Protein AF-0000000084979281 (afdb_homodimer)

InterPro domains:
  IPR018385 C4-dicarboxylate anaerobic carrier-like [PF03606] (15-466)
  IPR051679 Divalent Anion Sodium Symporter-Related Transporters [PTHR43652] (255-462)

pLDDT: mean 90.19, std 9.87, range [28.75, 98.62]

Foldseek 3Di:
DPPPPPPPCDPLVPDDALLVVLLVLLVVLLVVLVVFFFKDFDWDDDPPDPDTFGAAPRIDTDPRQHQDPVLSVVLLVVLLVVCVLLLLLLLLLLLLLLLLVVLVLLLLVLLQVVVVCVVVVPDPLVVLLVLLQVLLVLLLQDPLSNLQSCLLSLQQNQVLSPHHSLLSCLSNVVSNLLNNLLHLQNCQFQVLLCVLLVHDGSPPSVLSVVSSVVLSVVSSVLSSVQRVVCVVPVVSALCPPDDCVVGYHPDHSVPRDRDPLSVVLVVLVVVLSVCVSCCVVPVVDDSNVNSVSSNVSSVVNNVSSPHDPVVSVVSSVVSSVVSVVLSSLLSSLSSLLSSNVSSNCLLVLLCVQLVVLLPDALLVSLLSLLVSLLVSCLNVVTNNVSSSRRSSHQSVSNVSNVADSVLSSLSNSNSNRLCCLQRSSNSSNVSSCVVSVHGSSSSCVSSVVSSVVSSVSSSVSSNVCRVVRD/DPPPPPPPCPPLVPDDALLVVLLVLLVVLLVVLVVFFFKDFDWDDDPPDPDTFGAPPRIDTDPRQHQDPVLSVVLLVVLLVVCVLLLLLLLLLLLLLLLLVVLVLLLLVLLQVVVVCVVVVPDPLVVLLVLLQVLLVLLLQDPLSNLQSCLLSLQQNQVLSPHHSLLSCLSNVVSNLLNNLLHLQNCQFQVLLCVLLVHDGSPPSVLSVVSSVVLSVVSSVLSSVQRVVCVVPVVSALCPPDDCVVGYHPDHSVPRDRDPLSVVLVVLVVVLSVCVSCCVVPVVDDSNVNSVSSNVSSVVNNVSSPHDPVVSVVSSVVSSVLSVVLSSLLSSLSSLLSSNVSSNCLLVLLCVQLVVLLPDALLVSLLSLLVSLLVSCLNVVTNNVSSSRRSSHQSVSNVSNVADSVLSSLSNSNSNRLCCLQRSSNSSNVSSCVVSVHGSSSSCVSSVVSSVVSSVSSSVSSNVCRVVRD

Nearest PDB structures (foldseek):
  4r0c-assembly1_C  TM=4.457E-01  e=1.220E-10  Alcanivorax borkumensis SK2
  4r0c-assembly1_B  TM=4.585E-01  e=5.841E-10  Alcanivorax borkumensis SK2
  4f35-assembly2_B  TM=4.164E-01  e=3.173E-04  Vibrio cholerae
  8pm6-assembly1_A  TM=1.290E-01  e=2.889E-01  Homo sapiens
  4r0c-assembly1_C  TM=4.468E-01  e=1.995E-10  Alcanivorax borkumensis SK2

Organism: NCBI:txid883114

Solvent-accessible surface area (backbone atoms only — not comparable to full-atom values): 46384 Å² total; per-residue (Å²): 132,79,78,73,73,73,74,71,81,53,74,45,78,64,54,67,56,70,67,56,53,42,48,51,47,32,51,51,40,25,52,42,18,66,68,46,63,12,20,43,53,44,67,44,83,43,89,95,47,95,58,57,31,43,40,66,92,44,69,41,81,45,77,78,33,57,44,51,73,65,48,56,50,31,17,27,49,49,12,30,45,74,41,25,54,61,42,50,28,45,20,38,38,35,11,21,48,40,38,46,52,71,69,40,28,56,60,22,50,51,27,38,50,52,38,51,37,57,73,68,63,56,52,70,60,53,51,46,43,52,49,12,48,51,29,14,56,46,10,30,76,40,58,62,64,76,46,36,70,50,37,60,55,27,28,27,51,23,37,65,75,63,54,44,51,64,48,6,43,34,23,35,55,39,8,21,43,23,11,40,36,35,27,42,65,28,52,48,41,52,32,45,36,22,61,73,71,69,43,64,72,56,63,71,33,67,66,26,47,52,47,22,52,55,42,32,49,51,41,33,49,55,38,42,53,51,47,53,49,28,68,76,36,58,81,66,35,78,63,59,89,59,83,54,80,94,53,48,69,92,62,62,46,86,72,37,60,78,48,73,49,30,50,53,35,50,49,38,54,51,47,41,51,52,47,45,55,48,31,44,73,74,65,70,42,49,57,46,52,47,28,20,44,30,46,51,35,24,53,51,30,32,50,70,61,62,52,53,70,67,55,45,51,52,35,34,38,52,17,28,23,68,32,31,56,46,40,52,51,37,8,40,33,37,11,32,35,45,37,31,57,67,8,30,28,56,46,35,52,53,51,61,65,50,57,67,46,79,80,40,54,42,52,59,30,42,45,47,44,14,53,48,31,34,59,50,27,69,53,41,78,35,50,46,60,39,27,39,61,44,39,46,53,48,49,60,50,24,55,75,40,68,36,44,68,60,40,45,48,50,22,38,37,46,14,55,28,50,54,50,63,66,40,78,53,33,46,44,49,50,41,34,28,56,77,60,68,48,56,67,40,53,50,43,64,55,25,50,52,51,37,51,52,47,49,53,52,49,47,54,51,49,40,50,31,57,75,69,64,66,135,77,78,74,74,73,73,74,81,53,74,45,79,64,53,66,57,69,67,54,52,43,50,50,45,32,52,50,39,25,53,42,19,66,67,46,62,11,20,41,53,46,66,45,80,43,90,94,48,96,58,57,32,42,40,65,92,43,68,39,80,45,75,76,33,56,44,51,72,66,47,57,48,32,16,27,48,48,11,30,46,73,39,25,54,60,41,50,26,46,20,38,40,35,10,22,48,40,39,45,51,72,69,40,27,56,59,22,49,49,26,38,50,51,36,51,37,56,72,69,64,55,54,72,59,55,51,46,42,51,48,12,49,51,28,13,59,47,11,31,75,39,59,61,65,78,47,36,70,50,38,61,56,26,27,27,52,22,38,66,76,64,54,43,52,65,47,6,44,34,23,35,54,38,8,20,44,23,10,40,36,34,29,43,66,28,53,47,42,53,32,45,34,21,60,73,71,68,45,65,72,55,64,73,31,68,64,26,47,51,47,21,52,54,43,32,51,50,42,33,49,55,39,42,54,52,48,53,49,27,66,78,36,57,80,66,36,78,62,58,90,59,85,54,80,93,54,49,70,93,62,62,45,88,71,38,60,78,48,72,49,30,51,52,35,50,50,37,53,52,47,42,51,51,48,46,54,47,31,46,73,74,64,71,45,48,59,46,52,47,26,20,44,31,46,50,37,25,54,50,29,32,50,68,61,61,49,52,70,68,55,46,52,52,35,33,40,51,17,29,21,69,32,32,56,46,40,50,51,36,9,40,31,36,12,33,35,44,36,30,58,68,8,28,28,55,47,35,52,52,51,62,64,50,57,68,46,79,80,41,54,43,52,61,30,42,46,48,45,15,52,49,32,34,58,50,27,71,51,39,77,36,50,45,60,39,27,38,61,43,39,45,53,48,49,60,49,25,55,74,40,68,36,43,69,60,39,45,48,50,23,38,36,46,14,55,29,51,53,50,63,65,40,77,53,31,45,44,49,49,39,34,28,56,76,60,69,47,56,66,39,51,49,42,64,55,24,50,53,51,38,50,53,49,48,54,51,48,47,54,51,50,39,50,30,57,75,69,64,66

Secondary structure (DSSP, 8-state):
----------GGGG---HHHHHHHHHHHHHHHHHHSPPEE--EEPPTT-SS-EE-TT--EE-------HHHHHHHHHHHHHHTHHHHHHHHHHHHHHHHHHHTTHHHHHHHHHHHHHHHHT--HHHHHHHHHHHHHHHHHHS-HHHHGGGHHHHHHHHHHTT--HHHHHIIIIIHHHHHHHT-TT-IIIIIHHHHHHTPPTTTTHHHHHHHHHHHHHHHHHHHHHHHHHHHH-GGG-TTTT---TT-S-SS-GGG----HHHHHHHHHHHHHHHHHHHHHHHS---HHHHHHHHHHHHHHHHHHHT--HHHHHHHHHHHHHHTHHHHHHHHHHHHHHHHHHHTT-HHHHHHHHHGGGGGS-HHHHHHHHHHHHHHHHHH---HHHHHHHHHHHHHHHHHHTT--HHHHHHHHHHHHHGGGGT-TT-HHHHHHHHHHT--HHHHHHHHHHHHHHHHHHHHHHHHHHHHHT-/----------GGGG---HHHHHHHHHHHHHHHHHHSPPEE--EEPPTT-SS-EE-TT--EE-------HHHHHHHHHHHHHHTHHHHHHHHHHHHHHHHHHHTTHHHHHHHHHHHHHHHHT--HHHHHHHHHHHHHHHHHHS-HHHHGGGHHHHHHHHHHTT--HHHHHIIIIIHHHHHHHT-TT-IIIIIHHHHHHTPPTTTTHHHHHHHHHHHHHHHHHHHHHHHHHHHH-GGG-TTTT---TT-S-SS-GGG----HHHHHHHHHHHHHHHHHHHHHHHS---HHHHHHHHHHHHHHHHHHHT--HHHHHHHHHHHHHHTHHHHHHHHHHHHHHHHHHHTT-HHHHHHHHHGGGGGS-HHHHHHHHHHHHHHHHHH---HHHHHHHHHHHHHHHHHHTT--HHHHHHHHHHHHHGGGGT-TT-HHHHHHHHHHT--HHHHHHHHHHHHHHHHHHHHHHHHHHHHHT-

Radius of gyration: 30.11 Å; Cα contacts (8 Å, |Δi|>4): 1617; chains: 2; bounding box: 77×95×68 Å

Structure (mmCIF, N/CA/C/O backbone):
data_AF-0000000084979281-model_v1
#
loop_
_entity.id
_entity.type
_entity.pdbx_description
1 polymer 'C4-dicarboxylate anaerobic carrier'
#
loop_
_atom_site.group_PDB
_atom_site.id
_atom_site.type_symbol
_atom_site.label_atom_id
_atom_site.label_alt_id
_atom_site.label_comp_id
_atom_site.label_asym_id
_atom_site.label_entity_id
_atom_site.label_seq_id
_atom_site.pdbx_PDB_ins_code
_atom_site.Cartn_x
_atom_site.Cartn_y
_atom_site.Cartn_z
_atom_site.occupancy
_atom_site.B_iso_or_equiv
_atom_site.auth_seq_id
_atom_site.auth_comp_id
_atom_site.auth_asym_id
_atom_site.auth_atom_id
_atom_site.pdbx_PDB_model_num
ATOM 1 N N . MET A 1 1 ? -44.938 39.281 -3.648 1 28.75 1 MET A N 1
ATOM 2 C CA . MET A 1 1 ? -43.844 38.812 -4.512 1 28.75 1 MET A CA 1
ATOM 3 C C . MET A 1 1 ? -42.625 38.406 -3.689 1 28.75 1 MET A C 1
ATOM 5 O O . MET A 1 1 ? -41.938 39.25 -3.121 1 28.75 1 MET A O 1
ATOM 9 N N . LYS A 1 2 ? -42.656 37.281 -2.957 1 32.31 2 LYS A N 1
ATOM 10 C CA . LYS A 1 2 ? -41.719 36.875 -1.914 1 32.31 2 LYS A CA 1
ATOM 11 C C . LYS A 1 2 ?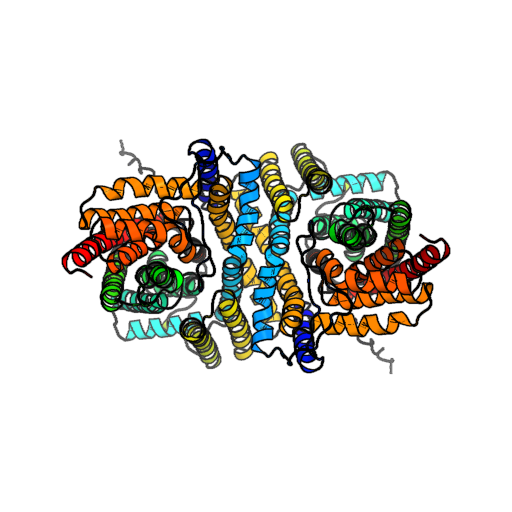 -40.312 36.75 -2.459 1 32.31 2 LYS A C 1
ATOM 13 O O . LYS A 1 2 ? -40.094 36.094 -3.48 1 32.31 2 LYS A O 1
ATOM 18 N N . LYS A 1 3 ? -39.562 37.75 -2.158 1 32.38 3 LYS A N 1
ATOM 19 C CA . LYS A 1 3 ? -38.156 37.75 -2.545 1 32.38 3 LYS A CA 1
ATOM 20 C C . LYS A 1 3 ? -37.5 36.375 -2.309 1 32.38 3 LYS A C 1
ATOM 22 O O . LYS A 1 3 ? -37.469 35.875 -1.178 1 32.38 3 LYS A O 1
ATOM 27 N N . LYS A 1 4 ? -37.656 35.469 -3.215 1 37.44 4 LYS A N 1
ATOM 28 C CA . LYS A 1 4 ? -36.875 34.219 -3.229 1 37.44 4 LYS A CA 1
ATOM 29 C C . LYS A 1 4 ? -35.406 34.5 -2.928 1 37.44 4 LYS A C 1
ATOM 31 O O . LYS A 1 4 ? -34.75 35.219 -3.67 1 37.44 4 LYS A O 1
ATOM 36 N N . SER A 1 5 ? -35.094 34.75 -1.701 1 36.75 5 SER A N 1
ATOM 37 C CA . SER A 1 5 ? -33.719 34.875 -1.221 1 36.75 5 SER A CA 1
ATOM 38 C C . SER A 1 5 ? -32.781 33.969 -1.994 1 36.75 5 SER A C 1
ATOM 40 O O . SER A 1 5 ? -33.031 32.75 -2.131 1 36.75 5 SER A O 1
ATOM 42 N N . VAL A 1 6 ? -32.281 34.406 -3.078 1 41.16 6 VAL A N 1
ATOM 43 C CA . VAL A 1 6 ? -31.203 33.781 -3.834 1 41.16 6 VAL A CA 1
ATOM 44 C C . VAL A 1 6 ? -30.172 33.188 -2.871 1 41.16 6 VAL A C 1
ATOM 46 O O . VAL A 1 6 ? -29.5 33.906 -2.133 1 41.16 6 VAL A O 1
ATOM 49 N N . GLU A 1 7 ? -30.469 32.125 -2.17 1 40.5 7 GLU A N 1
ATOM 50 C CA . GLU A 1 7 ? -29.438 31.375 -1.479 1 40.5 7 GLU A CA 1
ATOM 51 C C . GLU A 1 7 ? -28.141 31.312 -2.291 1 40.5 7 GLU A C 1
ATOM 53 O O . GLU A 1 7 ? -28.141 30.828 -3.42 1 40.5 7 GLU A O 1
ATOM 58 N N . LYS A 1 8 ? -27.406 32.25 -2.328 1 46.31 8 LYS A N 1
ATOM 59 C CA . LYS A 1 8 ? -26.047 32.375 -2.873 1 46.31 8 LYS A CA 1
ATOM 60 C C . LYS A 1 8 ? -25.297 31.062 -2.74 1 46.31 8 LYS A C 1
ATOM 62 O O . LYS A 1 8 ? -25.125 30.547 -1.635 1 46.31 8 LYS A O 1
ATOM 67 N N . ASN A 1 9 ? -25.234 30.266 -3.701 1 53.66 9 ASN A N 1
ATOM 68 C CA . ASN A 1 9 ? -24.516 29 -3.822 1 53.66 9 ASN A CA 1
ATOM 69 C C . ASN A 1 9 ? -23.078 29.125 -3.348 1 53.66 9 ASN A C 1
ATOM 71 O O . ASN A 1 9 ? -22.281 29.844 -3.947 1 53.66 9 ASN A O 1
ATOM 75 N N . LYS A 1 10 ? -22.672 28.984 -2.061 1 58.59 10 LYS A N 1
ATOM 76 C CA . LYS A 1 10 ? -21.391 29.094 -1.354 1 58.59 10 LYS A CA 1
ATOM 77 C C . LYS A 1 10 ? -20.312 28.281 -2.051 1 58.59 10 LYS A C 1
ATOM 79 O O . LYS A 1 10 ? -20.547 27.156 -2.506 1 58.59 10 LYS A O 1
ATOM 84 N N . TRP A 1 11 ? -19.188 28.969 -2.432 1 60.56 11 TRP A N 1
ATOM 85 C CA . TRP A 1 11 ? -18.094 28.391 -3.197 1 60.56 11 TRP A CA 1
ATOM 86 C C . TRP A 1 11 ? -17.719 27.016 -2.66 1 60.56 11 TRP A C 1
ATOM 88 O O . TRP A 1 11 ? -17.344 26.125 -3.426 1 60.56 11 TRP A O 1
ATOM 98 N N . TRP A 1 12 ? -17.75 26.844 -1.428 1 59 12 TRP A N 1
ATOM 99 C CA . TRP A 1 12 ? -17.344 25.594 -0.812 1 59 12 TRP A CA 1
ATOM 100 C C . TRP A 1 12 ? -18.375 24.5 -1.08 1 59 12 TRP A C 1
ATOM 102 O O . TRP A 1 12 ? -18.062 23.312 -0.952 1 59 12 TRP A O 1
ATOM 112 N N . LYS A 1 13 ? -19.578 24.766 -1.304 1 60.38 13 LYS A N 1
ATOM 113 C CA . LYS A 1 13 ? -20.609 23.781 -1.6 1 60.38 13 LYS A CA 1
ATOM 114 C C . LYS A 1 13 ? -20.391 23.141 -2.971 1 60.38 13 LYS A C 1
ATOM 116 O O . LYS A 1 13 ? -20.875 22.047 -3.24 1 60.38 13 LYS A O 1
ATOM 121 N N . LYS A 1 14 ? -19.531 23.781 -3.664 1 62.12 14 LYS A N 1
ATOM 122 C CA . LYS A 1 14 ? -19.359 23.312 -5.039 1 62.12 14 LYS A CA 1
ATOM 123 C C . LYS A 1 14 ? -18.062 22.5 -5.191 1 62.12 14 LYS A C 1
ATOM 125 O O . LYS A 1 14 ? -17.719 22.078 -6.293 1 62.12 14 LYS A O 1
ATOM 130 N N . LEU A 1 15 ? -17.406 22.438 -4.105 1 66.81 15 LEU A N 1
ATOM 131 C CA . LEU A 1 15 ? -16.141 21.734 -4.258 1 66.81 15 LEU A CA 1
ATOM 132 C C . LEU A 1 15 ? -16.375 20.281 -4.633 1 66.81 15 LEU A C 1
ATOM 134 O O . LEU A 1 15 ? -17.203 19.609 -4.027 1 66.81 15 LEU A O 1
ATOM 138 N N . PRO A 1 16 ? -15.664 19.984 -5.742 1 74.5 16 PRO A N 1
ATOM 139 C CA . PRO A 1 16 ? -15.797 18.594 -6.152 1 74.5 16 PRO A CA 1
ATOM 140 C C . PRO A 1 16 ? -15.211 17.625 -5.125 1 74.5 16 PRO A C 1
ATOM 142 O O . PRO A 1 16 ? -14.672 18.047 -4.105 1 74.5 16 PRO A O 1
ATOM 145 N N . HIS A 1 17 ? -15.375 16.344 -5.434 1 79.56 17 HIS A N 1
ATOM 146 C CA . HIS A 1 17 ? -14.805 15.297 -4.605 1 79.56 17 HIS A CA 1
ATOM 147 C C . HIS A 1 17 ? -13.297 15.453 -4.457 1 79.56 17 HIS A C 1
ATOM 149 O O . HIS A 1 17 ? -12.625 15.914 -5.383 1 79.56 17 HIS A O 1
ATOM 155 N N . THR A 1 18 ? -12.82 15.211 -3.295 1 80.88 18 THR A N 1
ATOM 156 C CA . THR A 1 18 ? -11.406 15.344 -2.967 1 80.88 18 THR A CA 1
ATOM 157 C C . THR A 1 18 ? -10.531 14.695 -4.039 1 80.88 18 THR A C 1
ATOM 159 O O . THR A 1 18 ? -9.5 15.25 -4.43 1 80.88 18 THR A O 1
ATOM 162 N N . TYR A 1 19 ? -10.969 13.617 -4.578 1 88 19 TYR A N 1
ATOM 163 C CA . TYR A 1 19 ? -10.211 12.883 -5.586 1 88 19 TYR A CA 1
ATOM 164 C C . TYR A 1 19 ? -10.109 13.688 -6.879 1 88 19 TYR A C 1
ATOM 166 O O . TYR A 1 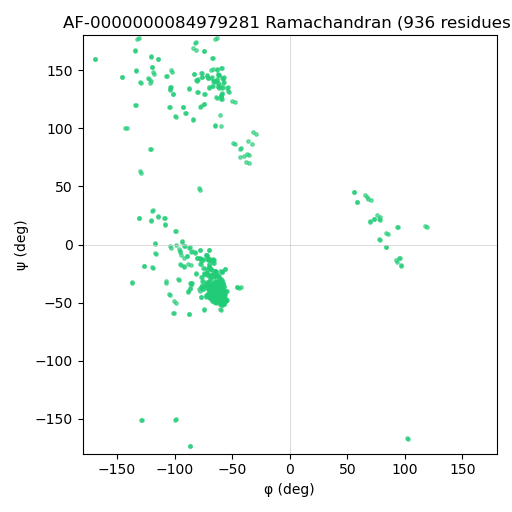19 ? -9.078 13.664 -7.551 1 88 19 TYR A O 1
ATOM 174 N N . VAL A 1 2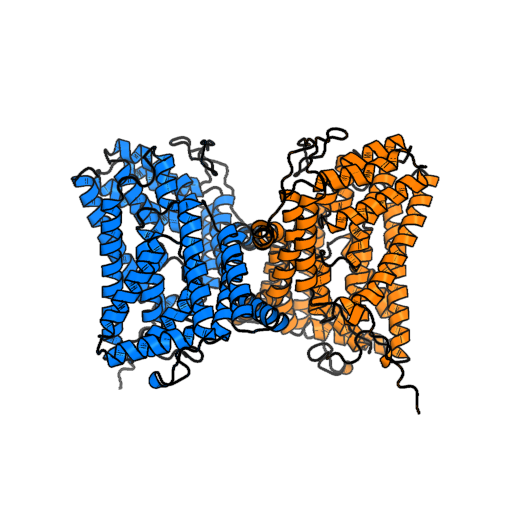0 ? -11.148 14.375 -7.18 1 89.38 20 VAL A N 1
ATOM 175 C CA . VAL A 1 20 ? -11.188 15.172 -8.398 1 89.38 20 VAL A CA 1
ATOM 176 C C . VAL A 1 20 ? -10.266 16.375 -8.25 1 89.38 20 VAL A C 1
ATOM 178 O O . VAL A 1 20 ? -9.547 16.734 -9.188 1 89.38 20 VAL A O 1
ATOM 181 N N . ILE A 1 21 ? -10.344 16.922 -7.078 1 86.31 21 ILE A N 1
ATOM 182 C CA . ILE A 1 21 ? -9.484 18.062 -6.809 1 86.31 21 ILE A CA 1
ATOM 183 C C . ILE A 1 21 ? -8.016 17.656 -6.945 1 86.31 21 ILE A C 1
ATOM 185 O O . ILE A 1 21 ? -7.234 18.344 -7.602 1 86.31 21 ILE A O 1
ATOM 189 N N . LEU A 1 22 ? -7.664 16.625 -6.34 1 88.88 22 LEU A N 1
ATOM 190 C CA . LEU A 1 22 ? -6.277 16.156 -6.359 1 88.88 22 LEU A CA 1
ATOM 191 C C . LEU A 1 22 ? -5.848 15.789 -7.773 1 88.88 22 LEU A C 1
ATOM 193 O O . LEU A 1 22 ? -4.727 16.094 -8.188 1 88.88 22 LEU A O 1
ATOM 197 N N . PHE A 1 23 ? -6.758 15.148 -8.508 1 93.56 23 PHE A N 1
ATOM 198 C CA . PHE A 1 23 ? -6.426 14.797 -9.883 1 93.56 23 PHE A CA 1
ATOM 199 C C . PHE A 1 23 ? -6.238 16.047 -10.734 1 93.56 23 PHE A C 1
ATOM 201 O O . PHE A 1 23 ? -5.344 16.109 -11.578 1 93.56 23 PHE A O 1
ATOM 208 N N . ALA A 1 24 ? -7.086 16.984 -10.555 1 92.56 24 ALA A N 1
ATOM 209 C CA . ALA A 1 24 ? -6.953 18.266 -11.266 1 92.56 24 ALA A CA 1
ATOM 210 C C . ALA A 1 24 ? -5.602 18.906 -10.977 1 92.56 24 ALA A C 1
ATOM 212 O O . ALA A 1 24 ? -5 19.516 -11.859 1 92.56 24 ALA A O 1
ATOM 213 N N . MET A 1 25 ? -5.18 18.734 -9.82 1 90.12 25 MET A N 1
ATOM 214 C CA . MET A 1 25 ? -3.885 19.297 -9.445 1 90.12 25 MET A CA 1
ATOM 215 C C . MET A 1 25 ? -2.75 18.578 -10.164 1 90.12 25 MET A C 1
ATOM 217 O O . MET A 1 25 ? -1.738 19.188 -10.508 1 90.12 25 MET A O 1
ATOM 221 N N . ILE A 1 26 ? -2.838 17.25 -10.312 1 94.38 26 ILE A N 1
ATOM 222 C CA . ILE A 1 26 ? -1.851 16.516 -11.094 1 94.38 26 ILE A CA 1
ATOM 223 C C . ILE A 1 26 ? -1.82 17.031 -12.523 1 94.38 26 ILE A C 1
ATOM 225 O O . ILE A 1 26 ? -0.746 17.25 -13.086 1 94.38 26 ILE A O 1
ATOM 229 N N . VAL A 1 27 ? -3.004 17.266 -13.094 1 96.31 27 VAL A N 1
ATOM 230 C CA . VAL A 1 27 ? -3.111 17.75 -14.461 1 96.31 27 VAL A CA 1
ATOM 231 C C . VAL A 1 27 ? -2.504 19.156 -14.547 1 96.31 27 VAL A C 1
ATOM 233 O O . VAL A 1 27 ? -1.761 19.453 -15.484 1 96.31 27 VAL A O 1
ATOM 236 N N . LEU A 1 28 ? -2.834 19.938 -13.578 1 94.06 28 LEU A N 1
ATOM 237 C CA . LEU A 1 28 ? -2.279 21.297 -13.547 1 94.06 28 LEU A CA 1
ATOM 238 C C . LEU A 1 28 ? -0.757 21.25 -13.453 1 94.06 28 LEU A C 1
ATOM 240 O O . LEU A 1 28 ? -0.071 22.031 -14.117 1 94.06 28 LEU A O 1
ATOM 244 N N . SER A 1 29 ? -0.261 20.375 -12.633 1 93.44 29 SER A N 1
ATOM 245 C CA . SER A 1 29 ? 1.185 20.219 -12.516 1 93.44 29 SER A CA 1
ATOM 246 C C . SER A 1 29 ? 1.799 19.781 -13.844 1 93.44 29 SER A C 1
ATOM 248 O O . SER A 1 29 ? 2.873 20.25 -14.219 1 93.44 29 SER A O 1
ATOM 250 N N . ALA A 1 30 ? 1.146 18.875 -14.5 1 96.38 30 ALA A N 1
ATOM 251 C CA . ALA A 1 30 ? 1.627 18.422 -15.805 1 96.38 30 ALA A CA 1
ATOM 252 C C . ALA A 1 30 ? 1.679 19.578 -16.797 1 96.38 30 ALA A C 1
ATOM 254 O O . ALA A 1 30 ? 2.643 19.703 -17.547 1 96.38 30 ALA A O 1
ATOM 255 N N . ILE A 1 31 ? 0.675 20.422 -16.812 1 96.69 31 ILE A N 1
ATOM 256 C CA . ILE A 1 31 ? 0.627 21.578 -17.703 1 96.69 31 ILE A CA 1
ATOM 257 C C . ILE A 1 31 ? 1.79 22.516 -17.391 1 96.69 31 ILE A C 1
ATOM 259 O O . ILE A 1 31 ? 2.439 23.047 -18.297 1 96.69 31 ILE A O 1
ATOM 263 N N . LEU A 1 32 ? 2.082 22.656 -16.141 1 94.44 32 LEU A N 1
ATOM 264 C CA . LEU A 1 32 ? 3.166 23.531 -15.727 1 94.44 32 LEU A CA 1
ATOM 265 C C . LEU A 1 32 ? 4.508 23.016 -16.234 1 94.44 32 LEU A C 1
ATOM 267 O O . LEU A 1 32 ? 5.414 23.812 -16.516 1 94.44 32 LEU A O 1
ATOM 271 N N . THR A 1 33 ? 4.629 21.703 -16.344 1 95.38 33 THR A N 1
ATOM 272 C CA . THR A 1 33 ? 5.883 21.125 -16.828 1 95.38 33 THR A CA 1
ATOM 273 C C . THR A 1 33 ? 6.117 21.5 -18.281 1 95.38 33 THR A C 1
ATOM 275 O O . THR A 1 33 ? 7.238 21.406 -18.781 1 95.38 33 THR A O 1
ATOM 278 N N . TRP A 1 34 ? 5.09 21.969 -18.984 1 95.81 34 TRP A N 1
ATOM 279 C CA . TRP A 1 34 ? 5.215 22.422 -20.359 1 95.81 34 TRP A CA 1
ATOM 280 C C . TRP A 1 34 ? 5.426 23.922 -20.438 1 95.81 34 TRP A C 1
ATOM 282 O O . TRP A 1 34 ? 5.848 24.453 -21.469 1 95.81 34 TRP A O 1
ATOM 292 N N . ILE A 1 35 ? 5.141 24.578 -19.391 1 94.69 35 ILE A N 1
ATOM 293 C CA . ILE A 1 35 ? 5.188 26.047 -19.375 1 94.69 35 ILE A CA 1
ATOM 294 C C . ILE A 1 35 ? 6.492 26.516 -18.719 1 94.69 35 ILE A C 1
ATOM 296 O O . ILE A 1 35 ? 7.195 27.359 -19.281 1 94.69 35 ILE A O 1
ATOM 300 N N . LEU A 1 36 ? 6.801 25.969 -17.594 1 93.88 36 LEU A N 1
ATOM 301 C CA . LEU A 1 36 ? 8.008 26.359 -16.875 1 93.88 36 LEU A CA 1
ATOM 302 C C . LEU A 1 36 ? 9.227 25.641 -17.438 1 93.88 36 LEU A C 1
ATOM 304 O O . LEU A 1 36 ? 9.148 24.469 -17.797 1 93.88 36 LEU A O 1
ATOM 308 N N . PRO A 1 37 ? 10.297 26.375 -17.5 1 93.44 37 PRO A N 1
ATOM 309 C CA . PRO A 1 37 ? 11.5 25.703 -18 1 93.44 37 PRO A CA 1
ATOM 310 C C . PRO A 1 37 ? 12.008 24.609 -17.047 1 93.44 37 PRO A C 1
ATOM 312 O O . PRO A 1 37 ? 11.953 24.781 -15.828 1 93.44 37 PRO A O 1
ATOM 315 N N . ALA A 1 38 ? 12.445 23.531 -17.609 1 94.5 38 ALA A N 1
ATOM 316 C CA . ALA A 1 38 ? 13.102 22.484 -16.828 1 94.5 38 ALA A CA 1
ATOM 317 C C . ALA A 1 38 ? 14.484 22.938 -16.359 1 94.5 38 ALA A C 1
ATOM 319 O O . ALA A 1 38 ? 15.172 23.672 -17.078 1 94.5 38 ALA A O 1
ATOM 320 N N . GLY A 1 39 ? 14.859 22.547 -15.156 1 92.81 39 GLY A N 1
ATOM 321 C CA . GLY A 1 39 ? 16.156 22.891 -14.602 1 92.81 39 GLY A CA 1
ATOM 322 C C . GLY A 1 39 ? 16.484 22.125 -13.328 1 92.81 39 GLY A C 1
ATOM 323 O O . GLY A 1 39 ? 15.609 21.484 -12.75 1 92.81 39 GLY A O 1
ATOM 324 N N . GLN A 1 40 ? 17.672 22.062 -13.016 1 91.94 40 GLN A N 1
ATOM 325 C CA . GLN A 1 40 ? 18.078 21.312 -11.828 1 91.94 40 GLN A CA 1
ATOM 326 C C . GLN A 1 40 ? 19.266 21.984 -11.148 1 91.94 40 GLN A C 1
ATOM 328 O O . GLN A 1 40 ? 20.078 22.641 -11.797 1 91.94 40 GLN A O 1
ATOM 333 N N . PHE A 1 41 ? 19.234 21.891 -9.828 1 88.25 41 PHE A N 1
ATOM 334 C CA . PHE A 1 41 ? 20.422 22.219 -9.055 1 88.25 41 PHE A CA 1
ATOM 335 C C . PHE A 1 41 ? 21.375 21.031 -8.984 1 88.25 41 PHE A C 1
ATOM 337 O O . PHE A 1 41 ? 20.938 19.875 -9.031 1 88.25 41 PHE A O 1
ATOM 344 N N . ALA A 1 42 ? 22.641 21.406 -8.953 1 87.75 42 ALA A N 1
ATOM 345 C CA . ALA A 1 42 ? 23.562 20.344 -8.562 1 87.75 42 ALA A CA 1
ATOM 346 C C . ALA A 1 42 ? 23.328 19.906 -7.121 1 87.75 42 ALA A C 1
ATOM 348 O O . ALA A 1 42 ? 22.859 20.688 -6.301 1 87.75 42 ALA A O 1
ATOM 349 N N . ARG A 1 43 ? 23.438 18.531 -6.867 1 86.06 43 ARG A N 1
ATOM 350 C CA . ARG A 1 43 ? 23.219 18.016 -5.516 1 86.06 43 ARG A CA 1
ATOM 351 C C . ARG A 1 43 ? 24.453 17.281 -5.008 1 86.06 43 ARG A C 1
ATOM 353 O O . ARG A 1 43 ? 25.203 16.703 -5.793 1 86.06 43 ARG A O 1
ATOM 360 N N . GLU A 1 44 ? 24.781 17.484 -3.756 1 82.5 44 GLU A N 1
ATOM 361 C CA . GLU A 1 44 ? 25.906 16.812 -3.119 1 82.5 44 GLU A CA 1
ATOM 362 C C . GLU A 1 44 ? 25.453 16.016 -1.89 1 82.5 44 GLU A C 1
ATOM 364 O O . GLU A 1 44 ? 24.469 16.375 -1.251 1 82.5 44 GLU A O 1
ATOM 369 N N . THR A 1 45 ? 26.094 14.828 -1.705 1 80.56 45 THR A N 1
ATOM 370 C CA . THR A 1 45 ? 25.812 14.023 -0.525 1 80.56 45 THR A CA 1
ATOM 371 C C . THR A 1 45 ? 26.516 14.594 0.702 1 80.56 45 THR A C 1
ATOM 373 O O . THR A 1 45 ? 27.688 14.961 0.633 1 80.56 45 THR A O 1
ATOM 376 N N . VAL A 1 46 ? 25.75 14.945 1.629 1 70.5 46 VAL A N 1
ATOM 377 C CA . VAL A 1 46 ? 26.281 15.422 2.896 1 70.5 46 VAL A CA 1
ATOM 378 C C . VAL A 1 46 ? 26.203 14.312 3.943 1 70.5 46 VAL A C 1
ATOM 380 O O . VAL A 1 46 ? 25.203 13.617 4.043 1 70.5 46 VAL A O 1
ATOM 383 N N . GLU A 1 47 ? 27.312 14.07 4.598 1 71.06 47 GLU A N 1
ATOM 384 C CA . GLU A 1 47 ? 27.391 13.031 5.621 1 71.06 47 GLU A CA 1
ATOM 385 C C . GLU A 1 47 ? 26.312 13.219 6.676 1 71.06 47 GLU A C 1
ATOM 387 O O . GLU A 1 47 ? 26.047 14.336 7.117 1 71.06 47 GLU A O 1
ATOM 392 N N . GLY A 1 48 ? 25.609 12.227 7.035 1 63.28 48 GLY A N 1
ATOM 393 C CA . GLY A 1 48 ? 24.609 12.273 8.086 1 63.28 48 GLY A CA 1
ATOM 394 C C . GLY A 1 48 ? 23.203 12.484 7.562 1 63.28 48 GLY A C 1
ATOM 395 O O . GLY A 1 48 ? 22.234 12.367 8.312 1 63.28 48 GLY A O 1
ATOM 396 N N . LEU A 1 49 ? 23.203 12.969 6.312 1 67.81 49 LEU A N 1
ATOM 397 C CA . LEU A 1 49 ? 21.875 13.164 5.723 1 67.81 49 LEU A CA 1
ATOM 398 C C . LEU A 1 49 ? 21.547 12.055 4.727 1 67.81 49 LEU A C 1
ATOM 400 O O . LEU A 1 49 ? 22.438 11.609 3.982 1 67.81 49 LEU A O 1
ATOM 404 N N . SER A 1 50 ? 20.359 11.57 4.812 1 61.59 50 SER A N 1
ATOM 405 C CA . SER A 1 50 ? 19.953 10.453 3.967 1 61.59 50 SER A CA 1
ATOM 406 C C . SER A 1 50 ? 19.719 10.906 2.529 1 61.59 50 SER A C 1
ATOM 408 O O . SER A 1 50 ? 19.781 10.102 1.601 1 61.59 50 SER A O 1
ATOM 410 N N . LYS A 1 51 ? 19.5 12.336 2.438 1 68.06 51 LYS A N 1
ATOM 411 C CA . LYS A 1 51 ? 19.219 12.859 1.104 1 68.06 51 LYS A CA 1
ATOM 412 C C . LYS A 1 51 ? 20.297 13.859 0.68 1 68.06 51 LYS A C 1
ATOM 414 O O . LYS A 1 51 ? 20.812 14.617 1.507 1 68.06 51 LYS A O 1
ATOM 419 N N . PRO A 1 52 ? 20.531 13.867 -0.694 1 76.06 52 PRO A N 1
ATOM 420 C CA . PRO A 1 52 ? 21.469 14.883 -1.17 1 76.06 52 PRO A CA 1
ATOM 421 C C . PRO A 1 52 ? 20.938 16.297 -1.043 1 76.06 52 PRO A C 1
ATOM 423 O O . PRO A 1 52 ? 19.719 16.5 -1.061 1 76.06 52 PRO A O 1
ATOM 426 N N . VAL A 1 53 ? 21.891 17.266 -0.852 1 80.06 53 VAL A N 1
ATOM 427 C CA . VAL A 1 53 ? 21.531 18.656 -0.613 1 80.06 53 VAL A CA 1
ATOM 428 C C . VAL A 1 53 ? 21.844 19.5 -1.858 1 80.06 53 VAL A C 1
ATOM 430 O O . VAL A 1 53 ? 22.812 19.219 -2.568 1 80.06 53 VAL A O 1
ATOM 433 N N . VAL A 1 54 ? 21 20.5 -2.104 1 82.75 54 VAL A N 1
ATOM 434 C CA . VAL A 1 54 ? 21.141 21.422 -3.23 1 82.75 54 VAL A CA 1
ATOM 435 C C . VAL A 1 54 ? 22.391 22.266 -3.045 1 82.75 54 VAL A C 1
ATOM 437 O O . VAL A 1 54 ? 22.703 22.719 -1.932 1 82.75 54 VAL A O 1
ATOM 440 N N . VAL A 1 55 ? 23.172 22.438 -4.141 1 81.69 55 VAL A N 1
ATOM 441 C CA . VAL A 1 55 ? 24.297 23.375 -4.164 1 81.69 55 VAL A CA 1
ATOM 442 C C . VAL A 1 55 ? 23.812 24.734 -4.645 1 81.69 55 VAL A C 1
ATOM 444 O O . VAL A 1 55 ? 23.469 24.906 -5.82 1 81.69 55 VAL A O 1
ATOM 447 N N . PRO A 1 56 ? 23.859 25.688 -3.715 1 80.44 56 PRO A N 1
ATOM 448 C CA . PRO A 1 56 ? 23.359 27.016 -4.09 1 80.44 56 PRO A CA 1
ATOM 449 C C . PRO A 1 56 ? 24.094 27.594 -5.301 1 80.44 56 PRO A C 1
ATOM 451 O O . PRO A 1 56 ? 25.297 27.406 -5.445 1 80.44 56 PRO A O 1
ATOM 454 N N . GLY A 1 57 ? 23.344 28.297 -6.145 1 80.75 57 GLY A N 1
ATOM 455 C CA . GLY A 1 57 ? 23.922 28.984 -7.285 1 80.75 57 GLY A CA 1
ATOM 456 C C . GLY A 1 57 ? 24.25 28.047 -8.445 1 80.75 57 GLY A C 1
ATOM 457 O O . GLY A 1 57 ? 24.781 28.484 -9.461 1 80.75 57 GLY A O 1
ATOM 458 N N . SER A 1 58 ? 23.922 26.812 -8.367 1 87.44 58 SER A N 1
ATOM 459 C CA . SER A 1 58 ? 24.328 25.844 -9.375 1 87.44 58 SER A CA 1
ATOM 460 C C . SER A 1 58 ? 23.188 25.578 -10.367 1 87.44 58 SER A C 1
ATOM 462 O O . SER A 1 58 ? 23.266 24.672 -11.188 1 87.44 58 SER A O 1
ATOM 464 N N . TYR A 1 59 ? 22.219 26.328 -10.336 1 90.62 59 TYR A N 1
ATOM 465 C CA . TYR A 1 59 ? 21.047 26.094 -11.164 1 90.62 59 TYR A CA 1
ATOM 466 C C . TYR A 1 59 ? 21.406 26.094 -12.648 1 90.62 59 TYR A C 1
ATOM 468 O O . TYR A 1 59 ? 22.109 26.984 -13.117 1 90.62 59 TYR A O 1
ATOM 476 N N . GLU A 1 60 ? 21.016 25.031 -13.32 1 92.44 60 GLU A N 1
ATOM 477 C CA . GLU A 1 60 ? 21.219 24.938 -14.758 1 92.44 60 GLU A CA 1
ATOM 478 C C . GLU A 1 60 ? 19.922 24.531 -15.469 1 92.44 60 GLU A C 1
ATOM 480 O O . GLU A 1 60 ? 19.172 23.688 -14.969 1 92.44 60 GLU A O 1
ATOM 485 N N . SER A 1 61 ? 19.734 25.172 -16.594 1 91.94 61 SER A N 1
ATOM 486 C CA . SER A 1 61 ? 18.562 24.844 -17.391 1 91.94 61 SER A CA 1
ATOM 487 C C . SER A 1 61 ? 18.75 23.531 -18.141 1 91.94 61 SER A C 1
ATOM 489 O O . SER A 1 61 ? 19.859 23.219 -18.578 1 91.94 61 SER A O 1
ATOM 491 N N . LEU A 1 62 ? 17.656 22.812 -18.25 1 92.94 62 LEU A N 1
ATOM 492 C CA . LEU A 1 62 ? 17.625 21.547 -18.984 1 92.94 62 LEU A CA 1
ATOM 493 C C . LEU A 1 62 ? 16.625 21.594 -20.125 1 92.94 62 LEU A C 1
ATOM 495 O O . LEU A 1 62 ? 15.773 22.5 -20.172 1 92.94 62 LEU A O 1
ATOM 499 N N . PRO A 1 63 ? 16.828 20.609 -21.078 1 91.88 63 PRO A N 1
ATOM 500 C CA . PRO A 1 63 ? 15.773 20.516 -22.078 1 91.88 63 PRO A CA 1
ATOM 501 C C . PRO A 1 63 ? 14.398 20.234 -21.469 1 91.88 63 PRO A C 1
ATOM 503 O O . PRO A 1 63 ? 14.297 19.484 -20.484 1 91.88 63 PRO A O 1
ATOM 506 N N . GLN A 1 64 ? 13.477 20.891 -22.156 1 91.69 64 GLN A N 1
ATOM 507 C CA . GLN A 1 64 ? 12.109 20.719 -21.656 1 91.69 64 GLN A CA 1
ATOM 508 C C . GLN A 1 64 ? 11.734 19.25 -21.547 1 91.69 64 GLN A C 1
ATOM 510 O O . GLN A 1 64 ? 12.055 18.453 -22.438 1 91.69 64 GLN A O 1
ATOM 515 N N . SER A 1 65 ? 11.125 18.844 -20.5 1 90.75 65 SER A N 1
ATOM 516 C CA . SER A 1 65 ? 10.68 17.484 -20.234 1 90.75 65 SER A CA 1
ATOM 517 C C . SER A 1 65 ? 9.219 17.453 -19.797 1 90.75 65 SER A C 1
ATOM 519 O O . SER A 1 65 ? 8.906 17.031 -18.688 1 90.75 65 SER A O 1
ATOM 521 N N . GLY A 1 66 ? 8.406 17.875 -20.688 1 94.19 66 GLY A N 1
ATOM 522 C CA . GLY A 1 66 ? 6.984 17.938 -20.406 1 94.19 66 GLY A CA 1
ATOM 523 C C . GLY A 1 66 ? 6.375 16.578 -20.125 1 94.19 66 GLY A C 1
ATOM 524 O O . GLY A 1 66 ? 6.742 15.578 -20.75 1 94.19 66 GLY A O 1
ATOM 525 N N . VAL A 1 67 ? 5.484 16.531 -19.125 1 96.69 67 VAL A N 1
ATOM 526 C CA . VAL A 1 67 ? 4.809 15.289 -18.75 1 96.69 67 VAL A CA 1
ATOM 527 C C . VAL A 1 67 ? 3.48 15.18 -19.5 1 96.69 67 VAL A C 1
ATOM 529 O O . VAL A 1 67 ? 2.621 16.047 -19.391 1 96.69 67 VAL A O 1
ATOM 532 N N . GLY A 1 68 ? 3.322 14.164 -20.312 1 96.06 68 GLY A N 1
ATOM 533 C CA . GLY A 1 68 ? 2.109 13.938 -21.078 1 96.06 68 GLY A CA 1
ATOM 534 C C . GLY A 1 68 ? 1.059 13.148 -20.312 1 96.06 68 GLY A C 1
ATOM 535 O O . GLY A 1 68 ? 1.213 12.891 -19.125 1 96.06 68 GLY A O 1
ATOM 536 N N . PRO A 1 69 ? -0.043 12.781 -21.016 1 96.25 69 PRO A N 1
ATOM 537 C CA . PRO A 1 69 ? -1.142 12.055 -20.375 1 96.25 69 PRO A CA 1
ATOM 538 C C . PRO A 1 69 ? -0.687 10.758 -19.719 1 96.25 69 PRO A C 1
ATOM 540 O O . PRO A 1 69 ? -1.162 10.406 -18.625 1 96.25 69 PRO A O 1
ATOM 543 N N . TRP A 1 70 ? 0.196 10.047 -20.344 1 96.25 70 TRP A N 1
ATOM 544 C CA . TRP A 1 70 ? 0.715 8.812 -19.781 1 96.25 70 TRP A CA 1
ATOM 545 C C . TRP A 1 70 ? 1.394 9.07 -18.438 1 96.25 70 TRP A C 1
ATOM 547 O O . TRP A 1 70 ? 1.183 8.328 -17.469 1 96.25 70 TRP A O 1
ATOM 557 N N . GLY A 1 71 ? 2.166 10.078 -18.438 1 96.5 71 GLY A N 1
ATOM 558 C CA . GLY A 1 71 ? 2.863 10.43 -17.219 1 96.5 71 GLY A CA 1
ATOM 559 C C . GLY A 1 71 ? 1.928 10.844 -16.094 1 96.5 71 GLY A C 1
ATOM 560 O O . GLY A 1 71 ? 2.213 10.602 -14.914 1 96.5 71 GLY A O 1
ATOM 561 N N . ILE A 1 72 ? 0.833 11.453 -16.484 1 96.81 72 ILE A N 1
ATOM 562 C CA . ILE A 1 72 ? -0.167 11.875 -15.508 1 96.81 72 ILE A CA 1
ATOM 563 C C . ILE A 1 72 ? -0.728 10.656 -14.773 1 96.81 72 ILE A C 1
ATOM 565 O O . ILE A 1 72 ? -0.735 10.609 -13.539 1 96.81 72 ILE A O 1
ATOM 569 N N . PHE A 1 73 ? -1.115 9.672 -15.477 1 97.31 73 PHE A N 1
ATOM 570 C CA . PHE A 1 73 ? -1.748 8.508 -14.867 1 97.31 73 PHE A CA 1
ATOM 571 C C . PHE A 1 73 ? -0.711 7.617 -14.195 1 97.31 73 PHE A C 1
ATOM 573 O O . PHE A 1 73 ? -0.98 7.023 -13.148 1 97.31 73 PHE A O 1
ATOM 580 N N . LYS A 1 74 ? 0.427 7.504 -14.766 1 97.06 74 LYS A N 1
ATOM 581 C CA . LYS A 1 74 ? 1.497 6.703 -14.18 1 97.06 74 LYS A CA 1
ATOM 582 C C . LYS A 1 74 ? 1.971 7.297 -12.859 1 97.06 74 LYS A C 1
ATOM 584 O O . LYS A 1 74 ? 2.395 6.57 -11.961 1 97.06 74 LYS A O 1
ATOM 589 N N . SER A 1 75 ? 1.826 8.547 -12.695 1 96.69 75 SER A N 1
ATOM 590 C CA . SER A 1 75 ? 2.303 9.234 -11.5 1 96.69 75 SER A CA 1
ATOM 591 C C . SER A 1 75 ? 1.553 8.766 -10.258 1 96.69 75 SER A C 1
ATOM 593 O O . SER A 1 75 ? 2.08 8.828 -9.148 1 96.69 75 SER A O 1
ATOM 595 N N . ILE A 1 76 ? 0.388 8.25 -10.422 1 95.88 76 ILE A N 1
ATOM 596 C CA . ILE A 1 76 ? -0.447 7.875 -9.289 1 95.88 76 ILE A CA 1
ATOM 597 C C . ILE A 1 76 ? 0.095 6.602 -8.648 1 95.88 76 ILE A C 1
ATOM 599 O O . ILE A 1 76 ? 0.425 6.586 -7.461 1 95.88 76 ILE A O 1
ATOM 603 N N . PRO A 1 77 ? 0.236 5.52 -9.43 1 96.19 77 PRO A N 1
ATOM 604 C CA . PRO A 1 77 ? 0.829 4.336 -8.797 1 96.19 77 PRO A CA 1
ATOM 605 C C . PRO A 1 77 ? 2.248 4.586 -8.289 1 96.19 77 PRO A C 1
ATOM 607 O O . PRO A 1 77 ? 2.631 4.082 -7.234 1 96.19 77 PRO A O 1
ATOM 610 N N . VAL A 1 78 ? 3.047 5.32 -9.039 1 95.75 78 VAL A N 1
ATOM 611 C CA . VAL A 1 78 ? 4.402 5.648 -8.609 1 95.75 78 VAL A CA 1
ATOM 612 C C . VAL A 1 78 ? 4.352 6.445 -7.305 1 95.75 78 VAL A C 1
ATOM 614 O O . VAL A 1 78 ? 5.168 6.227 -6.406 1 95.75 78 VAL A O 1
ATOM 617 N N . GLY A 1 79 ? 3.426 7.363 -7.27 1 93.12 79 GLY A N 1
ATOM 618 C CA . GLY A 1 79 ? 3.223 8.125 -6.047 1 93.12 79 GLY A CA 1
ATOM 619 C C . GLY A 1 79 ? 2.838 7.254 -4.863 1 93.12 79 GLY A C 1
ATOM 620 O O . GLY A 1 79 ? 3.338 7.453 -3.752 1 93.12 79 GLY A O 1
ATOM 621 N N . MET A 1 80 ? 1.957 6.305 -5.066 1 93.62 80 MET A N 1
ATOM 622 C CA . MET A 1 80 ? 1.567 5.379 -4.008 1 93.62 80 MET A CA 1
ATOM 623 C C . MET A 1 80 ? 2.777 4.613 -3.48 1 93.62 80 MET A C 1
ATOM 625 O O . MET A 1 80 ? 2.951 4.48 -2.268 1 93.62 80 MET A O 1
ATOM 629 N N . VAL A 1 81 ? 3.57 4.152 -4.371 1 93.94 81 VAL A N 1
ATOM 630 C CA . VAL A 1 81 ? 4.762 3.416 -3.971 1 93.94 81 VAL A CA 1
ATOM 631 C C . VAL A 1 81 ? 5.695 4.328 -3.178 1 93.94 81 VAL A C 1
ATOM 633 O O . VAL A 1 81 ? 6.258 3.918 -2.16 1 93.94 81 VAL A O 1
ATOM 636 N N . GLY A 1 82 ? 5.809 5.539 -3.635 1 90.06 82 GLY A N 1
ATOM 637 C CA . GLY A 1 82 ? 6.641 6.508 -2.939 1 90.06 82 GLY A CA 1
ATOM 638 C C . GLY A 1 82 ? 6.129 6.844 -1.551 1 90.06 82 GLY A C 1
ATOM 639 O O . GLY A 1 82 ? 6.91 7.219 -0.672 1 90.06 82 GLY A O 1
ATOM 640 N N . ALA A 1 83 ? 4.863 6.637 -1.353 1 87.88 83 ALA A N 1
ATOM 641 C CA . ALA A 1 83 ? 4.246 6.961 -0.07 1 87.88 83 ALA A CA 1
ATOM 642 C C . ALA A 1 83 ? 3.896 5.695 0.709 1 87.88 83 ALA A C 1
ATOM 644 O O . ALA A 1 83 ? 3.123 5.746 1.669 1 87.88 83 ALA A O 1
ATOM 645 N N . SER A 1 84 ? 4.445 4.605 0.355 1 93.31 84 SER A N 1
ATOM 646 C CA . SER A 1 84 ? 4 3.309 0.85 1 93.31 84 SER A CA 1
ATOM 647 C C . SER A 1 84 ? 4.145 3.215 2.365 1 93.31 84 SER A C 1
ATOM 649 O O . SER A 1 84 ? 3.262 2.684 3.045 1 93.31 84 SER A O 1
ATOM 651 N N . SER A 1 85 ? 5.273 3.746 2.959 1 90.25 85 SER A N 1
ATOM 652 C CA . SER A 1 85 ? 5.477 3.65 4.402 1 90.25 85 SER A CA 1
ATOM 653 C C . SER A 1 85 ? 4.352 4.34 5.164 1 90.25 85 SER A C 1
ATOM 655 O O . SER A 1 85 ? 3.852 3.809 6.16 1 90.25 85 SER A O 1
ATOM 657 N N . ILE A 1 86 ? 3.947 5.488 4.703 1 86.25 86 ILE A N 1
ATOM 658 C CA . ILE A 1 86 ? 2.887 6.25 5.352 1 86.25 86 ILE A CA 1
ATOM 659 C C . ILE A 1 86 ? 1.548 5.539 5.16 1 86.25 86 ILE A C 1
ATOM 661 O O . ILE A 1 86 ? 0.741 5.461 6.09 1 86.25 86 ILE A O 1
ATOM 665 N N . ILE A 1 87 ? 1.326 5.098 3.955 1 90.06 87 ILE A N 1
ATOM 666 C CA . ILE A 1 87 ? 0.076 4.418 3.639 1 90.06 87 ILE A CA 1
ATOM 667 C C . ILE A 1 87 ? -0.089 3.193 4.539 1 90.06 87 ILE A C 1
ATOM 669 O O . ILE A 1 87 ? -1.146 3 5.145 1 90.06 87 ILE A O 1
ATOM 673 N N . PHE A 1 88 ? 0.952 2.418 4.711 1 92.81 88 PHE A N 1
ATOM 674 C CA . PHE A 1 88 ? 0.837 1.186 5.48 1 92.81 88 PHE A CA 1
ATOM 675 C C . PHE A 1 88 ? 0.779 1.483 6.973 1 92.81 88 PHE A C 1
ATOM 677 O O . PHE A 1 88 ? 0.125 0.763 7.73 1 92.81 88 PHE A O 1
ATOM 684 N N . LEU A 1 89 ? 1.418 2.512 7.402 1 90.81 89 LEU A N 1
ATOM 685 C CA . LEU A 1 89 ? 1.256 2.949 8.789 1 90.81 89 LEU A CA 1
ATOM 686 C C . LEU A 1 89 ? -0.206 3.262 9.086 1 90.81 89 LEU A C 1
ATOM 688 O O . LEU A 1 89 ? -0.736 2.832 10.117 1 90.81 89 LEU A O 1
ATOM 692 N N . ILE A 1 90 ? -0.791 3.996 8.211 1 86.94 90 ILE A N 1
ATOM 693 C CA . ILE A 1 90 ? -2.18 4.395 8.414 1 86.94 90 ILE A CA 1
ATOM 694 C C . ILE A 1 90 ? -3.08 3.16 8.383 1 86.94 90 ILE A C 1
ATOM 696 O O . ILE A 1 90 ? -4.016 3.049 9.18 1 86.94 90 ILE A O 1
ATOM 700 N N . MET A 1 91 ? -2.783 2.279 7.484 1 91.12 91 MET A N 1
ATOM 701 C CA . MET A 1 91 ? -3.576 1.056 7.398 1 91.12 91 MET A CA 1
ATOM 702 C C . MET A 1 91 ? -3.457 0.238 8.68 1 91.12 91 MET A C 1
ATOM 704 O O . MET A 1 91 ? -4.465 -0.186 9.242 1 91.12 91 MET A O 1
ATOM 708 N N . ILE A 1 92 ? -2.281 0.036 9.172 1 94.06 92 ILE A N 1
ATOM 709 C CA . ILE A 1 92 ? -2.037 -0.78 10.352 1 94.06 92 ILE A CA 1
ATOM 710 C C . ILE A 1 92 ? -2.588 -0.074 11.594 1 94.06 92 ILE A C 1
ATOM 712 O O . ILE A 1 92 ? -3.199 -0.708 12.453 1 94.06 92 ILE A O 1
ATOM 716 N N . SER A 1 93 ? -2.352 1.198 11.672 1 91.75 93 SER A N 1
ATOM 717 C CA . SER A 1 93 ? -2.885 1.947 12.805 1 91.75 93 SER A CA 1
ATOM 718 C C . SER A 1 93 ? -4.41 1.917 12.82 1 91.75 93 SER A C 1
ATOM 720 O O . SER A 1 93 ? -5.023 1.805 13.883 1 91.75 93 SER A O 1
ATOM 722 N N . SER A 1 94 ? -4.996 2.082 11.672 1 88.19 94 SER A N 1
ATOM 723 C CA . SER A 1 94 ? -6.449 1.992 11.578 1 88.19 94 SER A CA 1
ATOM 724 C C . SER A 1 94 ? -6.949 0.627 12.039 1 88.19 94 SER A C 1
ATOM 726 O O . SER A 1 94 ? -7.996 0.53 12.68 1 88.19 94 SER A O 1
ATOM 728 N N . ALA A 1 95 ? -6.273 -0.367 11.648 1 93.31 95 ALA A N 1
ATOM 729 C CA . ALA A 1 95 ? -6.637 -1.715 12.078 1 93.31 95 ALA A CA 1
ATOM 730 C C . ALA A 1 95 ? -6.543 -1.847 13.594 1 93.31 95 ALA A C 1
ATOM 732 O O . ALA A 1 95 ? -7.418 -2.441 14.227 1 93.31 95 ALA A O 1
ATOM 733 N N . THR A 1 96 ? -5.465 -1.355 14.156 1 95.06 96 THR A N 1
ATOM 734 C CA . THR A 1 96 ? -5.266 -1.387 15.602 1 95.06 96 THR A CA 1
ATOM 735 C C . THR A 1 96 ? -6.402 -0.666 16.312 1 95.06 96 THR A C 1
ATOM 737 O O . THR A 1 96 ? -6.984 -1.203 17.266 1 95.06 96 THR A O 1
ATOM 740 N N . PHE A 1 97 ? -6.746 0.453 15.844 1 90.19 97 PHE A N 1
ATOM 741 C CA . PHE A 1 97 ? -7.805 1.226 16.484 1 90.19 97 PHE A CA 1
ATOM 742 C C . PHE A 1 97 ? -9.164 0.58 16.234 1 90.19 97 PHE A C 1
ATOM 744 O O . PHE A 1 97 ? -10.062 0.691 17.078 1 90.19 97 PHE A O 1
ATOM 751 N N . GLY A 1 98 ? -9.273 -0.044 15.078 1 90.12 98 GLY A N 1
ATOM 752 C CA . GLY A 1 98 ? -10.484 -0.828 14.867 1 90.12 98 GLY A CA 1
ATOM 753 C C . GLY A 1 98 ? -10.688 -1.903 15.914 1 90.12 98 GLY A C 1
ATOM 754 O O . GLY A 1 98 ? -11.797 -2.088 16.406 1 90.12 98 GLY A O 1
ATOM 755 N N . ILE A 1 99 ? -9.672 -2.607 16.25 1 96 99 ILE A N 1
ATOM 756 C CA . ILE A 1 99 ? -9.727 -3.641 17.281 1 96 99 ILE A CA 1
ATOM 757 C C . ILE A 1 99 ? -10.07 -3.008 18.625 1 96 99 ILE A C 1
ATOM 759 O O . ILE A 1 99 ? -10.977 -3.469 19.328 1 96 99 ILE A O 1
ATOM 763 N N . ILE A 1 100 ? -9.391 -1.96 18.969 1 94.12 100 ILE A N 1
ATOM 764 C CA . ILE A 1 100 ? -9.586 -1.284 20.25 1 94.12 100 ILE A CA 1
ATOM 765 C C . ILE A 1 100 ? -11.016 -0.751 20.328 1 94.12 100 ILE A C 1
ATOM 767 O O . ILE A 1 100 ? -11.672 -0.882 21.359 1 94.12 100 ILE A O 1
ATOM 771 N N . ASN A 1 101 ? -11.477 -0.193 19.281 1 89.38 101 ASN A N 1
ATOM 772 C CA . ASN A 1 101 ? -12.836 0.333 19.25 1 89.38 101 ASN A CA 1
ATOM 773 C C . ASN A 1 101 ? -13.867 -0.771 19.453 1 89.38 101 ASN A C 1
ATOM 775 O O . ASN A 1 101 ? -14.883 -0.558 20.109 1 89.38 101 ASN A O 1
ATOM 779 N N . HIS A 1 102 ? -13.656 -1.909 18.906 1 92.94 102 HIS A N 1
ATOM 780 C CA . HIS A 1 102 ? -14.602 -3.014 18.984 1 92.94 102 HIS A CA 1
ATOM 781 C C . HIS A 1 102 ? -14.68 -3.555 20.406 1 92.94 102 HIS A C 1
ATOM 783 O O . HIS A 1 102 ? -15.641 -4.234 20.766 1 92.94 102 HIS A O 1
ATOM 789 N N . THR A 1 103 ? -13.672 -3.326 21.188 1 95.12 103 THR A N 1
ATOM 790 C CA . THR A 1 103 ? -13.703 -3.754 22.594 1 95.12 103 THR A CA 1
ATOM 791 C C . THR A 1 103 ? -14.664 -2.891 23.406 1 95.12 103 THR A C 1
ATOM 793 O O . THR A 1 103 ? -15.055 -3.26 24.516 1 95.12 103 THR A O 1
ATOM 796 N N . GLY A 1 104 ? -14.969 -1.666 22.875 1 91.5 104 GLY A N 1
ATOM 797 C CA . GLY A 1 104 ? -15.797 -0.722 23.609 1 91.5 104 GLY A CA 1
ATOM 798 C C . GLY A 1 104 ? -15.023 0.099 24.625 1 91.5 104 GLY A C 1
ATOM 799 O O . GLY A 1 104 ? -15.578 0.998 25.25 1 91.5 104 GLY A O 1
ATOM 800 N N . ALA A 1 105 ? -13.797 -0.164 24.734 1 93 105 ALA A N 1
ATOM 801 C CA . ALA A 1 105 ? -12.977 0.488 25.75 1 93 105 ALA A CA 1
ATOM 802 C C . ALA A 1 105 ? -12.906 1.993 25.516 1 93 105 ALA A C 1
ATOM 804 O O . ALA A 1 105 ? -13 2.783 26.453 1 93 105 ALA A O 1
ATOM 805 N N . LEU A 1 106 ? -12.703 2.398 24.328 1 88.44 106 LEU A N 1
ATOM 806 C CA . LEU A 1 106 ? -12.57 3.816 24 1 88.44 106 LEU A CA 1
ATOM 807 C C . LEU A 1 106 ? -13.867 4.562 24.297 1 88.44 106 LEU A C 1
ATOM 809 O O . LEU A 1 106 ? -13.844 5.633 24.906 1 88.44 106 LEU A O 1
ATOM 813 N N . GLU A 1 107 ? -14.914 4.031 23.812 1 87.62 107 GLU A N 1
ATOM 814 C CA . GLU A 1 107 ? -16.219 4.656 24.062 1 87.62 107 GLU A CA 1
ATOM 815 C C . GLU A 1 107 ? -16.516 4.738 25.562 1 87.62 107 GLU A C 1
ATOM 817 O O . GLU A 1 107 ? -16.984 5.77 26.047 1 87.62 107 GLU A O 1
ATOM 822 N N . SER A 1 108 ? -16.312 3.643 26.188 1 91.25 108 SER A N 1
ATOM 823 C CA . SER A 1 108 ? -16.562 3.613 27.625 1 91.25 108 SER A CA 1
ATOM 824 C C . SER A 1 108 ? -15.672 4.613 28.359 1 91.25 108 SER A C 1
ATOM 826 O O . SER A 1 108 ? -16.125 5.297 29.281 1 91.25 108 SER A O 1
ATOM 828 N N . GLY A 1 109 ? -14.43 4.656 27.984 1 89.62 109 GLY A N 1
ATOM 829 C CA . GLY A 1 109 ? -13.516 5.613 28.578 1 89.62 109 GLY A CA 1
ATOM 830 C C . GLY A 1 109 ? -13.945 7.055 28.375 1 89.62 109 GLY A C 1
ATOM 831 O O . GLY A 1 109 ? -13.93 7.848 29.328 1 89.62 109 GLY A O 1
ATOM 832 N N . MET A 1 110 ? -14.344 7.391 27.25 1 86.88 110 MET A N 1
ATOM 833 C CA . MET A 1 110 ? -14.805 8.742 26.938 1 86.88 110 MET A CA 1
ATOM 834 C C . MET A 1 110 ? -16.109 9.055 27.656 1 86.88 110 MET A C 1
ATOM 836 O O . MET A 1 110 ? -16.297 10.164 28.156 1 86.88 110 MET A O 1
ATOM 840 N N . GLY A 1 111 ? -17 8.062 27.656 1 88.31 111 GLY A N 1
ATOM 841 C CA . GLY A 1 111 ? -18.266 8.227 28.359 1 88.31 111 GLY A CA 1
ATOM 842 C C . GLY A 1 111 ? -18.078 8.539 29.828 1 88.31 111 GLY A C 1
ATOM 843 O O . GLY A 1 111 ? -18.703 9.461 30.359 1 88.31 111 GLY A O 1
ATOM 844 N N . VAL A 1 112 ? -17.281 7.77 30.453 1 91.44 112 VAL A N 1
ATOM 845 C CA . VAL A 1 112 ? -17.016 7.973 31.875 1 91.44 112 VAL A CA 1
ATOM 846 C C . VAL A 1 112 ? -16.391 9.344 32.094 1 91.44 112 VAL A C 1
ATOM 848 O O . VAL A 1 112 ? -16.766 10.062 33.031 1 91.44 112 VAL A O 1
ATOM 851 N N . LEU A 1 113 ? -15.445 9.703 31.25 1 87.62 113 LEU A N 1
ATOM 852 C CA . LEU A 1 113 ? -14.781 11 31.359 1 87.62 113 LEU A CA 1
ATOM 853 C C . LEU A 1 113 ? -15.781 12.141 31.203 1 87.62 113 LEU A C 1
ATOM 855 O O . LEU A 1 113 ? -15.781 13.086 31.984 1 87.62 113 LEU A O 1
ATOM 859 N N . LEU A 1 114 ? -16.594 12.047 30.234 1 87.88 114 LEU A N 1
ATOM 860 C CA . LEU A 1 114 ? -17.578 13.094 29.969 1 87.88 114 LEU A CA 1
ATOM 861 C C . LEU A 1 114 ? -18.594 13.188 31.094 1 87.88 114 LEU A C 1
ATOM 863 O O . LEU A 1 114 ? -19.062 14.281 31.438 1 87.88 114 LEU A O 1
ATOM 867 N N . TYR A 1 115 ? -18.938 12.031 31.594 1 91.25 115 TYR A N 1
ATOM 868 C CA . TYR A 1 115 ? -19.844 12.016 32.75 1 91.25 115 TYR A CA 1
ATOM 869 C C . TYR A 1 115 ? -19.234 12.727 33.938 1 91.25 115 TYR A C 1
ATOM 871 O O . TYR A 1 115 ? -19.906 13.523 34.594 1 91.25 115 TYR A O 1
ATOM 879 N N . LYS A 1 116 ? -18.062 12.469 34.188 1 91.06 116 LYS A N 1
ATOM 880 C CA . LYS A 1 116 ? -17.359 13.109 35.312 1 91.06 116 LYS A CA 1
ATOM 881 C C . LYS A 1 116 ? -17.234 14.617 35.094 1 91.06 116 LYS A C 1
ATOM 883 O O . LYS A 1 116 ? -17.312 15.398 36.031 1 91.06 116 LYS A O 1
ATOM 888 N N . VAL A 1 117 ? -16.938 14.969 33.906 1 88.94 117 VAL A N 1
ATOM 889 C CA . VAL A 1 117 ? -16.828 16.375 33.531 1 88.94 117 VAL A CA 1
ATOM 890 C C . VAL A 1 117 ? -18.172 17.078 33.75 1 88.94 117 VAL A C 1
ATOM 892 O O . VAL A 1 117 ? -18.203 18.188 34.281 1 88.94 117 VAL A O 1
ATOM 895 N N . ASP A 1 118 ? -19.141 16.438 33.375 1 88.38 118 ASP A N 1
ATOM 896 C CA . ASP A 1 118 ? -20.484 16.984 33.531 1 88.38 118 ASP A CA 1
ATOM 897 C C . ASP A 1 118 ? -20.844 17.109 35.031 1 88.38 118 ASP A C 1
ATOM 899 O O . ASP A 1 118 ? -21.359 18.125 35.469 1 88.38 118 ASP A O 1
ATOM 903 N N . LYS A 1 119 ? -20.562 16.141 35.719 1 91.38 119 LYS A N 1
ATOM 904 C CA . LYS A 1 119 ? -20.875 16.125 37.156 1 91.38 119 LYS A CA 1
ATOM 905 C C . LYS A 1 119 ? -20.047 17.172 37.906 1 91.38 119 LYS A C 1
ATOM 907 O O . LYS A 1 119 ? -20.516 17.75 38.875 1 91.38 119 LYS A O 1
ATOM 912 N N . ALA A 1 120 ? -18.875 17.375 37.5 1 92.38 120 ALA A N 1
ATOM 913 C CA . ALA A 1 120 ? -17.969 18.312 38.125 1 92.38 120 ALA A CA 1
ATOM 914 C C . ALA A 1 120 ? -18.312 19.75 37.75 1 92.38 120 ALA A C 1
ATOM 916 O O . ALA A 1 120 ? -17.781 20.703 38.312 1 92.38 120 ALA A O 1
ATOM 917 N N . GLY A 1 121 ? -19.078 19.969 36.812 1 90.69 121 GLY A N 1
ATOM 918 C CA . GLY A 1 121 ? -19.484 21.297 36.375 1 90.69 121 GLY A CA 1
ATOM 919 C C . GLY A 1 121 ? -18.422 22 35.531 1 90.69 121 GLY A C 1
ATOM 920 O O . GLY A 1 121 ? -18.359 23.219 35.5 1 90.69 121 GLY A O 1
ATOM 921 N N . ILE A 1 122 ? -17.594 21.219 35 1 90.81 122 ILE A N 1
ATOM 922 C CA . ILE A 1 122 ? -16.562 21.781 34.125 1 90.81 122 ILE A CA 1
ATOM 923 C C . ILE A 1 122 ? -17.203 22.281 32.844 1 90.81 122 ILE A C 1
ATOM 925 O O . ILE A 1 122 ? -18.062 21.625 32.25 1 90.81 122 ILE A O 1
ATOM 929 N N . SER A 1 123 ? -16.766 23.422 32.5 1 93.5 123 SER A N 1
ATOM 930 C CA . SER A 1 123 ? -17.344 24.031 31.312 1 93.5 123 SER A CA 1
ATOM 931 C C . SER A 1 123 ? -16.938 23.266 30.062 1 93.5 123 SER A C 1
ATOM 933 O O . SER A 1 123 ? -15.812 22.75 29.969 1 93.5 123 SER A O 1
ATOM 935 N N . LYS A 1 124 ? -17.828 23.156 29.094 1 93.69 124 LYS A N 1
ATOM 936 C CA . LYS A 1 124 ? -17.578 22.516 27.812 1 93.69 124 LYS A CA 1
ATOM 937 C C . LYS A 1 124 ? -16.406 23.172 27.094 1 93.69 124 LYS A C 1
ATOM 939 O O . LYS A 1 124 ? -15.617 22.5 26.438 1 93.69 124 LYS A O 1
ATOM 944 N N . THR A 1 125 ? -16.297 24.422 27.297 1 94.69 125 THR A N 1
ATOM 945 C CA . THR A 1 125 ? -15.195 25.172 26.703 1 94.69 125 THR A CA 1
ATOM 946 C C . THR A 1 125 ? -13.859 24.719 27.297 1 94.69 125 THR A C 1
ATOM 948 O O . THR A 1 125 ? -12.859 24.641 26.578 1 94.69 125 THR A O 1
ATOM 951 N N . ALA A 1 126 ? -13.836 24.484 28.531 1 95.81 126 ALA A N 1
ATOM 952 C CA . ALA A 1 126 ? -12.617 24.016 29.188 1 95.81 126 ALA A CA 1
ATOM 953 C C . ALA A 1 126 ? -12.172 22.672 28.609 1 95.81 126 ALA A C 1
ATOM 955 O O . ALA A 1 126 ? -10.969 22.422 28.469 1 95.81 126 ALA A O 1
ATOM 956 N N . VAL A 1 127 ? -13.172 21.828 28.344 1 95.12 127 VAL A N 1
ATOM 957 C CA . VAL A 1 127 ? -12.844 20.547 27.75 1 95.12 127 VAL A CA 1
ATOM 958 C C . VAL A 1 127 ? -12.164 20.75 26.406 1 95.12 127 VAL A C 1
ATOM 960 O O . VAL A 1 127 ? -11.164 20.094 26.109 1 95.12 127 VAL A O 1
ATOM 963 N N . ILE A 1 128 ? -12.672 21.625 25.594 1 97.38 128 ILE A N 1
ATOM 964 C CA . ILE A 1 128 ? -12.086 21.938 24.281 1 97.38 128 ILE A CA 1
ATOM 965 C C . ILE A 1 128 ? -10.641 22.391 24.469 1 97.38 128 ILE A C 1
ATOM 967 O O . ILE A 1 128 ? -9.75 21.906 23.766 1 97.38 128 ILE A O 1
ATOM 971 N N . TRP A 1 129 ? -10.344 23.219 25.422 1 97.69 129 TRP A N 1
ATOM 972 C CA . TRP A 1 129 ? -9.008 23.75 25.656 1 97.69 129 TRP A CA 1
ATOM 973 C C . TRP A 1 129 ? -8.062 22.656 26.125 1 97.69 129 TRP A C 1
ATOM 975 O O . TRP A 1 129 ? -6.934 22.547 25.641 1 97.69 129 TRP A O 1
ATOM 985 N N . VAL A 1 130 ? -8.531 21.859 27.016 1 96.06 130 VAL A N 1
ATOM 986 C CA . VAL A 1 130 ? -7.676 20.828 27.578 1 96.06 130 VAL A CA 1
ATOM 987 C C . VAL A 1 130 ? -7.32 19.797 26.5 1 96.06 130 VAL A C 1
ATOM 989 O O . VAL A 1 130 ? -6.16 19.422 26.359 1 96.06 130 VAL A O 1
ATOM 992 N N . VAL A 1 131 ? -8.336 19.328 25.734 1 95.31 131 VAL A N 1
ATOM 993 C CA . VAL A 1 131 ? -8.102 18.328 24.703 1 95.31 131 VAL A CA 1
ATOM 994 C C . VAL A 1 131 ? -7.195 18.922 23.609 1 95.31 131 VAL A C 1
ATOM 996 O O . VAL A 1 131 ? -6.289 18.234 23.125 1 95.31 131 VAL A O 1
ATOM 999 N N . THR A 1 132 ? -7.402 20.156 23.25 1 97.62 132 THR A N 1
ATOM 1000 C CA . THR A 1 132 ? -6.578 20.812 22.234 1 97.62 132 THR A CA 1
ATOM 1001 C C . THR A 1 132 ? -5.125 20.891 22.688 1 97.62 132 THR A C 1
ATOM 1003 O O . THR A 1 132 ? -4.215 20.578 21.922 1 97.62 132 THR A O 1
ATOM 1006 N N . PHE A 1 133 ? -4.902 21.25 23.922 1 97.5 133 PHE A N 1
ATOM 1007 C CA . PHE A 1 133 ? -3.543 21.375 24.438 1 97.5 133 PHE A CA 1
ATOM 1008 C C . PHE A 1 133 ? -2.898 20 24.578 1 97.5 133 PHE A C 1
ATOM 1010 O O . PHE A 1 133 ? -1.689 19.859 24.391 1 97.5 133 PHE A O 1
ATOM 1017 N N . LEU A 1 134 ? -3.699 19.047 24.922 1 94.12 134 LEU A N 1
ATOM 1018 C CA . LEU A 1 134 ? -3.178 17.688 25.031 1 94.12 134 LEU A CA 1
ATOM 1019 C C . LEU A 1 134 ? -2.695 17.188 23.672 1 94.12 134 LEU A C 1
ATOM 1021 O O . LEU A 1 134 ? -1.608 16.609 23.562 1 94.12 134 LEU A O 1
ATOM 1025 N N . PHE A 1 135 ? -3.447 17.406 22.719 1 94.94 135 PHE A N 1
ATOM 1026 C CA . PHE A 1 135 ? -3.082 16.906 21.391 1 94.94 135 PHE A CA 1
ATOM 1027 C C . PHE A 1 135 ? -1.987 17.766 20.781 1 94.94 135 PHE A C 1
ATOM 1029 O O . PHE A 1 135 ? -1.205 17.297 19.953 1 94.94 135 PHE A O 1
ATOM 1036 N N . SER A 1 136 ? -1.972 19.016 21.188 1 97.31 136 SER A N 1
ATOM 1037 C CA . SER A 1 136 ? -0.823 19.844 20.797 1 97.31 136 SER A CA 1
ATOM 1038 C C . SER A 1 136 ? 0.468 19.281 21.406 1 97.31 136 SER A C 1
ATOM 1040 O O . SER A 1 136 ? 1.494 19.219 20.719 1 97.31 136 SER A O 1
ATOM 1042 N N . ALA A 1 137 ? 0.433 18.922 22.641 1 94.12 137 ALA A N 1
ATOM 1043 C CA . ALA A 1 137 ? 1.594 18.328 23.297 1 94.12 137 ALA A CA 1
ATOM 1044 C C . ALA A 1 137 ? 2.027 17.047 22.594 1 94.12 137 ALA A C 1
ATOM 1046 O O . ALA A 1 137 ? 3.223 16.812 22.406 1 94.12 137 ALA A O 1
ATOM 1047 N N . LEU A 1 138 ? 1.055 16.281 22.266 1 89.81 138 LEU A N 1
ATOM 1048 C CA . LEU A 1 138 ? 1.352 15.078 21.5 1 89.81 138 LEU A CA 1
ATOM 1049 C C . LEU A 1 138 ? 1.956 15.422 20.141 1 89.81 138 LEU A C 1
ATOM 1051 O O . LEU A 1 138 ? 2.877 14.75 19.672 1 89.81 138 LEU A O 1
ATOM 1055 N N . GLY A 1 139 ? 1.457 16.438 19.547 1 93.38 139 GLY A N 1
ATOM 1056 C CA . GLY A 1 139 ? 1.917 16.875 18.234 1 93.38 139 GLY A CA 1
ATOM 1057 C C . GLY A 1 139 ? 3.354 17.359 18.234 1 93.38 139 GLY A C 1
ATOM 1058 O O . GLY A 1 139 ? 4.047 17.281 17.219 1 93.38 139 GLY A O 1
ATOM 1059 N N . ILE A 1 140 ? 3.783 17.844 19.359 1 93.06 140 ILE A N 1
ATOM 1060 C CA . ILE A 1 140 ? 5.168 18.281 19.5 1 93.06 140 ILE A CA 1
ATOM 1061 C C . ILE A 1 140 ? 6.105 17.094 19.266 1 93.06 140 ILE A C 1
ATOM 1063 O O . ILE A 1 140 ? 7.18 17.25 18.688 1 93.06 140 ILE A O 1
ATOM 1067 N N . ILE A 1 141 ? 5.594 15.977 19.594 1 86.31 141 ILE A N 1
ATOM 1068 C CA . ILE A 1 141 ? 6.469 14.812 19.672 1 86.31 141 ILE A CA 1
ATOM 1069 C C . ILE A 1 141 ? 6.258 13.93 18.438 1 86.31 141 ILE A C 1
ATOM 1071 O O . ILE A 1 141 ? 7.215 13.391 17.875 1 86.31 141 ILE A O 1
ATOM 1075 N N . VAL A 1 142 ? 4.965 13.773 18.109 1 85.12 142 VAL A N 1
ATOM 1076 C CA . VAL A 1 142 ? 4.664 12.812 17.062 1 85.12 142 VAL A CA 1
ATOM 1077 C C . VAL A 1 142 ? 3.982 13.516 15.891 1 85.12 142 VAL A C 1
ATOM 1079 O O . VAL A 1 142 ? 3.309 14.531 16.078 1 85.12 142 VAL A O 1
ATOM 1082 N N . GLY A 1 143 ? 4.125 13 14.727 1 85.75 143 GLY A N 1
ATOM 1083 C CA . GLY A 1 143 ? 3.551 13.562 13.516 1 85.75 143 GLY A CA 1
ATOM 1084 C C . GLY A 1 143 ? 2.053 13.344 13.406 1 85.75 143 GLY A C 1
ATOM 1085 O O . GLY A 1 143 ? 1.477 12.57 14.172 1 85.75 143 GLY A O 1
ATOM 1086 N N . PRO A 1 144 ? 1.48 14.062 12.5 1 87.81 144 PRO A N 1
ATOM 1087 C CA . PRO A 1 144 ? 0.025 13.992 12.344 1 87.81 144 PRO A CA 1
ATOM 1088 C C . PRO A 1 144 ? -0.462 12.617 11.906 1 87.81 144 PRO A C 1
ATOM 1090 O O . PRO A 1 144 ? -1.608 12.25 12.172 1 87.81 144 PRO A O 1
ATOM 1093 N N . GLU A 1 145 ? 0.315 11.883 11.289 1 81.31 145 GLU A N 1
ATOM 1094 C CA . GLU A 1 145 ? -0.073 10.562 10.82 1 81.31 145 GLU A CA 1
ATOM 1095 C C . GLU A 1 145 ? -0.428 9.641 11.984 1 81.31 145 GLU A C 1
ATOM 1097 O O . GLU A 1 145 ? -1.312 8.789 11.867 1 81.31 145 GLU A O 1
ATOM 1102 N N . ILE A 1 146 ? 0.262 9.852 13.031 1 82.56 146 ILE A N 1
ATOM 1103 C CA . ILE A 1 146 ? 0.067 9.031 14.227 1 82.56 146 ILE A CA 1
ATOM 1104 C C . ILE A 1 146 ? -1.198 9.477 14.953 1 82.56 146 ILE A C 1
ATOM 1106 O O . ILE A 1 146 ? -1.758 8.727 15.75 1 82.56 146 ILE A O 1
ATOM 1110 N N . GLN A 1 147 ? -1.65 10.617 14.633 1 87.81 147 GLN A N 1
ATOM 1111 C CA . GLN A 1 147 ? -2.791 11.172 15.352 1 87.81 147 GLN A CA 1
ATOM 1112 C C . GLN A 1 147 ? -4.098 10.883 14.617 1 87.81 147 GLN A C 1
ATOM 1114 O O . GLN A 1 147 ? -5.184 11.117 15.156 1 87.81 147 GLN A O 1
ATOM 1119 N N . ILE A 1 148 ? -4.008 10.328 13.469 1 86.25 148 ILE A N 1
ATOM 1120 C CA . ILE A 1 148 ? -5.164 10.109 12.602 1 86.25 148 ILE A CA 1
ATOM 1121 C C . ILE A 1 148 ? -6.215 9.297 13.352 1 86.25 148 ILE A C 1
ATOM 1123 O O . ILE A 1 148 ? -7.379 9.695 13.43 1 86.25 148 ILE A O 1
ATOM 1127 N N . PRO A 1 149 ? -5.859 8.266 13.984 1 78.75 149 PRO A N 1
ATOM 1128 C CA . PRO A 1 149 ? -6.883 7.426 14.617 1 78.75 149 PRO A CA 1
ATOM 1129 C C . PRO A 1 149 ? -7.559 8.109 15.797 1 78.75 149 PRO A C 1
ATOM 1131 O O . PRO A 1 149 ? -8.68 7.738 16.172 1 78.75 149 PRO A O 1
ATOM 1134 N N . PHE A 1 150 ? -6.957 9.086 16.391 1 86.44 150 PHE A N 1
ATOM 1135 C CA . PHE A 1 150 ? -7.543 9.789 17.516 1 86.44 150 PHE A CA 1
ATOM 1136 C C . PHE A 1 150 ? -8.695 10.68 17.062 1 86.44 150 PHE A C 1
ATOM 1138 O O . PHE A 1 150 ? -9.453 11.18 17.891 1 86.44 150 PHE A O 1
ATOM 1145 N N . THR A 1 151 ? -8.789 10.766 15.812 1 90.12 151 THR A N 1
ATOM 1146 C CA . THR A 1 151 ? -9.852 11.594 15.266 1 90.12 151 THR A CA 1
ATOM 1147 C C . THR A 1 151 ? -11.219 11.117 15.742 1 90.12 151 THR A C 1
ATOM 1149 O O . THR A 1 151 ? -12.078 11.922 16.094 1 90.12 151 THR A O 1
ATOM 1152 N N . ILE A 1 152 ? -11.391 9.852 15.797 1 83.06 152 ILE A N 1
ATOM 1153 C CA . ILE A 1 152 ? -12.672 9.289 16.219 1 83.06 152 ILE A CA 1
ATOM 1154 C C . ILE A 1 152 ? -12.953 9.672 17.672 1 83.06 152 ILE A C 1
ATOM 1156 O O . ILE A 1 152 ? -14.102 9.914 18.047 1 83.06 152 ILE A O 1
ATOM 1160 N N . ILE A 1 153 ? -11.961 9.719 18.469 1 86.25 153 ILE A N 1
ATOM 1161 C CA . ILE A 1 153 ? -12.086 10.094 19.859 1 86.25 153 ILE A CA 1
ATOM 1162 C C . ILE A 1 153 ? -12.531 11.555 19.969 1 86.25 153 ILE A C 1
ATOM 1164 O O . ILE A 1 153 ? -13.469 11.875 20.703 1 86.25 153 ILE A O 1
ATOM 1168 N N . GLY A 1 154 ? -11.883 12.375 19.203 1 92.5 154 GLY A N 1
ATOM 1169 C CA . GLY A 1 154 ? -12.25 13.789 19.219 1 92.5 154 GLY A CA 1
ATOM 1170 C C . GLY A 1 154 ? -13.688 14.031 18.781 1 92.5 154 GLY A C 1
ATOM 1171 O O . GLY A 1 154 ? -14.398 14.82 19.406 1 92.5 154 GLY A O 1
ATOM 1172 N N . ILE A 1 155 ? -14.086 13.32 17.812 1 92.25 155 ILE A N 1
ATOM 1173 C CA . ILE A 1 155 ? -15.438 13.469 17.281 1 92.25 155 ILE A CA 1
ATOM 1174 C C . ILE A 1 155 ? -16.453 13.016 18.328 1 92.25 155 ILE A C 1
ATOM 1176 O O . ILE A 1 155 ? -17.469 13.688 18.547 1 92.25 155 ILE A O 1
ATOM 1180 N N . ASN A 1 156 ? -16.203 11.953 18.938 1 87.69 156 ASN A N 1
ATOM 1181 C CA . ASN A 1 156 ? -17.125 11.43 19.938 1 87.69 156 ASN A CA 1
ATOM 1182 C C . ASN A 1 156 ? -17.219 12.352 21.156 1 87.69 156 ASN A C 1
ATOM 1184 O O . ASN A 1 156 ? -18.297 12.531 21.719 1 87.69 156 ASN A O 1
ATOM 1188 N N . ILE A 1 157 ? -16.125 12.875 21.516 1 90.31 157 ILE A N 1
ATOM 1189 C CA . ILE A 1 157 ? -16.141 13.828 22.609 1 90.31 157 ILE A CA 1
ATOM 1190 C C . ILE A 1 157 ? -16.984 15.047 22.234 1 90.31 157 ILE A C 1
ATOM 1192 O O . ILE A 1 157 ? -17.844 15.484 23 1 90.31 157 ILE A O 1
ATOM 1196 N N . ALA A 1 158 ? -16.734 15.57 21.062 1 94.75 158 ALA A N 1
ATOM 1197 C CA . ALA A 1 158 ? -17.469 16.75 20.594 1 94.75 158 ALA A CA 1
ATOM 1198 C C . ALA A 1 158 ? -18.969 16.484 20.547 1 94.75 158 ALA A C 1
ATOM 1200 O O . ALA A 1 158 ? -19.766 17.297 21.016 1 94.75 158 ALA A O 1
ATOM 1201 N N . LEU A 1 159 ? -19.312 15.367 20.031 1 90.69 159 LEU A N 1
ATOM 1202 C CA . LEU A 1 159 ? -20.719 15.016 19.922 1 90.69 159 LEU A CA 1
ATOM 1203 C C . LEU A 1 159 ? -21.312 14.766 21.297 1 90.69 159 LEU A C 1
ATOM 1205 O O . LEU A 1 159 ? -22.469 15.125 21.547 1 90.69 159 LEU A O 1
ATOM 1209 N N . GLY A 1 160 ? -20.594 14.164 22.078 1 87.44 160 GLY A N 1
ATOM 1210 C CA . GLY A 1 160 ? -21.047 13.938 23.438 1 87.44 160 GLY A CA 1
ATOM 1211 C C . GLY A 1 160 ? -21.312 15.227 24.203 1 87.44 160 GLY A C 1
ATOM 1212 O O . GLY A 1 160 ? -22.156 15.273 25.094 1 87.44 160 GLY A O 1
ATOM 1213 N N . LEU A 1 161 ? -20.594 16.266 23.891 1 90.88 161 LEU A N 1
ATOM 1214 C CA . LEU A 1 161 ? -20.75 17.562 24.531 1 90.88 161 LEU A CA 1
ATOM 1215 C C . LEU A 1 161 ? -21.859 18.375 23.859 1 90.88 161 LEU A C 1
ATOM 1217 O O . LEU A 1 161 ? -22.172 19.484 24.297 1 90.88 161 LEU A O 1
ATOM 1221 N N . GLY A 1 162 ? -22.359 17.781 22.766 1 89.81 162 GLY A N 1
ATOM 1222 C CA . GLY A 1 162 ? -23.453 18.438 22.062 1 89.81 162 GLY A CA 1
ATOM 1223 C C . GLY A 1 162 ? -23 19.328 20.938 1 89.81 162 GLY A C 1
ATOM 1224 O O . GLY A 1 162 ? -23.75 20.188 20.469 1 89.81 162 GLY A O 1
ATOM 1225 N N . PHE A 1 163 ? -21.797 19.172 20.562 1 95.06 163 PHE A N 1
ATOM 1226 C CA . PHE A 1 163 ? -21.281 19.969 19.453 1 95.06 163 PHE A CA 1
ATOM 1227 C C . PHE A 1 163 ? -21.297 19.172 18.156 1 95.06 163 PHE A C 1
ATOM 1229 O O . PHE A 1 163 ? -22.234 18.406 17.891 1 95.06 163 PHE A O 1
ATOM 1236 N N . ASP A 1 164 ? -20.391 19.438 17.25 1 95.69 164 ASP A N 1
ATOM 1237 C CA . ASP A 1 164 ? -20.406 18.75 15.969 1 95.69 164 ASP A CA 1
ATOM 1238 C C . ASP A 1 164 ? -19 18.234 15.617 1 95.69 164 ASP A C 1
ATOM 1240 O O . ASP A 1 164 ? -18.062 18.406 16.391 1 95.69 164 ASP A O 1
ATOM 1244 N N . PRO A 1 165 ? -18.797 17.531 14.523 1 95.31 165 PRO A N 1
ATOM 1245 C CA . PRO A 1 165 ? -17.531 16.922 14.156 1 95.31 165 PRO A CA 1
ATOM 1246 C C . PRO A 1 165 ? -16.438 17.953 13.883 1 95.31 165 PRO A C 1
ATOM 1248 O O . PRO A 1 165 ? -15.242 17.656 14.055 1 95.31 165 PRO A O 1
ATOM 1251 N N . ILE A 1 166 ? -16.781 19.125 13.57 1 97.12 166 ILE A N 1
ATOM 1252 C CA . ILE A 1 166 ? -15.805 20.172 13.312 1 97.12 166 ILE A CA 1
ATOM 1253 C C . ILE A 1 166 ? -15.078 20.531 14.609 1 97.12 166 ILE A C 1
ATOM 1255 O O . ILE A 1 166 ? -13.867 20.766 14.602 1 97.12 166 ILE A O 1
ATOM 1259 N N . VAL A 1 167 ? -15.836 20.531 15.68 1 97.56 167 VAL A N 1
ATOM 1260 C CA . VAL A 1 167 ? -15.227 20.797 16.984 1 97.56 167 VAL A CA 1
ATOM 1261 C C . VAL A 1 167 ? -14.242 19.688 17.328 1 97.56 167 VAL A C 1
ATOM 1263 O O . VAL A 1 167 ? -13.141 19.953 17.812 1 97.56 167 VAL A O 1
ATOM 1266 N N . GLY A 1 168 ? -14.664 18.484 17.047 1 96.38 168 GLY A N 1
ATOM 1267 C CA . GLY A 1 168 ? -13.773 17.359 17.25 1 96.38 168 GLY A CA 1
ATOM 1268 C C . GLY A 1 168 ? -12.492 17.469 16.453 1 96.38 168 GLY A C 1
ATOM 1269 O O . GLY A 1 168 ? -11.398 17.266 16.984 1 96.38 168 GLY A O 1
ATOM 1270 N N . LEU A 1 169 ? -12.578 17.766 15.164 1 96.94 169 LEU A N 1
ATOM 1271 C CA . LEU A 1 169 ? -11.43 17.969 14.289 1 96.94 169 LEU A CA 1
ATOM 1272 C C . LEU A 1 169 ? -10.555 19.109 14.789 1 96.94 169 LEU A C 1
ATOM 1274 O O . LEU A 1 169 ? -9.328 19.031 14.734 1 96.94 169 LEU A O 1
ATOM 1278 N N . GLY A 1 170 ? -11.227 20.141 15.219 1 97.69 170 GLY A N 1
ATOM 1279 C CA . GLY A 1 170 ? -10.484 21.266 15.75 1 97.69 170 GLY A CA 1
ATOM 1280 C C . GLY A 1 170 ? -9.625 20.906 16.953 1 97.69 170 GLY A C 1
ATOM 1281 O O . GLY A 1 170 ? -8.484 21.359 17.062 1 97.69 170 GLY A O 1
ATOM 1282 N N . MET A 1 171 ? -10.133 20.078 17.797 1 97.06 171 MET A N 1
ATOM 1283 C CA . MET A 1 171 ? -9.406 19.688 19 1 97.06 171 MET A CA 1
ATOM 1284 C C . MET A 1 171 ? -8.242 18.75 18.656 1 97.06 171 MET A C 1
ATOM 1286 O O . MET A 1 171 ? -7.129 18.953 19.141 1 97.06 171 MET A O 1
ATOM 1290 N N . ILE A 1 172 ? -8.508 17.812 17.781 1 95.94 172 ILE A N 1
ATOM 1291 C CA . ILE A 1 172 ? -7.52 16.766 17.516 1 95.94 172 ILE A CA 1
ATOM 1292 C C . ILE A 1 172 ? -6.566 17.234 16.422 1 95.94 172 ILE A C 1
ATOM 1294 O O . ILE A 1 172 ? -5.371 17.406 16.656 1 95.94 172 ILE A O 1
ATOM 1298 N N . MET A 1 173 ? -7.094 17.531 15.273 1 96.5 173 MET A N 1
ATOM 1299 C CA . MET A 1 173 ? -6.273 17.969 14.148 1 96.5 173 MET A CA 1
ATOM 1300 C C . MET A 1 173 ? -5.688 19.344 14.398 1 96.5 173 MET A C 1
ATOM 1302 O O . MET A 1 173 ? -4.5 19.578 14.172 1 96.5 173 MET A O 1
ATOM 1306 N N . GLY A 1 174 ? -6.566 20.266 14.883 1 97.5 174 GLY A N 1
ATOM 1307 C CA . GLY A 1 174 ? -6.094 21.609 15.172 1 97.5 174 GLY A CA 1
ATOM 1308 C C . GLY A 1 174 ? -5.004 21.641 16.219 1 97.5 174 GLY A C 1
ATOM 1309 O O . GLY A 1 174 ? -3.951 22.25 16.016 1 97.5 174 GLY A O 1
ATOM 1310 N N . GLY A 1 175 ? -5.289 21 17.312 1 97.38 175 GLY A N 1
ATOM 1311 C CA . GLY A 1 175 ? -4.285 20.922 18.375 1 97.38 175 GLY A CA 1
ATOM 1312 C C . GLY A 1 175 ? -3.02 20.203 17.922 1 97.38 175 GLY A C 1
ATOM 1313 O O . GLY A 1 175 ? -1.913 20.688 18.172 1 97.38 175 GLY A O 1
ATOM 1314 N N . GLY A 1 176 ? -3.217 19.094 17.281 1 96.25 176 GLY A N 1
ATOM 1315 C CA . GLY A 1 176 ? -2.08 18.328 16.797 1 96.25 176 GLY A CA 1
ATOM 1316 C C . GLY A 1 176 ? -1.197 19.109 15.836 1 96.25 176 GLY A C 1
ATOM 1317 O O . GLY A 1 176 ? 0.03 19.078 15.953 1 96.25 176 GLY A O 1
ATOM 1318 N N . TYR A 1 177 ? -1.818 19.812 14.914 1 96.81 177 TYR A N 1
ATOM 1319 C CA . TYR A 1 177 ? -1.06 20.625 13.969 1 96.81 177 TYR A CA 1
ATOM 1320 C C . TYR A 1 177 ? -0.393 21.797 14.664 1 96.81 177 TYR A C 1
ATOM 1322 O O . TYR A 1 177 ? 0.713 22.203 14.297 1 96.81 177 TYR A O 1
ATOM 1330 N N . ALA A 1 178 ? -1.106 22.391 15.648 1 97.38 178 ALA A N 1
ATOM 1331 C CA . ALA A 1 178 ? -0.463 23.469 16.406 1 97.38 178 ALA A CA 1
ATOM 1332 C C . ALA A 1 178 ? 0.833 22.984 17.047 1 97.38 178 ALA A C 1
ATOM 1334 O O . ALA A 1 178 ? 1.828 23.719 17.078 1 97.38 178 ALA A O 1
ATOM 1335 N N . GLY A 1 179 ? 0.783 21.812 17.547 1 96.56 179 GLY A N 1
ATOM 1336 C CA . GLY A 1 179 ? 1.973 21.219 18.141 1 96.56 179 GLY A CA 1
ATOM 1337 C C . GLY A 1 179 ? 3.031 20.859 17.125 1 96.56 179 GLY A C 1
ATOM 1338 O O . GLY A 1 179 ? 4.203 21.203 17.281 1 96.56 179 GLY A O 1
ATOM 1339 N N . TRP A 1 180 ? 2.625 20.25 16.062 1 94.44 180 TRP A N 1
ATOM 1340 C CA . TRP A 1 180 ? 3.537 19.734 15.055 1 94.44 180 TRP A CA 1
ATOM 1341 C C . TRP A 1 180 ? 4.156 20.859 14.242 1 94.44 180 TRP A C 1
ATOM 1343 O O . TRP A 1 180 ? 5.363 20.859 13.977 1 94.44 180 TRP A O 1
ATOM 1353 N N . ASN A 1 181 ? 3.34 21.781 13.852 1 94.75 181 ASN A N 1
ATOM 1354 C CA . ASN A 1 181 ? 3.756 22.844 12.945 1 94.75 181 ASN A CA 1
ATOM 1355 C C . ASN A 1 181 ? 4.84 23.719 13.57 1 94.75 181 ASN A C 1
ATOM 1357 O O . ASN A 1 181 ? 5.711 24.234 12.875 1 94.75 181 ASN A O 1
ATOM 1361 N N . PHE A 1 182 ? 4.781 23.859 14.867 1 95.88 182 PHE A N 1
ATOM 1362 C CA . PHE A 1 182 ? 5.668 24.797 15.531 1 95.88 182 PHE A CA 1
ATOM 1363 C C . PHE A 1 182 ? 6.547 24.078 16.562 1 95.88 182 PHE A C 1
ATOM 1365 O O . PHE A 1 182 ? 7.125 24.719 17.438 1 95.88 182 PHE A O 1
ATOM 1372 N N . SER A 1 183 ? 6.66 22.828 16.359 1 95.19 183 SER A N 1
ATOM 1373 C CA . SER A 1 183 ? 7.367 21.984 17.312 1 95.19 183 SER A CA 1
ATOM 1374 C C . SER A 1 183 ? 8.828 22.391 17.453 1 95.19 183 SER A C 1
ATOM 1376 O O . SER A 1 183 ? 9.508 22.625 16.453 1 95.19 183 SER A O 1
ATOM 1378 N N . PRO A 1 184 ? 9.328 22.469 18.703 1 94.94 184 PRO A N 1
ATOM 1379 C CA . PRO A 1 184 ? 10.75 22.75 18.906 1 94.94 184 PRO A CA 1
ATOM 1380 C C . PRO A 1 184 ? 11.641 21.547 18.609 1 94.94 184 PRO A C 1
ATOM 1382 O O . PRO A 1 184 ? 12.859 21.703 18.453 1 94.94 184 PRO A O 1
ATOM 1385 N N . ILE A 1 185 ? 11.055 20.391 18.469 1 90.81 185 ILE A N 1
ATOM 1386 C CA . ILE A 1 185 ? 11.906 19.203 18.359 1 90.81 185 ILE A CA 1
ATOM 1387 C C . ILE A 1 185 ? 11.461 18.359 17.172 1 90.81 185 ILE A C 1
ATOM 1389 O O . ILE A 1 185 ? 11.555 17.125 17.203 1 90.81 185 ILE A O 1
ATOM 1393 N N . ASN A 1 186 ? 10.797 18.969 16.219 1 90.06 186 ASN A N 1
ATOM 1394 C CA . ASN A 1 186 ? 10.43 18.281 14.992 1 90.06 186 ASN A CA 1
ATOM 1395 C C . ASN A 1 186 ? 11.664 17.891 14.18 1 90.06 186 ASN A C 1
ATOM 1397 O O . ASN A 1 186 ? 12.227 18.734 13.461 1 90.06 186 ASN A O 1
ATOM 1401 N N . ALA A 1 187 ? 12.062 16.688 14.211 1 84.38 187 ALA A N 1
ATOM 1402 C CA . ALA A 1 187 ? 13.305 16.234 13.594 1 84.38 187 ALA A CA 1
ATOM 1403 C C . ALA A 1 187 ? 13.242 16.375 12.07 1 84.38 187 ALA A C 1
ATOM 1405 O O . ALA A 1 187 ? 14.242 16.688 11.43 1 84.38 187 ALA A O 1
ATOM 1406 N N . SER A 1 188 ? 12.07 16.141 11.547 1 84.06 188 SER A N 1
ATOM 1407 C CA . SER A 1 188 ? 11.906 16.141 10.094 1 84.06 188 SER A CA 1
ATOM 1408 C C . SER A 1 188 ? 12.062 17.547 9.523 1 84.06 188 SER A C 1
ATOM 1410 O O . SER A 1 188 ? 12.586 17.734 8.43 1 84.06 188 SER A O 1
ATOM 1412 N N . ILE A 1 189 ? 11.57 18.5 10.258 1 92 189 ILE A N 1
ATOM 1413 C CA . ILE A 1 189 ? 11.555 19.875 9.742 1 92 189 ILE A CA 1
ATOM 1414 C C . ILE A 1 189 ? 12.703 20.672 10.359 1 92 189 ILE A C 1
ATOM 1416 O O . ILE A 1 189 ? 13.68 20.984 9.672 1 92 189 ILE A O 1
ATOM 1420 N N . VAL A 1 190 ? 12.711 20.766 11.617 1 93.69 190 VAL A N 1
ATOM 1421 C CA . VAL A 1 190 ? 13.68 21.578 12.336 1 93.69 190 VAL A CA 1
ATOM 1422 C C . VAL A 1 190 ? 15.023 20.859 12.391 1 93.69 190 VAL A C 1
ATOM 1424 O O . VAL A 1 190 ? 16.062 21.453 12.102 1 93.69 190 VAL A O 1
ATOM 1427 N N . GLY A 1 191 ? 15.016 19.625 12.695 1 89.88 191 GLY A N 1
ATOM 1428 C CA . GLY A 1 191 ? 16.25 18.859 12.781 1 89.88 191 GLY A CA 1
ATOM 1429 C C . GLY A 1 191 ? 17.016 18.844 11.477 1 89.88 191 GLY A C 1
ATOM 1430 O O . GLY A 1 191 ? 18.234 19.078 11.453 1 89.88 191 GLY A O 1
ATOM 1431 N N . THR A 1 192 ? 16.297 18.531 10.414 1 88.56 192 THR A N 1
ATOM 1432 C CA . THR A 1 192 ? 16.938 18.484 9.102 1 88.56 192 THR A CA 1
ATOM 1433 C C . THR A 1 192 ? 17.453 19.859 8.695 1 88.56 192 THR A C 1
ATOM 1435 O O . THR A 1 192 ? 18.562 19.984 8.172 1 88.56 192 THR A O 1
ATOM 1438 N N . ALA A 1 193 ? 16.656 20.859 8.922 1 93.44 193 ALA A N 1
ATOM 1439 C CA . ALA A 1 193 ? 17.062 22.219 8.586 1 93.44 193 ALA A CA 1
ATOM 1440 C C . ALA A 1 193 ? 18.297 22.641 9.383 1 93.44 193 ALA A C 1
ATOM 1442 O O . ALA A 1 193 ? 19.203 23.281 8.844 1 93.44 193 ALA A O 1
ATOM 1443 N N . HIS A 1 194 ? 18.359 22.312 10.656 1 93.12 194 HIS A N 1
ATOM 1444 C CA . HIS A 1 194 ? 19.516 22.625 11.508 1 93.12 194 HIS A CA 1
ATOM 1445 C C . HIS A 1 194 ? 20.781 21.938 11 1 93.12 194 HIS A C 1
ATOM 1447 O O . HIS A 1 194 ? 21.844 22.531 10.992 1 93.12 194 HIS A O 1
ATOM 1453 N N . SER A 1 195 ? 20.609 20.766 10.602 1 88.56 195 SER A N 1
ATOM 1454 C CA . SER A 1 195 ? 21.75 20.016 10.102 1 88.56 195 SER A CA 1
ATOM 1455 C C . SER A 1 195 ? 22.312 20.656 8.836 1 88.56 195 SER A C 1
ATOM 1457 O O . SER A 1 195 ? 23.531 20.688 8.641 1 88.56 195 SER A O 1
ATOM 1459 N N . ILE A 1 196 ? 21.516 21.156 8.062 1 87.94 196 ILE A N 1
ATOM 1460 C CA . ILE A 1 196 ? 21.922 21.75 6.793 1 87.94 196 ILE A CA 1
ATOM 1461 C C . ILE A 1 196 ? 22.578 23.109 7.043 1 87.94 196 ILE A C 1
ATOM 1463 O O . ILE A 1 196 ? 23.531 23.469 6.363 1 87.94 196 ILE A O 1
ATOM 1467 N N . THR A 1 197 ? 22.109 23.844 8.016 1 91.19 197 THR A N 1
ATOM 1468 C CA . THR A 1 197 ? 22.578 25.203 8.266 1 91.19 197 THR A CA 1
ATOM 1469 C C . THR A 1 197 ? 23.781 25.188 9.219 1 91.19 197 THR A C 1
ATOM 1471 O O . THR A 1 197 ? 24.422 26.219 9.43 1 91.19 197 THR A O 1
ATOM 1474 N N . GLY A 1 198 ? 24.031 24.031 9.773 1 87.56 198 GLY A N 1
ATOM 1475 C CA . GLY A 1 198 ? 25.156 23.906 10.688 1 87.56 198 GLY A CA 1
ATOM 1476 C C . GLY A 1 198 ? 24.812 24.328 12.102 1 87.56 198 GLY A C 1
ATOM 1477 O O . GLY A 1 198 ? 25.719 24.469 12.938 1 87.56 198 GLY A O 1
ATOM 1478 N N . LEU A 1 199 ? 23.578 24.547 12.375 1 92.56 199 LEU A N 1
ATOM 1479 C CA . LEU A 1 199 ? 23.141 24.875 13.727 1 92.56 199 LEU A CA 1
ATOM 1480 C C . LEU A 1 199 ? 23.109 23.625 14.602 1 92.56 199 LEU A C 1
ATOM 1482 O O . LEU A 1 199 ? 22.859 22.531 14.109 1 92.56 199 LEU A O 1
ATOM 1486 N N . PRO A 1 200 ? 23.406 23.828 15.93 1 92.31 200 PRO A N 1
ATOM 1487 C CA . PRO A 1 200 ? 23.156 22.688 16.797 1 92.31 200 PRO A CA 1
ATOM 1488 C C . PRO A 1 200 ? 21.703 22.219 16.766 1 92.31 200 PRO A C 1
ATOM 1490 O O . PRO A 1 200 ? 20.781 23.047 16.828 1 92.31 200 PRO A O 1
ATOM 1493 N N . VAL A 1 201 ? 21.516 20.984 16.672 1 90.75 201 VAL A N 1
ATOM 1494 C CA . VAL A 1 201 ? 20.188 20.406 16.516 1 90.75 201 VAL A CA 1
ATOM 1495 C C . VAL A 1 201 ? 19.312 20.797 17.703 1 90.75 201 VAL A C 1
ATOM 1497 O O . VAL A 1 201 ? 19.719 20.641 18.859 1 90.75 201 VAL A O 1
ATOM 1500 N N . PHE A 1 202 ? 18.156 21.391 17.422 1 90.94 202 PHE A N 1
ATOM 1501 C CA . PHE A 1 202 ? 17.078 21.797 18.312 1 90.94 202 PHE A CA 1
ATOM 1502 C C . PHE A 1 202 ? 17.5 22.984 19.188 1 90.94 202 PHE A C 1
ATOM 1504 O O . PHE A 1 202 ? 16.938 23.203 20.25 1 90.94 202 PHE A O 1
ATOM 1511 N N . SER A 1 203 ? 18.547 23.656 18.703 1 93.06 203 SER A N 1
ATOM 1512 C CA . SER A 1 203 ? 18.844 24.953 19.312 1 93.06 203 SER A CA 1
ATOM 1513 C C . SER A 1 203 ? 17.719 25.953 19.109 1 93.06 203 SER A C 1
ATOM 1515 O O . SER A 1 203 ? 16.922 25.797 18.188 1 93.06 203 SER A O 1
ATOM 1517 N N . GLY A 1 204 ? 17.562 26.938 20.078 1 93.38 204 GLY A N 1
ATOM 1518 C CA . GLY A 1 204 ? 16.531 27.953 20 1 93.38 204 GLY A CA 1
ATOM 1519 C C . GLY A 1 204 ? 15.148 27.453 20.359 1 93.38 204 GLY A C 1
ATOM 1520 O O . GLY A 1 204 ? 14.141 27.984 19.906 1 93.38 204 GLY A O 1
ATOM 1521 N N . MET A 1 205 ? 15.023 26.438 21.125 1 94.31 205 MET A N 1
ATOM 1522 C CA . MET A 1 205 ? 13.773 25.75 21.406 1 94.31 205 MET A CA 1
ATOM 1523 C C . MET A 1 205 ? 12.836 26.625 22.234 1 94.31 205 MET A C 1
ATOM 1525 O O . MET A 1 205 ? 11.617 26.484 22.156 1 94.31 205 MET A O 1
ATOM 1529 N N . GLU A 1 206 ? 13.352 27.531 23.047 1 95 206 GLU A N 1
ATOM 1530 C CA . GLU A 1 206 ? 12.516 28.359 23.906 1 95 206 GLU A CA 1
ATOM 1531 C C . GLU A 1 206 ? 11.531 29.188 23.094 1 95 206 GLU A C 1
ATOM 1533 O O . GLU A 1 206 ? 10.336 29.234 23.422 1 95 206 GLU A O 1
ATOM 1538 N N . TYR A 1 207 ? 12.078 29.859 22.078 1 96.94 207 TYR A N 1
ATOM 1539 C CA . TYR A 1 207 ? 11.227 30.672 21.219 1 96.94 207 TYR A CA 1
ATOM 1540 C C . TYR A 1 207 ? 10.18 29.812 20.531 1 96.94 207 TYR A C 1
ATOM 1542 O O . TYR A 1 207 ? 9.023 30.234 20.391 1 96.94 207 TYR A O 1
ATOM 1550 N N . ARG A 1 208 ? 10.523 28.625 20.141 1 96.88 208 ARG A N 1
ATOM 1551 C CA . ARG A 1 208 ? 9.602 27.734 19.453 1 96.88 208 ARG A CA 1
ATOM 1552 C C . ARG A 1 208 ? 8.547 27.188 20.422 1 96.88 208 ARG A C 1
ATOM 1554 O O . ARG A 1 208 ? 7.398 26.969 20.031 1 96.88 208 ARG A O 1
ATOM 1561 N N . PHE A 1 209 ? 8.953 27 21.641 1 96.88 209 PHE A N 1
ATOM 1562 C CA . PHE A 1 209 ? 7.98 26.578 22.641 1 96.88 209 PHE A CA 1
ATOM 1563 C C . PHE A 1 209 ? 6.918 27.656 22.844 1 96.88 209 PHE A C 1
ATOM 1565 O O . PHE A 1 209 ? 5.734 27.344 23 1 96.88 209 PHE A O 1
ATOM 1572 N N . LEU A 1 210 ? 7.359 28.828 22.891 1 97 210 LEU A N 1
ATOM 1573 C CA . LEU A 1 210 ? 6.426 29.938 22.984 1 97 210 LEU A CA 1
ATOM 1574 C C . LEU A 1 210 ? 5.477 29.953 21.797 1 97 210 LEU A C 1
ATOM 1576 O O . LEU A 1 210 ? 4.273 30.188 21.953 1 97 210 LEU A O 1
ATOM 1580 N N . THR A 1 211 ? 6.043 29.703 20.656 1 97.38 211 THR A N 1
ATOM 1581 C CA . THR A 1 211 ? 5.238 29.703 19.438 1 97.38 211 THR A CA 1
ATOM 1582 C C . THR A 1 211 ? 4.156 28.641 19.5 1 97.38 211 THR A C 1
ATOM 1584 O O . THR A 1 211 ? 3.012 28.875 19.109 1 97.38 211 THR A O 1
ATOM 1587 N N . VAL A 1 212 ? 4.492 27.438 19.969 1 97.94 212 VAL A N 1
ATOM 1588 C CA . VAL A 1 212 ? 3.531 26.344 20.078 1 97.94 212 VAL A CA 1
ATOM 1589 C C . VAL A 1 212 ? 2.4 26.734 21.016 1 97.94 212 VAL A C 1
ATOM 1591 O O . VAL A 1 212 ? 1.229 26.469 20.75 1 97.94 212 VAL A O 1
ATOM 1594 N N . PHE A 1 213 ? 2.799 27.359 22.078 1 98.12 213 PHE A N 1
ATOM 1595 C CA . PHE A 1 213 ? 1.813 27.734 23.078 1 98.12 213 PHE A CA 1
ATOM 1596 C C . PHE A 1 213 ? 0.821 28.75 22.5 1 98.12 213 PHE A C 1
ATOM 1598 O O . PHE A 1 213 ? -0.391 28.594 22.672 1 98.12 213 PHE A O 1
ATOM 1605 N N . ILE A 1 214 ? 1.337 29.766 21.891 1 98.44 214 ILE A N 1
ATOM 1606 C CA . ILE A 1 214 ? 0.482 30.797 21.312 1 98.44 214 ILE A CA 1
ATOM 1607 C C . ILE A 1 214 ? -0.395 30.188 20.219 1 98.44 214 ILE A C 1
ATOM 1609 O O . ILE A 1 214 ? -1.593 30.469 20.141 1 98.44 214 ILE A O 1
ATOM 1613 N N . ALA A 1 215 ? 0.219 29.359 19.391 1 98.5 215 ALA A N 1
ATOM 1614 C CA . ALA A 1 215 ? -0.517 28.703 18.297 1 98.5 215 ALA A CA 1
ATOM 1615 C C . ALA A 1 215 ? -1.652 27.844 18.844 1 98.5 215 ALA A C 1
ATOM 1617 O O . ALA A 1 215 ? -2.768 27.875 18.312 1 98.5 215 ALA A O 1
ATOM 1618 N N . THR A 1 216 ? -1.359 27.062 19.875 1 98.62 216 THR A N 1
ATOM 1619 C CA . THR A 1 216 ? -2.361 26.188 20.469 1 98.62 216 THR A CA 1
ATOM 1620 C C . THR A 1 216 ? -3.5 27 21.078 1 98.62 216 THR A C 1
ATOM 1622 O O . THR A 1 216 ? -4.672 26.625 20.953 1 98.62 216 THR A O 1
ATOM 1625 N N . ALA A 1 217 ? -3.143 28.094 21.672 1 98.62 217 ALA A N 1
ATOM 1626 C CA . ALA A 1 217 ? -4.16 28.969 22.25 1 98.62 217 ALA A CA 1
ATOM 1627 C C . ALA A 1 217 ? -5.066 29.547 21.172 1 98.62 217 ALA A C 1
ATOM 1629 O O . ALA A 1 217 ? -6.277 29.672 21.375 1 98.62 217 ALA A O 1
ATOM 1630 N N . ILE A 1 218 ? -4.484 29.891 20.109 1 98.5 218 ILE A N 1
ATOM 1631 C CA . ILE A 1 218 ? -5.258 30.422 19 1 98.5 218 ILE A CA 1
ATOM 1632 C C . ILE A 1 218 ? -6.23 29.359 18.484 1 98.5 218 ILE A C 1
ATOM 1634 O O . ILE A 1 218 ? -7.406 29.656 18.25 1 98.5 218 ILE A O 1
ATOM 1638 N N . VAL A 1 219 ? -5.75 28.109 18.328 1 98.5 219 VAL A N 1
ATOM 1639 C CA . VAL A 1 219 ? -6.605 27.031 17.859 1 98.5 219 VAL A CA 1
ATOM 1640 C C . VAL A 1 219 ? -7.75 26.812 18.844 1 98.5 219 VAL A C 1
ATOM 1642 O O . VAL A 1 219 ? -8.914 26.75 18.453 1 98.5 219 VAL A O 1
ATOM 1645 N N . ALA A 1 220 ? -7.406 26.766 20.125 1 98.5 220 ALA A N 1
ATOM 1646 C CA . ALA A 1 220 ? -8.414 26.531 21.156 1 98.5 220 ALA A CA 1
ATOM 1647 C C . ALA A 1 220 ? -9.453 27.656 21.156 1 98.5 220 ALA A C 1
ATOM 1649 O O . ALA A 1 220 ? -10.648 27.391 21.344 1 98.5 220 ALA A O 1
ATOM 1650 N N . THR A 1 221 ? -9.008 28.844 20.938 1 98.5 221 THR A N 1
ATOM 1651 C CA . THR A 1 221 ? -9.906 30 20.938 1 98.5 221 THR A CA 1
ATOM 1652 C C . THR A 1 221 ? -10.852 29.938 19.75 1 98.5 221 THR A C 1
ATOM 1654 O O . THR A 1 221 ? -12.062 30.094 19.906 1 98.5 221 THR A O 1
ATOM 1657 N N . ILE A 1 222 ? -10.328 29.703 18.609 1 98.19 222 ILE A N 1
ATOM 1658 C CA . ILE A 1 222 ? -11.133 29.688 17.406 1 98.19 222 ILE A CA 1
ATOM 1659 C C . ILE A 1 222 ? -12.148 28.547 17.469 1 98.19 222 ILE A C 1
ATOM 1661 O O . ILE A 1 222 ? -13.312 28.719 17.125 1 98.19 222 ILE A O 1
ATOM 1665 N N . VAL A 1 223 ? -11.719 27.375 17.922 1 98.12 223 VAL A N 1
ATOM 1666 C CA . VAL A 1 223 ? -12.602 26.219 18.031 1 98.12 223 VAL A CA 1
ATOM 1667 C C . VAL A 1 223 ? -13.672 26.469 19.078 1 98.12 223 VAL A C 1
ATOM 1669 O O . VAL A 1 223 ? -14.836 26.125 18.891 1 98.12 223 VAL A O 1
ATOM 1672 N N . SER A 1 224 ? -13.281 27.109 20.188 1 97.81 224 SER A N 1
ATOM 1673 C CA . SER A 1 224 ? -14.234 27.422 21.234 1 97.81 224 SER A CA 1
ATOM 1674 C C . SER A 1 224 ? -15.273 28.422 20.766 1 97.81 224 SER A C 1
ATOM 1676 O O . SER A 1 224 ? -16.453 28.312 21.109 1 97.81 224 SER A O 1
ATOM 1678 N N . LEU A 1 225 ? -14.852 29.406 20.031 1 97.62 225 LEU A N 1
ATOM 1679 C CA . LEU A 1 225 ? -15.781 30.406 19.5 1 97.62 225 LEU A CA 1
ATOM 1680 C C . LEU A 1 225 ? -16.781 29.75 18.547 1 97.62 225 LEU A C 1
ATOM 1682 O O . LEU A 1 225 ? -17.969 30.094 18.547 1 97.62 225 LEU A O 1
ATOM 1686 N N . TYR A 1 226 ? -16.297 28.844 17.766 1 97.56 226 TYR A N 1
ATOM 1687 C CA . TYR A 1 226 ? -17.172 28.109 16.859 1 97.56 226 TYR A CA 1
ATOM 1688 C C . TYR A 1 226 ? -18.156 27.25 17.656 1 97.56 226 TYR A C 1
ATOM 1690 O O . TYR A 1 226 ? -19.359 27.234 17.344 1 97.56 226 TYR A O 1
ATOM 1698 N N . ALA A 1 227 ? -17.656 26.594 18.672 1 97.56 227 ALA A N 1
ATOM 1699 C CA . ALA A 1 227 ? -18.5 25.75 19.516 1 97.56 227 ALA A CA 1
ATOM 1700 C C . ALA A 1 227 ? -19.594 26.578 20.188 1 97.56 227 ALA A C 1
ATOM 1702 O O . ALA A 1 227 ? -20.734 26.125 20.281 1 97.56 227 ALA A O 1
ATOM 1703 N N . LYS A 1 228 ? -19.281 27.703 20.672 1 96.38 228 LYS A N 1
ATOM 1704 C CA . LYS A 1 228 ? -20.25 28.594 21.312 1 96.38 228 LYS A CA 1
ATOM 1705 C C . LYS A 1 228 ? -21.328 29.031 20.328 1 96.38 228 LYS A C 1
ATOM 1707 O O . LYS A 1 228 ? -22.516 29.109 20.688 1 96.38 228 LYS A O 1
ATOM 1712 N N . ARG A 1 229 ? -20.875 29.312 19.172 1 96.31 229 ARG A N 1
ATOM 1713 C CA . ARG A 1 229 ? -21.797 29.75 18.141 1 96.31 229 ARG A CA 1
ATOM 1714 C C . ARG A 1 229 ? -22.828 28.672 17.828 1 96.31 229 ARG A C 1
ATOM 1716 O O . ARG A 1 229 ? -24.016 28.953 17.688 1 96.31 229 ARG A O 1
ATOM 1723 N N . ILE A 1 230 ? -22.422 27.406 17.719 1 95.06 230 ILE A N 1
ATOM 1724 C CA . ILE A 1 230 ? -23.344 26.359 17.312 1 95.06 230 ILE A CA 1
ATOM 1725 C C . ILE A 1 230 ? -24.172 25.906 18.516 1 95.06 230 ILE A C 1
ATOM 1727 O O . ILE A 1 230 ? -25.25 25.328 18.344 1 95.06 230 ILE A O 1
ATOM 1731 N N . SER A 1 231 ? -23.609 26.125 19.672 1 93.88 231 SER A N 1
ATOM 1732 C CA . SER A 1 231 ? -24.406 25.844 20.875 1 93.88 231 SER A CA 1
ATOM 1733 C C . SER A 1 231 ? -25.594 26.797 20.984 1 93.88 231 SER A C 1
ATOM 1735 O O . SER A 1 231 ? -26.672 26.406 21.438 1 93.88 231 SER A O 1
ATOM 1737 N N . LYS A 1 232 ? -25.453 27.969 20.562 1 94.44 232 LYS A N 1
ATOM 1738 C CA . LYS A 1 232 ? -26.516 28.969 20.594 1 94.44 232 LYS A CA 1
ATOM 1739 C C . LYS A 1 232 ? -27.516 28.734 19.453 1 94.44 232 LYS A C 1
ATOM 1741 O O . LYS A 1 232 ? -28.719 28.922 19.641 1 94.44 232 LYS A O 1
ATOM 1746 N N . ASP A 1 233 ? -26.969 28.391 18.312 1 95.12 233 ASP A N 1
ATOM 1747 C CA . ASP A 1 233 ? -27.781 28.125 17.141 1 95.12 233 ASP A CA 1
ATOM 1748 C C . ASP A 1 233 ? -27.234 26.953 16.344 1 95.12 233 ASP A C 1
ATOM 1750 O O . ASP A 1 233 ? -26.344 27.125 15.5 1 95.12 233 ASP A O 1
ATOM 1754 N N . PRO A 1 234 ? -27.828 25.844 16.516 1 91.75 234 PRO A N 1
ATOM 1755 C CA . PRO A 1 234 ? -27.344 24.641 15.852 1 91.75 234 PRO A CA 1
ATOM 1756 C C . PRO A 1 234 ? -27.328 24.766 14.328 1 91.75 234 PRO A C 1
ATOM 1758 O O . PRO A 1 234 ? -26.562 24.078 13.648 1 91.75 234 PRO A O 1
ATOM 1761 N N . LYS A 1 235 ? -28.094 25.609 13.766 1 92 235 LYS A N 1
ATOM 1762 C CA . LYS A 1 235 ? -28.172 25.797 12.32 1 92 235 LYS A CA 1
ATOM 1763 C C . LYS A 1 235 ? -26.891 26.453 11.789 1 92 235 LYS A C 1
ATOM 1765 O O . LYS A 1 235 ? -26.625 26.422 10.586 1 92 235 LYS A O 1
ATOM 1770 N N . LYS A 1 236 ? -26.141 26.938 12.695 1 93.12 236 LYS A N 1
ATOM 1771 C CA . LYS A 1 236 ? -24.891 27.594 12.312 1 93.12 236 LYS A CA 1
ATOM 1772 C C . LYS A 1 236 ? -23.75 26.594 12.188 1 93.12 236 LYS A C 1
ATOM 1774 O O . LYS A 1 236 ? -22.641 26.953 11.773 1 93.12 236 LYS A O 1
ATOM 1779 N N . SER A 1 237 ? -24.031 25.422 12.469 1 94 237 SER A N 1
ATOM 1780 C CA . SER A 1 237 ? -23.031 24.375 12.266 1 94 237 SER A CA 1
ATOM 1781 C C . SER A 1 237 ? -22.656 24.25 10.789 1 94 237 SER A C 1
ATOM 1783 O O . SER A 1 237 ? -23.531 24.25 9.922 1 94 237 SER A O 1
ATOM 1785 N N . LEU A 1 238 ? -21.391 24.125 10.5 1 92.06 238 LEU A N 1
ATOM 1786 C CA . LEU A 1 238 ? -20.891 23.984 9.141 1 92.06 238 LEU A CA 1
ATOM 1787 C C . LEU A 1 238 ? -21.266 22.625 8.562 1 92.06 238 LEU A C 1
ATOM 1789 O O . LEU A 1 238 ? -21.172 22.406 7.348 1 92.06 238 LEU A O 1
ATOM 1793 N N . VAL A 1 239 ? -21.609 21.734 9.414 1 91.62 239 VAL A N 1
ATOM 1794 C CA . VAL A 1 239 ? -21.984 20.406 8.961 1 91.62 239 VAL A CA 1
ATOM 1795 C C . VAL A 1 239 ? -23.422 20.094 9.352 1 91.62 239 VAL A C 1
ATOM 1797 O O . VAL A 1 239 ? -23.781 18.938 9.57 1 91.62 239 VAL A O 1
ATOM 1800 N N . TYR A 1 240 ? -24.172 21.125 9.422 1 89.38 240 TYR A N 1
ATOM 1801 C CA . TYR A 1 240 ? -25.594 20.969 9.75 1 89.38 240 TYR A CA 1
ATOM 1802 C C . TYR A 1 240 ? -26.281 20.078 8.727 1 89.38 240 TYR A C 1
ATOM 1804 O O . TYR A 1 240 ? -26.109 20.234 7.52 1 89.38 240 TYR A O 1
ATOM 1812 N N . GLY A 1 241 ? -27.016 19.078 9.227 1 84.5 241 GLY A N 1
ATOM 1813 C CA . GLY A 1 241 ? -27.781 18.203 8.352 1 84.5 241 GLY A CA 1
ATOM 1814 C C . GLY A 1 241 ? -27.047 16.938 7.977 1 84.5 241 GLY A C 1
ATOM 1815 O O . GLY A 1 241 ? -27.641 16.016 7.422 1 84.5 241 GLY A O 1
ATOM 1816 N N . MET A 1 242 ? -25.828 16.938 8.273 1 83.88 242 MET A N 1
ATOM 1817 C CA . MET A 1 242 ? -25.078 15.727 7.957 1 83.88 242 MET A CA 1
ATOM 1818 C C . MET A 1 242 ? -25.312 14.641 9.008 1 83.88 242 MET A C 1
ATOM 1820 O O . MET A 1 242 ? -25.469 14.945 10.188 1 83.88 242 MET A O 1
ATOM 1824 N N . SER A 1 243 ? -25.375 13.406 8.43 1 79.06 243 SER A N 1
ATOM 1825 C CA . SER A 1 243 ? -25.641 12.297 9.328 1 79.06 243 SER A CA 1
ATOM 1826 C C . SER A 1 243 ? -24.406 11.953 10.164 1 79.06 243 SER A C 1
ATOM 1828 O O . SER A 1 243 ? -23.297 11.859 9.633 1 79.06 243 SER A O 1
ATOM 1830 N N . THR A 1 244 ? -24.641 11.867 11.43 1 78.5 244 THR A N 1
ATOM 1831 C CA . THR A 1 244 ? -23.594 11.414 12.344 1 78.5 244 THR A CA 1
ATOM 1832 C C . THR A 1 244 ? -23.891 10.016 12.867 1 78.5 244 THR A C 1
ATOM 1834 O O . THR A 1 244 ? -23.406 9.633 13.938 1 78.5 244 THR A O 1
ATOM 1837 N N . GLU A 1 245 ? -24.688 9.383 12.062 1 74.19 245 GLU A N 1
ATOM 1838 C CA . GLU A 1 245 ? -25.047 8.031 12.477 1 74.19 245 GLU A CA 1
ATOM 1839 C C . GLU A 1 245 ? -23.812 7.152 12.609 1 74.19 245 GLU A C 1
ATOM 1841 O O . GLU A 1 245 ? -22.953 7.145 11.727 1 74.19 245 GLU A O 1
ATOM 1846 N N . GLY A 1 246 ? -23.688 6.52 13.688 1 72.94 246 GLY A N 1
ATOM 1847 C CA . GLY A 1 246 ? -22.547 5.648 13.914 1 72.94 246 GLY A CA 1
ATOM 1848 C C . GLY A 1 246 ? -21.391 6.344 14.609 1 72.94 246 GLY A C 1
ATOM 1849 O O . GLY A 1 246 ? -20.406 5.703 14.984 1 72.94 246 GLY A O 1
ATOM 1850 N N . LEU A 1 247 ? -21.625 7.625 14.555 1 78 247 LEU A N 1
ATOM 1851 C CA . LEU A 1 247 ? -20.656 8.414 15.312 1 78 247 LEU A CA 1
ATOM 1852 C C . LEU A 1 247 ? -21.25 8.875 16.641 1 78 247 LEU A C 1
ATOM 1854 O O . LEU A 1 247 ? -22.469 8.961 16.781 1 78 247 LEU A O 1
ATOM 1858 N N . GLY A 1 248 ? -20.469 9.023 17.578 1 77.62 248 GLY A N 1
ATOM 1859 C CA . GLY A 1 248 ? -20.953 9.523 18.859 1 77.62 248 GLY A CA 1
ATOM 1860 C C . GLY A 1 248 ? -21.125 8.43 19.906 1 77.62 248 GLY A C 1
ATOM 1861 O O . GLY A 1 248 ? -20.656 7.309 19.719 1 77.62 248 GLY A O 1
ATOM 1862 N N . MET A 1 249 ? -21.797 8.844 20.906 1 81.19 249 MET A N 1
ATOM 1863 C CA . MET A 1 249 ? -22 7.941 22.031 1 81.19 249 MET A CA 1
ATOM 1864 C C . MET A 1 249 ? -23.234 7.086 21.828 1 81.19 249 MET A C 1
ATOM 1866 O O . MET A 1 249 ? -24.281 7.586 21.406 1 81.19 249 MET A O 1
ATOM 1870 N N . SER A 1 250 ? -23.156 5.848 22.078 1 80.88 250 SER A N 1
ATOM 1871 C CA . SER A 1 250 ? -24.25 4.918 21.797 1 80.88 250 SER A CA 1
ATOM 1872 C C . SER A 1 250 ? -25.219 4.84 22.984 1 80.88 250 SER A C 1
ATOM 1874 O O . SER A 1 250 ? -26.344 4.371 22.828 1 80.88 250 SER A O 1
ATOM 1876 N N . LYS A 1 251 ? -24.781 5.305 24.125 1 86.5 251 LYS A N 1
ATOM 1877 C CA . LYS A 1 251 ? -25.594 5.234 25.344 1 86.5 251 LYS A CA 1
ATOM 1878 C C . LYS A 1 251 ? -25.578 6.559 26.094 1 86.5 251 LYS A C 1
ATOM 1880 O O . LYS A 1 251 ? -24.844 7.48 25.719 1 86.5 251 LYS A O 1
ATOM 1885 N N . ASP A 1 252 ? -26.5 6.59 27 1 88.25 252 ASP A N 1
ATOM 1886 C CA . ASP A 1 252 ? -26.469 7.742 27.891 1 88.25 252 ASP A CA 1
ATOM 1887 C C . ASP A 1 252 ? -25.172 7.777 28.703 1 88.25 252 ASP A C 1
ATOM 1889 O O . ASP A 1 252 ? -24.672 6.738 29.125 1 88.25 252 ASP A O 1
ATOM 1893 N N . LEU A 1 253 ? -24.719 8.969 28.969 1 87.94 253 LEU A N 1
ATOM 1894 C CA . LEU A 1 253 ? -23.422 9.164 29.625 1 87.94 253 LEU A CA 1
ATOM 1895 C C . LEU A 1 253 ? -23.391 8.477 30.984 1 87.94 253 LEU A C 1
ATOM 1897 O O . LEU A 1 253 ? -22.359 7.934 31.391 1 87.94 253 LEU A O 1
ATOM 1901 N N . SER A 1 254 ? -24.516 8.461 31.672 1 89.5 254 SER A N 1
ATOM 1902 C CA . SER A 1 254 ? -24.578 7.906 33.031 1 89.5 254 SER A CA 1
ATOM 1903 C C . SER A 1 254 ? -24.453 6.387 33 1 89.5 254 SER A C 1
ATOM 1905 O O . SER A 1 254 ? -24.188 5.77 34.031 1 89.5 254 SER A O 1
ATOM 1907 N N . GLU A 1 255 ? -24.578 5.82 31.891 1 92.75 255 GLU A N 1
ATOM 1908 C CA . GLU A 1 255 ? -24.609 4.367 31.766 1 92.75 255 GLU A CA 1
ATOM 1909 C C . GLU A 1 255 ? -23.219 3.805 31.516 1 92.75 255 GLU A C 1
ATOM 1911 O O . GLU A 1 255 ? -23 2.598 31.625 1 92.75 255 GLU A O 1
ATOM 1916 N N . TYR A 1 256 ? -22.328 4.664 31.234 1 92.81 256 TYR A N 1
ATOM 1917 C CA . TYR A 1 256 ? -21 4.188 30.875 1 92.81 256 TYR A CA 1
ATOM 1918 C C . TYR A 1 256 ? -20.203 3.814 32.125 1 92.81 256 TYR A C 1
ATOM 1920 O O . TYR A 1 256 ? -20.25 4.52 33.125 1 92.81 256 TYR A O 1
ATOM 1928 N N . LYS A 1 257 ? -19.609 2.631 32.094 1 93.25 257 LYS A N 1
ATOM 1929 C CA . LYS A 1 257 ? -18.703 2.133 33.125 1 93.25 257 LYS A CA 1
ATOM 1930 C C . LYS A 1 257 ? -17.453 1.529 32.5 1 93.25 257 LYS A C 1
ATOM 1932 O O . LYS A 1 257 ? -17.469 1.069 31.359 1 93.25 257 LYS A O 1
ATOM 1937 N N . LEU A 1 258 ? -16.391 1.631 33.25 1 94.12 258 LEU A N 1
ATOM 1938 C CA . LEU A 1 258 ? -15.141 1.035 32.812 1 94.12 258 LEU A CA 1
ATOM 1939 C C . LEU A 1 258 ? -14.914 -0.314 33.5 1 94.12 258 LEU A C 1
ATOM 1941 O O . LEU A 1 258 ? -14.57 -0.373 34.656 1 94.12 258 LEU A O 1
ATOM 1945 N N . GLU A 1 259 ? -15.016 -1.299 32.688 1 94.44 259 GLU A N 1
ATOM 1946 C CA . GLU A 1 259 ? -14.75 -2.641 33.219 1 94.44 259 GLU A CA 1
ATOM 1947 C C . GLU A 1 259 ? -13.258 -2.943 33.219 1 94.44 259 GLU A C 1
ATOM 1949 O O . GLU A 1 259 ? -12.461 -2.197 32.656 1 94.44 259 GLU A O 1
ATOM 1954 N N . GLY A 1 260 ? -12.875 -4.035 33.875 1 96 260 GLY A N 1
ATOM 1955 C CA . GLY A 1 260 ? -11.477 -4.418 34 1 96 260 GLY A CA 1
ATOM 1956 C C . GLY A 1 260 ? -10.789 -4.586 32.656 1 96 260 GLY A C 1
ATOM 1957 O O . GLY A 1 260 ? -9.68 -4.086 32.469 1 96 260 GLY A O 1
ATOM 1958 N N . LYS A 1 261 ? -11.5 -5.215 31.828 1 96.88 261 LYS A N 1
ATOM 1959 C CA . LYS A 1 261 ? -10.93 -5.461 30.5 1 96.88 261 LYS A CA 1
ATOM 1960 C C . LYS A 1 261 ? -10.766 -4.16 29.734 1 96.88 261 LYS A C 1
ATOM 1962 O O . LYS A 1 261 ? -9.82 -4.012 28.953 1 96.88 261 LYS A O 1
ATOM 1967 N N . HIS A 1 262 ? -11.719 -3.258 29.906 1 96.75 262 HIS A N 1
ATOM 1968 C CA . HIS A 1 262 ? -11.602 -1.948 29.281 1 96.75 262 HIS A CA 1
ATOM 1969 C C . HIS A 1 262 ? -10.336 -1.229 29.734 1 96.75 262 HIS A C 1
ATOM 1971 O O . HIS A 1 262 ? -9.625 -0.637 28.922 1 96.75 262 HIS A O 1
ATOM 1977 N N . LYS A 1 263 ? -10.07 -1.307 31 1 96.75 263 LYS A N 1
ATOM 1978 C CA . LYS A 1 263 ? -8.898 -0.633 31.562 1 96.75 263 LYS A CA 1
ATOM 1979 C C . LYS A 1 263 ? -7.609 -1.204 31 1 96.75 263 LYS A C 1
ATOM 1981 O O . LYS A 1 263 ? -6.66 -0.461 30.719 1 96.75 263 LYS A O 1
ATOM 1986 N N . LEU A 1 264 ? -7.59 -2.449 30.891 1 97.75 264 LEU A N 1
ATOM 1987 C CA . LEU A 1 264 ? -6.406 -3.094 30.328 1 97.75 264 LEU A CA 1
ATOM 1988 C C . LEU A 1 264 ? -6.168 -2.65 28.891 1 97.75 264 LEU A C 1
ATOM 1990 O O . LEU A 1 264 ? -5.031 -2.4 28.484 1 97.75 264 LEU A O 1
ATOM 1994 N N . VAL A 1 265 ? -7.246 -2.617 28.109 1 97.75 265 VAL A N 1
ATOM 1995 C CA . VAL A 1 265 ? -7.145 -2.195 26.719 1 97.75 265 VAL A CA 1
ATOM 1996 C C . VAL A 1 265 ? -6.664 -0.748 26.656 1 97.75 265 VAL A C 1
ATOM 1998 O O . VAL A 1 265 ? -5.816 -0.406 25.828 1 97.75 265 VAL A O 1
ATOM 2001 N N . LEU A 1 266 ? -7.18 0.1 27.516 1 95 266 LEU A N 1
ATOM 2002 C CA . LEU A 1 266 ? -6.758 1.496 27.531 1 95 266 LEU A CA 1
ATOM 2003 C C . LEU A 1 266 ? -5.293 1.614 27.953 1 95 266 LEU A C 1
ATOM 2005 O O . LEU A 1 266 ? -4.582 2.502 27.469 1 95 266 LEU A O 1
ATOM 2009 N N . LEU A 1 267 ? -4.871 0.747 28.844 1 97.12 267 LEU A N 1
ATOM 2010 C CA . LEU A 1 267 ? -3.467 0.722 29.234 1 97.12 267 LEU A CA 1
ATOM 2011 C C . LEU A 1 267 ? -2.58 0.37 28.047 1 97.12 267 LEU A C 1
ATOM 2013 O O . LEU A 1 267 ? -1.487 0.92 27.891 1 97.12 267 LEU A O 1
ATOM 2017 N N . VAL A 1 268 ? -3.047 -0.581 27.25 1 97.56 268 VAL A N 1
ATOM 2018 C CA . VAL A 1 268 ? -2.318 -0.934 26.031 1 97.56 268 VAL A CA 1
ATOM 2019 C C . VAL A 1 268 ? -2.215 0.285 25.125 1 97.56 268 VAL A C 1
ATOM 2021 O O . VAL A 1 268 ? -1.162 0.538 24.531 1 97.56 268 VAL A O 1
ATOM 2024 N N . LEU A 1 269 ? -3.346 1.001 24.984 1 93.75 269 LEU A N 1
ATOM 2025 C CA . LEU A 1 269 ? -3.355 2.203 24.156 1 93.75 269 LEU A CA 1
ATOM 2026 C C . LEU A 1 269 ? -2.312 3.205 24.641 1 93.75 269 LEU A C 1
ATOM 2028 O O . LEU A 1 269 ? -1.551 3.75 23.844 1 93.75 269 LEU A O 1
ATOM 2032 N N . VAL A 1 270 ? -2.262 3.471 25.922 1 92.81 270 VAL A N 1
ATOM 2033 C CA . VAL A 1 270 ? -1.274 4.371 26.5 1 92.81 270 VAL A CA 1
ATOM 2034 C C . VAL A 1 270 ? 0.132 3.83 26.25 1 92.81 270 VAL A C 1
ATOM 2036 O O . VAL A 1 270 ? 1.057 4.594 25.969 1 92.81 270 VAL A O 1
ATOM 2039 N N . GLY A 1 271 ? 0.269 2.527 26.406 1 96.06 271 GLY A N 1
ATOM 2040 C CA . GLY A 1 271 ? 1.549 1.889 26.141 1 96.06 271 GLY A CA 1
ATOM 2041 C C . GLY A 1 271 ? 2.035 2.096 24.719 1 96.06 271 GLY A C 1
ATOM 2042 O O . GLY A 1 271 ? 3.229 2.303 24.484 1 96.06 271 GLY A O 1
ATOM 2043 N N . ILE A 1 272 ? 1.094 2.008 23.734 1 94.56 272 ILE A N 1
ATOM 2044 C CA . ILE A 1 272 ? 1.432 2.227 22.328 1 94.56 272 ILE A CA 1
ATOM 2045 C C . ILE A 1 272 ? 2.041 3.615 22.156 1 94.56 272 ILE A C 1
ATOM 2047 O O . ILE A 1 272 ? 3.129 3.758 21.594 1 94.56 272 ILE A O 1
ATOM 2051 N N . PHE A 1 273 ? 1.44 4.57 22.734 1 88.75 273 PHE A N 1
ATOM 2052 C CA . PHE A 1 273 ? 1.885 5.945 22.547 1 88.75 273 PHE A CA 1
ATOM 2053 C C . PHE A 1 273 ? 3.15 6.227 23.344 1 88.75 273 PHE A C 1
ATOM 2055 O O . PHE A 1 273 ? 4.027 6.969 22.891 1 88.75 273 PHE A O 1
ATOM 2062 N N . ALA A 1 274 ? 3.25 5.699 24.5 1 92.62 274 ALA A N 1
ATOM 2063 C CA . ALA A 1 274 ? 4.477 5.836 25.281 1 92.62 274 ALA A CA 1
ATOM 2064 C C . ALA A 1 274 ? 5.672 5.246 24.531 1 92.62 274 ALA A C 1
ATOM 2066 O O . ALA A 1 274 ? 6.75 5.848 24.5 1 92.62 274 ALA A O 1
ATOM 2067 N N . ALA A 1 275 ? 5.434 4.133 23.938 1 94.56 275 ALA A N 1
ATOM 2068 C CA . ALA A 1 275 ? 6.5 3.486 23.188 1 94.56 275 ALA A CA 1
ATOM 2069 C C . ALA A 1 275 ? 6.895 4.324 21.969 1 94.56 275 ALA A C 1
ATOM 2071 O O . ALA A 1 275 ? 8.078 4.469 21.672 1 94.56 275 ALA A O 1
ATOM 2072 N N . ILE A 1 276 ? 5.906 4.832 21.281 1 90 276 ILE A N 1
ATOM 2073 C CA . ILE A 1 276 ? 6.168 5.621 20.078 1 90 276 ILE A CA 1
ATOM 2074 C C . ILE A 1 276 ? 6.93 6.891 20.469 1 90 276 ILE A C 1
ATOM 2076 O O . ILE A 1 276 ? 7.898 7.262 19.797 1 90 276 ILE A O 1
ATOM 2080 N N . VAL A 1 277 ? 6.492 7.535 21.531 1 83.81 277 VAL A N 1
ATOM 2081 C CA . VAL A 1 277 ? 7.156 8.75 21.984 1 83.81 277 VAL A CA 1
ATOM 2082 C C . VAL A 1 277 ? 8.602 8.445 22.375 1 83.81 277 VAL A C 1
ATOM 2084 O O . VAL A 1 277 ? 9.523 9.156 21.969 1 83.81 277 VAL A O 1
ATOM 2087 N N . TYR A 1 278 ? 8.773 7.371 23.094 1 88.69 278 TYR A N 1
ATOM 2088 C CA . TYR A 1 278 ? 10.109 6.977 23.516 1 88.69 278 TYR A CA 1
ATOM 2089 C C . TYR A 1 278 ? 10.969 6.59 22.312 1 88.69 278 TYR A C 1
ATOM 2091 O O . TYR A 1 278 ? 12.117 7.027 22.203 1 88.69 278 TYR A O 1
ATOM 2099 N N . GLY A 1 279 ? 10.484 5.789 21.484 1 88.69 279 GLY A N 1
ATOM 2100 C CA . GLY A 1 279 ? 11.219 5.324 20.312 1 88.69 279 GLY A CA 1
ATOM 2101 C C . GLY A 1 279 ? 11.578 6.438 19.344 1 88.69 279 GLY A C 1
ATOM 2102 O O . GLY A 1 279 ? 12.695 6.48 18.828 1 88.69 279 GLY A O 1
ATOM 2103 N N . SER A 1 280 ? 10.641 7.316 19.078 1 80.12 280 SER A N 1
ATOM 2104 C CA . SER A 1 280 ? 10.875 8.406 18.141 1 80.12 280 SER A CA 1
ATOM 2105 C C . SER A 1 280 ? 11.883 9.414 18.703 1 80.12 280 SER A C 1
ATOM 2107 O O . SER A 1 280 ? 12.672 9.984 17.953 1 80.12 280 SER A O 1
ATOM 2109 N N . SER A 1 281 ? 11.852 9.609 20.031 1 78.38 281 SER A N 1
ATOM 2110 C CA . SER A 1 281 ? 12.703 10.625 20.641 1 78.38 281 SER A CA 1
ATOM 2111 C C . SER A 1 281 ? 14.094 10.062 20.938 1 78.38 281 SER A C 1
ATOM 2113 O O . SER A 1 281 ? 15.094 10.766 20.781 1 78.38 281 SER A O 1
ATOM 2115 N N . LYS A 1 282 ? 14.227 8.734 21.281 1 84.25 282 LYS A N 1
ATOM 2116 C CA . LYS A 1 282 ? 15.492 8.25 21.812 1 84.25 282 LYS A CA 1
ATOM 2117 C C . LYS A 1 282 ? 16.078 7.164 20.922 1 84.25 282 LYS A C 1
ATOM 2119 O O . LYS A 1 282 ? 17.297 6.941 20.922 1 84.25 282 LYS A O 1
ATOM 2124 N N . LEU A 1 283 ? 15.242 6.59 20.125 1 89.06 283 LEU A N 1
ATOM 2125 C CA . LEU A 1 283 ? 15.734 5.422 19.406 1 89.06 283 LEU A CA 1
ATOM 2126 C C . LEU A 1 283 ? 15.727 5.668 17.906 1 89.06 283 LEU A C 1
ATOM 2128 O O . LEU A 1 283 ? 15.992 4.758 17.109 1 89.06 283 LEU A O 1
ATOM 2132 N N . GLY A 1 284 ? 15.336 6.785 17.453 1 81.69 284 GLY A N 1
ATOM 2133 C CA . GLY A 1 284 ? 15.359 7.125 16.047 1 81.69 284 GLY A CA 1
ATOM 2134 C C . GLY A 1 284 ? 14.281 6.414 15.242 1 81.69 284 GLY A C 1
ATOM 2135 O O . GLY A 1 284 ? 14.438 6.195 14.039 1 81.69 284 GLY A O 1
ATOM 2136 N N . TRP A 1 285 ? 13.195 5.961 15.922 1 86.31 285 TRP A N 1
ATOM 2137 C CA . TRP A 1 285 ? 12.109 5.273 15.242 1 86.31 285 TRP A CA 1
ATOM 2138 C C . TRP A 1 285 ? 11.422 6.195 14.242 1 86.31 285 TRP A C 1
ATOM 2140 O O . TRP A 1 285 ? 11.305 7.402 14.477 1 86.31 285 TRP A O 1
ATOM 2150 N N . TYR A 1 286 ? 11.062 5.566 13.125 1 83.12 286 TYR A N 1
ATOM 2151 C CA . TYR A 1 286 ? 10.312 6.27 12.094 1 83.12 286 TYR A CA 1
ATOM 2152 C C . TYR A 1 286 ? 9.07 5.484 11.688 1 83.12 286 TYR A C 1
ATOM 2154 O O . TYR A 1 286 ? 8.508 4.742 12.5 1 83.12 286 TYR A O 1
ATOM 2162 N N . LEU A 1 287 ? 8.648 5.629 10.531 1 85.38 287 LEU A N 1
ATOM 2163 C CA . LEU A 1 287 ? 7.328 5.18 10.117 1 85.38 287 LEU A CA 1
ATOM 2164 C C . LEU A 1 287 ? 7.203 3.664 10.25 1 85.38 287 LEU A C 1
ATOM 2166 O O . LEU A 1 287 ? 6.195 3.164 10.758 1 85.38 287 LEU A O 1
ATOM 2170 N N . ASP A 1 288 ? 8.203 2.898 9.891 1 91.5 288 ASP A N 1
ATOM 2171 C CA . ASP A 1 288 ? 8.117 1.442 9.922 1 91.5 288 ASP A CA 1
ATOM 2172 C C . ASP A 1 288 ? 8.078 0.924 11.359 1 91.5 288 ASP A C 1
ATOM 2174 O O . ASP A 1 288 ? 7.316 0.011 11.672 1 91.5 288 ASP A O 1
ATOM 2178 N N . GLU A 1 289 ? 8.961 1.48 12.219 1 94.25 289 GLU A N 1
ATOM 2179 C CA . GLU A 1 289 ? 8.977 1.094 13.625 1 94.25 289 GLU A CA 1
ATOM 2180 C C . GLU A 1 289 ? 7.648 1.425 14.305 1 94.25 289 GLU A C 1
ATOM 2182 O O . GLU A 1 289 ? 7.133 0.627 15.086 1 94.25 289 GLU A O 1
ATOM 2187 N N . MET A 1 290 ? 7.141 2.578 13.984 1 91.19 290 MET A N 1
ATOM 2188 C CA . MET A 1 290 ? 5.855 2.965 14.562 1 91.19 290 MET A CA 1
ATOM 2189 C C . MET A 1 290 ? 4.75 2.008 14.117 1 91.19 290 MET A C 1
ATOM 2191 O O . MET A 1 290 ? 3.867 1.669 14.906 1 91.19 290 MET A O 1
ATOM 2195 N N . SER A 1 291 ? 4.797 1.6 12.852 1 94.56 291 SER A N 1
ATOM 2196 C CA . SER A 1 291 ? 3.832 0.621 12.359 1 94.56 291 SER A CA 1
ATOM 2197 C C . SER A 1 291 ? 3.916 -0.683 13.148 1 94.56 291 SER A C 1
ATOM 2199 O O . SER A 1 291 ? 2.891 -1.296 13.453 1 94.56 291 SER A O 1
ATOM 2201 N N . ALA A 1 292 ? 5.117 -1.07 13.469 1 96.88 292 ALA A N 1
ATOM 2202 C CA . ALA A 1 292 ? 5.312 -2.289 14.25 1 96.88 292 ALA A CA 1
ATOM 2203 C C . ALA A 1 292 ? 4.695 -2.158 15.641 1 96.88 292 ALA A C 1
ATOM 2205 O O . ALA A 1 292 ? 4.094 -3.105 16.156 1 96.88 292 ALA A O 1
ATOM 2206 N N . VAL A 1 293 ? 4.875 -1.039 16.266 1 96.5 293 VAL A N 1
ATOM 2207 C CA . VAL A 1 293 ? 4.312 -0.793 17.594 1 96.5 293 VAL A CA 1
ATOM 2208 C C . VAL A 1 293 ? 2.789 -0.892 17.531 1 96.5 293 VAL A C 1
ATOM 2210 O O . VAL A 1 293 ? 2.166 -1.508 18.391 1 96.5 293 VAL A O 1
ATOM 2213 N N . PHE A 1 294 ? 2.227 -0.249 16.516 1 95.44 294 PHE A N 1
ATOM 2214 C CA . PHE A 1 294 ? 0.779 -0.324 16.359 1 95.44 294 PHE A CA 1
ATOM 2215 C C . PHE A 1 294 ? 0.333 -1.766 16.141 1 95.44 294 PHE A C 1
ATOM 2217 O O . PHE A 1 294 ? -0.683 -2.195 16.703 1 95.44 294 PHE A O 1
ATOM 2224 N N . LEU A 1 295 ? 1.036 -2.457 15.312 1 97.25 295 LEU A N 1
ATOM 2225 C CA . LEU A 1 295 ? 0.704 -3.854 15.055 1 97.25 295 LEU A CA 1
ATOM 2226 C C . LEU A 1 295 ? 0.701 -4.66 16.344 1 97.25 295 LEU A C 1
ATOM 2228 O O . LEU A 1 295 ? -0.265 -5.367 16.641 1 97.25 295 LEU A O 1
ATOM 2232 N N . ILE A 1 296 ? 1.755 -4.578 17.141 1 97.94 296 ILE A N 1
ATOM 2233 C CA . ILE A 1 296 ? 1.866 -5.277 18.406 1 97.94 296 ILE A CA 1
ATOM 2234 C C . ILE A 1 296 ? 0.741 -4.836 19.344 1 97.94 296 ILE A C 1
ATOM 2236 O O . ILE A 1 296 ? 0.077 -5.668 19.969 1 97.94 296 ILE A O 1
ATOM 2240 N N . GLY A 1 297 ? 0.588 -3.559 19.406 1 97.62 297 GLY A N 1
ATOM 2241 C CA . GLY A 1 297 ? -0.44 -3.012 20.281 1 97.62 297 GLY A CA 1
ATOM 2242 C C . GLY A 1 297 ? -1.832 -3.516 19.953 1 97.62 297 GLY A C 1
ATOM 2243 O O . GLY A 1 297 ? -2.611 -3.836 20.844 1 97.62 297 GLY A O 1
ATOM 2244 N N . GLY A 1 298 ? -2.17 -3.51 18.641 1 97.06 298 GLY A N 1
ATOM 2245 C CA . GLY A 1 298 ? -3.463 -4.031 18.234 1 97.06 298 GLY A CA 1
ATOM 2246 C C . GLY A 1 298 ? -3.67 -5.484 18.609 1 97.06 298 GLY A C 1
ATOM 2247 O O . GLY A 1 298 ? -4.734 -5.852 19.125 1 97.06 298 GLY A O 1
ATOM 2248 N N . LEU A 1 299 ? -2.652 -6.305 18.391 1 97.5 299 LEU A N 1
ATOM 2249 C CA . LEU A 1 299 ? -2.73 -7.715 18.766 1 97.5 299 LEU A CA 1
ATOM 2250 C C . LEU A 1 299 ? -2.885 -7.879 20.266 1 97.5 299 LEU A C 1
ATOM 2252 O O . LEU A 1 299 ? -3.754 -8.617 20.734 1 97.5 299 LEU A O 1
ATOM 2256 N N . VAL A 1 300 ? -2.086 -7.191 21.047 1 98.19 300 VAL A N 1
ATOM 2257 C CA . VAL A 1 300 ? -2.113 -7.293 22.5 1 98.19 300 VAL A CA 1
ATOM 2258 C C . VAL A 1 300 ? -3.469 -6.828 23.031 1 98.19 300 VAL A C 1
ATOM 2260 O O . VAL A 1 300 ? -4.047 -7.461 23.906 1 98.19 300 VAL A O 1
ATOM 2263 N N . ALA A 1 301 ? -4.008 -5.742 22.484 1 98 301 ALA A N 1
ATOM 2264 C CA . ALA A 1 301 ? -5.309 -5.234 22.906 1 98 301 ALA A CA 1
ATOM 2265 C C . ALA A 1 301 ? -6.406 -6.27 22.672 1 98 301 ALA A C 1
ATOM 2267 O O . ALA A 1 301 ? -7.27 -6.48 23.516 1 98 301 ALA A O 1
ATOM 2268 N N . GLY A 1 302 ? -6.363 -6.883 21.5 1 98 302 GLY A N 1
ATOM 2269 C CA . GLY A 1 302 ? -7.344 -7.914 21.203 1 98 302 GLY A CA 1
ATOM 2270 C C . GLY A 1 302 ? -7.27 -9.102 22.141 1 98 302 GLY A C 1
ATOM 2271 O O . GLY A 1 302 ? -8.297 -9.555 22.656 1 98 302 GLY A O 1
ATOM 2272 N N . PHE A 1 303 ? -6.066 -9.562 22.438 1 97.81 303 PHE A N 1
ATOM 2273 C CA . PHE A 1 303 ? -5.879 -10.734 23.281 1 97.81 303 PHE A CA 1
ATOM 2274 C C . PHE A 1 303 ? -6.25 -10.414 24.734 1 97.81 303 PHE A C 1
ATOM 2276 O O . PHE A 1 303 ? -6.895 -11.227 25.406 1 97.81 303 PHE A O 1
ATOM 2283 N N . VAL A 1 304 ? -5.855 -9.289 25.203 1 97.5 304 VAL A N 1
ATOM 2284 C CA . VAL A 1 304 ? -6.117 -8.906 26.578 1 97.5 304 VAL A CA 1
ATOM 2285 C C . VAL A 1 304 ? -7.625 -8.789 26.812 1 97.5 304 VAL A C 1
ATOM 2287 O O . VAL A 1 304 ? -8.125 -9.109 27.891 1 97.5 304 VAL A O 1
ATOM 2290 N N . TYR A 1 305 ? -8.336 -8.266 25.812 1 97.44 305 TYR A N 1
ATOM 2291 C CA . TYR A 1 305 ? -9.781 -8.141 25.938 1 97.44 305 TYR A CA 1
ATOM 2292 C C . TYR A 1 305 ? -10.445 -9.516 25.891 1 97.44 305 TYR A C 1
ATOM 2294 O O . TYR A 1 305 ? -11.523 -9.703 26.453 1 97.44 305 TYR A O 1
ATOM 2302 N N . GLY A 1 306 ? -9.852 -10.461 25.141 1 97.56 306 GLY A N 1
ATOM 2303 C CA . GLY A 1 306 ? -10.359 -11.828 25.125 1 97.56 306 GLY A CA 1
ATOM 2304 C C . GLY A 1 306 ? -10.836 -12.273 23.766 1 97.56 306 GLY A C 1
ATOM 2305 O O . GLY A 1 306 ? -11.562 -13.266 23.641 1 97.56 306 GLY A O 1
ATOM 2306 N N . PHE A 1 307 ? -10.461 -11.547 22.75 1 97.19 307 PHE A N 1
ATOM 2307 C CA . PHE A 1 307 ? -10.812 -11.992 21.406 1 97.19 307 PHE A CA 1
ATOM 2308 C C . PHE A 1 307 ? -9.992 -13.211 21 1 97.19 307 PHE A C 1
ATOM 2310 O O . PHE A 1 307 ? -8.852 -13.367 21.438 1 97.19 307 PHE A O 1
ATOM 2317 N N . ASN A 1 308 ? -10.586 -14.094 20.234 1 95.69 308 ASN A N 1
ATOM 2318 C CA . ASN A 1 308 ? -9.805 -15.188 19.672 1 95.69 308 ASN A CA 1
ATOM 2319 C C . ASN A 1 308 ? -9.055 -14.75 18.406 1 95.69 308 ASN A C 1
ATOM 2321 O O . ASN A 1 308 ? -9.258 -13.641 17.922 1 95.69 308 ASN A O 1
ATOM 2325 N N . VAL A 1 309 ? -8.234 -15.555 17.875 1 93.62 309 VAL A N 1
ATOM 2326 C CA . VAL A 1 309 ? -7.328 -15.227 16.781 1 93.62 309 VAL A CA 1
ATOM 2327 C C . VAL A 1 309 ? -8.133 -14.875 15.531 1 93.62 309 VAL A C 1
ATOM 2329 O O . VAL A 1 309 ? -7.82 -13.906 14.844 1 93.62 309 VAL A O 1
ATOM 2332 N N . ASP A 1 310 ? -9.156 -15.57 15.25 1 90.88 310 ASP A N 1
ATOM 2333 C CA . ASP A 1 310 ? -9.984 -15.328 14.07 1 90.88 310 ASP A CA 1
ATOM 2334 C C . ASP A 1 310 ? -10.672 -13.969 14.141 1 90.88 310 ASP A C 1
ATOM 2336 O O . ASP A 1 310 ? -10.742 -13.25 13.148 1 90.88 310 ASP A O 1
ATOM 2340 N N . GLN A 1 311 ? -11.125 -13.688 15.281 1 94.88 311 GLN A N 1
ATOM 2341 C CA . GLN A 1 311 ? -11.773 -12.398 15.492 1 94.88 311 GLN A CA 1
ATOM 2342 C C . GLN A 1 311 ? -10.789 -11.25 15.289 1 94.88 311 GLN A C 1
ATOM 2344 O O . GLN A 1 311 ? -11.125 -10.242 14.664 1 94.88 311 GLN A O 1
ATOM 2349 N N . ILE A 1 312 ? -9.648 -11.422 15.82 1 96.56 312 ILE A N 1
ATOM 2350 C CA . ILE A 1 312 ? -8.625 -10.391 15.703 1 96.56 312 ILE A CA 1
ATOM 2351 C C . ILE A 1 312 ? -8.25 -10.195 14.242 1 96.56 312 ILE A C 1
ATOM 2353 O O . ILE A 1 312 ? -8.156 -9.055 13.766 1 96.56 312 ILE A O 1
ATOM 2357 N N . ILE A 1 313 ? -8.109 -11.273 13.531 1 92.75 313 ILE A N 1
ATOM 2358 C CA . ILE A 1 313 ? -7.742 -11.211 12.125 1 92.75 313 ILE A CA 1
ATOM 2359 C C . ILE A 1 313 ? -8.852 -10.516 11.336 1 92.75 313 ILE A C 1
ATOM 2361 O O . ILE A 1 313 ? -8.586 -9.641 10.508 1 92.75 313 ILE A O 1
ATOM 2365 N N . ASP A 1 314 ? -10.062 -10.852 11.609 1 92.5 314 ASP A N 1
ATOM 2366 C CA . ASP A 1 314 ? -11.195 -10.25 10.914 1 92.5 314 ASP A CA 1
ATOM 2367 C C . ASP A 1 314 ? -11.266 -8.75 11.172 1 92.5 314 ASP A C 1
ATOM 2369 O O . ASP A 1 314 ? -11.492 -7.965 10.242 1 92.5 314 ASP A O 1
ATOM 2373 N N . LEU A 1 315 ? -11.102 -8.414 12.391 1 94.69 315 LEU A N 1
ATOM 2374 C CA . LEU A 1 315 ? -11.141 -7 12.75 1 94.69 315 LEU A CA 1
ATOM 2375 C C . LEU A 1 315 ? -9.969 -6.25 12.133 1 94.69 315 LEU A C 1
ATOM 2377 O O . LEU A 1 315 ? -10.109 -5.094 11.727 1 94.69 315 LEU A O 1
ATOM 2381 N N . PHE A 1 316 ? -8.883 -6.926 12.125 1 94.88 316 PHE A N 1
ATOM 2382 C CA . PHE A 1 316 ? -7.707 -6.309 11.516 1 94.88 316 PHE A CA 1
ATOM 2383 C C . PHE A 1 316 ? -7.938 -6.047 10.039 1 94.88 316 PHE A C 1
ATOM 2385 O O . PHE A 1 316 ? -7.648 -4.953 9.539 1 94.88 316 PHE A O 1
ATOM 2392 N N . ILE A 1 317 ? -8.445 -6.953 9.367 1 91.94 317 ILE A N 1
ATOM 2393 C CA . ILE A 1 317 ? -8.719 -6.824 7.941 1 91.94 317 ILE A CA 1
ATOM 2394 C C . ILE A 1 317 ? -9.727 -5.707 7.711 1 91.94 317 ILE A C 1
ATOM 2396 O O . ILE A 1 317 ? -9.578 -4.898 6.789 1 91.94 317 ILE A O 1
ATOM 2400 N N . LYS A 1 318 ? -10.75 -5.672 8.492 1 91.75 318 LYS A N 1
ATOM 2401 C CA . LYS A 1 318 ? -11.75 -4.617 8.391 1 91.75 318 LYS A CA 1
ATOM 2402 C C . LYS A 1 318 ? -11.125 -3.238 8.57 1 91.75 318 LYS A C 1
ATOM 2404 O O . LYS A 1 318 ? -11.484 -2.289 7.871 1 91.75 318 LYS A O 1
ATOM 2409 N N . GLY A 1 319 ? -10.273 -3.154 9.516 1 90.44 319 GLY A N 1
ATOM 2410 C CA . GLY A 1 319 ? -9.594 -1.895 9.758 1 90.44 319 GLY A CA 1
ATOM 2411 C C . GLY A 1 319 ? -8.719 -1.459 8.594 1 90.44 319 GLY A C 1
ATOM 2412 O O . GLY A 1 319 ? -8.75 -0.298 8.188 1 90.44 319 GLY A O 1
ATOM 2413 N N . VAL A 1 320 ? -7.926 -2.365 8.07 1 92.5 320 VAL A N 1
ATOM 2414 C CA . VAL A 1 320 ? -7.078 -2.066 6.918 1 92.5 320 VAL A CA 1
ATOM 2415 C C . VAL A 1 320 ? -7.949 -1.665 5.73 1 92.5 320 VAL A C 1
ATOM 2417 O O . VAL A 1 320 ? -7.625 -0.716 5.012 1 92.5 320 VAL A O 1
ATOM 2420 N N . SER A 1 321 ? -9.055 -2.346 5.578 1 91.5 321 SER A N 1
ATOM 2421 C CA . SER A 1 321 ? -9.977 -2.064 4.484 1 91.5 321 SER A CA 1
ATOM 2422 C C . SER A 1 321 ? -10.539 -0.651 4.586 1 91.5 321 SER A C 1
ATOM 2424 O O . SER A 1 321 ? -10.719 0.026 3.574 1 91.5 321 SER A O 1
ATOM 2426 N N . SER A 1 322 ? -10.789 -0.251 5.734 1 86 322 SER A N 1
ATOM 2427 C CA . SER A 1 322 ? -11.406 1.055 5.941 1 86 322 SER A CA 1
ATOM 2428 C C . SER A 1 322 ? -10.438 2.184 5.609 1 86 322 SER A C 1
ATOM 2430 O O . SER A 1 322 ? -10.852 3.322 5.383 1 86 322 SER A O 1
ATOM 2432 N N . ALA A 1 323 ? -9.156 1.878 5.59 1 85.69 323 ALA A N 1
ATOM 2433 C CA . ALA A 1 323 ? -8.141 2.893 5.336 1 85.69 323 ALA A CA 1
ATOM 2434 C C . ALA A 1 323 ? -7.781 2.951 3.852 1 85.69 323 ALA A C 1
ATOM 2436 O O . ALA A 1 323 ? -6.93 3.744 3.441 1 85.69 323 ALA A O 1
ATOM 2437 N N . ALA A 1 324 ? -8.43 2.176 3.047 1 84.88 324 ALA A N 1
ATOM 2438 C CA . ALA A 1 324 ? -8.125 2.082 1.621 1 84.88 324 ALA A CA 1
ATOM 2439 C C . ALA A 1 324 ? -8.336 3.422 0.924 1 84.88 324 ALA A C 1
ATOM 2441 O O . ALA A 1 324 ? -7.539 3.816 0.068 1 84.88 324 ALA A O 1
ATOM 2442 N N . SER A 1 325 ? -9.375 4.117 1.259 1 83.94 325 SER A N 1
ATOM 2443 C CA . SER A 1 325 ? -9.672 5.406 0.644 1 83.94 325 SER A CA 1
ATOM 2444 C C . SER A 1 325 ? -8.562 6.414 0.911 1 83.94 325 SER A C 1
ATOM 2446 O O . SER A 1 325 ? -8.219 7.215 0.037 1 83.94 325 SER A O 1
ATOM 2448 N N . ILE A 1 326 ? -8.039 6.336 2.09 1 81 326 ILE A N 1
ATOM 2449 C CA . ILE A 1 326 ? -6.969 7.25 2.469 1 81 326 ILE A CA 1
ATOM 2450 C C . ILE A 1 326 ? -5.703 6.926 1.679 1 81 326 ILE A C 1
ATOM 2452 O O . ILE A 1 326 ? -4.965 7.828 1.275 1 81 326 ILE A O 1
ATOM 2456 N N . ALA A 1 327 ? -5.48 5.652 1.479 1 86 327 ALA A N 1
ATOM 2457 C CA . ALA A 1 327 ? -4.328 5.223 0.693 1 86 327 ALA A CA 1
ATOM 2458 C C . ALA A 1 327 ? -4.363 5.824 -0.709 1 86 327 ALA A C 1
ATOM 2460 O O . ALA A 1 327 ? -3.338 6.27 -1.227 1 86 327 ALA A O 1
ATOM 2461 N N . LEU A 1 328 ? -5.504 5.871 -1.272 1 88.25 328 LEU A N 1
ATOM 2462 C CA . LEU A 1 328 ? -5.66 6.41 -2.617 1 88.25 328 LEU A CA 1
ATOM 2463 C C . LEU A 1 328 ? -5.422 7.918 -2.627 1 88.25 328 LEU A C 1
ATOM 2465 O O . LEU A 1 328 ? -4.785 8.445 -3.545 1 88.25 328 LEU A O 1
ATOM 2469 N N . ILE A 1 329 ? -5.934 8.531 -1.645 1 85.94 329 ILE A N 1
ATOM 2470 C CA . ILE A 1 329 ? -5.746 9.977 -1.522 1 85.94 329 ILE A CA 1
ATOM 2471 C C . ILE A 1 329 ? -4.258 10.297 -1.446 1 85.94 329 ILE A C 1
ATOM 2473 O O . ILE A 1 329 ? -3.775 11.203 -2.139 1 85.94 329 ILE A O 1
ATOM 2477 N N . LEU A 1 330 ? -3.564 9.562 -0.666 1 85.06 330 LEU A N 1
ATOM 2478 C CA . LEU A 1 330 ? -2.139 9.797 -0.477 1 85.06 330 LEU A CA 1
ATOM 2479 C C . LEU A 1 330 ? -1.365 9.516 -1.76 1 85.06 330 LEU A C 1
ATOM 2481 O O . LEU A 1 330 ? -0.401 10.211 -2.078 1 85.06 330 LEU A O 1
ATOM 2485 N N . GLY A 1 331 ? -1.782 8.523 -2.438 1 88.06 331 GLY A N 1
ATOM 2486 C CA . GLY A 1 331 ? -1.142 8.203 -3.705 1 88.06 331 GLY A CA 1
ATOM 2487 C C . GLY A 1 331 ? -1.299 9.297 -4.742 1 88.06 331 GLY A C 1
ATOM 2488 O O . GLY A 1 331 ? -0.332 9.672 -5.41 1 88.06 331 GLY A O 1
ATOM 2489 N N . ILE A 1 332 ? -2.496 9.805 -4.879 1 90.69 332 ILE A N 1
ATOM 2490 C CA . ILE A 1 332 ? -2.758 10.867 -5.84 1 90.69 332 ILE A CA 1
ATOM 2491 C C . ILE A 1 332 ? -2.006 12.133 -5.426 1 90.69 332 ILE A C 1
ATOM 2493 O O . ILE A 1 332 ? -1.403 12.805 -6.266 1 90.69 332 ILE A O 1
ATOM 2497 N N . ALA A 1 333 ? -2.049 12.375 -4.148 1 86.56 333 ALA A N 1
ATOM 2498 C CA . ALA A 1 333 ? -1.336 13.547 -3.645 1 86.56 333 ALA A CA 1
ATOM 2499 C C . ALA A 1 333 ? 0.156 13.461 -3.955 1 86.56 333 ALA A C 1
ATOM 2501 O O . ALA A 1 333 ? 0.761 14.43 -4.41 1 86.56 333 ALA A O 1
ATOM 2502 N N . ARG A 1 334 ? 0.729 12.336 -3.684 1 89.12 334 ARG A N 1
ATOM 2503 C CA . ARG A 1 334 ? 2.146 12.141 -3.973 1 89.12 334 ARG A CA 1
ATOM 2504 C C . ARG A 1 334 ? 2.404 12.141 -5.477 1 89.12 334 ARG A C 1
ATOM 2506 O O . ARG A 1 334 ? 3.518 12.43 -5.922 1 89.12 334 ARG A O 1
ATOM 2513 N N . GLY A 1 335 ? 1.423 11.805 -6.242 1 93 335 GLY A N 1
ATOM 2514 C CA . GLY A 1 335 ? 1.531 11.859 -7.691 1 93 335 GLY A CA 1
ATOM 2515 C C . GLY A 1 335 ? 1.836 13.25 -8.211 1 93 335 GLY A C 1
ATOM 2516 O O . GLY A 1 335 ? 2.512 13.406 -9.234 1 93 335 GLY A O 1
ATOM 2517 N N . ILE A 1 336 ? 1.367 14.242 -7.543 1 90.06 336 ILE A N 1
ATOM 2518 C CA . ILE A 1 336 ? 1.657 15.625 -7.914 1 90.06 336 ILE A CA 1
ATOM 2519 C C . ILE A 1 336 ? 3.166 15.859 -7.891 1 90.06 336 ILE A C 1
ATOM 2521 O O . ILE A 1 336 ? 3.732 16.391 -8.852 1 90.06 336 ILE A O 1
ATOM 2525 N N . GLN A 1 337 ? 3.742 15.43 -6.816 1 88.12 337 GLN A N 1
ATOM 2526 C CA . GLN A 1 337 ? 5.188 15.586 -6.68 1 88.12 337 GLN A CA 1
ATOM 2527 C C . GLN A 1 337 ? 5.926 14.789 -7.754 1 88.12 337 GLN A C 1
ATOM 2529 O O . GLN A 1 337 ? 6.938 15.25 -8.289 1 88.12 337 GLN A O 1
ATOM 2534 N N . VAL A 1 338 ? 5.449 13.609 -8.039 1 91.94 338 VAL A N 1
ATOM 2535 C CA . VAL A 1 338 ? 6.066 12.758 -9.055 1 91.94 338 VAL A CA 1
ATOM 2536 C C . VAL A 1 338 ? 6.074 13.469 -10.398 1 91.94 338 VAL A C 1
ATOM 2538 O O . VAL A 1 338 ? 7.074 13.438 -11.117 1 91.94 338 VAL A O 1
ATOM 2541 N N . VAL A 1 339 ? 5.012 14.141 -10.742 1 94.88 339 VAL A N 1
ATOM 2542 C CA . VAL A 1 339 ? 4.891 14.844 -12.016 1 94.88 339 VAL A CA 1
ATOM 2543 C C . VAL A 1 339 ? 5.871 16.016 -12.055 1 94.88 339 VAL A C 1
ATOM 2545 O O . VAL A 1 339 ? 6.551 16.219 -13.062 1 94.88 339 VAL A O 1
ATOM 2548 N N . LEU A 1 340 ? 5.965 16.688 -11.039 1 91.06 340 LEU A N 1
ATOM 2549 C CA . LEU A 1 340 ? 6.855 17.844 -10.992 1 91.06 340 LEU A CA 1
ATOM 2550 C C . LEU A 1 340 ? 8.312 17.406 -11.086 1 91.06 340 LEU A C 1
ATOM 2552 O O . LEU A 1 340 ? 9.125 18.078 -11.727 1 91.06 340 LEU A O 1
ATOM 2556 N N . GLU A 1 341 ? 8.594 16.328 -10.445 1 90 341 GLU A N 1
ATOM 2557 C CA . GLU A 1 341 ? 9.953 15.797 -10.5 1 90 341 GLU A CA 1
ATOM 2558 C C . GLU A 1 341 ? 10.273 15.258 -11.898 1 90 341 GLU A C 1
ATOM 2560 O O . GLU A 1 341 ? 11.375 15.477 -12.406 1 90 341 GLU A O 1
ATOM 2565 N N . SER A 1 342 ? 9.328 14.602 -12.461 1 93 342 SER A N 1
ATOM 2566 C CA . SER A 1 342 ? 9.516 14.07 -13.812 1 93 342 SER A CA 1
ATOM 2567 C C . SER A 1 342 ? 9.703 15.195 -14.82 1 93 342 SER A C 1
ATOM 2569 O O . SER A 1 342 ? 10.461 15.047 -15.781 1 93 342 SER A O 1
ATOM 2571 N N . GLY A 1 343 ? 9.031 16.281 -14.578 1 94.75 343 GLY A N 1
ATOM 2572 C CA . GLY A 1 343 ? 9.141 17.438 -15.453 1 94.75 343 GLY A CA 1
ATOM 2573 C C . GLY A 1 343 ? 10.344 18.297 -15.148 1 94.75 343 GLY A C 1
ATOM 2574 O O . GLY A 1 343 ? 10.625 19.25 -15.875 1 94.75 343 GLY A O 1
ATOM 2575 N N . MET A 1 344 ? 11.039 18 -14.094 1 93.56 344 MET A N 1
ATOM 2576 C CA . MET A 1 344 ? 12.25 18.688 -13.688 1 93.56 344 MET A CA 1
ATOM 2577 C C . MET A 1 344 ? 11.992 20.188 -13.547 1 93.56 344 MET A C 1
ATOM 2579 O O . MET A 1 344 ? 12.758 21.016 -14.047 1 93.56 344 MET A O 1
ATOM 2583 N N . ILE A 1 345 ? 10.93 20.484 -12.922 1 92.94 345 ILE A N 1
ATOM 2584 C CA . ILE A 1 345 ? 10.633 21.922 -12.805 1 92.94 345 ILE A CA 1
ATOM 2585 C C . ILE A 1 345 ? 10.648 22.328 -11.336 1 92.94 345 ILE A C 1
ATOM 2587 O O . ILE A 1 345 ? 10.469 23.5 -11.008 1 92.94 345 ILE A O 1
ATOM 2591 N N . MET A 1 346 ? 10.766 21.391 -10.398 1 87.94 346 MET A N 1
ATOM 2592 C CA . MET A 1 346 ? 10.781 21.719 -8.977 1 87.94 346 MET A CA 1
ATOM 2593 C C . MET A 1 346 ? 11.875 22.734 -8.656 1 87.94 346 MET A C 1
ATOM 2595 O O . MET A 1 346 ? 11.641 23.703 -7.949 1 87.94 346 MET A O 1
ATOM 2599 N N . ASP A 1 347 ? 13.062 22.516 -9.133 1 89.12 347 ASP A N 1
ATOM 2600 C CA . ASP A 1 347 ? 14.188 23.406 -8.883 1 89.12 347 ASP A CA 1
ATOM 2601 C C . ASP A 1 347 ? 13.969 24.766 -9.539 1 89.12 347 ASP A C 1
ATOM 2603 O O . ASP A 1 347 ? 14.406 25.797 -9.016 1 89.12 347 ASP A O 1
ATOM 2607 N N . THR A 1 348 ? 13.359 24.75 -10.648 1 91.31 348 THR A N 1
ATOM 2608 C CA . THR A 1 348 ? 13 26 -11.312 1 91.31 348 THR A CA 1
ATOM 2609 C C . THR A 1 348 ? 12.062 26.812 -10.438 1 91.31 348 THR A C 1
ATOM 2611 O O . THR A 1 348 ? 12.234 28.031 -10.305 1 91.31 348 THR A O 1
ATOM 2614 N N . ILE A 1 349 ? 11.094 26.172 -9.891 1 90 349 ILE A N 1
ATOM 2615 C CA . ILE A 1 349 ? 10.148 26.844 -9.008 1 90 349 ILE A CA 1
ATOM 2616 C C . ILE A 1 349 ? 10.891 27.453 -7.816 1 90 349 ILE A C 1
ATOM 2618 O O . ILE A 1 349 ? 10.703 28.625 -7.488 1 90 349 ILE A O 1
ATOM 2622 N N . ILE A 1 350 ? 11.742 26.703 -7.211 1 88.19 350 ILE A N 1
ATOM 2623 C CA . ILE A 1 350 ? 12.5 27.141 -6.039 1 88.19 350 ILE A CA 1
ATOM 2624 C C . ILE A 1 350 ? 13.398 28.312 -6.41 1 88.19 350 ILE A C 1
ATOM 2626 O O . ILE A 1 350 ? 13.414 29.328 -5.719 1 88.19 350 ILE A O 1
ATOM 2630 N N . ASN A 1 351 ? 14.094 28.203 -7.465 1 88.75 351 ASN A N 1
ATOM 2631 C CA . ASN A 1 351 ? 15 29.25 -7.922 1 88.75 351 ASN A CA 1
ATOM 2632 C C . ASN A 1 351 ? 14.258 30.531 -8.242 1 88.75 351 ASN A C 1
ATOM 2634 O O . ASN A 1 351 ? 14.695 31.625 -7.852 1 88.75 351 ASN A O 1
ATOM 2638 N N . THR A 1 352 ? 13.18 30.438 -8.938 1 89.69 352 THR A N 1
ATOM 2639 C CA . THR A 1 352 ? 12.406 31.594 -9.367 1 89.69 352 THR A CA 1
ATOM 2640 C C . THR A 1 352 ? 11.789 32.312 -8.164 1 89.69 352 THR A C 1
ATOM 2642 O O . THR A 1 352 ? 11.797 33.531 -8.094 1 89.69 352 THR A O 1
ATOM 2645 N N . LEU A 1 353 ? 11.289 31.531 -7.262 1 88.88 353 LEU A N 1
ATOM 2646 C CA . LEU A 1 353 ? 10.609 32.125 -6.113 1 88.88 353 LEU A CA 1
ATOM 2647 C C . LEU A 1 353 ? 11.617 32.719 -5.137 1 88.88 353 LEU A C 1
ATOM 2649 O O . LEU A 1 353 ? 11.305 33.688 -4.426 1 88.88 353 LEU A O 1
ATOM 2653 N N . SER A 1 354 ? 12.836 32.25 -5.125 1 88.19 354 SER A N 1
ATOM 2654 C CA . SER A 1 354 ? 13.812 32.688 -4.133 1 88.19 354 SER A CA 1
ATOM 2655 C C . SER A 1 354 ? 14.625 33.875 -4.633 1 88.19 354 SER A C 1
ATOM 2657 O O . SER A 1 354 ? 15.172 34.625 -3.838 1 88.19 354 SER A O 1
ATOM 2659 N N . SER A 1 355 ? 14.664 34.094 -5.844 1 85.94 355 SER A N 1
ATOM 2660 C CA . SER A 1 355 ? 15.523 35.094 -6.465 1 85.94 355 SER A CA 1
ATOM 2661 C C . SER A 1 355 ? 15.164 36.5 -5.988 1 85.94 355 SER A C 1
ATOM 2663 O O . SER A 1 355 ? 16.047 37.312 -5.664 1 85.94 355 SER A O 1
ATOM 2665 N N . PRO A 1 356 ? 13.898 36.812 -5.859 1 86.88 356 PRO A N 1
ATOM 2666 C CA . PRO A 1 356 ? 13.562 38.188 -5.457 1 86.88 356 PRO A CA 1
ATOM 2667 C C . PRO A 1 356 ? 13.898 38.469 -3.994 1 86.88 356 PRO A C 1
ATOM 2669 O O . PRO A 1 356 ? 13.914 39.656 -3.58 1 86.88 356 PRO A O 1
ATOM 2672 N N . LEU A 1 357 ? 14.219 37.5 -3.258 1 88.69 357 LEU A N 1
ATOM 2673 C CA . LEU A 1 357 ? 14.469 37.656 -1.828 1 88.69 357 LEU A CA 1
ATOM 2674 C C . LEU A 1 357 ? 15.734 38.469 -1.576 1 88.69 357 LEU A C 1
ATOM 2676 O O . LEU A 1 357 ? 15.852 39.156 -0.555 1 88.69 357 LEU A O 1
ATOM 2680 N N . GLN A 1 358 ? 16.672 38.469 -2.492 1 86.81 358 GLN A N 1
ATOM 2681 C CA . GLN A 1 358 ? 17.984 39.062 -2.312 1 86.81 358 GLN A CA 1
ATOM 2682 C C . GLN A 1 358 ? 17.875 40.594 -2.17 1 86.81 358 GLN A C 1
ATOM 2684 O O . GLN A 1 358 ? 18.766 41.25 -1.622 1 86.81 358 GLN A O 1
ATOM 2689 N N . ASN A 1 359 ? 16.766 41.188 -2.471 1 88.62 359 ASN A N 1
ATOM 2690 C CA . ASN A 1 359 ? 16.641 42.625 -2.5 1 88.62 359 ASN A CA 1
ATOM 2691 C C . ASN A 1 359 ? 15.68 43.125 -1.424 1 88.62 359 ASN A C 1
ATOM 2693 O O . ASN A 1 359 ? 15.195 44.25 -1.491 1 88.62 359 ASN A O 1
ATOM 2697 N N . THR A 1 360 ? 15.516 42.375 -0.412 1 93.38 360 THR A N 1
ATOM 2698 C CA . THR A 1 360 ? 14.547 42.75 0.608 1 93.38 360 THR A CA 1
ATOM 2699 C C . THR A 1 360 ? 15.242 43.062 1.932 1 93.38 360 THR A C 1
ATOM 2701 O O . THR A 1 360 ? 16.422 42.781 2.094 1 93.38 360 THR A O 1
ATOM 2704 N N . SER A 1 361 ? 14.5 43.812 2.777 1 95.81 361 SER A N 1
ATOM 2705 C CA . SER A 1 361 ? 14.977 44 4.145 1 95.81 361 SER A CA 1
ATOM 2706 C C . SER A 1 361 ? 14.93 42.688 4.934 1 95.81 361 SER A C 1
ATOM 2708 O O . SER A 1 361 ? 14.242 41.75 4.539 1 95.81 361 SER A O 1
ATOM 2710 N N . PRO A 1 362 ? 15.695 42.625 6.027 1 95.94 362 PRO A N 1
ATOM 2711 C CA . PRO A 1 362 ? 15.75 41.375 6.801 1 95.94 362 PRO A CA 1
ATOM 2712 C C . PRO A 1 362 ? 14.367 40.906 7.223 1 95.94 362 PRO A C 1
ATOM 2714 O O . PRO A 1 362 ? 14.047 39.719 7.055 1 95.94 362 PRO A O 1
ATOM 2717 N N . THR A 1 363 ? 13.555 41.781 7.742 1 97.5 363 THR A N 1
ATOM 2718 C CA . THR A 1 363 ? 12.234 41.375 8.227 1 97.5 363 THR A CA 1
ATOM 2719 C C . THR A 1 363 ? 11.352 40.938 7.07 1 97.5 363 THR A C 1
ATOM 2721 O O . THR A 1 363 ? 10.727 39.875 7.141 1 97.5 363 THR A O 1
ATOM 2724 N N . ILE A 1 364 ? 11.281 41.656 6.02 1 97.19 364 ILE A N 1
ATOM 2725 C CA . ILE A 1 364 ? 10.469 41.312 4.855 1 97.19 364 ILE A CA 1
ATOM 2726 C C . ILE A 1 364 ? 11 40.031 4.215 1 97.19 364 ILE A C 1
ATOM 2728 O O . ILE A 1 364 ? 10.227 39.188 3.795 1 97.19 364 ILE A O 1
ATOM 2732 N N . GLY A 1 365 ? 12.344 39.969 4.145 1 96.75 365 GLY A N 1
ATOM 2733 C CA . GLY A 1 365 ? 12.961 38.781 3.604 1 96.75 365 GLY A CA 1
ATOM 2734 C C . GLY A 1 365 ? 12.578 37.5 4.355 1 96.75 365 GLY A C 1
ATOM 2735 O O . GLY A 1 365 ? 12.258 36.5 3.742 1 96.75 365 GLY A O 1
ATOM 2736 N N . ALA A 1 366 ? 12.625 37.594 5.664 1 97.38 366 ALA A N 1
ATOM 2737 C CA . ALA A 1 366 ? 12.289 36.438 6.488 1 97.38 366 ALA A CA 1
ATOM 2738 C C . ALA A 1 366 ? 10.82 36.062 6.297 1 97.38 366 ALA A C 1
ATOM 2740 O O . ALA A 1 366 ? 10.5 34.875 6.219 1 97.38 366 ALA A O 1
ATOM 2741 N N . ILE A 1 367 ? 9.953 37 6.25 1 97.94 367 ILE A N 1
ATOM 2742 C CA . ILE A 1 367 ? 8.531 36.75 6.051 1 97.94 367 ILE A CA 1
ATOM 2743 C C . ILE A 1 367 ? 8.312 36.125 4.672 1 97.94 367 ILE A C 1
ATOM 2745 O O . ILE A 1 367 ? 7.574 35.156 4.531 1 97.94 367 ILE A O 1
ATOM 2749 N N . LEU A 1 368 ? 8.984 36.625 3.699 1 96.88 368 LEU A N 1
ATOM 2750 C CA . LEU A 1 368 ? 8.836 36.125 2.344 1 96.88 368 LEU A CA 1
ATOM 2751 C C . LEU A 1 368 ? 9.383 34.688 2.244 1 96.88 368 LEU A C 1
ATOM 2753 O O . LEU A 1 368 ? 8.867 33.875 1.483 1 96.88 368 LEU A O 1
ATOM 2757 N N . MET A 1 369 ? 10.445 34.406 3.01 1 97.06 369 MET A N 1
ATOM 2758 C CA . MET A 1 369 ? 10.953 33.062 3.053 1 97.06 369 MET A CA 1
ATOM 2759 C C . MET A 1 369 ? 9.859 32.094 3.5 1 97.06 369 MET A C 1
ATOM 2761 O O . MET A 1 369 ? 9.734 30.984 2.949 1 97.06 369 MET A O 1
ATOM 2765 N N . SER A 1 370 ? 9.094 32.5 4.48 1 97.62 370 SER A N 1
ATOM 2766 C CA . SER A 1 370 ? 8.008 31.641 4.961 1 97.62 370 SER A CA 1
ATOM 2767 C C . SER A 1 370 ? 6.922 31.484 3.906 1 97.62 370 SER A C 1
ATOM 2769 O O . SER A 1 370 ? 6.359 30.391 3.744 1 97.62 370 SER A O 1
ATOM 2771 N N . ILE A 1 371 ? 6.629 32.5 3.186 1 96.88 371 ILE A N 1
ATOM 2772 C CA . ILE A 1 371 ? 5.586 32.5 2.164 1 96.88 371 ILE A CA 1
ATOM 2773 C C . ILE A 1 371 ? 6.031 31.609 1.001 1 96.88 371 ILE A C 1
ATOM 2775 O O . ILE A 1 371 ? 5.258 30.781 0.514 1 96.88 371 ILE A O 1
ATOM 2779 N N . ILE A 1 372 ? 7.262 31.766 0.563 1 95.44 372 ILE A N 1
ATOM 2780 C CA . ILE A 1 372 ? 7.805 30.953 -0.523 1 95.44 372 ILE A CA 1
ATOM 2781 C C . ILE A 1 372 ? 7.816 29.484 -0.116 1 95.44 372 ILE A C 1
ATOM 2783 O O . ILE A 1 372 ? 7.457 28.609 -0.909 1 95.44 372 ILE A O 1
ATOM 2787 N N . THR A 1 373 ? 8.25 29.281 1.125 1 96.5 373 THR A N 1
ATOM 2788 C CA . THR A 1 373 ? 8.266 27.922 1.63 1 96.5 373 THR A CA 1
ATOM 2789 C C . THR A 1 373 ? 6.863 27.312 1.616 1 96.5 373 THR A C 1
ATOM 2791 O O . THR A 1 373 ? 6.68 26.156 1.251 1 96.5 373 THR A O 1
ATOM 2794 N N . ALA A 1 374 ? 5.887 28.078 1.955 1 96.19 374 ALA A N 1
ATOM 2795 C CA . ALA A 1 374 ? 4.5 27.609 1.961 1 96.19 374 ALA A CA 1
ATOM 2796 C C . ALA A 1 374 ? 4.043 27.25 0.554 1 96.19 374 ALA A C 1
ATOM 2798 O O . ALA A 1 374 ? 3.332 26.25 0.366 1 96.19 374 ALA A O 1
ATOM 2799 N N . ILE A 1 375 ? 4.406 28 -0.378 1 92.94 375 ILE A N 1
ATOM 2800 C CA . ILE A 1 375 ? 4.039 27.734 -1.765 1 92.94 375 ILE A CA 1
ATOM 2801 C C . ILE A 1 375 ? 4.691 26.438 -2.232 1 92.94 375 ILE A C 1
ATOM 2803 O O . ILE A 1 375 ? 4.031 25.578 -2.824 1 92.94 375 ILE A O 1
ATOM 2807 N N . VAL A 1 376 ? 5.98 26.266 -1.937 1 91.31 376 VAL A N 1
ATOM 2808 C CA . VAL A 1 376 ? 6.711 25.094 -2.375 1 91.31 376 VAL A CA 1
ATOM 2809 C C . VAL A 1 376 ? 6.199 23.859 -1.628 1 91.31 376 VAL A C 1
ATOM 2811 O O . VAL A 1 376 ? 6.199 22.75 -2.172 1 91.31 376 VAL A O 1
ATOM 2814 N N . HIS A 1 377 ? 5.738 24.125 -0.406 1 92.81 377 HIS A N 1
ATOM 2815 C CA . HIS A 1 377 ? 5.168 23.062 0.412 1 92.81 377 HIS A CA 1
ATOM 2816 C C . HIS A 1 377 ? 3.988 22.391 -0.29 1 92.81 377 HIS A C 1
ATOM 2818 O O . HIS A 1 377 ? 3.756 21.203 -0.123 1 92.81 377 HIS A O 1
ATOM 2824 N N . PHE A 1 378 ? 3.291 23.094 -1 1 87.12 378 PHE A N 1
ATOM 2825 C CA . PHE A 1 378 ? 2.164 22.547 -1.745 1 87.12 378 PHE A CA 1
ATOM 2826 C C . PHE A 1 378 ? 2.623 21.453 -2.693 1 87.12 378 PHE A C 1
ATOM 2828 O O . PHE A 1 378 ? 1.907 20.469 -2.912 1 87.12 378 PHE A O 1
ATOM 2835 N N . PHE A 1 379 ? 3.852 21.594 -3.156 1 83.06 379 PHE A N 1
ATOM 2836 C CA . PHE A 1 379 ? 4.375 20.688 -4.172 1 83.06 379 PHE A CA 1
ATOM 2837 C C . PHE A 1 379 ? 5.195 19.562 -3.535 1 83.06 379 PHE A C 1
ATOM 2839 O O . PHE A 1 379 ? 5.312 18.484 -4.098 1 83.06 379 PHE A O 1
ATOM 2846 N N . ILE A 1 380 ? 5.801 19.844 -2.449 1 82.88 380 ILE A N 1
ATOM 2847 C CA . ILE A 1 380 ? 6.613 18.875 -1.722 1 82.88 380 ILE A CA 1
ATOM 2848 C C . ILE A 1 380 ? 6.047 18.688 -0.316 1 82.88 380 ILE A C 1
ATOM 2850 O O . ILE A 1 380 ? 6.574 19.234 0.652 1 82.88 380 ILE A O 1
ATOM 2854 N N . PRO A 1 381 ? 5.035 17.844 -0.286 1 80.81 381 PRO A N 1
ATOM 2855 C CA . PRO A 1 381 ? 4.398 17.672 1.023 1 80.81 381 PRO A CA 1
ATOM 2856 C C . PRO A 1 381 ? 5.191 16.766 1.955 1 80.81 381 PRO A C 1
ATOM 2858 O O . PRO A 1 381 ? 4.656 15.781 2.467 1 80.81 381 PRO A O 1
ATOM 2861 N N . SER A 1 382 ? 6.418 16.906 2.109 1 78.31 382 SER A N 1
ATOM 2862 C CA . SER A 1 382 ? 7.359 16.219 2.984 1 78.31 382 SER A CA 1
ATOM 2863 C C . SER A 1 382 ? 8.281 17.203 3.697 1 78.31 382 SER A C 1
ATOM 2865 O O . SER A 1 382 ? 8.961 18 3.051 1 78.31 382 SER A O 1
ATOM 2867 N N . GLY A 1 383 ? 8.211 17.172 4.957 1 83.12 383 GLY A N 1
ATOM 2868 C CA . GLY A 1 383 ? 9.008 18.109 5.727 1 83.12 383 GLY A CA 1
ATOM 2869 C C . GLY A 1 383 ? 10.5 17.984 5.457 1 83.12 383 GLY A C 1
ATOM 2870 O O . GLY A 1 383 ? 11.164 18.969 5.145 1 83.12 383 GLY A O 1
ATOM 2871 N N . SER A 1 384 ? 11 16.75 5.574 1 81.12 384 SER A N 1
ATOM 2872 C CA . SER A 1 384 ? 12.422 16.531 5.336 1 81.12 384 SER A CA 1
ATOM 2873 C C . SER A 1 384 ? 12.781 16.797 3.881 1 81.12 384 SER A C 1
ATOM 2875 O O . SER A 1 384 ? 13.852 17.344 3.59 1 81.12 384 SER A O 1
ATOM 2877 N N . GLY A 1 385 ? 11.875 16.453 3.029 1 82.75 385 GLY A N 1
ATOM 2878 C CA . GLY A 1 385 ? 12.094 16.719 1.617 1 82.75 385 GLY A CA 1
ATOM 2879 C C . GLY A 1 385 ? 12.156 18.188 1.291 1 82.75 385 GLY A C 1
ATOM 2880 O O . GLY A 1 385 ? 12.984 18.625 0.482 1 82.75 385 GLY A O 1
ATOM 2881 N N . LEU A 1 386 ? 11.344 18.906 1.937 1 89.88 386 LEU A N 1
ATOM 2882 C CA . LEU A 1 386 ? 11.328 20.359 1.746 1 89.88 386 LEU A CA 1
ATOM 2883 C C . LEU A 1 386 ? 12.609 20.984 2.281 1 89.88 386 LEU A C 1
ATOM 2885 O O . LEU A 1 386 ? 13.164 21.906 1.662 1 89.88 386 LEU A O 1
ATOM 2889 N N . ALA A 1 387 ? 13.086 20.469 3.336 1 91.06 387 ALA A N 1
ATOM 2890 C CA . ALA A 1 387 ? 14.289 21.016 3.965 1 91.06 387 ALA A CA 1
ATOM 2891 C C . ALA A 1 387 ? 15.516 20.812 3.074 1 91.06 387 ALA A C 1
ATOM 2893 O O . ALA A 1 387 ? 16.297 21.75 2.863 1 91.06 387 ALA A O 1
ATOM 2894 N N . VAL A 1 388 ? 15.648 19.719 2.574 1 85.75 388 VAL A N 1
ATOM 2895 C CA . VAL A 1 388 ? 16.828 19.406 1.772 1 85.75 388 VAL A CA 1
ATOM 2896 C C . VAL A 1 388 ? 16.75 20.156 0.442 1 85.75 388 VAL A C 1
ATOM 2898 O O . VAL A 1 388 ? 17.781 20.516 -0.126 1 85.75 388 VAL A O 1
ATOM 2901 N N . ALA A 1 389 ? 15.562 20.469 0.077 1 85.44 389 ALA A N 1
ATOM 2902 C CA . ALA A 1 389 ? 15.383 21.125 -1.209 1 85.44 389 ALA A CA 1
ATOM 2903 C C . ALA A 1 389 ? 15.547 22.641 -1.069 1 85.44 389 ALA A C 1
ATOM 2905 O O . ALA A 1 389 ? 16.109 23.297 -1.951 1 85.44 389 ALA A O 1
ATOM 2906 N N . LEU A 1 390 ? 15.07 23.172 0.004 1 91.69 390 LEU A N 1
ATOM 2907 C CA . LEU A 1 390 ? 14.891 24.625 0.062 1 91.69 390 LEU A CA 1
ATOM 2908 C C . LEU A 1 390 ? 15.93 25.266 0.977 1 91.69 390 LEU A C 1
ATOM 2910 O O . LEU A 1 390 ? 16.375 26.391 0.724 1 91.69 390 LEU A O 1
ATOM 2914 N N . MET A 1 391 ? 16.359 24.594 1.976 1 92.38 391 MET A N 1
ATOM 2915 C CA . MET A 1 391 ? 17.203 25.203 2.994 1 92.38 391 MET A CA 1
ATOM 2916 C C . MET A 1 391 ? 18.547 25.609 2.408 1 92.38 391 MET A C 1
ATOM 2918 O O . MET A 1 391 ? 19.078 26.672 2.738 1 92.38 391 MET A O 1
ATOM 2922 N N . PRO A 1 392 ? 19.156 24.797 1.553 1 89.56 392 PRO A N 1
ATOM 2923 C CA . PRO A 1 392 ? 20.422 25.203 0.956 1 89.56 392 PRO A CA 1
ATOM 2924 C C . PRO A 1 392 ? 20.328 26.5 0.162 1 89.56 392 PRO A C 1
ATOM 2926 O O . PRO A 1 392 ? 21.328 27.188 -0.045 1 89.56 392 PRO A O 1
ATOM 2929 N N . VAL A 1 393 ? 19.172 26.797 -0.271 1 89.56 393 VAL A N 1
ATOM 2930 C CA . VAL A 1 393 ? 18.953 28.031 -1.019 1 89.56 393 VAL A CA 1
ATOM 2931 C C . VAL A 1 393 ? 18.625 29.172 -0.052 1 89.56 393 VAL A C 1
ATOM 2933 O O . VAL A 1 393 ? 19.156 30.281 -0.194 1 89.56 393 VAL A O 1
ATOM 2936 N N . LEU A 1 394 ? 17.828 28.906 0.95 1 93.88 394 LEU A N 1
ATOM 2937 C CA . LEU A 1 394 ? 17.375 29.938 1.883 1 93.88 394 LEU A CA 1
ATOM 2938 C C . LEU A 1 394 ? 18.484 30.344 2.84 1 93.88 394 LEU A C 1
ATOM 2940 O O . LEU A 1 394 ? 18.594 31.516 3.223 1 93.88 394 LEU A O 1
ATOM 2944 N N . SER A 1 395 ? 19.328 29.406 3.256 1 93.06 395 SER A N 1
ATOM 2945 C CA . SER A 1 395 ? 20.359 29.656 4.25 1 93.06 395 SER A CA 1
ATOM 2946 C C . SER A 1 395 ? 21.328 30.719 3.777 1 93.06 395 SER A C 1
ATOM 2948 O O . SER A 1 395 ? 21.516 31.734 4.453 1 93.06 395 SER A O 1
ATOM 2950 N N . PRO A 1 396 ? 21.969 30.578 2.629 1 89.62 396 PRO A N 1
ATOM 2951 C CA . PRO A 1 396 ? 22.859 31.641 2.154 1 89.62 396 PRO A CA 1
ATOM 2952 C C . PRO A 1 396 ? 22.141 32.969 1.939 1 89.62 396 PRO A C 1
ATOM 2954 O O . PRO A 1 396 ? 22.719 34.031 2.162 1 89.62 396 PRO A O 1
ATOM 2957 N N . LEU A 1 397 ? 20.953 32.938 1.505 1 90.38 397 LEU A N 1
ATOM 2958 C CA . LEU A 1 397 ? 20.172 34.156 1.328 1 90.38 397 LEU A CA 1
ATOM 2959 C C . LEU A 1 397 ? 19.953 34.875 2.662 1 90.38 397 LEU A C 1
ATOM 2961 O O . LEU A 1 397 ? 19.938 36.094 2.719 1 90.38 397 LEU A O 1
ATOM 2965 N N . GLY A 1 398 ? 19.703 34.031 3.652 1 93.31 398 GLY A N 1
ATOM 2966 C CA . GLY A 1 398 ? 19.609 34.625 4.988 1 93.31 398 GLY A CA 1
ATOM 2967 C C . GLY A 1 398 ? 20.859 35.375 5.395 1 93.31 398 GLY A C 1
ATOM 2968 O O . GLY A 1 398 ? 20.766 36.469 5.961 1 93.31 398 GLY A O 1
ATOM 2969 N N . THR A 1 399 ? 21.953 34.844 5.078 1 91.06 399 THR A N 1
ATOM 2970 C CA . THR A 1 399 ? 23.219 35.5 5.383 1 91.06 399 THR A CA 1
ATOM 2971 C C . THR A 1 399 ? 23.344 36.812 4.621 1 91.06 399 THR A C 1
ATOM 2973 O O . THR A 1 399 ? 23.75 37.844 5.195 1 91.06 399 THR A O 1
ATOM 2976 N N . ILE A 1 400 ? 23 36.781 3.463 1 90.06 400 ILE A N 1
ATOM 2977 C CA . ILE A 1 400 ? 23.078 37.969 2.613 1 90.06 400 ILE A CA 1
ATOM 2978 C C . ILE A 1 400 ? 22.172 39.062 3.172 1 90.06 400 ILE A C 1
ATOM 2980 O O . ILE A 1 400 ? 22.531 40.25 3.141 1 90.06 400 ILE A O 1
ATOM 2984 N N . LEU A 1 401 ? 21.094 38.688 3.699 1 93.56 401 LEU A N 1
ATOM 2985 C CA . LEU A 1 401 ? 20.109 39.656 4.18 1 93.56 401 LEU A CA 1
ATOM 2986 C C . LEU A 1 401 ? 20.359 40 5.645 1 93.56 401 LEU A C 1
ATOM 2988 O O . LEU A 1 401 ? 19.594 40.781 6.246 1 93.56 401 LEU A O 1
ATOM 2992 N N . ASN A 1 402 ? 21.344 39.375 6.168 1 93.69 402 ASN A N 1
ATOM 2993 C CA . ASN A 1 402 ? 21.703 39.594 7.562 1 93.69 402 ASN A CA 1
ATOM 2994 C C . ASN A 1 402 ? 20.609 39.125 8.508 1 93.69 402 ASN A C 1
ATOM 2996 O O . ASN A 1 402 ? 20.219 39.812 9.445 1 93.69 402 ASN A O 1
ATOM 3000 N N . ILE A 1 403 ? 20.062 38.031 8.242 1 95.75 403 ILE A N 1
ATOM 3001 C CA . ILE A 1 403 ? 19.141 37.312 9.086 1 95.75 403 ILE A CA 1
ATOM 3002 C C . ILE A 1 403 ? 19.844 36.125 9.742 1 95.75 403 ILE A C 1
ATOM 3004 O O . ILE A 1 403 ? 20.656 35.438 9.102 1 95.75 403 ILE A O 1
ATOM 3008 N N . SER A 1 404 ? 19.641 35.969 11.008 1 96.81 404 SER A N 1
ATOM 3009 C CA . SER A 1 404 ? 20.266 34.812 11.672 1 96.81 404 SER A CA 1
ATOM 3010 C C . SER A 1 404 ? 19.797 33.5 11.062 1 96.81 404 SER A C 1
ATOM 3012 O O . SER A 1 404 ? 18.672 33.406 10.594 1 96.81 404 SER A O 1
ATOM 3014 N N . GLN A 1 405 ? 20.641 32.5 11.133 1 96.75 405 GLN A N 1
ATOM 3015 C CA . GLN A 1 405 ? 20.281 31.188 10.617 1 96.75 405 GLN A CA 1
ATOM 3016 C C . GLN A 1 405 ? 19.109 30.609 11.391 1 96.75 405 GLN A C 1
ATOM 3018 O O . GLN A 1 405 ? 18.266 29.906 10.82 1 96.75 405 GLN A O 1
ATOM 3023 N N . GLN A 1 406 ? 19.031 30.875 12.633 1 97.31 406 GLN A N 1
ATOM 3024 C CA . GLN A 1 406 ? 17.906 30.422 13.445 1 97.31 406 GLN A CA 1
ATOM 3025 C C . GLN A 1 406 ? 16.594 30.984 12.938 1 97.31 406 GLN A C 1
ATOM 3027 O O . GLN A 1 406 ? 15.57 30.297 12.93 1 97.31 406 GLN A O 1
ATOM 3032 N N . THR A 1 407 ? 16.656 32.219 12.578 1 97.88 407 THR A N 1
ATOM 3033 C CA . THR A 1 407 ? 15.469 32.875 12.055 1 97.88 407 THR A CA 1
ATOM 3034 C C . THR A 1 407 ? 15.109 32.344 10.68 1 97.88 407 THR A C 1
ATOM 3036 O O . THR A 1 407 ? 13.93 32.188 10.352 1 97.88 407 THR A O 1
ATOM 3039 N N . VAL A 1 408 ? 16.078 32 9.891 1 97.44 408 VAL A N 1
ATOM 3040 C CA . VAL A 1 408 ? 15.836 31.391 8.594 1 97.44 408 VAL A CA 1
ATOM 3041 C C . VAL A 1 408 ? 15.117 30.047 8.773 1 97.44 408 VAL A C 1
ATOM 3043 O O . VAL A 1 408 ? 14.141 29.766 8.086 1 97.44 408 VAL A O 1
ATOM 3046 N N . VAL A 1 409 ? 15.57 29.266 9.719 1 97.69 409 VAL A N 1
ATOM 3047 C CA . VAL A 1 409 ? 14.961 27.969 10 1 97.69 409 VAL A CA 1
ATOM 3048 C C . VAL A 1 409 ? 13.539 28.156 10.508 1 97.69 409 VAL A C 1
ATOM 3050 O O . VAL A 1 409 ? 12.641 27.391 10.164 1 97.69 409 VAL A O 1
ATOM 3053 N N . LEU A 1 410 ? 13.375 29.156 11.32 1 97.88 410 LEU A N 1
ATOM 3054 C CA . LEU A 1 410 ? 12.047 29.453 11.844 1 97.88 410 LEU A CA 1
ATOM 3055 C C . LEU A 1 410 ? 11.078 29.797 10.719 1 97.88 410 LEU A C 1
ATOM 3057 O O . LEU A 1 410 ? 9.953 29.297 10.688 1 97.88 410 LEU A O 1
ATOM 3061 N N . ALA A 1 411 ? 11.492 30.656 9.82 1 97.88 411 ALA A N 1
ATOM 3062 C CA . ALA A 1 411 ? 10.688 31.031 8.664 1 97.88 411 ALA A CA 1
ATOM 3063 C C . ALA A 1 411 ? 10.352 29.828 7.801 1 97.88 411 ALA A C 1
ATOM 3065 O O . ALA A 1 411 ? 9.211 29.656 7.363 1 97.88 411 ALA A O 1
ATOM 3066 N N . PHE A 1 412 ? 11.328 29.031 7.586 1 97.38 412 PHE A N 1
ATOM 3067 C CA . PHE A 1 412 ? 11.148 27.797 6.84 1 97.38 412 PHE A CA 1
ATOM 3068 C C . PHE A 1 412 ? 10.117 26.906 7.516 1 97.38 412 PHE A C 1
ATOM 3070 O O . PHE A 1 412 ? 9.188 26.406 6.871 1 97.38 412 PHE A O 1
ATOM 3077 N N . GLN A 1 413 ? 10.266 26.688 8.773 1 98 413 GLN A N 1
ATOM 3078 C CA . GLN A 1 413 ? 9.383 25.828 9.539 1 98 413 GLN A CA 1
ATOM 3079 C C . GLN A 1 413 ? 7.926 26.281 9.422 1 98 413 GLN A C 1
ATOM 3081 O O . GLN A 1 413 ? 7.031 25.453 9.195 1 98 413 GLN A O 1
ATOM 3086 N N . PHE A 1 414 ? 7.723 27.578 9.617 1 97.94 414 PHE A N 1
ATOM 3087 C CA . PHE A 1 414 ? 6.367 28.109 9.586 1 97.94 414 PHE A CA 1
ATOM 3088 C C . PHE A 1 414 ? 5.738 27.906 8.211 1 97.94 414 PHE A C 1
ATOM 3090 O O . PHE A 1 414 ? 4.602 27.438 8.109 1 97.94 414 PHE A O 1
ATOM 3097 N N . GLY A 1 415 ? 6.469 28.156 7.223 1 97.19 415 GLY A N 1
ATOM 3098 C CA . GLY A 1 415 ? 5.961 27.969 5.875 1 97.19 415 GLY A CA 1
ATOM 3099 C C . GLY A 1 415 ? 5.727 26.516 5.523 1 97.19 415 GLY A C 1
ATOM 3100 O O . GLY A 1 415 ? 4.781 26.188 4.801 1 97.19 415 GLY A O 1
ATOM 3101 N N . ALA A 1 416 ? 6.578 25.688 6.039 1 96.44 416 ALA A N 1
ATOM 3102 C CA . ALA A 1 416 ? 6.594 24.281 5.676 1 96.44 416 ALA A CA 1
ATOM 3103 C C . ALA A 1 416 ? 5.48 23.516 6.391 1 96.44 416 ALA A C 1
ATOM 3105 O O . ALA A 1 416 ? 5.211 22.359 6.074 1 96.44 416 ALA A O 1
ATOM 3106 N N . THR A 1 417 ? 4.707 24.172 7.301 1 96.06 417 THR A N 1
ATOM 3107 C CA . THR A 1 417 ? 3.818 23.359 8.117 1 96.06 417 THR A CA 1
ATOM 3108 C C . THR A 1 417 ? 2.443 24 8.242 1 96.06 417 THR A C 1
ATOM 3110 O O . THR A 1 417 ? 1.423 23.312 8.25 1 96.06 417 THR A O 1
ATOM 3113 N N . ILE A 1 418 ? 2.367 25.328 8.258 1 96.75 418 ILE A N 1
ATOM 3114 C CA . ILE A 1 418 ? 1.125 26.047 8.539 1 96.75 418 ILE A CA 1
ATOM 3115 C C . ILE A 1 418 ? 0.062 25.656 7.516 1 96.75 418 ILE A C 1
ATOM 3117 O O . ILE A 1 418 ? -1.092 25.406 7.875 1 96.75 418 ILE A O 1
ATOM 3121 N N . PRO A 1 419 ? 0.415 25.469 6.277 1 96.12 419 PRO A N 1
ATOM 3122 C CA . PRO A 1 419 ? -0.615 25.156 5.285 1 96.12 419 PRO A CA 1
ATOM 3123 C C . PRO A 1 419 ? -1.195 23.75 5.473 1 96.12 419 PRO A C 1
ATOM 3125 O O . PRO A 1 419 ? -2.158 23.375 4.793 1 96.12 419 PRO A O 1
ATOM 3128 N N . ASN A 1 420 ? -0.687 23 6.363 1 94.31 420 ASN A N 1
ATOM 3129 C CA . ASN A 1 420 ? -1.177 21.656 6.617 1 94.31 420 ASN A CA 1
ATOM 3130 C C . ASN A 1 420 ? -2.668 21.641 6.941 1 94.31 420 ASN A C 1
ATOM 3132 O O . ASN A 1 420 ? -3.357 20.656 6.699 1 94.31 420 ASN A O 1
ATOM 3136 N N . PHE A 1 421 ? -3.191 22.766 7.367 1 94.56 421 PHE A N 1
ATOM 3137 C CA . PHE A 1 421 ? -4.602 22.859 7.727 1 94.56 421 PHE A CA 1
ATOM 3138 C C . PHE A 1 421 ? -5.48 22.797 6.484 1 94.56 421 PHE A C 1
ATOM 3140 O O . PHE A 1 421 ? -6.633 22.359 6.555 1 94.56 421 PHE A O 1
ATOM 3147 N N . ILE A 1 422 ? -4.902 23.203 5.344 1 92.94 422 ILE A N 1
ATOM 3148 C CA . ILE A 1 422 ? -5.816 23.438 4.23 1 92.94 422 ILE A CA 1
ATOM 3149 C C . ILE A 1 422 ? -5.355 22.656 3.008 1 92.94 422 ILE A C 1
ATOM 3151 O O . ILE A 1 422 ? -6.117 22.469 2.055 1 92.94 422 ILE A O 1
ATOM 3155 N N . PHE A 1 423 ? -4.125 22.219 2.957 1 90.44 423 PHE A N 1
ATOM 3156 C CA . PHE A 1 423 ? -3.605 21.594 1.747 1 90.44 423 PHE A CA 1
ATOM 3157 C C . PHE A 1 423 ? -4.164 20.188 1.588 1 90.44 423 PHE A C 1
ATOM 3159 O O . PHE A 1 423 ? -3.934 19.328 2.439 1 90.44 423 PHE A O 1
ATOM 3166 N N . PRO A 1 424 ? -4.844 19.922 0.493 1 86.06 424 PRO A N 1
ATOM 3167 C CA . PRO A 1 424 ? -5.363 18.578 0.252 1 86.06 424 PRO A CA 1
ATOM 3168 C C . PRO A 1 424 ? -4.254 17.562 0.012 1 86.06 424 PRO A C 1
ATOM 3170 O O . PRO A 1 424 ? -4.504 16.344 0.052 1 86.06 424 PRO A O 1
ATOM 3173 N N . THR A 1 425 ? -3.025 18 -0.238 1 84.88 425 THR A N 1
ATOM 3174 C CA . THR A 1 425 ? -1.886 17.125 -0.482 1 84.88 425 THR A CA 1
ATOM 3175 C C . THR A 1 425 ? -1.372 16.531 0.826 1 84.88 425 THR A C 1
ATOM 3177 O O . THR A 1 425 ? -0.576 15.594 0.815 1 84.88 425 THR A O 1
ATOM 3180 N N . VAL A 1 426 ? -1.868 17.109 1.891 1 88.38 426 VAL A N 1
ATOM 3181 C CA . VAL A 1 426 ? -1.497 16.578 3.199 1 88.38 426 VAL A CA 1
ATOM 3182 C C . VAL A 1 426 ? -2.404 15.398 3.559 1 88.38 426 VAL A C 1
ATOM 3184 O O . VAL A 1 426 ? -3.561 15.594 3.939 1 88.38 426 VAL A O 1
ATOM 3187 N N . GLY A 1 427 ? -1.846 14.273 3.508 1 80.56 427 GLY A N 1
ATOM 3188 C CA . GLY A 1 427 ? -2.592 13.039 3.703 1 80.56 427 GLY A CA 1
ATOM 3189 C C . GLY A 1 427 ? -3.262 12.953 5.062 1 80.56 427 GLY A C 1
ATOM 3190 O O . GLY A 1 427 ? -4.398 12.492 5.172 1 80.56 427 GLY A O 1
ATOM 3191 N N . ALA A 1 428 ? -2.58 13.359 6.055 1 87.69 428 ALA A N 1
ATOM 3192 C CA . ALA A 1 428 ? -3.133 13.281 7.402 1 87.69 428 ALA A CA 1
ATOM 3193 C C . ALA A 1 428 ? -4.418 14.094 7.52 1 87.69 428 ALA A C 1
ATOM 3195 O O . ALA A 1 428 ? -5.387 13.648 8.141 1 87.69 428 ALA A O 1
ATOM 3196 N N . THR A 1 429 ? -4.395 15.258 6.906 1 91.44 429 THR A N 1
ATOM 3197 C CA . THR A 1 429 ? -5.574 16.109 6.934 1 91.44 429 THR A CA 1
ATOM 3198 C C . THR A 1 429 ? -6.746 15.43 6.227 1 91.44 429 THR A C 1
ATOM 3200 O O . THR A 1 429 ? -7.852 15.367 6.77 1 91.44 429 THR A O 1
ATOM 3203 N N . MET A 1 430 ? -6.484 14.938 5.156 1 83.81 430 MET A N 1
ATOM 3204 C CA . MET A 1 430 ? -7.543 14.297 4.379 1 83.81 430 MET A CA 1
ATOM 3205 C C . MET A 1 430 ? -8.055 13.047 5.09 1 83.81 430 MET A C 1
ATOM 3207 O O . MET A 1 430 ? -9.25 12.758 5.062 1 83.81 430 MET A O 1
ATOM 3211 N N . ALA A 1 431 ? -7.121 12.344 5.656 1 82.81 431 ALA A N 1
ATOM 3212 C CA . ALA A 1 431 ? -7.512 11.141 6.383 1 82.81 431 ALA A CA 1
ATOM 3213 C C . ALA A 1 431 ? -8.422 11.477 7.559 1 82.81 431 ALA A C 1
ATOM 3215 O O . ALA A 1 431 ? -9.43 10.805 7.781 1 82.81 431 ALA A O 1
ATOM 3216 N N . MET A 1 432 ? -8.102 12.438 8.289 1 91.44 432 MET A N 1
ATOM 3217 C CA . MET A 1 432 ? -8.898 12.82 9.453 1 91.44 432 MET A CA 1
ATOM 3218 C C . MET A 1 432 ? -10.266 13.344 9.031 1 91.44 432 MET A C 1
ATOM 3220 O O . MET A 1 432 ? -11.273 13.07 9.688 1 91.44 432 MET A O 1
ATOM 3224 N N . LEU A 1 433 ? -10.312 14.07 7.941 1 90 433 LEU A N 1
ATOM 3225 C CA . LEU A 1 433 ? -11.594 14.523 7.402 1 90 433 LEU A CA 1
ATOM 3226 C C . LEU A 1 433 ? -12.469 13.336 7.008 1 90 433 LEU A C 1
ATOM 3228 O O . LEU A 1 433 ? -13.68 13.352 7.242 1 90 433 LEU A O 1
ATOM 3232 N N . GLY A 1 434 ? -11.852 12.43 6.438 1 81.19 434 GLY A N 1
ATOM 3233 C CA . GLY A 1 434 ? -12.578 11.227 6.051 1 81.19 434 GLY A CA 1
ATOM 3234 C C . GLY A 1 434 ? -13.188 10.492 7.23 1 81.19 434 GLY A C 1
ATOM 3235 O O . GLY A 1 434 ? -14.359 10.109 7.191 1 81.19 434 GLY A O 1
ATOM 3236 N N . ILE A 1 435 ? -12.414 10.328 8.211 1 80.44 435 ILE A N 1
ATOM 3237 C CA . ILE A 1 435 ? -12.891 9.656 9.422 1 80.44 435 ILE A CA 1
ATOM 3238 C C . ILE A 1 435 ? -14.047 10.453 10.023 1 80.44 435 ILE A C 1
ATOM 3240 O O . ILE A 1 435 ? -15.031 9.867 10.492 1 80.44 435 ILE A O 1
ATOM 3244 N N . ALA A 1 436 ? -13.945 11.727 9.961 1 88.5 436 ALA A N 1
ATOM 3245 C CA . ALA A 1 436 ? -14.961 12.609 10.531 1 88.5 436 ALA A CA 1
ATOM 3246 C C . ALA A 1 436 ? -16.156 12.75 9.586 1 88.5 436 ALA A C 1
ATOM 3248 O O . ALA A 1 436 ? -17.203 13.281 9.969 1 88.5 436 ALA A O 1
ATOM 3249 N N . ARG A 1 437 ? -16 12.297 8.422 1 84.25 437 ARG A N 1
ATOM 3250 C CA . ARG A 1 437 ? -17.016 12.43 7.383 1 84.25 437 ARG A CA 1
ATOM 3251 C C . ARG A 1 437 ? -17.344 13.891 7.121 1 84.25 437 ARG A C 1
ATOM 3253 O O . ARG A 1 437 ? -18.516 14.266 6.992 1 84.25 437 ARG A O 1
ATOM 3260 N N . VAL A 1 438 ? -16.406 14.703 7.184 1 90.19 438 VAL A N 1
ATOM 3261 C CA . VAL A 1 438 ? -16.547 16.125 6.906 1 90.19 438 VAL A CA 1
ATOM 3262 C C . VAL A 1 438 ? -15.961 16.453 5.535 1 90.19 438 VAL A C 1
ATOM 3264 O O . VAL A 1 438 ? -14.773 16.203 5.293 1 90.19 438 VAL A O 1
ATOM 3267 N N . PRO A 1 439 ? -16.797 16.938 4.652 1 86.56 439 PRO A N 1
ATOM 3268 C CA . PRO A 1 439 ? -16.25 17.328 3.352 1 86.56 439 PRO A CA 1
ATOM 3269 C C . PRO A 1 439 ? -15.211 18.438 3.455 1 86.56 439 PRO A C 1
ATOM 3271 O O . PRO A 1 439 ? -15.344 19.328 4.289 1 86.56 439 PRO A O 1
ATOM 3274 N N . LEU A 1 440 ? -14.234 18.359 2.57 1 87.94 440 LEU A N 1
ATOM 3275 C CA . LEU A 1 440 ? -13.141 19.312 2.57 1 87.94 440 LEU A CA 1
ATOM 3276 C C . LEU A 1 440 ? -13.68 20.75 2.484 1 87.94 440 LEU A C 1
ATOM 3278 O O . LEU A 1 440 ? -13.18 21.641 3.168 1 87.94 440 LEU A O 1
ATOM 3282 N N . GLY A 1 441 ? -14.703 20.891 1.667 1 87.94 441 GLY A N 1
ATOM 3283 C CA . GLY A 1 441 ? -15.258 22.219 1.488 1 87.94 441 GLY A CA 1
ATOM 3284 C C . GLY A 1 441 ? -15.758 22.844 2.781 1 87.94 441 GLY A C 1
ATOM 3285 O O . GLY A 1 441 ? -15.555 24.031 3.031 1 87.94 441 GLY A O 1
ATOM 3286 N N . ARG A 1 442 ? -16.406 22.062 3.602 1 90.94 442 ARG A N 1
ATOM 3287 C CA . ARG A 1 442 ? -16.922 22.531 4.879 1 90.94 442 ARG A CA 1
ATOM 3288 C C . ARG A 1 442 ? -15.789 22.812 5.867 1 90.94 442 ARG A C 1
ATOM 3290 O O . ARG A 1 442 ? -15.844 23.781 6.625 1 90.94 442 ARG A O 1
ATOM 3297 N N . TRP A 1 443 ? -14.828 21.984 5.824 1 93.56 443 TRP A N 1
ATOM 3298 C CA . TRP A 1 443 ? -13.672 22.156 6.688 1 93.56 443 TRP A CA 1
ATOM 3299 C C . TRP A 1 443 ? -12.906 23.422 6.32 1 93.56 443 TRP A C 1
ATOM 3301 O O . TRP A 1 443 ? -12.383 24.125 7.195 1 93.56 443 TRP A O 1
ATOM 3311 N N . MET A 1 444 ? -12.875 23.797 5.078 1 93.31 444 MET A N 1
ATOM 3312 C CA . MET A 1 444 ? -12.086 24.922 4.586 1 93.31 444 MET A CA 1
ATOM 3313 C C . MET A 1 444 ? -12.547 26.234 5.23 1 93.31 444 MET A C 1
ATOM 3315 O O . MET A 1 444 ? -11.742 27.141 5.422 1 93.31 444 MET A O 1
ATOM 3319 N N . LYS A 1 445 ? -13.742 26.312 5.629 1 92.75 445 LYS A N 1
ATOM 3320 C CA . LYS A 1 445 ? -14.258 27.531 6.242 1 92.75 445 LYS A CA 1
ATOM 3321 C C . LYS A 1 445 ? -13.531 27.844 7.547 1 92.75 445 LYS A C 1
ATOM 3323 O O . LYS A 1 445 ? -13.148 28.984 7.797 1 92.75 445 LYS A O 1
ATOM 3328 N N . ILE A 1 446 ? -13.375 26.828 8.289 1 94.94 446 ILE A N 1
ATOM 3329 C CA . ILE A 1 446 ? -12.695 27.031 9.562 1 94.94 446 ILE A CA 1
ATOM 3330 C C . ILE A 1 446 ? -11.18 26.938 9.367 1 94.94 446 ILE A C 1
ATOM 3332 O O . ILE A 1 446 ? -10.414 27.625 10.039 1 94.94 446 ILE A O 1
ATOM 3336 N N . ALA A 1 447 ? -10.758 26.078 8.477 1 96.56 447 ALA A N 1
ATOM 3337 C CA . ALA A 1 447 ? -9.336 25.844 8.242 1 96.56 447 ALA A CA 1
ATOM 3338 C C . ALA A 1 447 ? -8.656 27.109 7.719 1 96.56 447 ALA A C 1
ATOM 3340 O O . ALA A 1 447 ? -7.5 27.391 8.062 1 96.56 447 ALA A O 1
ATOM 3341 N N . LEU A 1 448 ? -9.328 27.828 6.863 1 96.31 448 LEU A N 1
ATOM 3342 C CA . LEU A 1 448 ? -8.758 29.062 6.332 1 96.31 448 LEU A CA 1
ATOM 3343 C C . LEU A 1 448 ? -8.586 30.094 7.438 1 96.31 448 LEU A C 1
ATOM 3345 O O . LEU A 1 448 ? -7.621 30.875 7.43 1 96.31 448 LEU A O 1
ATOM 3349 N N . LYS A 1 449 ? -9.57 30.141 8.305 1 96.69 449 LYS A N 1
ATOM 3350 C CA . LYS A 1 449 ? -9.453 31.031 9.445 1 96.69 449 LYS A CA 1
ATOM 3351 C C . LYS A 1 449 ? -8.266 30.656 10.32 1 96.69 449 LYS A C 1
ATOM 3353 O O . LYS A 1 449 ? -7.5 31.531 10.75 1 96.69 449 LYS A O 1
ATOM 3358 N N . LEU A 1 450 ? -8.141 29.391 10.578 1 97.62 450 LEU A N 1
ATOM 3359 C CA . LEU A 1 450 ? -7.016 28.891 11.367 1 97.62 450 LEU A CA 1
ATOM 3360 C C . LEU A 1 450 ? -5.695 29.219 10.68 1 97.62 450 LEU A C 1
ATOM 3362 O O . LEU A 1 450 ? -4.77 29.734 11.32 1 97.62 450 LEU A O 1
ATOM 3366 N N . THR A 1 451 ? -5.625 28.938 9.391 1 97.88 451 THR A N 1
ATOM 3367 C CA . THR A 1 451 ? -4.402 29.141 8.625 1 97.88 451 THR A CA 1
ATOM 3368 C C . THR A 1 451 ? -4.027 30.625 8.602 1 97.88 451 THR A C 1
ATOM 3370 O O . THR A 1 451 ? -2.867 30.969 8.805 1 97.88 451 THR A O 1
ATOM 3373 N N . ALA A 1 452 ? -5.008 31.469 8.352 1 97.94 452 ALA A N 1
ATOM 3374 C CA . ALA A 1 452 ? -4.762 32.906 8.328 1 97.94 452 ALA A CA 1
ATOM 3375 C C . ALA A 1 452 ? -4.254 33.406 9.68 1 97.94 452 ALA A C 1
ATOM 3377 O O . ALA A 1 452 ? -3.299 34.156 9.742 1 97.94 452 ALA A O 1
ATOM 3378 N N . ALA A 1 453 ? -4.902 32.969 10.711 1 98.19 453 ALA A N 1
ATOM 3379 C CA . ALA A 1 453 ? -4.484 33.375 12.055 1 98.19 453 ALA A CA 1
ATOM 3380 C C . ALA A 1 453 ? -3.064 32.875 12.352 1 98.19 453 ALA A C 1
ATOM 3382 O O . ALA A 1 453 ? -2.277 33.625 12.961 1 98.19 453 ALA A O 1
ATOM 3383 N N . MET A 1 454 ? -2.738 31.703 11.906 1 98.06 454 MET A N 1
ATOM 3384 C CA . MET A 1 454 ? -1.41 31.141 12.141 1 98.06 454 MET A CA 1
ATOM 3385 C C . MET A 1 454 ? -0.349 31.906 11.367 1 98.06 454 MET A C 1
ATOM 3387 O O . MET A 1 454 ? 0.75 32.156 11.875 1 98.06 454 MET A O 1
ATOM 3391 N N . PHE A 1 455 ? -0.667 32.25 10.172 1 98.12 455 PHE A N 1
ATOM 3392 C CA . PHE A 1 455 ? 0.301 33 9.383 1 98.12 455 PHE A CA 1
ATOM 3393 C C . PHE A 1 455 ? 0.524 34.375 9.984 1 98.12 455 PHE A C 1
ATOM 3395 O O . PHE A 1 455 ? 1.655 34.875 10.031 1 98.12 455 PHE A O 1
ATOM 3402 N N . VAL A 1 456 ? -0.558 35.031 10.375 1 98.38 456 VAL A N 1
ATOM 3403 C CA . VAL A 1 456 ? -0.414 36.344 11.008 1 98.38 456 VAL A CA 1
ATOM 3404 C C . VAL A 1 456 ? 0.465 36.219 12.25 1 98.38 456 VAL A C 1
ATOM 3406 O O . VAL A 1 456 ? 1.387 37 12.445 1 98.38 456 VAL A O 1
ATOM 3409 N N . MET A 1 457 ? 0.164 35.25 13.039 1 98.31 457 MET A N 1
ATOM 3410 C CA . MET A 1 457 ? 0.99 35 14.219 1 98.31 457 MET A CA 1
ATOM 3411 C C . MET A 1 457 ? 2.441 34.75 13.82 1 98.31 457 MET A C 1
ATOM 3413 O O . MET A 1 457 ? 3.357 35.312 14.422 1 98.31 457 MET A O 1
ATOM 3417 N N . ALA A 1 458 ? 2.633 33.875 12.82 1 98.06 458 ALA A N 1
ATOM 3418 C CA . ALA A 1 458 ? 3.969 33.5 12.367 1 98.06 458 ALA A CA 1
ATOM 3419 C C . ALA A 1 458 ? 4.754 34.719 11.891 1 98.06 458 ALA A C 1
ATOM 3421 O O . ALA A 1 458 ? 5.934 34.875 12.219 1 98.06 458 ALA A O 1
ATOM 3422 N N . TRP A 1 459 ? 4.125 35.625 11.172 1 98.5 459 TRP A N 1
ATOM 3423 C CA . TRP A 1 459 ? 4.801 36.781 10.617 1 98.5 459 TRP A CA 1
ATOM 3424 C C . TRP A 1 459 ? 5.172 37.781 11.719 1 98.5 459 TRP A C 1
ATOM 3426 O O . TRP A 1 459 ? 6.227 38.406 11.664 1 98.5 459 TRP A O 1
ATOM 3436 N N . ILE A 1 460 ? 4.328 37.938 12.688 1 98.56 460 ILE A N 1
ATOM 3437 C CA . ILE A 1 460 ? 4.645 38.781 13.836 1 98.56 460 ILE A CA 1
ATOM 3438 C C . ILE A 1 460 ? 5.84 38.188 14.594 1 98.56 460 ILE A C 1
ATOM 3440 O O . ILE A 1 460 ? 6.777 38.906 14.938 1 98.56 460 ILE A O 1
ATOM 3444 N N . LEU A 1 461 ? 5.863 36.906 14.781 1 98.31 461 LEU A N 1
ATOM 3445 C CA . LEU A 1 461 ? 6.918 36.25 15.555 1 98.31 461 LEU A CA 1
ATOM 3446 C C . LEU A 1 461 ? 8.227 36.25 14.781 1 98.31 461 LEU A C 1
ATOM 3448 O O . LEU A 1 461 ? 9.305 36.344 15.367 1 98.31 461 LEU A O 1
ATOM 3452 N N . ILE A 1 462 ? 8.125 36.094 13.445 1 98.38 462 ILE A N 1
ATOM 3453 C CA . ILE A 1 462 ? 9.32 36.188 12.617 1 98.38 462 ILE A CA 1
ATOM 3454 C C . ILE A 1 462 ? 9.914 37.594 12.719 1 98.38 462 ILE A C 1
ATOM 3456 O O . ILE A 1 462 ? 11.133 37.75 12.844 1 98.38 462 ILE A O 1
ATOM 3460 N N . ALA A 1 463 ? 9.078 38.625 12.672 1 98.19 463 ALA A N 1
ATOM 3461 C CA . ALA A 1 463 ? 9.539 40 12.805 1 98.19 463 ALA A CA 1
ATOM 3462 C C . ALA A 1 463 ? 10.234 40.219 14.148 1 98.19 463 ALA A C 1
ATOM 3464 O O . ALA A 1 463 ? 11.289 40.844 14.219 1 98.19 463 ALA A O 1
ATOM 3465 N N . VAL A 1 464 ? 9.648 39.688 15.188 1 98.25 464 VAL A N 1
ATOM 3466 C CA . VAL A 1 464 ? 10.242 39.812 16.516 1 98.25 464 VAL A CA 1
ATOM 3467 C C . VAL A 1 464 ? 11.578 39.062 16.547 1 98.25 464 VAL A C 1
ATOM 3469 O O . VAL A 1 464 ? 12.547 39.562 17.141 1 98.25 464 VAL A O 1
ATOM 3472 N N . ALA A 1 465 ? 11.641 37.875 15.914 1 97.94 465 ALA A N 1
ATOM 3473 C CA . ALA A 1 465 ? 12.867 37.094 15.867 1 97.94 465 ALA A CA 1
ATOM 3474 C C . ALA A 1 465 ? 13.992 37.906 15.203 1 97.94 465 ALA A C 1
ATOM 3476 O O . ALA A 1 465 ? 15.141 37.875 15.672 1 97.94 465 ALA A O 1
ATOM 3477 N N . VAL A 1 466 ? 13.656 38.562 14.117 1 97.31 466 VAL A N 1
ATOM 3478 C CA . VAL A 1 466 ? 14.648 39.375 13.406 1 97.31 466 VAL A CA 1
ATOM 3479 C C . VAL A 1 466 ? 15.102 40.531 14.297 1 97.31 466 VAL A C 1
ATOM 3481 O O . VAL A 1 466 ? 16.297 40.812 14.391 1 97.31 466 VAL A O 1
ATOM 3484 N N . MET A 1 467 ? 14.211 41.156 14.961 1 96.75 467 MET A N 1
ATOM 3485 C CA . MET A 1 467 ? 14.492 42.344 15.781 1 96.75 467 MET A CA 1
ATOM 3486 C C . MET A 1 467 ? 15.391 41.969 16.953 1 96.75 467 MET A C 1
ATOM 3488 O O . MET A 1 467 ? 16.266 42.75 17.344 1 96.75 467 MET A O 1
ATOM 3492 N N . ILE A 1 468 ? 15.242 40.781 17.516 1 96.31 468 ILE A N 1
ATOM 3493 C CA . ILE A 1 468 ? 15.992 40.406 18.719 1 96.31 468 ILE A CA 1
ATOM 3494 C C . ILE A 1 468 ? 17.234 39.625 18.344 1 96.31 468 ILE A C 1
ATOM 3496 O O . ILE A 1 468 ? 18 39.188 19.203 1 96.31 468 ILE A O 1
ATOM 3500 N N . GLY A 1 469 ? 17.406 39.344 17.094 1 94 469 GLY A N 1
ATOM 3501 C CA . GLY A 1 469 ? 18.547 38.594 16.656 1 94 469 GLY A CA 1
ATOM 3502 C C . GLY A 1 469 ? 18.484 37.125 17.078 1 94 469 GLY A C 1
ATOM 3503 O O . GLY A 1 469 ? 19.484 36.562 17.531 1 94 469 GLY A O 1
ATOM 3504 N N . TYR A 1 470 ? 17.312 36.625 17.016 1 95.56 470 TYR A N 1
ATOM 3505 C CA . TYR A 1 470 ? 17.109 35.219 17.375 1 95.56 470 TYR A CA 1
ATOM 3506 C C . TYR A 1 470 ? 18.031 34.312 16.578 1 95.56 470 TYR A C 1
ATOM 3508 O O . TYR A 1 470 ? 18.109 34.438 15.352 1 95.56 470 TYR A O 1
ATOM 3516 N N . MET B 1 1 ? -23.734 -52.375 17.969 1 31.16 1 MET B N 1
ATOM 3517 C CA . MET B 1 1 ? -22.781 -51.344 18.359 1 31.16 1 MET B CA 1
ATOM 3518 C C . MET B 1 1 ? -22.062 -50.75 17.156 1 31.16 1 MET B C 1
ATOM 3520 O O . MET B 1 1 ? -21.234 -51.406 16.531 1 31.16 1 MET B O 1
ATOM 3524 N N . LYS B 1 2 ? -22.688 -50.031 16.312 1 32.34 2 LYS B N 1
ATOM 3525 C CA . LYS B 1 2 ? -22.266 -49.562 14.992 1 32.34 2 LYS B CA 1
ATOM 3526 C C . LYS B 1 2 ? -21.031 -48.688 15.078 1 32.34 2 LYS B C 1
ATOM 3528 O O . LYS B 1 2 ? -20.922 -47.812 15.953 1 32.34 2 LYS B O 1
ATOM 3533 N N . LYS B 1 3 ? -19.906 -49.156 14.586 1 32.06 3 LYS B N 1
ATOM 3534 C CA . LYS B 1 3 ? -18.609 -48.531 14.531 1 32.06 3 LYS B CA 1
ATOM 3535 C C . LYS B 1 3 ? -18.719 -47.062 14.117 1 32.06 3 LYS B C 1
ATOM 3537 O O . LYS B 1 3 ? -19.234 -46.75 13.031 1 32.06 3 LYS B O 1
ATOM 3542 N N . LYS B 1 4 ? -19.016 -46.25 15.055 1 44.75 4 LYS B N 1
ATOM 3543 C CA . LYS B 1 4 ? -18.844 -44.812 14.852 1 44.75 4 LYS B CA 1
ATOM 3544 C C . LYS B 1 4 ? -17.625 -44.531 13.992 1 44.75 4 LYS B C 1
ATOM 3546 O O . LYS B 1 4 ? -16.5 -44.812 14.383 1 44.75 4 LYS B O 1
ATOM 3551 N N . SER B 1 5 ? -17.625 -44.688 12.68 1 34.94 5 SER B N 1
ATOM 3552 C CA . SER B 1 5 ? -16.547 -44.375 11.742 1 34.94 5 SER B CA 1
ATOM 3553 C C . SER B 1 5 ? -15.789 -43.125 12.164 1 34.94 5 SER B C 1
ATOM 3555 O O . SER B 1 5 ? -16.391 -42.094 12.414 1 34.94 5 SER B O 1
ATOM 3557 N N . VAL B 1 6 ? -14.797 -43.156 12.938 1 40.97 6 VAL B N 1
ATOM 3558 C CA . VAL B 1 6 ? -13.797 -42.156 13.266 1 40.97 6 VAL B CA 1
ATOM 3559 C C . VAL B 1 6 ? -13.477 -41.312 12.023 1 40.97 6 VAL B C 1
ATOM 3561 O O . VAL B 1 6 ? -12.906 -41.812 11.062 1 40.97 6 VAL B O 1
ATOM 3564 N N . GLU B 1 7 ? -14.336 -40.531 11.602 1 44.12 7 GLU B N 1
ATOM 3565 C CA . GLU B 1 7 ? -13.977 -39.594 10.555 1 44.12 7 GLU B CA 1
ATOM 3566 C C . GLU B 1 7 ? -12.578 -39.031 10.773 1 44.12 7 GLU B C 1
ATOM 3568 O O . GLU B 1 7 ? -12.312 -38.375 11.797 1 44.12 7 GLU B O 1
ATOM 3573 N N . LYS B 1 8 ? -11.555 -39.688 10.531 1 45.66 8 LYS B N 1
ATOM 3574 C CA . LYS B 1 8 ? -10.156 -39.281 10.492 1 45.66 8 LYS B CA 1
ATOM 3575 C C . LYS B 1 8 ? -10.023 -37.812 10.086 1 45.66 8 LYS B C 1
ATOM 3577 O O . LYS B 1 8 ? -10.484 -37.438 9.016 1 45.66 8 LYS B O 1
ATOM 3582 N N . ASN B 1 9 ? -9.93 -36.906 10.945 1 52.28 9 ASN B N 1
ATOM 3583 C CA . ASN B 1 9 ? -9.766 -35.438 10.828 1 52.28 9 ASN B CA 1
ATOM 3584 C C . ASN B 1 9 ? -8.633 -35.094 9.875 1 52.28 9 ASN B C 1
ATOM 3586 O O . ASN B 1 9 ? -7.473 -35.406 10.141 1 52.28 9 ASN B O 1
ATOM 3590 N N . LYS B 1 10 ? -8.859 -34.969 8.539 1 59.53 10 LYS B N 1
ATOM 3591 C CA . LYS B 1 10 ? -7.965 -34.688 7.414 1 59.53 10 LYS B CA 1
ATOM 3592 C C . LYS B 1 10 ? -7.059 -33.5 7.719 1 59.53 10 LYS B C 1
ATOM 3594 O O . LYS B 1 10 ? -7.504 -32.5 8.297 1 59.53 10 LYS B O 1
ATOM 3599 N N . TRP B 1 11 ? -5.727 -33.719 7.641 1 61.59 11 TRP B N 1
ATOM 3600 C CA . TRP B 1 11 ? -4.684 -32.75 7.973 1 61.59 11 TRP B CA 1
ATOM 3601 C C . TRP B 1 11 ? -5.031 -31.359 7.43 1 61.59 11 TRP B C 1
ATOM 3603 O O . TRP B 1 11 ? -4.734 -30.344 8.062 1 61.59 11 TRP B O 1
ATOM 3613 N N . TRP B 1 12 ? -5.598 -31.297 6.328 1 59.47 12 TRP B N 1
ATOM 3614 C CA . TRP B 1 12 ? -5.895 -30.016 5.691 1 59.47 12 TRP B CA 1
ATOM 3615 C C . TRP B 1 12 ? -7.062 -29.312 6.383 1 59.47 12 TRP B C 1
ATOM 3617 O O . TRP B 1 12 ? -7.254 -28.109 6.227 1 59.47 12 TRP B O 1
ATOM 3627 N N . LYS B 1 13 ? -7.961 -29.969 7.031 1 60.84 13 LYS B N 1
ATOM 3628 C CA . LYS B 1 13 ? -9.078 -29.375 7.75 1 60.84 13 LYS B CA 1
ATOM 3629 C C . LYS B 1 13 ? -8.594 -28.625 8.984 1 60.84 13 LYS B C 1
ATOM 3631 O O . LYS B 1 13 ? -9.289 -27.734 9.492 1 60.84 13 LYS B O 1
ATOM 3636 N N . LYS B 1 14 ? -7.367 -28.891 9.273 1 63.06 14 LYS B N 1
ATOM 3637 C CA . LYS B 1 14 ? -6.871 -28.312 10.516 1 63.06 14 LYS B CA 1
ATOM 3638 C C . LYS B 1 14 ? -5.988 -27.094 10.25 1 63.06 14 LYS B C 1
ATOM 3640 O O . LYS B 1 14 ? -5.426 -26.516 11.18 1 63.06 14 LYS B O 1
ATOM 3645 N N . LEU B 1 15 ? -5.82 -26.875 9.016 1 67.25 15 LEU B N 1
ATOM 3646 C CA . LEU B 1 15 ? -4.914 -25.75 8.742 1 67.25 15 LEU B CA 1
ATOM 3647 C C . LEU B 1 15 ? -5.484 -24.453 9.281 1 67.25 15 LEU B C 1
ATOM 3649 O O . LEU B 1 15 ? -6.66 -24.141 9.07 1 67.25 15 LEU B O 1
ATOM 3653 N N . PRO B 1 16 ? -4.586 -23.875 10.078 1 74.56 16 PRO B N 1
ATOM 3654 C CA . PRO B 1 16 ? -5.023 -22.578 10.602 1 74.56 16 PRO B CA 1
ATOM 3655 C C . PRO B 1 16 ? -5.227 -21.547 9.508 1 74.56 16 PRO B C 1
ATOM 3657 O O . PRO B 1 16 ? -4.98 -21.828 8.328 1 74.56 16 PRO B O 1
ATOM 3660 N N . HIS B 1 17 ? -5.672 -20.375 9.938 1 79.62 17 HIS B N 1
ATOM 3661 C CA . HIS B 1 17 ? -5.844 -19.25 9.031 1 79.62 17 HIS B CA 1
ATOM 3662 C C . HIS B 1 17 ? -4.531 -18.891 8.336 1 79.62 17 HIS B C 1
ATOM 3664 O O . HIS B 1 17 ? -3.457 -19.031 8.914 1 79.62 17 HIS B O 1
ATOM 3670 N N . THR B 1 18 ? -4.629 -18.594 7.102 1 80.88 18 THR B N 1
ATOM 3671 C CA . THR B 1 18 ? -3.477 -18.266 6.27 1 80.88 18 THR B CA 1
ATOM 3672 C C . THR B 1 18 ? -2.551 -17.281 6.984 1 80.88 18 THR B C 1
ATOM 3674 O O . THR B 1 18 ? -1.327 -17.422 6.934 1 80.88 18 THR B O 1
ATOM 3677 N N . TYR B 1 19 ? -3.098 -16.375 7.707 1 87.94 19 TYR B N 1
ATOM 3678 C CA . TYR B 1 19 ? -2.318 -15.367 8.414 1 87.94 19 TYR B CA 1
ATOM 3679 C C . TYR B 1 19 ? -1.484 -16 9.523 1 87.94 19 TYR B C 1
ATOM 3681 O O . TYR B 1 19 ? -0.348 -15.586 9.766 1 87.94 19 TYR B O 1
ATOM 3689 N N . VAL B 1 20 ? -2.045 -16.969 10.141 1 89.38 20 VAL B N 1
ATOM 3690 C CA . VAL B 1 20 ? -1.36 -17.656 11.234 1 89.38 20 VAL B CA 1
ATOM 3691 C C . VAL B 1 20 ? -0.207 -18.484 10.68 1 89.38 20 VAL B C 1
ATOM 3693 O O . VAL B 1 20 ? 0.882 -18.516 11.258 1 89.38 20 VAL B O 1
ATOM 3696 N N . ILE B 1 21 ? -0.515 -19.094 9.586 1 86.38 21 ILE B N 1
ATOM 3697 C CA . ILE B 1 21 ? 0.52 -19.906 8.945 1 86.38 21 ILE B CA 1
ATOM 3698 C C . ILE B 1 21 ? 1.7 -19.016 8.562 1 86.38 21 ILE B C 1
ATOM 3700 O O . ILE B 1 21 ? 2.854 -19.359 8.836 1 86.38 21 ILE B O 1
ATOM 3704 N N . LEU B 1 22 ? 1.432 -17.953 7.938 1 88.81 22 LEU B N 1
ATOM 3705 C CA . LEU B 1 22 ? 2.482 -17.062 7.473 1 88.81 22 LEU B CA 1
ATOM 3706 C C . LEU B 1 22 ? 3.246 -16.453 8.648 1 88.81 22 LEU B C 1
ATOM 3708 O O . LEU B 1 22 ? 4.473 -16.344 8.602 1 88.81 22 LEU B O 1
ATOM 3712 N N . PHE B 1 23 ? 2.51 -16.109 9.703 1 93.56 23 PHE B N 1
ATOM 3713 C CA . PHE B 1 23 ? 3.182 -15.578 10.875 1 93.56 23 PHE B CA 1
ATOM 3714 C C . PHE B 1 23 ? 4.082 -16.625 11.516 1 93.56 23 PHE B C 1
ATOM 3716 O O . PHE B 1 23 ? 5.188 -16.312 11.969 1 93.56 23 PHE B O 1
ATOM 3723 N N . ALA B 1 24 ? 3.605 -17.812 11.602 1 92.56 24 ALA B N 1
ATOM 3724 C CA . ALA B 1 24 ? 4.41 -18.922 12.125 1 92.56 24 ALA B CA 1
ATOM 3725 C C . ALA B 1 24 ? 5.695 -19.078 11.32 1 92.56 24 ALA B C 1
ATOM 3727 O O . ALA B 1 24 ? 6.754 -19.391 11.875 1 92.56 24 ALA B O 1
ATOM 3728 N N . MET B 1 25 ? 5.582 -18.859 10.102 1 90.12 25 MET B N 1
ATOM 3729 C CA . MET B 1 25 ? 6.758 -18.969 9.25 1 90.12 25 MET B CA 1
ATOM 3730 C C . MET B 1 25 ? 7.754 -17.859 9.539 1 90.12 25 MET B C 1
ATOM 3732 O O . MET B 1 25 ? 8.969 -18.062 9.453 1 90.12 25 MET B O 1
ATOM 3736 N N . ILE B 1 26 ? 7.281 -16.641 9.805 1 94.44 26 ILE B N 1
ATOM 3737 C CA . ILE B 1 26 ? 8.172 -15.562 10.203 1 94.44 26 ILE B CA 1
ATOM 3738 C C . ILE B 1 26 ? 8.906 -15.945 11.492 1 94.44 26 ILE B C 1
ATOM 3740 O O . ILE B 1 26 ? 10.117 -15.75 11.602 1 94.44 26 ILE B O 1
ATOM 3744 N N . VAL B 1 27 ? 8.164 -16.531 12.438 1 96.38 27 VAL B N 1
ATOM 3745 C CA . VAL B 1 27 ? 8.742 -16.938 13.711 1 96.38 27 VAL B CA 1
ATOM 3746 C C . VAL B 1 27 ? 9.773 -18.031 13.477 1 96.38 27 VAL B C 1
ATOM 3748 O O . VAL B 1 27 ? 10.867 -18 14.055 1 96.38 27 VAL B O 1
ATOM 3751 N N . LEU B 1 28 ? 9.391 -18.953 12.656 1 94.12 28 LEU B N 1
ATOM 3752 C CA . LEU B 1 28 ? 10.32 -20.031 12.328 1 94.12 28 LEU B CA 1
ATOM 3753 C C . LEU B 1 28 ? 11.594 -19.484 11.688 1 94.12 28 LEU B C 1
ATOM 3755 O O . LEU B 1 28 ? 12.695 -19.938 11.992 1 94.12 28 LEU B O 1
ATOM 3759 N N . SER B 1 29 ? 11.422 -18.547 10.797 1 93.5 29 SER B N 1
ATOM 3760 C CA . SER B 1 29 ? 12.578 -17.906 10.164 1 93.5 29 SER B CA 1
ATOM 3761 C C . SER B 1 29 ? 13.453 -17.203 11.195 1 93.5 29 SER B C 1
ATOM 3763 O O . SER B 1 29 ? 14.68 -17.266 11.117 1 93.5 29 SER B O 1
ATOM 3765 N N . ALA B 1 30 ? 12.82 -16.531 12.102 1 96.44 30 ALA B N 1
ATOM 3766 C CA . ALA B 1 30 ? 13.562 -15.859 13.164 1 96.44 30 ALA B CA 1
ATOM 3767 C C . ALA B 1 30 ? 14.367 -16.859 13.992 1 96.44 30 ALA B C 1
ATOM 3769 O O . ALA B 1 30 ? 15.523 -16.609 14.328 1 96.44 30 ALA B O 1
ATOM 3770 N N . ILE B 1 31 ? 13.789 -18 14.32 1 96.75 31 ILE B N 1
ATOM 3771 C CA . ILE B 1 31 ? 14.469 -19.047 15.078 1 96.75 31 ILE B CA 1
ATOM 3772 C C . ILE B 1 31 ? 15.672 -19.547 14.297 1 96.75 31 ILE B C 1
ATOM 3774 O O . ILE B 1 31 ? 16.75 -19.75 14.859 1 96.75 31 ILE B O 1
ATOM 3778 N N . LEU B 1 32 ? 15.516 -19.656 13.031 1 94.44 32 LEU B N 1
ATOM 3779 C CA . LEU B 1 32 ? 16.594 -20.141 12.18 1 94.44 32 LEU B CA 1
ATOM 3780 C C . LEU B 1 32 ? 17.781 -19.172 12.203 1 94.44 32 LEU B C 1
ATOM 3782 O O . LEU B 1 32 ? 18.922 -19.594 12.07 1 94.44 32 LEU B O 1
ATOM 3786 N N . THR B 1 33 ? 17.469 -17.875 12.336 1 95.44 33 THR B N 1
ATOM 3787 C CA . THR B 1 33 ? 18.531 -16.891 12.359 1 95.44 33 THR B CA 1
ATOM 3788 C C . THR B 1 33 ? 19.406 -17.062 13.602 1 95.44 33 THR B C 1
ATOM 3790 O O . THR B 1 33 ? 20.531 -16.562 13.656 1 95.44 33 THR B O 1
ATOM 3793 N N . TRP B 1 34 ? 18.922 -17.797 14.602 1 95.88 34 TRP B N 1
ATOM 3794 C CA . TRP B 1 34 ? 19.688 -18.078 15.805 1 95.88 34 TRP B CA 1
ATOM 3795 C C . TRP B 1 34 ? 20.422 -19.422 15.695 1 95.88 34 TRP B C 1
ATOM 3797 O O . TRP B 1 34 ? 21.344 -19.703 16.453 1 95.88 34 TRP B O 1
ATOM 3807 N N . ILE B 1 35 ? 20.016 -20.219 14.797 1 94.75 35 ILE B N 1
ATOM 3808 C CA . ILE B 1 35 ? 20.531 -21.562 14.656 1 94.75 35 ILE B CA 1
ATOM 3809 C C . ILE B 1 35 ? 21.594 -21.609 13.555 1 94.75 35 ILE B C 1
ATOM 3811 O O . ILE B 1 35 ? 22.688 -22.125 13.75 1 94.75 35 ILE B O 1
ATOM 3815 N N . LEU B 1 36 ? 21.25 -21.078 12.43 1 93.94 36 LEU B N 1
ATOM 3816 C CA . LEU B 1 36 ? 22.156 -21.078 11.289 1 93.94 36 LEU B CA 1
ATOM 3817 C C . LEU B 1 36 ? 23.188 -19.938 11.414 1 93.94 36 LEU B C 1
ATOM 3819 O O . LEU B 1 36 ? 22.844 -18.844 11.859 1 93.94 36 LEU B O 1
ATOM 3823 N N . PRO B 1 37 ? 24.375 -20.266 11.039 1 93.44 37 PRO B N 1
ATOM 3824 C CA . PRO B 1 37 ? 25.375 -19.188 11.094 1 93.44 37 PRO B CA 1
ATOM 3825 C C . PRO B 1 37 ? 25.094 -18.062 10.102 1 93.44 37 PRO B C 1
ATOM 3827 O O . PRO B 1 37 ? 24.656 -18.328 8.984 1 93.44 37 PRO B O 1
ATOM 3830 N N . ALA B 1 38 ? 25.312 -16.859 10.547 1 94.56 38 ALA B N 1
ATOM 3831 C CA . ALA B 1 38 ? 25.25 -15.711 9.641 1 94.56 38 ALA B CA 1
ATOM 3832 C C . ALA B 1 38 ? 26.422 -15.695 8.68 1 94.56 38 ALA B C 1
ATOM 3834 O O . ALA B 1 38 ? 27.531 -16.109 9.031 1 94.56 38 ALA B O 1
ATOM 3835 N N . GLY B 1 39 ? 26.172 -15.281 7.453 1 92.81 39 GLY B N 1
ATOM 3836 C CA . GLY B 1 39 ? 27.219 -15.203 6.434 1 92.81 39 GLY B CA 1
ATOM 3837 C C . GLY B 1 39 ? 26.766 -14.461 5.188 1 92.81 39 GLY B C 1
ATOM 3838 O O . GLY B 1 39 ? 25.578 -14.18 5.016 1 92.81 39 GLY B O 1
ATOM 3839 N N . GLN B 1 40 ? 27.672 -14.016 4.461 1 91.94 40 GLN B N 1
ATOM 3840 C CA . GLN B 1 40 ? 27.328 -13.266 3.256 1 91.94 40 GLN B CA 1
ATOM 3841 C C . GLN B 1 40 ? 28.344 -13.531 2.141 1 91.94 40 GLN B C 1
ATOM 3843 O O . GLN B 1 40 ? 29.5 -13.828 2.406 1 91.94 40 GLN B O 1
ATOM 3848 N N . PHE B 1 41 ? 27.797 -13.555 0.944 1 88.38 41 PHE B N 1
ATOM 3849 C CA . PHE B 1 41 ? 28.656 -13.516 -0.236 1 88.38 41 PHE B CA 1
ATOM 3850 C C . PHE B 1 41 ? 29.047 -12.078 -0.567 1 88.38 41 PHE B C 1
ATOM 3852 O O . PHE B 1 41 ? 28.297 -11.141 -0.292 1 88.38 41 PHE B O 1
ATOM 3859 N N . ALA B 1 42 ? 30.266 -11.992 -1.089 1 87.94 42 ALA B N 1
ATOM 3860 C CA . ALA B 1 42 ? 30.562 -10.703 -1.715 1 87.94 42 ALA B CA 1
ATOM 3861 C C . ALA B 1 42 ? 29.672 -10.469 -2.938 1 87.94 42 ALA B C 1
ATOM 3863 O O . ALA B 1 42 ? 29.234 -11.422 -3.582 1 87.94 42 ALA B O 1
ATOM 3864 N N . ARG B 1 43 ? 29.203 -9.164 -3.117 1 86.12 43 ARG B N 1
ATOM 3865 C CA . ARG B 1 43 ? 28.359 -8.836 -4.258 1 86.12 43 ARG B CA 1
ATOM 3866 C C . ARG B 1 43 ? 29 -7.762 -5.129 1 86.12 43 ARG B C 1
ATOM 3868 O O . ARG B 1 43 ? 29.734 -6.918 -4.633 1 86.12 43 ARG B O 1
ATOM 3875 N N . GLU B 1 44 ? 28.875 -7.91 -6.426 1 82.75 44 GLU B N 1
ATOM 3876 C CA . GLU B 1 44 ? 29.391 -6.938 -7.387 1 82.75 44 GLU B CA 1
ATOM 3877 C C . GLU B 1 44 ? 28.281 -6.43 -8.305 1 82.75 44 GLU B C 1
ATOM 3879 O O . GLU B 1 44 ? 27.312 -7.133 -8.555 1 82.75 44 GLU B O 1
ATOM 3884 N N . THR B 1 45 ? 28.375 -5.129 -8.641 1 80.62 45 THR B N 1
ATOM 3885 C CA . THR B 1 45 ? 27.422 -4.539 -9.578 1 80.62 45 THR B CA 1
ATOM 3886 C C . THR B 1 45 ? 27.781 -4.914 -11.016 1 80.62 45 THR B C 1
ATOM 3888 O O . THR B 1 45 ? 28.938 -4.832 -11.414 1 80.62 45 THR B O 1
ATOM 3891 N N . VAL B 1 46 ? 26.891 -5.578 -11.617 1 70.62 46 VAL B N 1
ATOM 3892 C CA . VAL B 1 46 ? 27.062 -5.926 -13.023 1 70.62 46 VAL B CA 1
ATOM 3893 C C . VAL B 1 46 ? 26.234 -4.977 -13.891 1 70.62 46 VAL B C 1
ATOM 3895 O O . VAL B 1 46 ? 25.078 -4.676 -13.57 1 70.62 46 VAL B O 1
ATOM 3898 N N . GLU B 1 47 ? 26.875 -4.406 -14.883 1 71.38 47 GLU B N 1
ATOM 3899 C CA . GLU B 1 47 ? 26.219 -3.477 -15.797 1 71.38 47 GLU B CA 1
ATOM 3900 C C . GLU B 1 47 ? 24.953 -4.09 -16.391 1 71.38 47 GLU B C 1
ATOM 3902 O O . GLU B 1 47 ? 24.938 -5.258 -16.781 1 71.38 47 GLU B O 1
ATOM 3907 N N . GLY B 1 48 ? 23.859 -3.416 -16.391 1 63.22 48 GLY B N 1
ATOM 3908 C CA . GLY B 1 48 ? 22.625 -3.865 -17 1 63.22 48 GLY B CA 1
ATOM 3909 C C . GLY B 1 48 ? 21.672 -4.504 -16.016 1 63.22 48 GLY B C 1
ATOM 3910 O O . GLY B 1 48 ? 20.516 -4.77 -16.344 1 63.22 48 GLY B O 1
ATOM 3911 N N . LEU B 1 49 ? 22.281 -4.879 -14.875 1 67.81 49 LEU B N 1
ATOM 3912 C CA . LEU B 1 49 ? 21.422 -5.473 -13.859 1 67.81 49 LEU B CA 1
ATOM 3913 C C . LEU B 1 49 ? 21.141 -4.477 -12.742 1 67.81 49 LEU B C 1
ATOM 3915 O O . LEU B 1 49 ? 22.031 -3.715 -12.344 1 67.81 49 LEU B O 1
ATOM 3919 N N . SER B 1 50 ? 19.922 -4.43 -12.359 1 61.44 50 SER B N 1
ATOM 3920 C CA . SER B 1 50 ? 19.5 -3.467 -11.344 1 61.44 50 SER B CA 1
ATOM 3921 C C . SER B 1 50 ? 19.953 -3.889 -9.953 1 61.44 50 SER B C 1
ATOM 3923 O O . SER B 1 50 ? 20.062 -3.057 -9.047 1 61.44 50 SER B O 1
ATOM 3925 N N . LYS B 1 51 ? 20.266 -5.301 -9.875 1 68.25 51 LYS B N 1
ATOM 3926 C CA . LYS B 1 51 ? 20.688 -5.809 -8.57 1 68.25 51 LYS B CA 1
ATOM 3927 C C . LYS B 1 51 ? 22.109 -6.359 -8.625 1 68.25 51 LYS B C 1
ATOM 3929 O O . LYS B 1 51 ? 22.516 -6.938 -9.633 1 68.25 51 LYS B O 1
ATOM 3934 N N . PRO B 1 52 ? 22.828 -6.184 -7.484 1 75.88 52 PRO B N 1
ATOM 3935 C CA . PRO B 1 52 ? 24.156 -6.777 -7.453 1 75.88 52 PRO B CA 1
ATOM 3936 C C . PRO B 1 52 ? 24.125 -8.305 -7.473 1 75.88 52 PRO B C 1
ATOM 3938 O O . PRO B 1 52 ? 23.141 -8.906 -7.031 1 75.88 52 PRO B O 1
ATOM 3941 N N . VAL B 1 53 ? 25.219 -8.898 -8.055 1 80.12 53 VAL B N 1
ATOM 3942 C CA . VAL B 1 53 ? 25.312 -10.344 -8.242 1 80.12 53 VAL B CA 1
ATOM 3943 C C . VAL B 1 53 ? 26.312 -10.938 -7.254 1 80.12 53 VAL B C 1
ATOM 3945 O O . VAL B 1 53 ? 27.312 -10.305 -6.926 1 80.12 53 VAL B O 1
ATOM 3948 N N . VAL B 1 54 ? 26.016 -12.148 -6.785 1 82.88 54 VAL B N 1
ATOM 3949 C CA . VAL B 1 54 ? 26.859 -12.883 -5.848 1 82.88 54 VAL B CA 1
ATOM 3950 C C . VAL B 1 54 ? 28.172 -13.273 -6.531 1 82.88 54 VAL B C 1
ATOM 3952 O O . VAL B 1 54 ? 28.172 -13.656 -7.703 1 82.88 54 VAL B O 1
ATOM 3955 N N . VAL B 1 55 ? 29.297 -13.102 -5.805 1 81.69 55 VAL B N 1
ATOM 3956 C CA . VAL B 1 55 ? 30.594 -13.594 -6.25 1 81.69 55 VAL B CA 1
ATOM 3957 C C . VAL B 1 55 ? 30.812 -15.008 -5.723 1 81.69 55 VAL B C 1
ATOM 3959 O O . VAL B 1 55 ? 31.016 -15.203 -4.52 1 81.69 55 VAL B O 1
ATOM 3962 N N . PRO B 1 56 ? 30.844 -15.961 -6.652 1 80.44 56 PRO B N 1
ATOM 3963 C CA . PRO B 1 56 ? 31 -17.344 -6.211 1 80.44 56 PRO B CA 1
ATOM 3964 C C . PRO B 1 56 ? 32.281 -17.562 -5.395 1 80.44 56 PRO B C 1
ATOM 3966 O O . PRO B 1 56 ? 33.312 -16.969 -5.695 1 80.44 56 PRO B O 1
ATOM 3969 N N . GLY B 1 57 ? 32.156 -18.406 -4.387 1 80.75 57 GLY B N 1
ATOM 3970 C CA . GLY B 1 57 ? 33.312 -18.781 -3.592 1 80.75 57 GLY B CA 1
ATOM 3971 C C . GLY B 1 57 ? 33.719 -17.734 -2.576 1 80.75 57 GLY B C 1
ATOM 3972 O O . GLY B 1 57 ? 34.719 -17.891 -1.859 1 80.75 57 GLY B O 1
ATOM 3973 N N . SER B 1 58 ? 33 -16.672 -2.443 1 87.44 58 SER B N 1
ATOM 3974 C CA . SER B 1 58 ? 33.375 -15.562 -1.589 1 87.44 58 SER B CA 1
ATOM 3975 C C . SER B 1 58 ? 32.656 -15.633 -0.24 1 87.44 58 SER B C 1
ATOM 3977 O O . SER B 1 58 ? 32.719 -14.688 0.552 1 87.44 58 SER B O 1
ATOM 3979 N N . TYR B 1 59 ? 32.062 -16.672 0.039 1 90.62 59 TYR B N 1
ATOM 3980 C CA . TYR B 1 59 ? 31.266 -16.781 1.258 1 90.62 59 TYR B CA 1
ATOM 3981 C C . TYR B 1 59 ? 32.125 -16.547 2.494 1 90.62 59 TYR B C 1
ATOM 3983 O O . TYR B 1 59 ? 33.219 -17.125 2.613 1 90.62 59 TYR B O 1
ATOM 3991 N N . GLU B 1 60 ? 31.688 -15.641 3.318 1 92.5 60 GLU B N 1
ATOM 3992 C CA . GLU B 1 60 ? 32.344 -15.383 4.594 1 92.5 60 GLU B CA 1
ATOM 3993 C C . GLU B 1 60 ? 31.359 -15.391 5.746 1 92.5 60 GLU B C 1
ATOM 3995 O O . GLU B 1 60 ? 30.234 -14.891 5.617 1 92.5 60 GLU B O 1
ATOM 4000 N N . SER B 1 61 ? 31.828 -16 6.816 1 91.88 61 SER B N 1
ATOM 4001 C CA . SER B 1 61 ? 30.984 -16.047 8.016 1 91.88 61 SER B CA 1
ATOM 4002 C C . SER B 1 61 ? 30.984 -14.695 8.727 1 91.88 61 SER B C 1
ATOM 4004 O O . SER B 1 61 ? 32 -13.992 8.75 1 91.88 61 SER B O 1
ATOM 4006 N N . LEU B 1 62 ? 29.828 -14.383 9.281 1 93 62 LEU B N 1
ATOM 4007 C CA . LEU B 1 62 ? 29.641 -13.156 10.047 1 93 62 LEU B CA 1
ATOM 4008 C C . LEU B 1 62 ? 29.203 -13.461 11.477 1 93 62 LEU B C 1
ATOM 4010 O O . LEU B 1 62 ? 28.797 -14.586 11.773 1 93 62 LEU B O 1
ATOM 4014 N N . PRO B 1 63 ? 29.406 -12.406 12.352 1 92 63 PRO B N 1
ATOM 4015 C CA . PRO B 1 63 ? 28.812 -12.602 13.68 1 92 63 PRO B CA 1
ATOM 4016 C C . PRO B 1 63 ? 27.312 -12.852 13.633 1 92 63 PRO B C 1
ATOM 4018 O O . PRO B 1 63 ? 26.609 -12.258 12.812 1 92 63 PRO B O 1
ATOM 4021 N N . GLN B 1 64 ? 26.969 -13.727 14.57 1 91.62 64 GLN B N 1
ATOM 4022 C CA . GLN B 1 64 ? 25.562 -14.07 14.625 1 91.62 64 GLN B CA 1
ATOM 4023 C C . GLN B 1 64 ? 24.688 -12.828 14.758 1 91.62 64 GLN B C 1
ATOM 4025 O O . GLN B 1 64 ? 25.031 -11.906 15.508 1 91.62 64 GLN B O 1
ATOM 4030 N N . SER B 1 65 ? 23.625 -12.719 14.016 1 90.81 65 SER B N 1
ATOM 4031 C CA . SER B 1 65 ? 22.688 -11.609 14.023 1 90.81 65 SER B CA 1
ATOM 4032 C C . SER B 1 65 ? 21.25 -12.102 14.164 1 90.81 65 SER B C 1
ATOM 4034 O O . SER B 1 65 ? 20.422 -11.883 13.273 1 90.81 65 SER B O 1
ATOM 4036 N N . GLY B 1 66 ? 21.031 -12.727 15.258 1 94.25 66 GLY B N 1
ATOM 4037 C CA . GLY B 1 66 ? 19.719 -13.289 15.508 1 94.25 66 GLY B CA 1
ATOM 4038 C C . GLY B 1 66 ? 18.609 -12.234 15.562 1 94.25 66 GLY B C 1
ATOM 4039 O O . GLY B 1 66 ? 18.828 -11.141 16.078 1 94.25 66 GLY B O 1
ATOM 4040 N N . VAL B 1 67 ? 17.469 -12.555 14.969 1 96.69 67 VAL B N 1
ATOM 4041 C CA . VAL B 1 67 ? 16.328 -11.648 14.945 1 96.69 67 VAL B CA 1
ATOM 4042 C C . VAL B 1 67 ? 15.406 -11.945 16.141 1 96.69 67 VAL B C 1
ATOM 4044 O O . VAL B 1 67 ? 14.922 -13.062 16.281 1 96.69 67 VAL B O 1
ATOM 4047 N N . GLY B 1 68 ? 15.227 -10.992 17.016 1 96.19 68 GLY B N 1
ATOM 4048 C CA . GLY B 1 68 ? 14.383 -11.141 18.188 1 96.19 68 GLY B CA 1
ATOM 4049 C C . GLY B 1 68 ? 12.922 -10.805 17.922 1 96.19 68 GLY B C 1
ATOM 4050 O O . GLY B 1 68 ? 12.539 -10.586 16.766 1 96.19 68 GLY B O 1
ATOM 4051 N N . PRO B 1 69 ? 12.117 -10.781 19 1 96.25 69 PRO B N 1
ATOM 4052 C CA . PRO B 1 69 ? 10.68 -10.516 18.844 1 96.25 69 PRO B CA 1
ATOM 4053 C C . PRO B 1 69 ? 10.398 -9.18 18.156 1 96.25 69 PRO B C 1
ATOM 4055 O O . PRO B 1 69 ? 9.469 -9.086 17.344 1 96.25 69 PRO B O 1
ATOM 4058 N N . TRP B 1 70 ? 11.148 -8.18 18.469 1 96.25 70 TRP B N 1
ATOM 4059 C CA . TRP B 1 70 ? 10.969 -6.879 17.828 1 96.25 70 TRP B CA 1
ATOM 4060 C C . TRP B 1 70 ? 11.156 -6.98 16.312 1 96.25 70 TRP B C 1
ATOM 4062 O O . TRP B 1 70 ? 10.367 -6.422 15.547 1 96.25 70 TRP B O 1
ATOM 4072 N N . GLY B 1 71 ? 12.164 -7.672 15.969 1 96.56 71 GLY B N 1
ATOM 4073 C CA . GLY B 1 71 ? 12.438 -7.848 14.547 1 96.56 71 GLY B CA 1
ATOM 4074 C C . GLY B 1 71 ? 11.352 -8.625 13.828 1 96.56 71 GLY B C 1
ATOM 4075 O O . GLY B 1 71 ? 11.078 -8.383 12.648 1 96.56 71 GLY B O 1
ATOM 4076 N N . ILE B 1 72 ? 10.758 -9.539 14.555 1 96.94 72 ILE B N 1
ATOM 4077 C CA . ILE B 1 72 ? 9.68 -10.344 13.992 1 96.94 72 ILE B CA 1
ATOM 4078 C C . ILE B 1 72 ? 8.508 -9.438 13.602 1 96.94 72 ILE B C 1
ATOM 4080 O O . ILE B 1 72 ? 8.039 -9.484 12.469 1 96.94 72 ILE B O 1
ATOM 4084 N N . PHE B 1 73 ? 8.094 -8.594 14.453 1 97.38 73 PHE B N 1
ATOM 4085 C CA . PHE B 1 73 ? 6.93 -7.754 14.203 1 97.38 73 PHE B CA 1
ATOM 4086 C C . PHE B 1 73 ? 7.277 -6.613 13.258 1 97.38 73 PHE B C 1
ATOM 4088 O O . PHE B 1 73 ? 6.457 -6.215 12.422 1 97.38 73 PHE B O 1
ATOM 4095 N N . LYS B 1 74 ? 8.438 -6.086 13.383 1 97.12 74 LYS B N 1
ATOM 4096 C CA . LYS B 1 74 ? 8.875 -5.012 12.492 1 97.12 74 LYS B CA 1
ATOM 4097 C C . LYS B 1 74 ? 9 -5.5 11.055 1 97.12 74 LYS B C 1
ATOM 4099 O O . LYS B 1 74 ? 8.789 -4.734 10.117 1 97.12 74 LYS B O 1
ATOM 4104 N N . SER B 1 75 ? 9.242 -6.738 10.883 1 96.75 75 SER B N 1
ATOM 4105 C CA . SER B 1 75 ? 9.445 -7.305 9.547 1 96.75 75 SER B CA 1
ATOM 4106 C C . SER B 1 75 ? 8.18 -7.203 8.703 1 96.75 75 SER B C 1
ATOM 4108 O O . SER B 1 75 ? 8.25 -7.156 7.477 1 96.75 75 SER B O 1
ATOM 4110 N N . ILE B 1 76 ? 7.059 -7.098 9.32 1 95.94 76 ILE B N 1
ATOM 4111 C CA . ILE B 1 76 ? 5.789 -7.102 8.594 1 95.94 76 ILE B CA 1
ATOM 4112 C C . ILE B 1 76 ? 5.594 -5.762 7.891 1 95.94 76 ILE B C 1
ATOM 4114 O O . ILE B 1 76 ? 5.434 -5.715 6.668 1 95.94 76 ILE B O 1
ATOM 4118 N N . PRO B 1 77 ? 5.645 -4.645 8.633 1 96.25 77 PRO B N 1
ATOM 4119 C CA . PRO B 1 77 ? 5.527 -3.377 7.902 1 96.25 77 PRO B CA 1
ATOM 4120 C C . PRO B 1 77 ? 6.656 -3.164 6.898 1 96.25 77 PRO B C 1
ATOM 4122 O O . PRO B 1 77 ? 6.43 -2.631 5.809 1 96.25 77 PRO B O 1
ATOM 4125 N N . VAL B 1 78 ? 7.859 -3.535 7.246 1 95.88 78 VAL B N 1
ATOM 4126 C CA . VAL B 1 78 ? 8.984 -3.414 6.328 1 95.88 78 VAL B CA 1
ATOM 4127 C C . VAL B 1 78 ? 8.734 -4.266 5.086 1 95.88 78 VAL B C 1
ATOM 4129 O O . VAL B 1 78 ? 9.039 -3.846 3.965 1 95.88 78 VAL B O 1
ATOM 4132 N N . GLY B 1 79 ? 8.227 -5.441 5.332 1 93.19 79 GLY B N 1
ATOM 4133 C CA . GLY B 1 79 ? 7.855 -6.309 4.223 1 93.19 79 GLY B CA 1
ATOM 4134 C C . GLY B 1 79 ? 6.797 -5.703 3.324 1 93.19 79 GLY B C 1
ATOM 4135 O O . GLY B 1 79 ? 6.887 -5.797 2.098 1 93.19 79 GLY B O 1
ATOM 4136 N N . MET B 1 80 ? 5.793 -5.094 3.896 1 93.62 80 MET B N 1
ATOM 4137 C CA . MET B 1 80 ? 4.75 -4.426 3.119 1 93.62 80 MET B CA 1
ATOM 4138 C C . MET B 1 80 ? 5.348 -3.338 2.232 1 93.62 80 MET B C 1
ATOM 4140 O O . MET B 1 80 ? 5.004 -3.234 1.054 1 93.62 80 MET B O 1
ATOM 4144 N N . VAL B 1 81 ? 6.203 -2.574 2.801 1 94 81 VAL B N 1
ATOM 4145 C CA . VAL B 1 81 ? 6.84 -1.505 2.041 1 94 81 VAL B CA 1
ATOM 4146 C C . VAL B 1 81 ? 7.664 -2.1 0.903 1 94 81 VAL B C 1
ATOM 4148 O O . VAL B 1 81 ? 7.641 -1.592 -0.221 1 94 81 VAL B O 1
ATOM 4151 N N . GLY B 1 82 ? 8.344 -3.17 1.206 1 89.94 82 GLY B N 1
ATOM 4152 C CA . GLY B 1 82 ? 9.133 -3.842 0.191 1 89.94 82 GLY B CA 1
ATOM 4153 C C . GLY B 1 82 ? 8.297 -4.422 -0.933 1 89.94 82 GLY B C 1
ATOM 4154 O O . GLY B 1 82 ? 8.781 -4.578 -2.057 1 89.94 82 GLY B O 1
ATOM 4155 N N . ALA B 1 83 ? 7.055 -4.668 -0.632 1 87.88 83 ALA B N 1
ATOM 4156 C CA . ALA B 1 83 ? 6.16 -5.27 -1.617 1 87.88 83 ALA B CA 1
ATOM 4157 C C . ALA B 1 83 ? 5.141 -4.25 -2.127 1 87.88 83 ALA B C 1
ATOM 4159 O O . ALA B 1 83 ? 4.133 -4.621 -2.732 1 87.88 83 ALA B O 1
ATOM 4160 N N . SER B 1 84 ? 5.383 -3.016 -1.938 1 93.31 84 SER B N 1
ATOM 4161 C CA . SER B 1 84 ? 4.375 -1.981 -2.146 1 93.31 84 SER B CA 1
ATOM 4162 C C . SER B 1 84 ? 3.912 -1.947 -3.598 1 93.31 84 SER B C 1
ATOM 4164 O O . SER B 1 84 ? 2.719 -1.794 -3.871 1 93.31 84 SER B O 1
ATOM 4166 N N . SER B 1 85 ? 4.848 -2.104 -4.602 1 90.12 85 SER B N 1
ATOM 4167 C CA . SER B 1 85 ? 4.461 -2.043 -6.008 1 90.12 85 SER B CA 1
ATOM 4168 C C . SER B 1 85 ? 3.439 -3.123 -6.348 1 90.12 85 SER B C 1
ATOM 4170 O O . SER B 1 85 ? 2.461 -2.859 -7.051 1 90.12 85 SER B O 1
ATOM 4172 N N . ILE B 1 86 ? 3.646 -4.312 -5.844 1 86.25 86 ILE B N 1
ATOM 4173 C CA . ILE B 1 86 ? 2.748 -5.43 -6.109 1 86.25 86 ILE B CA 1
ATOM 4174 C C . ILE B 1 86 ? 1.419 -5.207 -5.391 1 86.25 86 ILE B C 1
ATOM 4176 O O . ILE B 1 86 ? 0.352 -5.469 -5.949 1 86.25 86 ILE B O 1
ATOM 4180 N N . ILE B 1 87 ? 1.521 -4.777 -4.156 1 90.06 87 ILE B N 1
ATOM 4181 C CA . ILE B 1 87 ? 0.324 -4.539 -3.359 1 90.06 87 ILE B CA 1
ATOM 4182 C C . ILE B 1 87 ? -0.563 -3.51 -4.055 1 90.06 87 ILE B C 1
ATOM 4184 O O . ILE B 1 87 ? -1.767 -3.725 -4.215 1 90.06 87 ILE B O 1
ATOM 4188 N N . PHE B 1 88 ? 0.012 -2.443 -4.539 1 92.81 88 PHE B N 1
ATOM 4189 C CA . PHE B 1 88 ? -0.789 -1.377 -5.129 1 92.81 88 PHE B CA 1
ATOM 4190 C C . PHE B 1 88 ? -1.287 -1.777 -6.516 1 92.81 88 PHE B C 1
ATOM 4192 O O . PHE B 1 88 ? -2.375 -1.371 -6.93 1 92.81 88 PHE B O 1
ATOM 4199 N N . LEU B 1 89 ? -0.55 -2.555 -7.223 1 90.75 89 LEU B N 1
ATOM 4200 C CA . LEU B 1 89 ? -1.049 -3.115 -8.477 1 90.75 89 LEU B CA 1
ATOM 4201 C C . LEU B 1 89 ? -2.32 -3.924 -8.234 1 90.75 89 LEU B C 1
ATOM 4203 O O . LEU B 1 89 ? -3.303 -3.77 -8.969 1 90.75 89 LEU B O 1
ATOM 4207 N N . ILE B 1 90 ? -2.26 -4.75 -7.262 1 86.88 90 ILE B N 1
ATOM 4208 C CA . ILE B 1 90 ? -3.398 -5.609 -6.957 1 86.88 90 ILE B CA 1
ATOM 4209 C C . ILE B 1 90 ? -4.586 -4.754 -6.523 1 86.88 90 ILE B C 1
ATOM 4211 O O . ILE B 1 90 ? -5.727 -5.023 -6.914 1 86.88 90 ILE B O 1
ATOM 4215 N N . MET B 1 91 ? -4.297 -3.768 -5.742 1 91.12 91 MET B N 1
ATOM 4216 C CA . MET B 1 91 ? -5.367 -2.881 -5.289 1 91.12 91 MET B CA 1
ATOM 4217 C C . MET B 1 91 ? -6.012 -2.162 -6.469 1 91.12 91 MET B C 1
ATOM 4219 O O . MET B 1 91 ? -7.238 -2.143 -6.598 1 91.12 91 MET B O 1
ATOM 4223 N N . ILE B 1 92 ? -5.242 -1.604 -7.336 1 94.06 92 ILE B N 1
ATOM 4224 C CA . ILE B 1 92 ? -5.742 -0.835 -8.469 1 94.06 92 ILE B CA 1
ATOM 4225 C C . ILE B 1 92 ? -6.434 -1.769 -9.461 1 94.06 92 ILE B C 1
ATOM 4227 O O . ILE B 1 92 ? -7.496 -1.44 -10 1 94.06 92 ILE B O 1
ATOM 4231 N N . SER B 1 93 ? -5.828 -2.895 -9.711 1 91.62 93 SER B N 1
ATOM 4232 C CA . SER B 1 93 ? -6.453 -3.854 -10.617 1 91.62 93 SER B CA 1
ATOM 4233 C C . SER B 1 93 ? -7.789 -4.344 -10.07 1 91.62 93 SER B C 1
ATOM 4235 O O . SER B 1 93 ? -8.75 -4.52 -10.82 1 91.62 93 SER B O 1
ATOM 4237 N N . SER B 1 94 ? -7.82 -4.613 -8.797 1 88.12 94 SER B N 1
ATOM 4238 C CA . SER B 1 94 ? -9.078 -5.012 -8.164 1 88.12 94 SER B CA 1
ATOM 4239 C C . SER B 1 94 ? -10.141 -3.934 -8.32 1 88.12 94 SER B C 1
ATOM 4241 O O . SER B 1 94 ? -11.312 -4.238 -8.539 1 88.12 94 SER B O 1
ATOM 4243 N N . ALA B 1 95 ? -9.75 -2.742 -8.141 1 93.31 95 ALA B N 1
ATOM 4244 C CA . ALA B 1 95 ? -10.672 -1.629 -8.32 1 93.31 95 ALA B CA 1
ATOM 4245 C C . ALA B 1 95 ? -11.195 -1.577 -9.758 1 93.31 95 ALA B C 1
ATOM 4247 O O . ALA B 1 95 ? -12.391 -1.357 -9.984 1 93.31 95 ALA B O 1
ATOM 4248 N N . THR B 1 96 ? -10.305 -1.711 -10.703 1 95.06 96 THR B N 1
ATOM 4249 C CA . THR B 1 96 ? -10.672 -1.711 -12.117 1 95.06 96 THR B CA 1
ATOM 4250 C C . THR B 1 96 ? -11.68 -2.82 -12.414 1 95.06 96 THR B C 1
ATOM 4252 O O . THR B 1 96 ? -12.711 -2.576 -13.039 1 95.06 96 THR B O 1
ATOM 4255 N N . PHE B 1 97 ? -11.422 -3.963 -11.922 1 90.12 97 PHE B N 1
ATOM 4256 C CA . PHE B 1 97 ? -12.312 -5.09 -12.172 1 90.12 97 PHE B CA 1
ATOM 4257 C C . PHE B 1 97 ? -13.625 -4.93 -11.414 1 90.12 97 PHE B C 1
ATOM 4259 O O . PHE B 1 97 ? -14.672 -5.395 -11.867 1 90.12 97 PHE B O 1
ATOM 4266 N N . GLY B 1 98 ? -13.5 -4.305 -10.25 1 90.12 98 GLY B N 1
ATOM 4267 C CA . GLY B 1 98 ? -14.734 -3.963 -9.562 1 90.12 98 GLY B CA 1
ATOM 4268 C C . GLY B 1 98 ? -15.656 -3.094 -10.391 1 90.12 98 GLY B C 1
ATOM 4269 O O . GLY B 1 98 ? -16.875 -3.33 -10.43 1 90.12 98 GLY B O 1
ATOM 4270 N N . ILE B 1 99 ? -15.141 -2.109 -11.023 1 95.94 99 ILE B N 1
ATOM 4271 C CA . ILE B 1 99 ? -15.914 -1.229 -11.883 1 95.94 99 ILE B CA 1
ATOM 4272 C C . ILE B 1 99 ? -16.484 -2.029 -13.055 1 95.94 99 ILE B C 1
ATOM 4274 O O . ILE B 1 99 ? -17.688 -1.951 -13.336 1 95.94 99 ILE B O 1
ATOM 4278 N N . ILE B 1 100 ? -15.672 -2.811 -13.688 1 94.12 100 ILE B N 1
ATOM 4279 C CA . ILE B 1 100 ? -16.078 -3.596 -14.844 1 94.12 100 ILE B CA 1
ATOM 4280 C C . ILE B 1 100 ? -17.172 -4.586 -14.438 1 94.12 100 ILE B C 1
ATOM 4282 O O . ILE B 1 100 ? -18.172 -4.754 -15.148 1 94.12 100 ILE B O 1
ATOM 4286 N N . ASN B 1 101 ? -17 -5.188 -13.328 1 89.38 101 ASN B N 1
ATOM 4287 C CA . ASN B 1 101 ? -17.984 -6.141 -12.828 1 89.38 101 ASN B CA 1
ATOM 4288 C C . ASN B 1 101 ? -19.328 -5.469 -12.57 1 89.38 101 ASN B C 1
ATOM 4290 O O . ASN B 1 101 ? -20.391 -6.055 -12.828 1 89.38 101 ASN B O 1
ATOM 4294 N N . HIS B 1 102 ? -19.328 -4.293 -12.062 1 92.81 102 HIS B N 1
ATOM 4295 C CA . HIS B 1 102 ? -20.562 -3.584 -11.734 1 92.81 102 HIS B CA 1
ATOM 4296 C C . HIS B 1 102 ? -21.328 -3.195 -12.992 1 92.81 102 HIS B C 1
ATOM 4298 O O . HIS B 1 102 ? -22.516 -2.904 -12.93 1 92.81 102 HIS B O 1
ATOM 4304 N N . THR B 1 103 ? -20.656 -3.131 -14.094 1 95.06 103 THR B N 1
ATOM 4305 C CA . THR B 1 103 ? -21.328 -2.834 -15.352 1 95.06 103 THR B CA 1
ATOM 4306 C C . THR B 1 103 ? -22.172 -4.027 -15.812 1 95.06 103 THR B C 1
ATOM 4308 O O . THR B 1 103 ? -23.031 -3.889 -16.672 1 95.06 103 THR B O 1
ATOM 4311 N N . GLY B 1 104 ? -21.828 -5.246 -15.305 1 91.44 104 GLY B N 1
ATOM 4312 C CA . GLY B 1 104 ? -22.484 -6.465 -15.742 1 91.44 104 GLY B CA 1
ATOM 4313 C C . GLY B 1 104 ? -21.906 -7.039 -17.016 1 91.44 104 GLY B C 1
ATOM 4314 O O . GLY B 1 104 ? -22.312 -8.109 -17.469 1 91.44 104 GLY B O 1
ATOM 4315 N N . ALA B 1 105 ? -20.984 -6.387 -17.547 1 92.94 105 ALA B N 1
ATOM 4316 C CA . ALA B 1 105 ? -20.422 -6.785 -18.844 1 92.94 105 ALA B CA 1
ATOM 4317 C C . ALA B 1 105 ? -19.75 -8.156 -18.75 1 92.94 105 ALA B C 1
ATOM 4319 O O . ALA B 1 105 ? -19.922 -8.992 -19.641 1 92.94 105 ALA B O 1
ATOM 4320 N N . LEU B 1 106 ? -19.016 -8.391 -17.75 1 88.31 106 LEU B N 1
ATOM 4321 C CA . LEU B 1 106 ? -18.297 -9.656 -17.594 1 88.31 106 LEU B CA 1
ATOM 4322 C C . LEU B 1 106 ? -19.281 -10.812 -17.438 1 88.31 106 LEU B C 1
ATOM 4324 O O . LEU B 1 106 ? -19.125 -11.852 -18.078 1 88.31 106 LEU B O 1
ATOM 4328 N N . GLU B 1 107 ? -20.188 -10.625 -16.578 1 87.38 107 GLU B N 1
ATOM 4329 C CA . GLU B 1 107 ? -21.203 -11.672 -16.359 1 87.38 107 GLU B CA 1
ATOM 4330 C C . GLU B 1 107 ? -21.969 -11.953 -17.656 1 87.38 107 GLU B C 1
ATOM 4332 O O . GLU B 1 107 ? -22.203 -13.109 -18 1 87.38 107 GLU B O 1
ATOM 4337 N N . SER B 1 108 ? -22.406 -10.898 -18.234 1 91.19 108 SER B N 1
ATOM 4338 C CA . SER B 1 108 ? -23.156 -11.055 -19.484 1 91.19 108 SER B CA 1
ATOM 4339 C C . SER B 1 108 ? -22.312 -11.734 -20.547 1 91.19 108 SER B C 1
ATOM 4341 O O . SER B 1 108 ? -22.797 -12.594 -21.297 1 91.19 108 SER B O 1
ATOM 4343 N N . GLY B 1 109 ? -21.078 -11.336 -20.656 1 89.56 109 GLY B N 1
ATOM 4344 C CA . GLY B 1 109 ? -20.188 -11.969 -21.609 1 89.56 109 GLY B CA 1
ATOM 4345 C C . GLY B 1 109 ? -20 -13.453 -21.359 1 89.56 109 GLY B C 1
ATOM 4346 O O . GLY B 1 109 ? -20.062 -14.258 -22.297 1 89.56 109 GLY B O 1
ATOM 4347 N N . MET B 1 110 ? -19.812 -13.828 -20.188 1 86.81 110 MET B N 1
ATOM 4348 C CA . MET B 1 110 ? -19.641 -15.227 -19.812 1 86.81 110 MET B CA 1
ATOM 4349 C C . MET B 1 110 ? -20.922 -16.016 -20.031 1 86.81 110 MET B C 1
ATOM 4351 O O . MET B 1 110 ? -20.891 -17.156 -20.484 1 86.81 110 MET B O 1
ATOM 4355 N N . GLY B 1 111 ? -22.031 -15.383 -19.641 1 88.25 111 GLY B N 1
ATOM 4356 C CA . GLY B 1 111 ? -23.328 -16.016 -19.844 1 88.25 111 GLY B CA 1
ATOM 4357 C C . GLY B 1 111 ? -23.609 -16.344 -21.297 1 88.25 111 GLY B C 1
ATOM 4358 O O . GLY B 1 111 ? -24.031 -17.453 -21.625 1 88.25 111 GLY B O 1
ATOM 4359 N N . VAL B 1 112 ? -23.406 -15.391 -22.109 1 91.44 112 VAL B N 1
ATOM 4360 C CA . VAL B 1 112 ? -23.625 -15.586 -23.547 1 91.44 112 VAL B CA 1
ATOM 4361 C C . VAL B 1 112 ? -22.688 -16.688 -24.062 1 91.44 112 VAL B C 1
ATOM 4363 O O . VAL B 1 112 ? -23.109 -17.547 -24.844 1 91.44 112 VAL B O 1
ATOM 4366 N N . LEU B 1 113 ? -21.438 -16.641 -23.641 1 87.62 113 LEU B N 1
ATOM 4367 C CA . LEU B 1 113 ? -20.469 -17.641 -24.078 1 87.62 113 LEU B CA 1
ATOM 4368 C C . LEU B 1 113 ? -20.891 -19.031 -23.641 1 87.62 113 LEU B C 1
ATOM 4370 O O . LEU B 1 113 ? -20.859 -19.984 -24.422 1 87.62 113 LEU B O 1
ATOM 4374 N N . LEU B 1 114 ? -21.281 -19.156 -22.438 1 87.75 114 LEU B N 1
ATOM 4375 C CA . LEU B 1 114 ? -21.688 -20.453 -21.891 1 87.75 114 LEU B CA 1
ATOM 4376 C C . LEU B 1 114 ? -22.953 -20.953 -22.578 1 87.75 114 LEU B C 1
ATOM 4378 O O . LEU B 1 114 ? -23.094 -22.156 -22.797 1 87.75 114 LEU B O 1
ATOM 4382 N N . TYR B 1 115 ? -23.797 -20.031 -22.859 1 91.31 115 TYR B N 1
ATOM 4383 C CA . TYR B 1 115 ? -25.016 -20.406 -23.578 1 91.31 115 TYR B CA 1
ATOM 4384 C C . TYR B 1 115 ? -24.688 -20.938 -24.953 1 91.31 115 TYR B C 1
ATOM 4386 O O . TYR B 1 115 ? -25.234 -21.969 -25.375 1 91.31 115 TYR B O 1
ATOM 4394 N N . LYS B 1 116 ? -23.844 -20.312 -25.609 1 91 116 LYS B N 1
ATOM 4395 C CA . LYS B 1 116 ? -23.422 -20.75 -26.938 1 91 116 LYS B CA 1
ATOM 4396 C C . LYS B 1 116 ? -22.719 -22.109 -26.875 1 91 116 LYS B C 1
ATOM 4398 O O . LYS B 1 116 ? -22.891 -22.938 -27.781 1 91 116 LYS B O 1
ATOM 4403 N N . VAL B 1 117 ? -21.922 -22.266 -25.906 1 88.88 117 VAL B N 1
ATOM 4404 C CA . VAL B 1 117 ? -21.219 -23.531 -25.703 1 88.88 117 VAL B CA 1
ATOM 4405 C C . VAL B 1 117 ? -22.219 -24.656 -25.469 1 88.88 117 VAL B C 1
ATOM 4407 O O . VAL B 1 117 ? -22.078 -25.75 -26.016 1 88.88 117 VAL B O 1
ATOM 4410 N N . ASP B 1 118 ? -23.141 -24.344 -24.703 1 88.31 118 ASP B N 1
ATOM 4411 C CA . ASP B 1 118 ? -24.188 -25.328 -24.422 1 88.31 118 ASP B CA 1
ATOM 4412 C C . ASP B 1 118 ? -25 -25.656 -25.672 1 88.31 118 ASP B C 1
ATOM 4414 O O . ASP B 1 118 ? -25.266 -26.828 -25.953 1 88.31 118 ASP B O 1
ATOM 4418 N N . LYS B 1 119 ? -25.328 -24.719 -26.375 1 91.38 119 LYS B N 1
ATOM 4419 C CA . LYS B 1 119 ? -26.125 -24.891 -27.578 1 91.38 119 LYS B CA 1
ATOM 4420 C C . LYS B 1 119 ? -25.328 -25.641 -28.641 1 91.38 119 LYS B C 1
ATOM 4422 O O . LYS B 1 119 ? -25.891 -26.406 -29.422 1 91.38 119 LYS B O 1
ATOM 4427 N N . ALA B 1 120 ? -24.078 -25.406 -28.688 1 92.31 120 ALA B N 1
ATOM 4428 C CA . ALA B 1 120 ? -23.219 -26.031 -29.688 1 92.31 120 ALA B CA 1
ATOM 4429 C C . ALA B 1 120 ? -22.875 -27.469 -29.297 1 92.31 120 ALA B C 1
ATOM 4431 O O . ALA B 1 120 ? -22.312 -28.219 -30.094 1 92.31 120 ALA B O 1
ATOM 4432 N N . GLY B 1 121 ? -23.141 -27.875 -28.156 1 90.69 121 GLY B N 1
ATOM 4433 C CA . GLY B 1 121 ? -22.875 -29.219 -27.688 1 90.69 121 GLY B CA 1
ATOM 4434 C C . GLY B 1 121 ? -21.422 -29.469 -27.344 1 90.69 121 GLY B C 1
ATOM 4435 O O . GLY B 1 121 ? -20.938 -30.594 -27.406 1 90.69 121 GLY B O 1
ATOM 4436 N N . ILE B 1 122 ? -20.766 -28.438 -27.094 1 90.69 122 ILE B N 1
ATOM 4437 C CA . ILE B 1 122 ? -19.375 -28.547 -26.703 1 90.69 122 ILE B CA 1
ATOM 4438 C C . ILE B 1 122 ? -19.281 -29.156 -25.312 1 90.69 122 ILE B C 1
ATOM 4440 O O . ILE B 1 122 ? -20.031 -28.781 -24.406 1 90.69 122 ILE B O 1
ATOM 4444 N N . SER B 1 123 ? -18.391 -30.062 -25.234 1 93.44 123 SER B N 1
ATOM 4445 C CA . SER B 1 123 ? -18.25 -30.734 -23.953 1 93.44 123 SER B CA 1
ATOM 4446 C C . SER B 1 123 ? -17.703 -29.797 -22.875 1 93.44 123 SER B C 1
ATOM 4448 O O . SER B 1 123 ? -16.859 -28.938 -23.172 1 93.44 123 SER B O 1
ATOM 4450 N N . LYS B 1 124 ? -18.156 -29.938 -21.656 1 93.69 124 LYS B N 1
ATOM 4451 C CA . LYS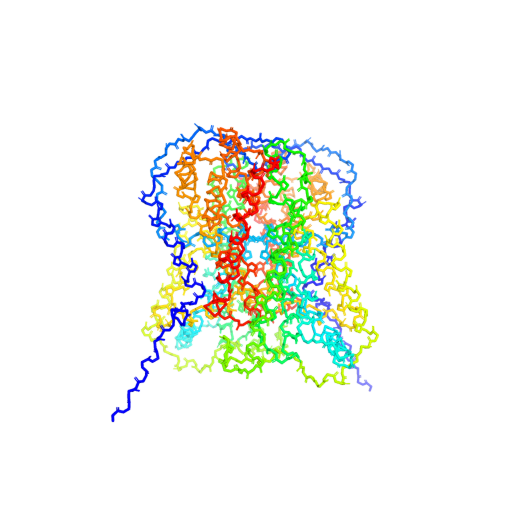 B 1 124 ? -17.688 -29.156 -20.531 1 93.69 124 LYS B CA 1
ATOM 4452 C C . LYS B 1 124 ? -16.188 -29.328 -20.328 1 93.69 124 LYS B C 1
ATOM 4454 O O . LYS B 1 124 ? -15.484 -28.375 -19.969 1 93.69 124 LYS B O 1
ATOM 4459 N N . THR B 1 125 ? -15.734 -30.469 -20.641 1 94.75 125 THR B N 1
ATOM 4460 C CA . THR B 1 125 ? -14.312 -30.766 -20.547 1 94.75 125 THR B CA 1
ATOM 4461 C C . THR B 1 125 ? -13.523 -29.922 -21.547 1 94.75 125 THR B C 1
ATOM 4463 O O . THR B 1 125 ? -12.422 -29.453 -21.25 1 94.75 125 THR B O 1
ATOM 4466 N N . ALA B 1 126 ? -14.039 -29.781 -22.703 1 95.81 126 ALA B N 1
ATOM 4467 C CA . ALA B 1 126 ? -13.383 -28.969 -23.719 1 95.81 126 ALA B CA 1
ATOM 4468 C C . ALA B 1 126 ? -13.234 -27.516 -23.25 1 95.81 126 ALA B C 1
ATOM 4470 O O . ALA B 1 126 ? -12.234 -26.859 -23.562 1 95.81 126 ALA B O 1
ATOM 4471 N N . VAL B 1 127 ? -14.289 -27.062 -22.578 1 95.12 127 VAL B N 1
ATOM 4472 C CA . VAL B 1 127 ? -14.234 -25.688 -22.062 1 95.12 127 VAL B CA 1
ATOM 4473 C C . VAL B 1 127 ? -13.078 -25.562 -21.078 1 95.12 127 VAL B C 1
ATOM 4475 O O . VAL B 1 127 ? -12.32 -24.594 -21.125 1 95.12 127 VAL B O 1
ATOM 4478 N N . ILE B 1 128 ? -12.914 -26.5 -20.203 1 97.38 128 ILE B N 1
ATOM 4479 C CA . ILE B 1 128 ? -11.828 -26.516 -19.219 1 97.38 128 ILE B CA 1
ATOM 4480 C C . ILE B 1 128 ? -10.484 -26.453 -19.938 1 97.38 128 ILE B C 1
ATOM 4482 O O . ILE B 1 128 ? -9.625 -25.641 -19.594 1 97.38 128 ILE B O 1
ATOM 4486 N N . TRP B 1 129 ? -10.305 -27.203 -21 1 97.69 129 TRP B N 1
ATOM 4487 C CA . TRP B 1 129 ? -9.047 -27.266 -21.734 1 97.69 129 TRP B CA 1
ATOM 4488 C C . TRP B 1 129 ? -8.773 -25.938 -22.453 1 97.69 129 TRP B C 1
ATOM 4490 O O . TRP B 1 129 ? -7.656 -25.422 -22.406 1 97.69 129 TRP B O 1
ATOM 4500 N N . VAL B 1 130 ? -9.773 -25.406 -23.047 1 96.06 130 VAL B N 1
ATOM 4501 C CA . VAL B 1 130 ? -9.602 -24.172 -23.812 1 96.06 130 VAL B CA 1
ATOM 4502 C C . VAL B 1 130 ? -9.242 -23.031 -22.875 1 96.06 130 VAL B C 1
ATOM 4504 O O . VAL B 1 130 ? -8.312 -22.266 -23.141 1 96.06 130 VAL B O 1
ATOM 4507 N N . VAL B 1 131 ? -10 -22.875 -21.766 1 95.25 131 VAL B N 1
ATOM 4508 C CA . VAL B 1 131 ? -9.758 -21.797 -20.828 1 95.25 131 VAL B CA 1
ATOM 4509 C C . VAL B 1 131 ? -8.383 -21.969 -20.188 1 95.25 131 VAL B C 1
ATOM 4511 O O . VAL B 1 131 ? -7.645 -20.984 -20.016 1 95.25 131 VAL B O 1
ATOM 4514 N N . THR B 1 132 ? -8 -23.172 -19.859 1 97.62 132 THR B N 1
ATOM 4515 C CA . THR B 1 132 ? -6.691 -23.438 -19.266 1 97.62 132 THR B CA 1
ATOM 4516 C C . THR B 1 132 ? -5.574 -23.047 -20.219 1 97.62 132 THR B C 1
ATOM 4518 O O . THR B 1 132 ? -4.609 -22.391 -19.828 1 97.62 132 THR B O 1
ATOM 4521 N N . PHE B 1 133 ? -5.703 -23.406 -21.469 1 97.5 133 PHE B N 1
ATOM 4522 C CA . PHE B 1 133 ? -4.672 -23.078 -22.453 1 97.5 133 PHE B CA 1
ATOM 4523 C C . PHE B 1 133 ? -4.633 -21.594 -22.734 1 97.5 133 PHE B C 1
ATOM 4525 O O . PHE B 1 133 ? -3.566 -21.031 -22.984 1 97.5 133 PHE B O 1
ATOM 4532 N N . LEU B 1 134 ? -5.781 -20.984 -22.703 1 94.12 134 LEU B N 1
ATOM 4533 C CA . LEU B 1 134 ? -5.828 -19.531 -22.891 1 94.12 134 LEU B CA 1
ATOM 4534 C C . LEU B 1 134 ? -5.086 -18.812 -21.781 1 94.12 134 LEU B C 1
ATOM 4536 O O . LEU B 1 134 ? -4.301 -17.891 -22.047 1 94.12 134 LEU B O 1
ATOM 4540 N N . PHE B 1 135 ? -5.312 -19.219 -20.625 1 94.81 135 PHE B N 1
ATOM 4541 C CA . PHE B 1 135 ? -4.684 -18.531 -19.5 1 94.81 135 PHE B CA 1
ATOM 4542 C C . PHE B 1 135 ? -3.215 -18.938 -19.391 1 94.81 135 PHE B C 1
ATOM 4544 O O . PHE B 1 135 ? -2.398 -18.156 -18.875 1 94.81 135 PHE B O 1
ATOM 4551 N N . SER B 1 136 ? -2.926 -20.125 -19.844 1 97.31 136 SER B N 1
ATOM 4552 C CA . SER B 1 136 ? -1.515 -20.484 -19.969 1 97.31 136 SER B CA 1
ATOM 4553 C C . SER B 1 136 ? -0.803 -19.562 -20.969 1 97.31 136 SER B C 1
ATOM 4555 O O . SER B 1 136 ? 0.31 -19.109 -20.703 1 97.31 136 SER B O 1
ATOM 4557 N N . ALA B 1 137 ? -1.411 -19.312 -22.078 1 94.06 137 ALA B N 1
ATOM 4558 C CA . ALA B 1 137 ? -0.848 -18.406 -23.078 1 94.06 137 ALA B CA 1
AT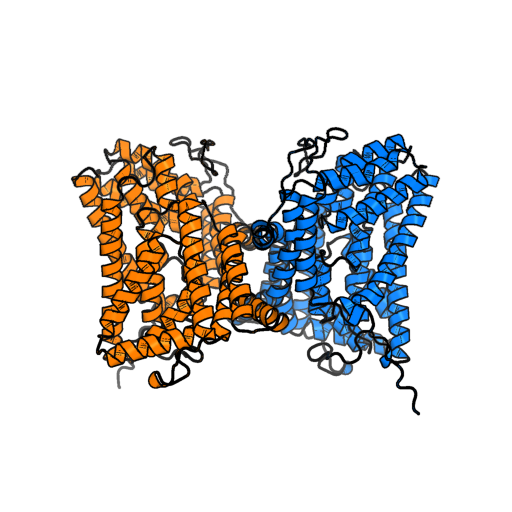OM 4559 C C . ALA B 1 137 ? -0.65 -17 -22.5 1 94.06 137 ALA B C 1
ATOM 4561 O O . ALA B 1 137 ? 0.377 -16.359 -22.734 1 94.06 137 ALA B O 1
ATOM 4562 N N . LEU B 1 138 ? -1.639 -16.594 -21.781 1 89.81 138 LEU B N 1
ATOM 4563 C CA . LEU B 1 138 ? -1.513 -15.312 -21.094 1 89.81 138 LEU B CA 1
ATOM 4564 C C . LEU B 1 138 ? -0.374 -15.344 -20.094 1 89.81 138 LEU B C 1
ATOM 4566 O O . LEU B 1 138 ? 0.365 -14.367 -19.953 1 89.81 138 LEU B O 1
ATOM 4570 N N . GLY B 1 139 ? -0.235 -16.438 -19.422 1 93.31 139 GLY B N 1
ATOM 4571 C CA . GLY B 1 139 ? 0.792 -16.594 -18.406 1 93.31 139 GLY B CA 1
ATOM 4572 C C . GLY B 1 139 ? 2.199 -16.562 -18.969 1 93.31 139 GLY B C 1
ATOM 4573 O O . GLY B 1 139 ? 3.145 -16.188 -18.266 1 93.31 139 GLY B O 1
ATOM 4574 N N . ILE B 1 140 ? 2.324 -16.953 -20.203 1 93.06 140 ILE B N 1
ATOM 4575 C CA . ILE B 1 140 ? 3.621 -16.891 -20.859 1 93.06 140 ILE B CA 1
ATOM 4576 C C . ILE B 1 140 ? 4.109 -15.445 -20.922 1 93.06 140 ILE B C 1
ATOM 4578 O O . ILE B 1 140 ? 5.305 -15.18 -20.781 1 93.06 140 ILE B O 1
ATOM 4582 N N . ILE B 1 141 ? 3.17 -14.586 -20.953 1 86.31 141 ILE B N 1
ATOM 4583 C CA . ILE B 1 141 ? 3.504 -13.203 -21.266 1 86.31 141 ILE B CA 1
ATOM 4584 C C . ILE B 1 141 ? 3.471 -12.359 -20 1 86.31 141 ILE B C 1
ATOM 4586 O O . ILE B 1 141 ? 4.32 -11.492 -19.797 1 86.31 141 ILE B O 1
ATOM 4590 N N . VAL B 1 142 ? 2.42 -12.641 -19.203 1 85.06 142 VAL B N 1
ATOM 4591 C CA . VAL B 1 142 ? 2.219 -11.766 -18.047 1 85.06 142 VAL B CA 1
ATOM 4592 C C . VAL B 1 142 ? 2.299 -12.578 -16.766 1 85.06 142 VAL B C 1
ATOM 4594 O O . VAL B 1 142 ? 1.995 -13.773 -16.75 1 85.06 142 VAL B O 1
ATOM 4597 N N . GLY B 1 143 ? 2.672 -11.961 -15.703 1 85.75 143 GLY B N 1
ATOM 4598 C CA . GLY B 1 143 ? 2.811 -12.609 -14.406 1 85.75 143 GLY B CA 1
ATOM 4599 C C . GLY B 1 143 ? 1.479 -12.906 -13.742 1 85.75 143 GLY B C 1
ATOM 4600 O O . GLY B 1 143 ? 0.435 -12.422 -14.195 1 85.75 143 GLY B O 1
ATOM 4601 N N . PRO B 1 144 ? 1.551 -13.703 -12.742 1 87.75 144 PRO B N 1
ATOM 4602 C CA . PRO B 1 144 ? 0.326 -14.133 -12.062 1 87.75 144 PRO B CA 1
ATOM 4603 C C . PRO B 1 144 ? -0.406 -12.977 -11.383 1 87.75 144 PRO B C 1
ATOM 4605 O O . PRO B 1 144 ? -1.623 -13.031 -11.195 1 87.75 144 PRO B O 1
ATOM 4608 N N . GLU B 1 145 ? 0.246 -11.977 -11.047 1 81.56 145 GLU B N 1
ATOM 4609 C CA . GLU B 1 145 ? -0.372 -10.828 -10.383 1 81.56 145 GLU B CA 1
ATOM 4610 C C . GLU B 1 145 ? -1.416 -10.172 -11.273 1 81.56 145 GLU B C 1
ATOM 4612 O O . GLU B 1 145 ? -2.428 -9.664 -10.789 1 81.56 145 GLU B O 1
ATOM 4617 N N . ILE B 1 146 ? -1.135 -10.219 -12.508 1 82.62 146 ILE B N 1
ATOM 4618 C CA . ILE B 1 146 ? -2.016 -9.594 -13.492 1 82.62 146 ILE B CA 1
ATOM 4619 C C . ILE B 1 146 ? -3.229 -10.492 -13.734 1 82.62 146 ILE B C 1
ATOM 4621 O O . ILE B 1 146 ? -4.258 -10.031 -14.227 1 82.62 146 ILE B O 1
ATOM 4625 N N . GLN B 1 147 ? -3.109 -11.688 -13.344 1 87.75 147 GLN B N 1
ATOM 4626 C CA . GLN B 1 147 ? -4.168 -12.648 -13.633 1 87.75 147 GLN B CA 1
ATOM 4627 C C . GLN B 1 147 ? -5.137 -12.766 -12.461 1 87.75 147 GLN B C 1
ATOM 4629 O O . GLN B 1 147 ? -6.191 -13.391 -12.578 1 87.75 147 GLN B O 1
ATOM 4634 N N . ILE B 1 148 ? -4.824 -12.141 -11.383 1 86.19 148 ILE B N 1
ATOM 4635 C CA . ILE B 1 148 ? -5.586 -12.273 -10.141 1 86.19 148 ILE B CA 1
ATOM 4636 C C . ILE B 1 148 ? -7.051 -11.922 -10.398 1 86.19 148 ILE B C 1
ATOM 4638 O O . ILE B 1 148 ? -7.949 -12.695 -10.07 1 86.19 148 ILE B O 1
ATOM 4642 N N . PRO B 1 149 ? -7.328 -10.875 -11.055 1 78.25 149 PRO B N 1
ATOM 4643 C CA . PRO B 1 149 ? -8.727 -10.477 -11.203 1 78.25 149 PRO B CA 1
ATOM 4644 C C . PRO B 1 149 ? -9.516 -11.43 -12.102 1 78.25 149 PRO B C 1
ATOM 4646 O O . PRO B 1 149 ? -10.75 -11.492 -12.016 1 78.25 149 PRO B O 1
ATOM 4649 N N . PHE B 1 150 ? -8.875 -12.188 -12.93 1 86.25 150 PHE B N 1
ATOM 4650 C CA . PHE B 1 150 ? -9.555 -13.125 -13.812 1 86.25 150 PHE B CA 1
ATOM 4651 C C . PHE B 1 150 ? -10.086 -14.312 -13.031 1 86.25 150 PHE B C 1
ATOM 4653 O O . PHE B 1 150 ? -10.875 -15.109 -13.555 1 86.25 150 PHE B O 1
ATOM 4660 N N . THR B 1 151 ? -9.68 -14.344 -11.828 1 90.12 151 THR B N 1
ATOM 4661 C CA . THR B 1 151 ? -10.117 -15.445 -10.984 1 90.12 151 THR B CA 1
ATOM 4662 C C . THR B 1 151 ? -11.641 -15.492 -10.891 1 90.12 151 THR B C 1
ATOM 4664 O O . THR B 1 151 ? -12.242 -16.562 -10.961 1 90.12 151 THR B O 1
ATOM 4667 N N . ILE B 1 152 ? -12.242 -14.359 -10.805 1 82.94 152 ILE B N 1
ATOM 4668 C CA . ILE B 1 152 ? -13.695 -14.297 -10.688 1 82.94 152 ILE B CA 1
ATOM 4669 C C . ILE B 1 152 ? -14.344 -14.852 -11.953 1 82.94 152 ILE B C 1
ATOM 4671 O O . ILE B 1 152 ? -15.383 -15.5 -11.891 1 82.94 152 ILE B O 1
ATOM 4675 N N . ILE B 1 153 ? -13.758 -14.602 -13.062 1 86.19 153 ILE B N 1
ATOM 4676 C CA . ILE B 1 153 ? -14.258 -15.102 -14.336 1 86.19 153 ILE B CA 1
ATOM 4677 C C . ILE B 1 153 ? -14.18 -16.625 -14.367 1 86.19 153 ILE B C 1
ATOM 4679 O O . ILE B 1 153 ? -15.156 -17.297 -14.727 1 86.19 153 ILE B O 1
ATOM 4683 N N . GLY B 1 154 ? -13.07 -17.141 -13.953 1 92.56 154 GLY B N 1
ATOM 4684 C CA . GLY B 1 154 ? -12.906 -18.578 -13.914 1 92.56 154 GLY B CA 1
ATOM 4685 C C . GLY B 1 154 ? -13.906 -19.266 -13 1 92.56 154 GLY B C 1
ATOM 4686 O O . GLY B 1 154 ? -14.484 -20.297 -13.367 1 92.56 154 GLY B O 1
ATOM 4687 N N . ILE B 1 155 ? -14.133 -18.656 -11.914 1 92.25 155 ILE B N 1
ATOM 4688 C CA . ILE B 1 155 ? -15.055 -19.219 -10.938 1 92.25 155 ILE B CA 1
ATOM 4689 C C . ILE B 1 155 ? -16.469 -19.219 -11.5 1 92.25 155 ILE B C 1
ATOM 4691 O O . ILE B 1 155 ? -17.203 -20.203 -11.383 1 92.25 155 ILE B O 1
ATOM 4695 N N . ASN B 1 156 ? -16.844 -18.172 -12.094 1 87.44 156 ASN B N 1
ATOM 4696 C CA . ASN B 1 156 ? -18.188 -18.062 -12.648 1 87.44 156 ASN B CA 1
ATOM 4697 C C . ASN B 1 156 ? -18.391 -19.047 -13.797 1 87.44 156 ASN B C 1
ATOM 4699 O O . ASN B 1 156 ? -19.469 -19.625 -13.938 1 87.44 156 ASN B O 1
ATOM 4703 N N . ILE B 1 157 ? -17.406 -19.203 -14.562 1 90.25 157 ILE B N 1
ATOM 4704 C CA . ILE B 1 157 ? -17.484 -20.172 -15.641 1 90.25 157 ILE B CA 1
ATOM 4705 C C . ILE B 1 157 ? -17.672 -21.578 -15.062 1 90.25 157 ILE B C 1
ATOM 4707 O O . ILE B 1 157 ? -18.547 -22.328 -15.484 1 90.25 157 ILE B O 1
ATOM 4711 N N . ALA B 1 158 ? -16.859 -21.906 -14.094 1 94.75 158 ALA B N 1
ATOM 4712 C CA . ALA B 1 158 ? -16.906 -23.219 -13.477 1 94.75 158 ALA B CA 1
ATOM 4713 C C . ALA B 1 158 ? -18.281 -23.484 -12.859 1 94.75 158 ALA B C 1
ATOM 4715 O O . ALA B 1 158 ? -18.875 -24.547 -13.055 1 94.75 158 ALA B O 1
ATOM 4716 N N . LEU B 1 159 ? -18.766 -22.516 -12.188 1 90.69 159 LEU B N 1
ATOM 4717 C CA . LEU B 1 159 ? -20.062 -22.656 -11.547 1 90.69 159 LEU B CA 1
ATOM 4718 C C . LEU B 1 159 ? -21.172 -22.719 -12.594 1 90.69 159 LEU B C 1
ATOM 4720 O O . LEU B 1 159 ? -22.141 -23.469 -12.43 1 90.69 159 LEU B O 1
ATOM 4724 N N . GLY B 1 160 ? -21.047 -21.969 -13.539 1 87.38 160 GLY B N 1
ATOM 4725 C CA . GLY B 1 160 ? -22.016 -22 -14.625 1 87.38 160 GLY B CA 1
ATOM 4726 C C . GLY B 1 160 ? -22.078 -23.344 -15.328 1 87.38 160 GLY B C 1
ATOM 4727 O O . GLY B 1 160 ? -23.125 -23.734 -15.836 1 87.38 160 GLY B O 1
ATOM 4728 N N . LEU B 1 161 ? -21 -24.047 -15.359 1 90.81 161 LEU B N 1
ATOM 4729 C CA . LEU B 1 161 ? -20.922 -25.375 -15.984 1 90.81 161 LEU B CA 1
ATOM 4730 C C . LEU B 1 161 ? -21.359 -26.453 -15.008 1 90.81 161 LEU B C 1
ATOM 4732 O O . LEU B 1 161 ? -21.422 -27.641 -15.367 1 90.81 161 LEU B O 1
ATOM 4736 N N . GLY B 1 162 ? -21.578 -26 -13.766 1 89.81 162 GLY B N 1
ATOM 4737 C CA . GLY B 1 162 ? -22.062 -26.938 -12.766 1 89.81 162 GLY B CA 1
ATOM 4738 C C . GLY B 1 162 ? -20.938 -27.547 -11.945 1 89.81 162 GLY B C 1
ATOM 4739 O O . GLY B 1 162 ? -21.125 -28.562 -11.281 1 89.81 162 GLY B O 1
ATOM 4740 N N . PHE B 1 163 ? -19.812 -26.969 -12.016 1 95.06 163 PHE B N 1
ATOM 4741 C CA . PHE B 1 163 ? -18.688 -27.453 -11.234 1 95.06 163 PHE B CA 1
ATOM 4742 C C . PHE B 1 163 ? -18.5 -26.625 -9.977 1 95.06 163 PHE B C 1
ATOM 4744 O O . PHE B 1 163 ? -19.469 -26.219 -9.344 1 95.06 163 PHE B O 1
ATOM 4751 N N . ASP B 1 164 ? -17.297 -26.516 -9.484 1 95.69 164 ASP B N 1
ATOM 4752 C CA . ASP B 1 164 ? -17.062 -25.781 -8.242 1 95.69 164 ASP B CA 1
ATOM 4753 C C . ASP B 1 164 ? -15.914 -24.797 -8.391 1 95.69 164 ASP B C 1
ATOM 4755 O O . ASP B 1 164 ? -15.312 -24.688 -9.469 1 95.69 164 ASP B O 1
ATOM 4759 N N . PRO B 1 165 ? -15.57 -24 -7.406 1 95.31 165 PRO B N 1
ATOM 4760 C CA . PRO B 1 165 ? -14.531 -22.969 -7.488 1 95.31 165 PRO B CA 1
ATOM 4761 C C . PRO B 1 165 ? -13.141 -23.547 -7.707 1 95.31 165 PRO B C 1
ATOM 4763 O O . PRO B 1 165 ? -12.273 -22.875 -8.273 1 95.31 165 PRO B O 1
ATOM 4766 N N . ILE B 1 166 ? -12.93 -24.734 -7.363 1 97.19 166 ILE B N 1
ATOM 4767 C CA . ILE B 1 166 ? -11.633 -25.375 -7.551 1 97.19 166 ILE B CA 1
ATOM 4768 C C . ILE B 1 166 ? -11.352 -25.547 -9.047 1 97.19 166 ILE B C 1
ATOM 4770 O O . ILE B 1 166 ? -10.227 -25.344 -9.5 1 97.19 166 ILE B O 1
ATOM 4774 N N . VAL B 1 167 ? -12.406 -25.891 -9.766 1 97.56 167 VAL B N 1
ATOM 4775 C CA . VAL B 1 167 ? -12.266 -26.016 -11.211 1 97.56 167 VAL B CA 1
ATOM 4776 C C . VAL B 1 167 ? -11.914 -24.656 -11.82 1 97.56 167 VAL B C 1
ATOM 4778 O O . VAL B 1 167 ? -11.055 -24.562 -12.703 1 97.56 167 VAL B O 1
ATOM 4781 N N . GLY B 1 168 ? -12.586 -23.656 -11.328 1 96.44 168 GLY B N 1
ATOM 4782 C CA . GLY B 1 168 ? -12.273 -22.312 -11.781 1 96.44 168 GLY B CA 1
ATOM 4783 C C . GLY B 1 168 ? -10.828 -21.922 -11.508 1 96.44 168 GLY B C 1
ATOM 4784 O O . GLY B 1 168 ? -10.148 -21.406 -12.391 1 96.44 168 GLY B O 1
ATOM 4785 N N . LEU B 1 169 ? -10.336 -22.156 -10.297 1 97 169 LEU B N 1
ATOM 4786 C CA . LEU B 1 169 ? -8.953 -21.891 -9.922 1 97 169 LEU B CA 1
ATOM 4787 C C . LEU B 1 169 ? -7.988 -22.703 -10.781 1 97 169 LEU B C 1
ATOM 4789 O O . LEU B 1 169 ? -6.934 -22.203 -11.172 1 97 169 LEU B O 1
ATOM 4793 N N . GLY B 1 170 ? -8.383 -23.906 -11 1 97.75 170 GLY B N 1
ATOM 4794 C CA . GLY B 1 170 ? -7.551 -24.75 -11.852 1 97.75 170 GLY B CA 1
ATOM 4795 C C . GLY B 1 170 ? -7.367 -24.203 -13.25 1 97.75 170 GLY B C 1
ATOM 4796 O O . GLY B 1 170 ? -6.27 -24.25 -13.805 1 97.75 170 GLY B O 1
ATOM 4797 N N . MET B 1 171 ? -8.406 -23.656 -13.789 1 97.06 171 MET B N 1
ATOM 4798 C CA . MET B 1 171 ? -8.344 -23.125 -15.148 1 97.06 171 MET B CA 1
ATOM 4799 C C . MET B 1 171 ? -7.527 -21.844 -15.195 1 97.06 171 MET B C 1
ATOM 4801 O O . MET B 1 171 ? -6.676 -21.672 -16.062 1 97.06 171 MET B O 1
ATOM 4805 N N . ILE B 1 172 ? -7.754 -20.984 -14.227 1 95.94 172 ILE B N 1
ATOM 4806 C CA . ILE B 1 172 ? -7.156 -19.656 -14.273 1 95.94 172 ILE B CA 1
ATOM 4807 C C . ILE B 1 172 ? -5.77 -19.688 -13.633 1 95.94 172 ILE B C 1
ATOM 4809 O O . ILE B 1 172 ? -4.762 -19.469 -14.305 1 95.94 172 ILE B O 1
ATOM 4813 N N . MET B 1 173 ? -5.715 -20.062 -12.391 1 96.5 173 MET B N 1
ATOM 4814 C CA . MET B 1 173 ? -4.441 -20.125 -11.672 1 96.5 173 MET B CA 1
ATOM 4815 C C . MET B 1 173 ? -3.559 -21.234 -12.219 1 96.5 173 MET B C 1
ATOM 4817 O O . MET B 1 173 ? -2.365 -21.031 -12.453 1 96.5 173 MET B O 1
ATOM 4821 N N . GLY B 1 174 ? -4.176 -22.422 -12.406 1 97.56 174 GLY B N 1
ATOM 4822 C CA . GLY B 1 174 ? -3.416 -23.547 -12.938 1 97.56 174 GLY B CA 1
ATOM 4823 C C . GLY B 1 174 ? -2.844 -23.281 -14.32 1 97.56 174 GLY B C 1
ATOM 4824 O O . GLY B 1 174 ? -1.648 -23.469 -14.547 1 97.56 174 GLY B O 1
ATOM 4825 N N . GLY B 1 175 ? -3.717 -22.844 -15.188 1 97.38 175 GLY B N 1
ATOM 4826 C CA . GLY B 1 175 ? -3.26 -22.5 -16.531 1 97.38 175 GLY B CA 1
ATOM 4827 C C . GLY B 1 175 ? -2.242 -21.375 -16.531 1 97.38 175 GLY B C 1
ATOM 4828 O O . GLY B 1 175 ? -1.209 -21.469 -17.203 1 97.38 175 GLY B O 1
ATOM 4829 N N . GLY B 1 176 ? -2.562 -20.344 -15.773 1 96.25 176 GLY B N 1
ATOM 4830 C CA . GLY B 1 176 ? -1.657 -19.203 -15.688 1 96.25 176 GLY B CA 1
ATOM 4831 C C . GLY B 1 176 ? -0.276 -19.578 -15.188 1 96.25 176 GLY B C 1
ATOM 4832 O O . GLY B 1 176 ? 0.733 -19.141 -15.742 1 96.25 176 GLY B O 1
ATOM 4833 N N . TYR B 1 177 ? -0.228 -20.391 -14.148 1 96.81 177 TYR B N 1
ATOM 4834 C CA . TYR B 1 177 ? 1.051 -20.828 -13.602 1 96.81 177 TYR B CA 1
ATOM 4835 C C . TYR B 1 177 ? 1.771 -21.766 -14.57 1 96.81 177 TYR B C 1
ATOM 4837 O O . TYR B 1 177 ? 3 -21.734 -14.664 1 96.81 177 TYR B O 1
ATOM 4845 N N . ALA B 1 178 ? 0.988 -22.609 -15.266 1 97.38 178 ALA B N 1
ATOM 4846 C CA . ALA B 1 178 ? 1.635 -23.453 -16.266 1 97.38 178 ALA B CA 1
ATOM 4847 C C . ALA B 1 178 ? 2.359 -22.609 -17.312 1 97.38 178 ALA B C 1
ATOM 4849 O O . ALA B 1 178 ? 3.461 -22.953 -17.75 1 97.38 178 ALA B O 1
ATOM 4850 N N . GLY B 1 179 ? 1.734 -21.562 -17.688 1 96.56 179 GLY B N 1
ATOM 4851 C CA . GLY B 1 179 ? 2.35 -20.641 -18.625 1 96.56 179 GLY B CA 1
ATOM 4852 C C . GLY B 1 179 ? 3.52 -19.875 -18.047 1 96.56 179 GLY B C 1
ATOM 4853 O O . GLY B 1 179 ? 4.594 -19.828 -18.641 1 96.56 179 GLY B O 1
ATOM 4854 N N . TRP B 1 180 ? 3.346 -19.375 -16.875 1 94.44 180 TRP B N 1
ATOM 4855 C CA . TRP B 1 180 ? 4.324 -18.5 -16.234 1 94.44 180 TRP B CA 1
ATOM 4856 C C . TRP B 1 180 ? 5.547 -19.297 -15.789 1 94.44 180 TRP B C 1
ATOM 4858 O O . TRP B 1 180 ? 6.684 -18.875 -15.984 1 94.44 180 TRP B O 1
ATOM 4868 N N . ASN B 1 181 ? 5.301 -20.422 -15.188 1 94.69 181 ASN B N 1
ATOM 4869 C CA . ASN B 1 181 ? 6.355 -21.219 -14.57 1 94.69 181 ASN B CA 1
ATOM 4870 C C . ASN B 1 181 ? 7.363 -21.703 -15.609 1 94.69 181 ASN B C 1
ATOM 4872 O O . ASN B 1 181 ? 8.547 -21.844 -15.312 1 94.69 181 ASN B O 1
ATOM 4876 N N . PHE B 1 182 ? 6.883 -21.938 -16.797 1 95.75 182 PHE B N 1
ATOM 4877 C CA . PHE B 1 182 ? 7.727 -22.562 -17.812 1 95.75 182 PHE B CA 1
ATOM 4878 C C . PHE B 1 182 ? 7.871 -21.656 -19.031 1 95.75 182 PHE B C 1
ATOM 4880 O O . PHE B 1 182 ? 8.266 -22.125 -20.109 1 95.75 182 PHE B O 1
ATOM 4887 N N . SER B 1 183 ? 7.605 -20.438 -18.797 1 95.19 183 SER B N 1
ATOM 4888 C CA . SER B 1 183 ? 7.582 -19.469 -19.891 1 95.19 183 SER B CA 1
ATOM 4889 C C . SER B 1 183 ? 8.938 -19.375 -20.578 1 95.19 183 SER B C 1
ATOM 4891 O O . SER B 1 183 ? 9.977 -19.281 -19.906 1 95.19 183 SER B O 1
ATOM 4893 N N . PRO B 1 184 ? 8.93 -19.344 -21.922 1 94.94 184 PRO B N 1
ATOM 4894 C CA . PRO B 1 184 ? 10.18 -19.141 -22.656 1 94.94 184 PRO B CA 1
ATOM 4895 C C . PRO B 1 184 ? 10.664 -17.703 -22.625 1 94.94 184 PRO B C 1
ATOM 4897 O O . PRO B 1 184 ? 11.82 -17.422 -22.938 1 94.94 184 PRO B O 1
ATOM 4900 N N . ILE B 1 185 ? 9.812 -16.797 -22.203 1 90.62 185 ILE B N 1
ATOM 4901 C CA . ILE B 1 185 ? 10.18 -15.391 -22.328 1 90.62 185 ILE B CA 1
ATOM 4902 C C . ILE B 1 185 ? 9.945 -14.664 -21 1 90.62 185 ILE B C 1
ATOM 4904 O O . ILE B 1 185 ? 9.586 -13.484 -20.984 1 90.62 185 ILE B O 1
ATOM 4908 N N . ASN B 1 186 ? 9.922 -15.398 -19.922 1 89.81 186 ASN B N 1
ATOM 4909 C CA . ASN B 1 186 ? 9.828 -14.789 -18.594 1 89.81 186 ASN B CA 1
ATOM 4910 C C . ASN B 1 186 ? 11.07 -13.961 -18.266 1 89.81 186 ASN B C 1
ATOM 4912 O O . ASN B 1 186 ? 12.102 -14.508 -17.875 1 89.81 186 ASN B O 1
ATOM 4916 N N . ALA B 1 187 ? 10.992 -12.688 -18.359 1 84.19 187 ALA B N 1
ATOM 4917 C CA . ALA B 1 187 ? 12.141 -11.805 -18.219 1 84.19 187 ALA B CA 1
ATOM 4918 C C . ALA B 1 187 ? 12.688 -11.852 -16.797 1 84.19 187 ALA B C 1
ATOM 4920 O O . ALA B 1 187 ? 13.906 -11.766 -16.594 1 84.19 187 ALA B O 1
ATOM 4921 N N . SER B 1 188 ? 11.805 -12 -15.867 1 83.94 188 SER B N 1
ATOM 4922 C CA . SER B 1 188 ? 12.195 -11.961 -14.461 1 83.94 188 SER B CA 1
ATOM 4923 C C . SER B 1 188 ? 13.008 -13.188 -14.078 1 83.94 188 SER B C 1
ATOM 4925 O O . SER B 1 188 ? 13.938 -13.102 -13.273 1 83.94 188 SER B O 1
ATOM 4927 N N . ILE B 1 189 ? 12.633 -14.305 -14.641 1 91.88 189 ILE B N 1
ATOM 4928 C CA . ILE B 1 189 ? 13.273 -15.555 -14.25 1 91.88 189 ILE B CA 1
ATOM 4929 C C . ILE B 1 189 ? 14.312 -15.953 -15.289 1 91.88 189 ILE B C 1
ATOM 4931 O O . ILE B 1 189 ? 15.516 -15.883 -15.039 1 91.88 189 ILE B O 1
ATOM 4935 N N . VAL B 1 190 ? 13.883 -16.125 -16.484 1 93.56 190 VAL B N 1
ATOM 4936 C CA . VAL B 1 190 ? 14.742 -16.609 -17.547 1 93.56 190 VAL B CA 1
ATOM 4937 C C . VAL B 1 190 ? 15.641 -15.484 -18.047 1 93.56 190 VAL B C 1
ATOM 4939 O O . VAL B 1 190 ? 16.844 -15.664 -18.203 1 93.56 190 VAL B O 1
ATOM 4942 N N . GLY B 1 191 ? 15.102 -14.352 -18.25 1 89.88 191 GLY B N 1
ATOM 4943 C CA . GLY B 1 191 ? 15.883 -13.219 -18.734 1 89.88 191 GLY B CA 1
ATOM 4944 C C . GLY B 1 191 ? 17.016 -12.844 -17.797 1 89.88 191 GLY B C 1
ATOM 4945 O O . GLY B 1 191 ? 18.156 -12.672 -18.234 1 89.88 191 GLY B O 1
ATOM 4946 N N . THR B 1 192 ? 16.688 -12.734 -16.531 1 88.56 192 THR B N 1
ATOM 4947 C CA . THR B 1 192 ? 17.703 -12.383 -15.547 1 88.56 192 THR B CA 1
ATOM 4948 C C . THR B 1 192 ? 18.75 -13.477 -15.445 1 88.56 192 THR B C 1
ATOM 4950 O O . THR B 1 192 ? 19.953 -13.18 -15.383 1 88.56 192 THR B O 1
ATOM 4953 N N . ALA B 1 193 ? 18.328 -14.688 -15.438 1 93.44 193 ALA B N 1
ATOM 4954 C CA . ALA B 1 193 ? 19.25 -15.812 -15.359 1 93.44 193 ALA B CA 1
ATOM 4955 C C . ALA B 1 193 ? 20.172 -15.844 -16.578 1 93.44 193 ALA B C 1
ATOM 4957 O O . ALA B 1 193 ? 21.375 -16.094 -16.453 1 93.44 193 ALA B O 1
ATOM 4958 N N . HIS B 1 194 ? 19.656 -15.594 -17.766 1 93.12 194 HIS B N 1
ATOM 4959 C CA . HIS B 1 194 ? 20.438 -15.555 -19 1 93.12 194 HIS B CA 1
ATOM 4960 C C . HIS B 1 194 ? 21.484 -14.453 -18.953 1 93.12 194 HIS B C 1
ATOM 4962 O O . HIS B 1 194 ? 22.625 -14.648 -19.375 1 93.12 194 HIS B O 1
ATOM 4968 N N . SER B 1 195 ? 21.094 -13.375 -18.438 1 88.62 195 SER B N 1
ATOM 4969 C CA . SER B 1 195 ? 22.016 -12.25 -18.344 1 88.62 195 SER B CA 1
ATOM 4970 C C . SER B 1 195 ? 23.188 -12.57 -17.422 1 88.62 195 SER B C 1
ATOM 4972 O O . SER B 1 195 ? 24.328 -12.188 -17.688 1 88.62 195 SER B O 1
ATOM 4974 N N . ILE B 1 196 ? 22.953 -13.273 -16.438 1 88 196 ILE B N 1
ATOM 4975 C CA . ILE B 1 196 ? 23.969 -13.602 -15.453 1 88 196 ILE B CA 1
ATOM 4976 C C . ILE B 1 196 ? 24.906 -14.68 -16.016 1 88 196 ILE B C 1
ATOM 4978 O O . ILE B 1 196 ? 26.109 -14.648 -15.766 1 88 196 ILE B O 1
ATOM 4982 N N . THR B 1 197 ? 24.391 -15.586 -16.797 1 91.19 197 THR B N 1
ATOM 4983 C CA . THR B 1 197 ? 25.172 -16.719 -17.297 1 91.19 197 THR B CA 1
ATOM 4984 C C . THR B 1 197 ? 25.844 -16.359 -18.609 1 91.19 197 THR B C 1
ATOM 4986 O O . THR B 1 197 ? 26.672 -17.125 -19.109 1 91.19 197 THR B O 1
ATOM 4989 N N . GLY B 1 198 ? 25.453 -15.227 -19.141 1 87.56 198 GLY B N 1
ATOM 4990 C CA . GLY B 1 198 ? 26.062 -14.789 -20.391 1 87.56 198 GLY B CA 1
ATOM 4991 C C . GLY B 1 198 ? 25.391 -15.391 -21.625 1 87.56 198 GLY B C 1
ATOM 4992 O O . GLY B 1 198 ? 25.922 -15.289 -22.734 1 87.56 198 GLY B O 1
ATOM 4993 N N . LEU B 1 199 ? 24.297 -16.031 -21.422 1 92.5 199 LEU B N 1
ATOM 4994 C CA . LEU B 1 199 ? 23.531 -16.578 -22.547 1 92.5 199 LEU B CA 1
ATOM 4995 C C . LEU B 1 199 ? 22.766 -15.469 -23.266 1 92.5 199 LEU B C 1
ATOM 4997 O O . LEU B 1 199 ? 22.359 -14.484 -22.641 1 92.5 199 LEU B O 1
ATOM 5001 N N . PRO B 1 200 ? 22.609 -15.648 -24.625 1 92.31 200 PRO B N 1
ATOM 5002 C CA . PRO B 1 200 ? 21.672 -14.719 -25.266 1 92.31 200 PRO B CA 1
ATOM 5003 C C . PRO B 1 200 ? 20.266 -14.781 -24.656 1 92.31 200 PRO B C 1
ATOM 5005 O O . PRO B 1 200 ? 19.734 -15.867 -24.453 1 92.31 200 PRO B O 1
ATOM 5008 N N . VAL B 1 201 ? 19.734 -13.664 -24.438 1 90.56 201 VAL B N 1
ATOM 5009 C CA . VAL B 1 201 ? 18.438 -13.57 -23.766 1 90.56 201 VAL B CA 1
ATOM 5010 C C . VAL B 1 201 ? 17.375 -14.312 -24.562 1 90.56 201 VAL B C 1
ATOM 5012 O O . VAL B 1 201 ? 17.266 -14.117 -25.781 1 90.56 201 VAL B O 1
ATOM 5015 N N . PHE B 1 202 ? 16.672 -15.25 -23.922 1 90.62 202 PHE B N 1
ATOM 5016 C CA . PHE B 1 202 ? 15.555 -16.062 -24.375 1 90.62 202 PHE B CA 1
ATOM 5017 C C . PHE B 1 202 ? 16 -17.078 -25.406 1 90.62 202 PHE B C 1
ATOM 5019 O O . PHE B 1 202 ? 15.195 -17.562 -26.203 1 90.62 202 PHE B O 1
ATOM 5026 N N . SER B 1 203 ? 17.312 -17.344 -25.406 1 92.88 203 SER B N 1
ATOM 5027 C CA . SER B 1 203 ? 17.797 -18.484 -26.172 1 92.88 203 SER B CA 1
ATOM 5028 C C . SER B 1 203 ? 17.234 -19.797 -25.625 1 92.88 203 SER B C 1
ATOM 5030 O O . SER B 1 203 ? 16.828 -19.859 -24.469 1 92.88 203 SER B O 1
ATOM 5032 N N . GLY B 1 204 ? 17.062 -20.828 -26.531 1 93.25 204 GLY B N 1
ATOM 5033 C CA . GLY B 1 204 ? 16.562 -22.141 -26.125 1 93.25 204 GLY B CA 1
ATOM 5034 C C . GLY B 1 204 ? 15.055 -22.156 -25.938 1 93.25 204 GLY B C 1
ATOM 5035 O O . GLY B 1 204 ? 14.531 -22.969 -25.172 1 93.25 204 GLY B O 1
ATOM 5036 N N . MET B 1 205 ? 14.32 -21.297 -26.531 1 94.19 205 MET B N 1
ATOM 5037 C CA . MET B 1 205 ? 12.898 -21.094 -26.281 1 94.19 205 MET B CA 1
ATOM 5038 C C . MET B 1 205 ? 12.078 -22.281 -26.766 1 94.19 205 MET B C 1
ATOM 5040 O O . MET B 1 205 ? 11 -22.562 -26.234 1 94.19 205 MET B O 1
ATOM 5044 N N . GLU B 1 206 ? 12.539 -23.016 -27.766 1 94.94 206 GLU B N 1
ATOM 5045 C CA . GLU B 1 206 ? 11.781 -24.141 -28.312 1 94.94 206 GLU B CA 1
ATOM 5046 C C . GLU B 1 206 ? 11.508 -25.203 -27.25 1 94.94 206 GLU B C 1
ATOM 5048 O O . GLU B 1 206 ? 10.375 -25.672 -27.109 1 94.94 206 GLU B O 1
ATOM 5053 N N . TYR B 1 207 ? 12.586 -25.562 -26.547 1 96.94 207 TYR B N 1
ATOM 5054 C CA . TYR B 1 207 ? 12.438 -26.562 -25.484 1 96.94 207 TYR B CA 1
ATOM 5055 C C . TYR B 1 207 ? 11.484 -26.078 -24.406 1 96.94 207 TYR B C 1
ATOM 5057 O O . TYR B 1 207 ? 10.68 -26.844 -23.891 1 96.94 207 TYR B O 1
ATOM 5065 N N . ARG B 1 208 ? 11.523 -24.812 -24.109 1 96.81 208 ARG B N 1
ATOM 5066 C CA . ARG B 1 208 ? 10.664 -24.234 -23.062 1 96.81 208 ARG B CA 1
ATOM 5067 C C . ARG B 1 208 ? 9.219 -24.156 -23.547 1 96.81 208 ARG B C 1
ATOM 5069 O O . ARG B 1 208 ? 8.289 -24.312 -22.75 1 96.81 208 ARG B O 1
ATOM 5076 N N . PHE B 1 209 ? 9.062 -23.906 -24.812 1 96.81 209 PHE B N 1
ATOM 5077 C CA . PHE B 1 209 ? 7.711 -23.922 -25.359 1 96.81 209 PHE B CA 1
ATOM 5078 C C . PHE B 1 209 ? 7.086 -25.312 -25.234 1 96.81 209 PHE B C 1
ATOM 5080 O O . PHE B 1 209 ? 5.898 -25.422 -24.922 1 96.81 209 PHE B O 1
ATOM 5087 N N . LEU B 1 210 ? 7.852 -26.266 -25.516 1 97 210 LEU B N 1
ATOM 5088 C CA . LEU B 1 210 ? 7.383 -27.625 -25.328 1 97 210 LEU B CA 1
ATOM 5089 C C . LEU B 1 210 ? 7 -27.891 -23.875 1 97 210 LEU B C 1
ATOM 5091 O O . LEU B 1 210 ? 5.98 -28.516 -23.609 1 97 210 LEU B O 1
ATOM 5095 N N . THR B 1 211 ? 7.824 -27.375 -23.016 1 97.44 211 THR B N 1
ATOM 5096 C CA . THR B 1 211 ? 7.574 -27.578 -21.594 1 97.44 211 THR B CA 1
ATOM 5097 C C . THR B 1 211 ? 6.25 -26.938 -21.188 1 97.44 211 THR B C 1
ATOM 5099 O O . THR B 1 211 ? 5.484 -27.531 -20.406 1 97.44 211 THR B O 1
ATOM 5102 N N . VAL B 1 212 ? 5.965 -25.734 -21.641 1 97.94 212 VAL B N 1
ATOM 5103 C CA . VAL B 1 212 ? 4.723 -25.031 -21.328 1 97.94 212 VAL B CA 1
ATOM 5104 C C . VAL B 1 212 ? 3.531 -25.859 -21.812 1 97.94 212 VAL B C 1
ATOM 5106 O O . VAL B 1 212 ? 2.527 -25.984 -21.109 1 97.94 212 VAL B O 1
ATOM 5109 N N . PHE B 1 213 ? 3.699 -26.375 -22.984 1 98.12 213 PHE B N 1
ATOM 5110 C CA . PHE B 1 213 ? 2.607 -27.141 -23.578 1 98.12 213 PHE B CA 1
ATOM 5111 C C . PHE B 1 213 ? 2.301 -28.391 -22.75 1 98.12 213 PHE B C 1
ATOM 5113 O O . PHE B 1 213 ? 1.138 -28.656 -22.438 1 98.12 213 PHE B O 1
ATOM 5120 N N . ILE B 1 214 ? 3.324 -29.125 -22.422 1 98.44 214 ILE B N 1
ATOM 5121 C CA . ILE B 1 214 ? 3.146 -30.344 -21.641 1 98.44 214 ILE B CA 1
ATOM 5122 C C . ILE B 1 214 ? 2.578 -29.984 -20.266 1 98.44 214 ILE B C 1
ATOM 5124 O O . ILE B 1 214 ? 1.665 -30.656 -19.781 1 98.44 214 ILE B O 1
ATOM 5128 N N . ALA B 1 215 ? 3.131 -28.953 -19.672 1 98.56 215 ALA B N 1
ATOM 5129 C CA . ALA B 1 215 ? 2.672 -28.516 -18.344 1 98.56 215 ALA B CA 1
ATOM 5130 C C . ALA B 1 215 ? 1.195 -28.141 -18.375 1 98.56 215 ALA B C 1
ATOM 5132 O O . ALA B 1 215 ? 0.432 -28.5 -17.484 1 98.56 215 ALA B O 1
ATOM 5133 N N . THR B 1 216 ? 0.799 -27.359 -19.406 1 98.62 216 THR B N 1
ATOM 5134 C CA . THR B 1 216 ? -0.586 -26.922 -19.531 1 98.62 216 THR B CA 1
ATOM 5135 C C . THR B 1 216 ? -1.517 -28.109 -19.734 1 98.62 216 THR B C 1
ATOM 5137 O O . THR B 1 216 ? -2.609 -28.156 -19.172 1 98.62 216 THR B O 1
ATOM 5140 N N . ALA B 1 217 ? -1.049 -29.062 -20.484 1 98.62 217 ALA B N 1
ATOM 5141 C CA . ALA B 1 217 ? -1.843 -30.266 -20.703 1 98.62 217 ALA B CA 1
ATOM 5142 C C . ALA B 1 217 ? -2.035 -31.047 -19.406 1 98.62 217 ALA B C 1
ATOM 5144 O O . ALA B 1 217 ? -3.109 -31.594 -19.156 1 98.62 217 ALA B O 1
ATOM 5145 N N . ILE B 1 218 ? -1.017 -31.094 -18.656 1 98.5 218 ILE B N 1
ATOM 5146 C CA . ILE B 1 218 ? -1.096 -31.781 -17.375 1 98.5 218 ILE B CA 1
ATOM 5147 C C . ILE B 1 218 ? -2.109 -31.094 -16.469 1 98.5 218 ILE B C 1
ATOM 5149 O O . ILE B 1 218 ? -2.947 -31.75 -15.836 1 98.5 218 ILE B O 1
ATOM 5153 N N . VAL B 1 219 ? -2.07 -29.734 -16.406 1 98.5 219 VAL B N 1
ATOM 5154 C CA . VAL B 1 219 ? -3.012 -28.984 -15.594 1 98.5 219 VAL B CA 1
ATOM 5155 C C . VAL B 1 219 ? -4.438 -29.234 -16.078 1 98.5 219 VAL B C 1
ATOM 5157 O O . VAL B 1 219 ? -5.328 -29.547 -15.281 1 98.5 219 VAL B O 1
ATOM 5160 N N . ALA B 1 220 ? -4.625 -29.156 -17.391 1 98.5 220 ALA B N 1
ATOM 5161 C CA . ALA B 1 220 ? -5.953 -29.359 -17.969 1 98.5 220 ALA B CA 1
ATOM 5162 C C . ALA B 1 220 ? -6.477 -30.766 -17.656 1 98.5 220 ALA B C 1
ATOM 5164 O O . ALA B 1 220 ? -7.66 -30.938 -17.375 1 98.5 220 ALA B O 1
ATOM 5165 N N . THR B 1 221 ? -5.602 -31.719 -17.703 1 98.5 221 THR B N 1
ATOM 5166 C CA . THR B 1 221 ? -5.988 -33.094 -17.438 1 98.5 221 THR B CA 1
ATOM 5167 C C . THR B 1 221 ? -6.391 -33.281 -15.984 1 98.5 221 THR B C 1
ATOM 5169 O O . THR B 1 221 ? -7.449 -33.844 -15.688 1 98.5 221 THR B O 1
ATOM 5172 N N . ILE B 1 222 ? -5.602 -32.781 -15.109 1 98.19 222 ILE B N 1
ATOM 5173 C CA . ILE B 1 222 ? -5.855 -32.969 -13.68 1 98.19 222 ILE B CA 1
ATOM 5174 C C . ILE B 1 222 ? -7.145 -32.25 -13.297 1 98.19 222 ILE B C 1
ATOM 5176 O O . ILE B 1 222 ? -7.973 -32.812 -12.562 1 98.19 222 ILE B O 1
ATOM 5180 N N . VAL B 1 223 ? -7.336 -31.047 -13.805 1 98.12 223 VAL B N 1
ATOM 5181 C CA . VAL B 1 223 ? -8.531 -30.266 -13.5 1 98.12 223 VAL B CA 1
ATOM 5182 C C . VAL B 1 223 ? -9.758 -30.938 -14.102 1 98.12 223 VAL B C 1
ATOM 5184 O O . VAL B 1 223 ? -10.812 -31 -13.469 1 98.12 223 VAL B O 1
ATOM 5187 N N . SER B 1 224 ? -9.617 -31.484 -15.312 1 97.81 224 SER B N 1
ATOM 5188 C CA . SER B 1 224 ? -10.719 -32.188 -15.969 1 97.81 224 SER B CA 1
ATOM 5189 C C . SER B 1 224 ? -11.109 -33.438 -15.211 1 97.81 224 SER B C 1
ATOM 5191 O O . SER B 1 224 ? -12.297 -33.75 -15.094 1 97.81 224 SER B O 1
ATOM 5193 N N . LEU B 1 225 ? -10.133 -34.188 -14.75 1 97.56 225 LEU B N 1
ATOM 5194 C CA . LEU B 1 225 ? -10.406 -35.375 -13.984 1 97.56 225 LEU B CA 1
ATOM 5195 C C . LEU B 1 225 ? -11.133 -35.031 -12.688 1 97.56 225 LEU B C 1
ATOM 5197 O O . LEU B 1 225 ? -12.047 -35.75 -12.281 1 97.56 225 LEU B O 1
ATOM 5201 N N . TYR B 1 226 ? -10.727 -33.969 -12.07 1 97.5 226 TYR B N 1
ATOM 5202 C CA . TYR B 1 226 ? -11.414 -33.531 -10.867 1 97.5 226 TYR B CA 1
ATOM 5203 C C . TYR B 1 226 ? -12.852 -33.094 -11.18 1 97.5 226 TYR B C 1
ATOM 5205 O O . TYR B 1 226 ? -13.781 -33.469 -10.453 1 97.5 226 TYR B O 1
ATOM 5213 N N . ALA B 1 227 ? -13.016 -32.375 -12.273 1 97.5 227 ALA B N 1
ATOM 5214 C CA . ALA B 1 227 ? -14.344 -31.938 -12.695 1 97.5 227 ALA B CA 1
ATOM 5215 C C . ALA B 1 227 ? -15.258 -33.125 -12.969 1 97.5 227 ALA B C 1
ATOM 5217 O O . ALA B 1 227 ? -16.438 -33.094 -12.609 1 97.5 227 ALA B O 1
ATOM 5218 N N . LYS B 1 228 ? -14.781 -34.125 -13.602 1 96.31 228 LYS B N 1
ATOM 5219 C CA . LYS B 1 228 ? -15.562 -35.312 -13.898 1 96.31 228 LYS B CA 1
ATOM 5220 C C . LYS B 1 228 ? -15.984 -36.031 -12.617 1 96.31 228 LYS B C 1
ATOM 5222 O O . LYS B 1 228 ? -17.109 -36.531 -12.516 1 96.31 228 LYS B O 1
ATOM 5227 N N . ARG B 1 229 ? -15.07 -36.062 -11.727 1 96.25 229 ARG B N 1
ATOM 5228 C CA . ARG B 1 229 ? -15.344 -36.719 -10.453 1 96.25 229 ARG B CA 1
ATOM 5229 C C . ARG B 1 229 ? -16.484 -36.031 -9.711 1 96.25 229 ARG B C 1
ATOM 5231 O O . ARG B 1 229 ? -17.375 -36.688 -9.172 1 96.25 229 ARG B O 1
ATOM 5238 N N . ILE B 1 230 ? -16.516 -34.719 -9.688 1 94.94 230 ILE B N 1
ATOM 5239 C CA . ILE B 1 230 ? -17.516 -34 -8.906 1 94.94 230 ILE B CA 1
ATOM 5240 C C . ILE B 1 230 ? -18.828 -33.938 -9.688 1 94.94 230 ILE B C 1
ATOM 5242 O O . ILE B 1 230 ? -19.906 -33.75 -9.102 1 94.94 230 ILE B O 1
ATOM 5246 N N . SER B 1 231 ? -18.703 -34.031 -10.984 1 93.69 231 SER B N 1
ATOM 5247 C CA . SER B 1 231 ? -19.922 -34.125 -11.789 1 93.69 231 SER B CA 1
ATOM 5248 C C . SER B 1 231 ? -20.672 -35.438 -11.516 1 93.69 231 SER B C 1
ATOM 5250 O O . SER B 1 231 ? -21.906 -35.438 -11.523 1 93.69 231 SER B O 1
ATOM 5252 N N . LYS B 1 232 ? -20 -36.438 -11.258 1 94.25 232 LYS B N 1
ATOM 5253 C CA . LYS B 1 232 ? -20.594 -37.75 -10.953 1 94.25 232 LYS B CA 1
ATOM 5254 C C . LYS B 1 232 ? -21.109 -37.812 -9.516 1 94.25 232 LYS B C 1
ATOM 5256 O O . LYS B 1 232 ? -22.156 -38.406 -9.258 1 94.25 232 LYS B O 1
ATOM 5261 N N . ASP B 1 233 ? -20.328 -37.188 -8.617 1 95.06 233 ASP B N 1
ATOM 5262 C CA . ASP B 1 233 ? -20.703 -37.156 -7.211 1 95.06 233 ASP B CA 1
ATOM 5263 C C . ASP B 1 233 ? -20.328 -35.812 -6.59 1 95.06 233 ASP B C 1
ATOM 5265 O O . ASP B 1 233 ? -19.203 -35.625 -6.145 1 95.06 233 ASP B O 1
ATOM 5269 N N . PRO B 1 234 ? -21.297 -35 -6.473 1 91.69 234 PRO B N 1
ATOM 5270 C CA . PRO B 1 234 ? -21.031 -33.656 -5.953 1 91.69 234 PRO B CA 1
ATOM 5271 C C . PRO B 1 234 ? -20.422 -33.688 -4.555 1 91.69 234 PRO B C 1
ATOM 5273 O O . PRO B 1 234 ? -19.75 -32.719 -4.16 1 91.69 234 PRO B O 1
ATOM 5276 N N . LYS B 1 235 ? -20.578 -34.688 -3.809 1 91.88 235 LYS B N 1
ATOM 5277 C CA . LYS B 1 235 ? -20.047 -34.781 -2.455 1 91.88 235 LYS B CA 1
ATOM 5278 C C . LYS B 1 235 ? -18.516 -34.938 -2.475 1 91.88 235 LYS B C 1
ATOM 5280 O O . LYS B 1 235 ? -17.859 -34.719 -1.453 1 91.88 235 LYS B O 1
ATOM 5285 N N . LYS B 1 236 ? -18.047 -35.188 -3.621 1 93 236 LYS B N 1
ATOM 5286 C CA . LYS B 1 236 ? -16.594 -35.375 -3.768 1 93 236 LYS B CA 1
ATOM 5287 C C . LYS B 1 236 ? -15.906 -34.031 -4.004 1 93 236 LYS B C 1
ATOM 5289 O O . LYS B 1 236 ? -14.68 -33.938 -4.051 1 93 236 LYS B O 1
ATOM 5294 N N . SER B 1 237 ? -16.656 -33.031 -4.09 1 93.88 237 SER B N 1
ATOM 5295 C CA . SER B 1 237 ? -16.078 -31.703 -4.199 1 93.88 237 SER B CA 1
ATOM 5296 C C . SER B 1 237 ? -15.25 -31.344 -2.963 1 93.88 237 SER B C 1
ATOM 5298 O O . SER B 1 237 ? -15.688 -31.594 -1.834 1 93.88 237 SER B O 1
ATOM 5300 N N . LEU B 1 238 ? -14.094 -30.781 -3.141 1 91.94 238 LEU B N 1
ATOM 5301 C CA . LEU B 1 238 ? -13.203 -30.391 -2.051 1 91.94 238 LEU B CA 1
ATOM 5302 C C . LEU B 1 238 ? -13.773 -29.203 -1.293 1 91.94 238 LEU B C 1
ATOM 5304 O O . LEU B 1 238 ? -13.32 -28.891 -0.191 1 91.94 238 LEU B O 1
ATOM 5308 N N . VAL B 1 239 ? -14.703 -28.547 -1.908 1 91.62 239 VAL B N 1
ATOM 5309 C CA . VAL B 1 239 ? -15.312 -27.391 -1.265 1 91.62 239 VAL B CA 1
ATOM 5310 C C . VAL B 1 239 ? -16.812 -27.625 -1.078 1 91.62 239 VAL B C 1
ATOM 5312 O O . VAL B 1 239 ? -17.594 -26.672 -1.077 1 91.62 239 VAL B O 1
ATOM 5315 N N . TYR B 1 240 ? -17.141 -28.844 -0.938 1 89.25 240 TYR B N 1
ATOM 5316 C CA . TYR B 1 240 ? -18.531 -29.203 -0.703 1 89.25 240 TYR B CA 1
ATOM 5317 C C . TYR B 1 240 ? -19.062 -28.531 0.558 1 89.25 240 TYR B C 1
ATOM 5319 O O . TYR B 1 240 ? -18.406 -28.547 1.601 1 89.25 240 TYR B O 1
ATOM 5327 N N . GLY B 1 241 ? -20.203 -27.875 0.433 1 84.38 241 GLY B N 1
ATOM 5328 C CA . GLY B 1 241 ? -20.844 -27.266 1.584 1 84.38 241 GLY B CA 1
ATOM 5329 C C . GLY B 1 241 ? -20.5 -25.797 1.738 1 84.38 241 GLY B C 1
ATOM 5330 O O . GLY B 1 241 ? -21.125 -25.078 2.535 1 84.38 241 GLY B O 1
ATOM 5331 N N . MET B 1 242 ? -19.562 -25.391 1.007 1 83.88 242 MET B N 1
ATOM 5332 C CA . MET B 1 242 ? -19.203 -23.984 1.099 1 83.88 242 MET B CA 1
ATOM 5333 C C . MET B 1 242 ? -20.156 -23.125 0.283 1 83.88 242 MET B C 1
ATOM 5335 O O . MET B 1 242 ? -20.625 -23.531 -0.779 1 83.88 242 MET B O 1
ATOM 5339 N N . SER B 1 243 ? -20.422 -21.953 0.923 1 78.88 243 SER B N 1
ATOM 5340 C CA . SER B 1 243 ? -21.359 -21.047 0.256 1 78.88 243 SER B CA 1
ATOM 5341 C C . SER B 1 243 ? -20.719 -20.375 -0.946 1 78.88 243 SER B C 1
ATOM 5343 O O . SER B 1 243 ? -19.594 -19.875 -0.854 1 78.88 243 SER B O 1
ATOM 5345 N N . THR B 1 244 ? -21.422 -20.453 -2.031 1 78.31 244 THR B N 1
ATOM 5346 C CA . THR B 1 244 ? -21 -19.734 -3.23 1 78.31 244 THR B CA 1
ATOM 5347 C C . THR B 1 244 ? -21.922 -18.562 -3.518 1 78.31 244 THR B C 1
ATOM 5349 O O . THR B 1 244 ? -22.031 -18.109 -4.66 1 78.31 244 THR B O 1
ATOM 5352 N N . GLU B 1 245 ? -22.531 -18.188 -2.432 1 73.94 245 GLU B N 1
ATOM 5353 C CA . GLU B 1 245 ? -23.453 -17.062 -2.602 1 73.94 245 GLU B CA 1
ATOM 5354 C C . GLU B 1 245 ? -22.734 -15.82 -3.115 1 73.94 245 GLU B C 1
ATOM 5356 O O . GLU B 1 245 ? -21.672 -15.461 -2.609 1 73.94 245 GLU B O 1
ATOM 5361 N N . GLY B 1 246 ? -23.25 -15.273 -4.117 1 72.75 246 GLY B N 1
ATOM 5362 C CA . GLY B 1 246 ? -22.625 -14.078 -4.688 1 72.75 246 GLY B CA 1
ATOM 5363 C C . GLY B 1 246 ? -21.656 -14.391 -5.805 1 72.75 246 GLY B C 1
ATOM 5364 O O . GLY B 1 246 ? -21.156 -13.477 -6.473 1 72.75 246 GLY B O 1
ATOM 5365 N N . LEU B 1 247 ? -21.391 -15.672 -5.758 1 77.88 247 LEU B N 1
ATOM 5366 C CA . LEU B 1 247 ? -20.562 -16.141 -6.863 1 77.88 247 LEU B CA 1
ATOM 5367 C C . LEU B 1 247 ? -21.406 -16.859 -7.906 1 77.88 247 LEU B C 1
ATOM 5369 O O . LEU B 1 247 ? -22.484 -17.375 -7.598 1 77.88 247 LEU B O 1
ATOM 5373 N N . GLY B 1 248 ? -21.031 -16.781 -9.086 1 77.69 248 GLY B N 1
ATOM 5374 C CA . GLY B 1 248 ? -21.75 -17.5 -10.125 1 77.69 248 GLY B CA 1
ATOM 5375 C C . GLY B 1 248 ? -22.656 -16.609 -10.953 1 77.69 248 GLY B C 1
ATOM 5376 O O . GLY B 1 248 ? -22.562 -15.383 -10.883 1 77.69 248 GLY B O 1
ATOM 5377 N N . MET B 1 249 ? -23.453 -17.297 -11.656 1 81.06 249 MET B N 1
ATOM 5378 C CA . MET B 1 249 ? -24.344 -16.594 -12.578 1 81.06 249 MET B CA 1
ATOM 5379 C C . MET B 1 249 ? -25.641 -16.188 -11.883 1 81.06 249 MET B C 1
ATOM 5381 O O . MET B 1 249 ? -26.219 -16.984 -11.133 1 81.06 249 MET B O 1
ATOM 5385 N N . SER B 1 250 ? -26.062 -15.016 -12.055 1 80.56 250 SER B N 1
ATOM 5386 C CA . SER B 1 250 ? -27.234 -14.492 -11.344 1 80.56 250 SER B CA 1
ATOM 5387 C C . SER B 1 250 ? -28.531 -14.836 -12.078 1 80.56 250 SER B C 1
ATOM 5389 O O . SER B 1 250 ? -29.609 -14.758 -11.5 1 80.56 250 SER B O 1
ATOM 5391 N N . LYS B 1 251 ? -28.406 -15.195 -13.344 1 86.38 251 LYS B N 1
ATOM 5392 C CA . LYS B 1 251 ? -29.578 -15.484 -14.156 1 86.38 251 LYS B CA 1
ATOM 5393 C C . LYS B 1 251 ? -29.375 -16.781 -14.953 1 86.38 251 LYS B C 1
ATOM 5395 O O . LYS B 1 251 ? -28.297 -17.359 -14.93 1 86.38 251 LYS B O 1
ATOM 5400 N N . ASP B 1 252 ? -30.5 -17.172 -15.461 1 88.12 252 ASP B N 1
ATOM 5401 C CA . ASP B 1 252 ? -30.422 -18.297 -16.375 1 88.12 252 ASP B CA 1
ATOM 5402 C C . ASP B 1 252 ? -29.578 -17.953 -17.609 1 88.12 252 ASP B C 1
ATOM 5404 O O . ASP B 1 252 ? -29.641 -16.828 -18.109 1 88.12 252 ASP B O 1
ATOM 5408 N N . LEU B 1 253 ? -28.891 -18.938 -18.094 1 87.88 253 LEU B N 1
ATOM 5409 C CA . LEU B 1 253 ? -27.938 -18.734 -19.188 1 87.88 253 LEU B CA 1
ATOM 5410 C C . LEU B 1 253 ? -28.641 -18.172 -20.422 1 87.88 253 LEU B C 1
ATOM 5412 O O . LEU B 1 253 ? -28.078 -17.328 -21.141 1 87.88 253 LEU B O 1
ATOM 5416 N N . SER B 1 254 ? -29.875 -18.578 -20.656 1 89.38 254 SER B N 1
ATOM 5417 C CA . SER B 1 254 ? -30.609 -18.172 -21.844 1 89.38 254 SER B CA 1
ATOM 5418 C C . SER B 1 254 ? -31.016 -16.703 -21.781 1 89.38 254 SER B C 1
ATOM 5420 O O . SER B 1 254 ? -31.359 -16.109 -22.797 1 89.38 254 SER B O 1
ATOM 5422 N N . GLU B 1 255 ? -30.891 -16.141 -20.656 1 92.62 255 GLU B N 1
ATOM 5423 C CA . GLU B 1 255 ? -31.375 -14.781 -20.438 1 92.62 255 GLU B CA 1
ATOM 5424 C C . GLU B 1 255 ? -30.25 -13.758 -20.656 1 92.62 255 GLU B C 1
ATOM 5426 O O . GLU B 1 255 ? -30.516 -12.562 -20.781 1 92.62 255 GLU B O 1
ATOM 5431 N N . TYR B 1 256 ? -29.094 -14.25 -20.797 1 92.75 256 TYR B N 1
ATOM 5432 C CA . TYR B 1 256 ? -27.984 -13.328 -20.922 1 92.75 256 TYR B CA 1
ATOM 5433 C C . TYR B 1 256 ? -27.875 -12.797 -22.344 1 92.75 256 TYR B C 1
ATOM 5435 O O . TYR B 1 256 ? -28.047 -13.539 -23.312 1 92.75 256 TYR B O 1
ATOM 5443 N N . LYS B 1 257 ? -27.75 -11.477 -22.438 1 93.19 257 LYS B N 1
ATOM 5444 C CA . LYS B 1 257 ? -27.516 -10.773 -23.688 1 93.19 257 LYS B CA 1
ATOM 5445 C C . LYS B 1 257 ? -26.406 -9.734 -23.547 1 93.19 257 LYS B C 1
ATOM 5447 O O . LYS B 1 257 ? -26.172 -9.227 -22.453 1 93.19 257 LYS B O 1
ATOM 5452 N N . LEU B 1 258 ? -25.734 -9.523 -24.625 1 94 258 LEU B N 1
ATOM 5453 C CA . LEU B 1 258 ? -24.688 -8.5 -24.641 1 94 258 LEU B CA 1
ATOM 5454 C C . LEU B 1 258 ? -25.203 -7.203 -25.266 1 94 258 LEU B C 1
ATOM 5456 O O . LEU B 1 258 ? -25.359 -7.109 -26.484 1 94 258 LEU B O 1
ATOM 5460 N N . GLU B 1 259 ? -25.344 -6.262 -24.422 1 94.38 259 GLU B N 1
ATOM 5461 C CA . GLU B 1 259 ? -25.75 -4.945 -24.891 1 94.38 259 GLU B CA 1
ATOM 5462 C C . GLU B 1 259 ? -24.562 -4.16 -25.438 1 94.38 259 GLU B C 1
ATOM 5464 O O . GLU B 1 259 ? -23.406 -4.551 -25.25 1 94.38 259 GLU B O 1
ATOM 5469 N N . GLY B 1 260 ? -24.844 -3.062 -26.125 1 96 260 GLY B N 1
ATOM 5470 C CA . GLY B 1 260 ? -23.812 -2.238 -26.734 1 96 260 GLY B CA 1
ATOM 5471 C C . GLY B 1 260 ? -22.781 -1.755 -25.734 1 96 260 GLY B C 1
ATOM 5472 O O . GLY B 1 260 ? -21.578 -1.839 -25.984 1 96 260 GLY B O 1
ATOM 5473 N N . LYS B 1 261 ? -23.312 -1.342 -24.641 1 96.88 261 LYS B N 1
ATOM 5474 C CA . LYS B 1 261 ? -22.406 -0.826 -23.609 1 96.88 261 LYS B CA 1
ATOM 5475 C C . LYS B 1 261 ? -21.547 -1.938 -23.031 1 96.88 261 LYS B C 1
ATOM 5477 O O . LYS B 1 261 ? -20.391 -1.702 -22.656 1 96.88 261 LYS B O 1
ATOM 5482 N N . HIS B 1 262 ? -22.125 -3.117 -22.906 1 96.75 262 HIS B N 1
ATOM 5483 C CA . HIS B 1 262 ? -21.344 -4.262 -22.453 1 96.75 262 HIS B CA 1
ATOM 5484 C C . HIS B 1 262 ? -20.172 -4.543 -23.375 1 96.75 262 HIS B C 1
ATOM 5486 O O . HIS B 1 262 ? -19.062 -4.801 -22.922 1 96.75 262 HIS B O 1
ATOM 5492 N N . LYS B 1 263 ? -20.438 -4.469 -24.656 1 96.69 263 LYS B N 1
ATOM 5493 C CA . LYS B 1 263 ? -19.406 -4.746 -25.656 1 96.69 263 LYS B CA 1
ATOM 5494 C C . LYS B 1 263 ? -18.266 -3.732 -25.562 1 96.69 263 LYS B C 1
ATOM 5496 O O . LYS B 1 263 ? -17.094 -4.09 -25.703 1 96.69 263 LYS B O 1
ATOM 5501 N N . LEU B 1 264 ? -18.625 -2.547 -25.375 1 97.75 264 LEU B N 1
ATOM 5502 C CA . LEU B 1 264 ? -17.625 -1.503 -25.25 1 97.75 264 LEU B CA 1
ATOM 5503 C C . LEU B 1 264 ? -16.734 -1.74 -24.031 1 97.75 264 LEU B C 1
ATOM 5505 O O . LEU B 1 264 ? -15.523 -1.561 -24.094 1 97.75 264 LEU B O 1
ATOM 550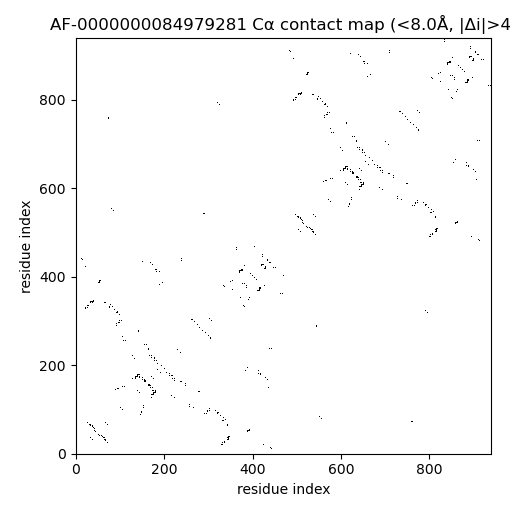9 N N . VAL B 1 265 ? -17.391 -2.086 -22.922 1 97.69 265 VAL B N 1
ATOM 5510 C CA . VAL B 1 265 ? -16.641 -2.352 -21.688 1 97.69 265 VAL B CA 1
ATOM 5511 C C . VAL B 1 265 ? -15.711 -3.543 -21.891 1 97.69 265 VAL B C 1
ATOM 5513 O O . VAL B 1 265 ? -14.555 -3.52 -21.453 1 97.69 265 VAL B O 1
ATOM 5516 N N . LEU B 1 266 ? -16.188 -4.562 -22.562 1 94.94 266 LEU B N 1
ATOM 5517 C CA . LEU B 1 266 ? -15.359 -5.73 -22.828 1 94.94 266 LEU B CA 1
ATOM 5518 C C . LEU B 1 266 ? -14.195 -5.375 -23.75 1 94.94 266 LEU B C 1
ATOM 5520 O O . LEU B 1 266 ? -13.102 -5.93 -23.625 1 94.94 266 LEU B O 1
ATOM 5524 N N . LEU B 1 267 ? -14.445 -4.48 -24.688 1 97.06 267 LEU B N 1
ATOM 5525 C CA . LEU B 1 267 ? -13.383 -4.004 -25.562 1 97.06 267 LEU B CA 1
ATOM 5526 C C . LEU B 1 267 ? -12.297 -3.293 -24.766 1 97.06 267 LEU B C 1
ATOM 5528 O O . LEU B 1 267 ? -11.109 -3.428 -25.062 1 97.06 267 LEU B O 1
ATOM 5532 N N . VAL B 1 268 ? -12.742 -2.512 -23.781 1 97.56 268 VAL B N 1
ATOM 5533 C CA . VAL B 1 268 ? -11.789 -1.849 -22.906 1 97.56 268 VAL B CA 1
ATOM 5534 C C . VAL B 1 268 ? -10.945 -2.895 -22.172 1 97.56 268 VAL B C 1
ATOM 5536 O O . VAL B 1 268 ? -9.734 -2.734 -22.031 1 97.56 268 VAL B O 1
ATOM 5539 N N . LEU B 1 269 ? -11.633 -3.938 -21.672 1 93.69 269 LEU B N 1
ATOM 5540 C CA . LEU B 1 269 ? -10.93 -5.012 -20.984 1 93.69 269 LEU B CA 1
ATOM 5541 C C . LEU B 1 269 ? -9.859 -5.633 -21.891 1 93.69 269 LEU B C 1
ATOM 5543 O O . LEU B 1 269 ? -8.727 -5.832 -21.453 1 93.69 269 LEU B O 1
ATOM 5547 N N . VAL B 1 270 ? -10.195 -5.953 -23.109 1 92.69 270 VAL B N 1
ATOM 5548 C CA . VAL B 1 270 ? -9.25 -6.504 -24.078 1 92.69 270 VAL B CA 1
ATOM 5549 C C . VAL B 1 270 ? -8.125 -5.504 -24.328 1 92.69 270 VAL B C 1
ATOM 5551 O O . VAL B 1 270 ? -6.957 -5.887 -24.453 1 92.69 270 VAL B O 1
ATOM 5554 N N . GLY B 1 271 ? -8.5 -4.246 -24.438 1 96 271 GLY B N 1
ATOM 5555 C CA . GLY B 1 271 ? -7.508 -3.195 -24.609 1 96 271 GLY B CA 1
ATOM 5556 C C . GLY B 1 271 ? -6.492 -3.129 -23.484 1 96 271 GLY B C 1
ATOM 5557 O O . GLY B 1 271 ? -5.305 -2.91 -23.719 1 96 271 GLY B O 1
ATOM 5558 N N . ILE B 1 272 ? -6.984 -3.293 -22.219 1 94.56 272 ILE B N 1
ATOM 5559 C CA . ILE B 1 272 ? -6.102 -3.291 -21.062 1 94.56 272 ILE B CA 1
ATOM 5560 C C . ILE B 1 272 ? -5.039 -4.375 -21.219 1 94.56 272 ILE B C 1
ATOM 5562 O O . ILE B 1 272 ? -3.842 -4.102 -21.094 1 94.56 272 ILE B O 1
ATOM 5566 N N . PHE B 1 273 ? -5.445 -5.512 -21.594 1 88.62 273 PHE B N 1
ATOM 5567 C CA . PHE B 1 273 ? -4.523 -6.637 -21.672 1 88.62 273 PHE B CA 1
ATOM 5568 C C . PHE B 1 273 ? -3.623 -6.523 -22.891 1 88.62 273 PHE B C 1
ATOM 5570 O O . PHE B 1 273 ? -2.447 -6.887 -22.844 1 88.62 273 PHE B O 1
ATOM 5577 N N . ALA B 1 274 ? -4.133 -6.082 -23.969 1 92.44 274 ALA B N 1
ATOM 5578 C CA . ALA B 1 274 ? -3.311 -5.848 -25.156 1 92.44 274 ALA B CA 1
ATOM 5579 C C . ALA B 1 274 ? -2.203 -4.84 -24.859 1 92.44 274 ALA B C 1
ATOM 5581 O O . ALA B 1 274 ? -1.055 -5.031 -25.266 1 92.44 274 ALA B O 1
ATOM 5582 N N . ALA B 1 275 ? -2.572 -3.83 -24.156 1 94.5 275 ALA B N 1
ATOM 5583 C CA . ALA B 1 275 ? -1.59 -2.809 -23.797 1 94.5 275 ALA B CA 1
ATOM 5584 C C . ALA B 1 275 ? -0.517 -3.379 -22.875 1 94.5 275 ALA B C 1
ATOM 5586 O O . ALA B 1 275 ? 0.67 -3.086 -23.031 1 94.5 275 ALA B O 1
ATOM 5587 N N . ILE B 1 276 ? -0.956 -4.137 -21.906 1 89.81 276 ILE B N 1
ATOM 5588 C CA . ILE B 1 276 ? -0.022 -4.711 -20.938 1 89.81 276 ILE B CA 1
ATOM 5589 C C . ILE B 1 276 ? 0.932 -5.664 -21.656 1 89.81 276 ILE B C 1
ATOM 5591 O O . ILE B 1 276 ? 2.143 -5.637 -21.422 1 89.81 276 ILE B O 1
ATOM 5595 N N . VAL B 1 277 ? 0.383 -6.496 -22.531 1 83.62 277 VAL B N 1
ATOM 5596 C CA . VAL B 1 277 ? 1.202 -7.441 -23.281 1 83.62 277 VAL B CA 1
ATOM 5597 C C . VAL B 1 277 ? 2.209 -6.684 -24.141 1 83.62 277 VAL B C 1
ATOM 5599 O O . VAL B 1 277 ? 3.398 -7.012 -24.141 1 83.62 277 VAL B O 1
ATOM 5602 N N . TYR B 1 278 ? 1.725 -5.668 -24.797 1 88.5 278 TYR B N 1
ATOM 5603 C CA . TYR B 1 278 ? 2.592 -4.871 -25.656 1 88.5 278 TYR B CA 1
ATOM 5604 C C . TYR B 1 278 ? 3.645 -4.133 -24.844 1 88.5 278 TYR B C 1
ATOM 5606 O O . TYR B 1 278 ? 4.828 -4.148 -25.188 1 88.5 278 TYR B O 1
ATOM 5614 N N . GLY B 1 279 ? 3.266 -3.496 -23.828 1 88.69 279 GLY B N 1
ATOM 5615 C CA . GLY B 1 279 ? 4.172 -2.729 -22.984 1 88.69 279 GLY B CA 1
ATOM 5616 C C . GLY B 1 279 ? 5.215 -3.586 -22.297 1 88.69 279 GLY B C 1
ATOM 5617 O O . GLY B 1 279 ? 6.387 -3.209 -22.234 1 88.69 279 GLY B O 1
ATOM 5618 N N . SER B 1 280 ? 4.793 -4.715 -21.766 1 79.94 280 SER B N 1
ATOM 5619 C CA . SER B 1 280 ? 5.719 -5.59 -21.047 1 79.94 280 SER B CA 1
ATOM 5620 C C . SER B 1 280 ? 6.723 -6.223 -22 1 79.94 280 SER B C 1
ATOM 5622 O O . SER B 1 280 ? 7.883 -6.438 -21.641 1 79.94 280 SER B O 1
ATOM 5624 N N . SER B 1 281 ? 6.285 -6.523 -23.234 1 78 281 SER B N 1
ATOM 5625 C CA . SER B 1 281 ? 7.141 -7.219 -24.188 1 78 281 SER B CA 1
ATOM 5626 C C . SER B 1 281 ? 8.039 -6.242 -24.938 1 78 281 SER B C 1
ATOM 5628 O O . SER B 1 281 ? 9.211 -6.543 -25.203 1 78 281 SER B O 1
ATOM 5630 N N . LYS B 1 282 ? 7.574 -4.973 -25.219 1 83.81 282 LYS B N 1
ATOM 5631 C CA . LYS B 1 282 ? 8.312 -4.113 -26.156 1 83.81 282 LYS B CA 1
ATOM 5632 C C . LYS B 1 282 ? 8.781 -2.838 -25.453 1 83.81 282 LYS B C 1
ATOM 5634 O O . LYS B 1 282 ? 9.75 -2.211 -25.891 1 83.81 282 LYS B O 1
ATOM 5639 N N . LEU B 1 283 ? 8.148 -2.531 -24.375 1 89 283 LEU B N 1
ATOM 5640 C CA . LEU B 1 283 ? 8.445 -1.222 -23.812 1 89 283 LEU B CA 1
ATOM 5641 C C . LEU B 1 283 ? 9.078 -1.357 -22.422 1 89 283 LEU B C 1
ATOM 5643 O O . LEU B 1 283 ? 9.281 -0.359 -21.734 1 89 283 LEU B O 1
ATOM 5647 N N . GLY B 1 284 ? 9.281 -2.508 -21.953 1 81.44 284 GLY B N 1
ATOM 5648 C CA . GLY B 1 284 ? 9.938 -2.725 -20.672 1 81.44 284 GLY B CA 1
ATOM 5649 C C . GLY B 1 284 ? 9.055 -2.369 -19.484 1 81.44 284 GLY B C 1
ATOM 5650 O O . GLY B 1 284 ? 9.562 -2.029 -18.406 1 81.44 284 GLY B O 1
ATOM 5651 N N . TRP B 1 285 ? 7.711 -2.355 -19.672 1 86.25 285 TRP B N 1
ATOM 5652 C CA . TRP B 1 285 ? 6.785 -2.033 -18.594 1 86.25 285 TRP B CA 1
ATOM 5653 C C . TRP B 1 285 ? 6.871 -3.064 -17.484 1 86.25 285 TRP B C 1
ATOM 5655 O O . TRP B 1 285 ? 7.105 -4.25 -17.734 1 86.25 285 TRP B O 1
ATOM 5665 N N . TYR B 1 286 ? 6.762 -2.518 -16.266 1 83.19 286 TYR B N 1
ATOM 5666 C CA . TYR B 1 286 ? 6.727 -3.367 -15.086 1 83.19 286 TYR B CA 1
ATOM 5667 C C . TYR B 1 286 ? 5.527 -3.025 -14.203 1 83.19 286 TYR B C 1
ATOM 5669 O O . TYR B 1 286 ? 4.496 -2.572 -14.703 1 83.19 286 TYR B O 1
ATOM 5677 N N . LEU B 1 287 ? 5.633 -3.225 -12.992 1 85.31 287 LEU B N 1
ATOM 5678 C CA . LEU B 1 287 ? 4.488 -3.225 -12.086 1 85.31 287 LEU B CA 1
ATOM 5679 C C . LEU B 1 287 ? 3.814 -1.855 -12.062 1 85.31 287 LEU B C 1
ATOM 5681 O O . LEU B 1 287 ? 2.586 -1.761 -12.133 1 85.31 287 LEU B O 1
ATOM 5685 N N . ASP B 1 288 ? 4.555 -0.769 -12.055 1 91.44 288 ASP B N 1
ATOM 5686 C CA . ASP B 1 288 ? 3.973 0.567 -11.953 1 91.44 288 ASP B CA 1
ATOM 5687 C C . ASP B 1 288 ? 3.238 0.943 -13.234 1 91.44 288 ASP B C 1
ATOM 5689 O O . ASP B 1 288 ? 2.148 1.52 -13.188 1 91.44 288 ASP B O 1
ATOM 5693 N N . GLU B 1 289 ? 3.871 0.65 -14.391 1 94.25 289 GLU B N 1
ATOM 5694 C CA . GLU B 1 289 ? 3.24 0.924 -15.68 1 94.25 289 GLU B CA 1
ATOM 5695 C C . GLU B 1 289 ? 1.954 0.118 -15.844 1 94.25 289 GLU B C 1
ATOM 5697 O O . GLU B 1 289 ? 0.949 0.637 -16.328 1 94.25 289 GLU B O 1
ATOM 5702 N N . MET B 1 290 ? 2.018 -1.112 -15.43 1 91.19 290 MET B N 1
ATOM 5703 C CA . MET B 1 290 ? 0.826 -1.951 -15.523 1 91.19 290 MET B CA 1
ATOM 5704 C C . MET B 1 290 ? -0.295 -1.398 -14.648 1 91.19 290 MET B C 1
ATOM 5706 O O . MET B 1 290 ? -1.465 -1.435 -15.031 1 91.19 290 MET B O 1
ATOM 5710 N N . SER B 1 291 ? 0.071 -0.917 -13.461 1 94.56 291 SER B N 1
ATOM 5711 C CA . SER B 1 291 ? -0.915 -0.292 -12.586 1 94.56 291 SER B CA 1
ATOM 5712 C C . SER B 1 291 ? -1.572 0.907 -13.266 1 94.56 291 SER B C 1
ATOM 5714 O O . SER B 1 291 ? -2.779 1.115 -13.133 1 94.56 291 SER B O 1
ATOM 5716 N N . ALA B 1 292 ? -0.779 1.655 -13.977 1 96.81 292 ALA B N 1
ATOM 5717 C CA . ALA B 1 292 ? -1.309 2.812 -14.695 1 96.81 292 ALA B CA 1
ATOM 5718 C C . ALA B 1 292 ? -2.307 2.387 -15.766 1 96.81 292 ALA B C 1
ATOM 5720 O O . ALA B 1 292 ? -3.336 3.039 -15.961 1 96.81 292 ALA B O 1
ATOM 5721 N N . VAL B 1 293 ? -2.002 1.354 -16.484 1 96.5 293 VAL B N 1
ATOM 5722 C CA . VAL B 1 293 ? -2.893 0.843 -17.516 1 96.5 293 VAL B CA 1
ATOM 5723 C C . VAL B 1 293 ? -4.223 0.424 -16.891 1 96.5 293 VAL B C 1
ATOM 5725 O O . VAL B 1 293 ? -5.289 0.732 -17.422 1 96.5 293 VAL B O 1
ATOM 5728 N N . PHE B 1 294 ? -4.133 -0.299 -15.789 1 95.38 294 PHE B N 1
ATOM 5729 C CA . PHE B 1 294 ? -5.352 -0.708 -15.109 1 95.38 294 PHE B CA 1
ATOM 5730 C C . PHE B 1 294 ? -6.145 0.508 -14.648 1 95.38 294 PHE B C 1
ATOM 5732 O O . PHE B 1 294 ? -7.375 0.531 -14.75 1 95.38 294 PHE B O 1
ATOM 5739 N N . LEU B 1 295 ? -5.465 1.451 -14.094 1 97.25 295 LEU B N 1
ATOM 5740 C CA . LEU B 1 295 ? -6.129 2.666 -13.633 1 97.25 295 LEU B CA 1
ATOM 5741 C C . LEU B 1 295 ? -6.883 3.336 -14.781 1 97.25 295 LEU B C 1
ATOM 5743 O O . LEU B 1 295 ? -8.07 3.65 -14.648 1 97.25 295 LEU B O 1
ATOM 5747 N N . ILE B 1 296 ? -6.23 3.564 -15.898 1 98 296 ILE B N 1
ATOM 5748 C CA . ILE B 1 296 ? -6.84 4.172 -17.078 1 98 296 ILE B CA 1
ATOM 5749 C C . ILE B 1 296 ? -8.008 3.314 -17.562 1 98 296 ILE B C 1
ATOM 5751 O O . ILE B 1 296 ? -9.094 3.83 -17.828 1 98 296 ILE B O 1
ATOM 5755 N N . GLY B 1 297 ? -7.73 2.059 -17.641 1 97.62 297 GLY B N 1
ATOM 5756 C CA . GLY B 1 297 ? -8.758 1.14 -18.109 1 97.62 297 GLY B CA 1
ATOM 5757 C C . GLY B 1 297 ? -10.008 1.163 -17.266 1 97.62 297 GLY B C 1
ATOM 5758 O O . GLY B 1 297 ? -11.125 1.14 -17.797 1 97.62 297 GLY B O 1
ATOM 5759 N N . GLY B 1 298 ? -9.828 1.132 -15.93 1 97.12 298 GLY B N 1
ATOM 5760 C CA . GLY B 1 298 ? -10.969 1.212 -15.039 1 97.12 298 GLY B CA 1
ATOM 5761 C C . GLY B 1 298 ? -11.789 2.479 -15.227 1 97.12 298 GLY B C 1
ATOM 5762 O O . GLY B 1 298 ? -13.016 2.43 -15.281 1 97.12 298 GLY B O 1
ATOM 5763 N N . LEU B 1 299 ? -11.102 3.607 -15.336 1 97.5 299 LEU B N 1
ATOM 5764 C CA . LEU B 1 299 ? -11.781 4.879 -15.555 1 97.5 299 LEU B CA 1
ATOM 5765 C C . LEU B 1 299 ? -12.523 4.875 -16.891 1 97.5 299 LEU B C 1
ATOM 5767 O O . LEU B 1 299 ? -13.695 5.246 -16.953 1 97.5 299 LEU B O 1
ATOM 5771 N N . VAL B 1 300 ? -11.883 4.445 -17.953 1 98.19 300 VAL B N 1
ATOM 5772 C CA . VAL B 1 300 ? -12.469 4.434 -19.281 1 98.19 300 VAL B CA 1
ATOM 5773 C C . VAL B 1 300 ? -13.68 3.504 -19.297 1 98.19 300 VAL B C 1
ATOM 5775 O O . VAL B 1 300 ? -14.719 3.844 -19.875 1 98.19 300 VAL B O 1
ATOM 5778 N N . ALA B 1 301 ? -13.578 2.336 -18.672 1 98 301 ALA B N 1
ATOM 5779 C CA . ALA B 1 301 ? -14.688 1.39 -18.625 1 98 301 ALA B CA 1
ATOM 5780 C C . ALA B 1 301 ? -15.906 2.002 -17.922 1 98 301 ALA B C 1
ATOM 5782 O O . ALA B 1 301 ? -17.031 1.852 -18.391 1 98 301 ALA B O 1
ATOM 5783 N N . GLY B 1 302 ? -15.648 2.664 -16.828 1 98 302 GLY B N 1
ATOM 5784 C CA . GLY B 1 302 ? -16.734 3.318 -16.109 1 98 302 GLY B CA 1
ATOM 5785 C C . GLY B 1 302 ? -17.422 4.395 -16.938 1 98 302 GLY B C 1
ATOM 5786 O O . GLY B 1 302 ? -18.641 4.445 -17 1 98 302 GLY B O 1
ATOM 5787 N N . PHE B 1 303 ? -16.641 5.219 -17.609 1 97.81 303 PHE B N 1
ATOM 5788 C CA . PHE B 1 303 ? -17.188 6.324 -18.391 1 97.81 303 PHE B CA 1
ATOM 5789 C C . PHE B 1 303 ? -17.938 5.809 -19.609 1 97.81 303 PHE B C 1
ATOM 5791 O O . PHE B 1 303 ? -19 6.305 -19.953 1 97.81 303 PHE B O 1
ATOM 5798 N N . VAL B 1 304 ? -17.375 4.855 -20.281 1 97.56 304 VAL B N 1
ATOM 5799 C CA . VAL B 1 304 ? -17.984 4.316 -21.484 1 97.56 304 VAL B CA 1
ATOM 5800 C C . VAL B 1 304 ? -19.328 3.678 -21.156 1 97.56 304 VAL B C 1
ATOM 5802 O O . VAL B 1 304 ? -20.266 3.736 -21.953 1 97.56 304 VAL B O 1
ATOM 5805 N N . TYR B 1 305 ? -19.406 3.01 -20 1 97.44 305 TYR B N 1
ATOM 5806 C CA . TYR B 1 305 ? -20.656 2.4 -19.594 1 97.44 305 TYR B CA 1
ATOM 5807 C C . TYR B 1 305 ? -21.688 3.465 -19.234 1 97.44 305 TYR B C 1
ATOM 5809 O O . TYR B 1 305 ? -22.891 3.24 -19.344 1 97.44 305 TYR B O 1
ATOM 5817 N N . GLY B 1 306 ? -21.219 4.594 -18.672 1 97.56 306 GLY B N 1
ATOM 5818 C CA . GLY B 1 306 ? -22.125 5.703 -18.391 1 97.56 306 GLY B CA 1
ATOM 5819 C C . GLY B 1 306 ? -22.188 6.051 -16.906 1 97.56 306 GLY B C 1
ATOM 5820 O O . GLY B 1 306 ? -23.109 6.738 -16.469 1 97.56 306 GLY B O 1
ATOM 5821 N N . PHE B 1 307 ? -21.25 5.57 -16.156 1 97.19 307 PHE B N 1
ATOM 5822 C CA . PHE B 1 307 ? -21.203 5.957 -14.758 1 97.19 307 PHE B CA 1
ATOM 5823 C C . PHE B 1 307 ? -20.75 7.406 -14.602 1 97.19 307 PHE B C 1
ATOM 5825 O O . PHE B 1 307 ? -19.984 7.91 -15.422 1 97.19 307 PHE B O 1
ATOM 5832 N N . ASN B 1 308 ? -21.297 8.094 -13.602 1 95.62 308 ASN B N 1
ATOM 5833 C CA . ASN B 1 308 ? -20.766 9.422 -13.297 1 95.62 308 ASN B CA 1
ATOM 5834 C C . ASN B 1 308 ? -19.516 9.344 -12.438 1 95.62 308 ASN B C 1
ATOM 5836 O O . ASN B 1 308 ? -19.125 8.266 -11.977 1 95.62 308 ASN B O 1
ATOM 5840 N N . VAL B 1 309 ? -18.875 10.422 -12.188 1 93.56 309 VAL B N 1
ATOM 5841 C CA . VAL B 1 309 ? -17.578 10.492 -11.523 1 93.56 309 VAL B CA 1
ATOM 5842 C C . VAL B 1 309 ? -17.688 9.969 -10.094 1 93.56 309 VAL B C 1
ATOM 5844 O O . VAL B 1 309 ? -16.844 9.203 -9.633 1 93.56 309 VAL B O 1
ATOM 5847 N N . ASP B 1 310 ? -18.719 10.289 -9.414 1 90.94 310 ASP B N 1
ATOM 5848 C CA . ASP B 1 310 ? -18.922 9.867 -8.031 1 90.94 310 ASP B CA 1
ATOM 5849 C C . ASP B 1 310 ? -19.078 8.352 -7.934 1 90.94 310 ASP B C 1
ATOM 5851 O O . ASP B 1 310 ? -18.531 7.719 -7.027 1 90.94 310 ASP B O 1
ATOM 5855 N N . GLN B 1 311 ? -19.797 7.863 -8.844 1 94.94 311 GLN B N 1
ATOM 5856 C CA . GLN B 1 311 ? -20 6.418 -8.883 1 94.94 311 GLN B CA 1
ATOM 5857 C C . GLN B 1 311 ? -18.688 5.688 -9.133 1 94.94 311 GLN B C 1
ATOM 5859 O O . GLN B 1 311 ? -18.406 4.668 -8.5 1 94.94 311 GLN B O 1
ATOM 5864 N N . ILE B 1 312 ? -17.953 6.195 -10.031 1 96.62 312 ILE B N 1
ATOM 5865 C CA . ILE B 1 312 ? -16.672 5.582 -10.375 1 96.62 312 ILE B CA 1
ATOM 5866 C C . ILE B 1 312 ? -15.75 5.617 -9.164 1 96.62 312 ILE B C 1
ATOM 5868 O O . ILE B 1 312 ? -15.102 4.613 -8.836 1 96.62 312 ILE B O 1
ATOM 5872 N N . ILE B 1 313 ? -15.719 6.73 -8.492 1 92.75 313 ILE B N 1
ATOM 5873 C CA . ILE B 1 313 ? -14.867 6.887 -7.32 1 92.75 313 ILE B CA 1
ATOM 5874 C C . ILE B 1 313 ? -15.297 5.91 -6.227 1 92.75 313 ILE B C 1
ATOM 5876 O O . ILE B 1 313 ? -14.461 5.242 -5.617 1 92.75 313 ILE B O 1
ATOM 5880 N N . ASP B 1 314 ? -16.562 5.793 -6.016 1 92.5 314 ASP B N 1
ATOM 5881 C CA . ASP B 1 314 ? -17.078 4.891 -4.992 1 92.5 314 ASP B CA 1
ATOM 5882 C C . ASP B 1 314 ? -16.734 3.439 -5.301 1 92.5 314 ASP B C 1
ATOM 5884 O O . ASP B 1 314 ? -16.328 2.691 -4.414 1 92.5 314 ASP B O 1
ATOM 5888 N N . LEU B 1 315 ? -16.938 3.109 -6.516 1 94.62 315 LEU B N 1
ATOM 5889 C CA . LEU B 1 315 ? -16.625 1.745 -6.93 1 94.62 315 LEU B CA 1
ATOM 5890 C C . LEU B 1 315 ? -15.125 1.478 -6.836 1 94.62 315 LEU B C 1
ATOM 5892 O O . LEU B 1 315 ? -14.703 0.37 -6.488 1 94.62 315 LEU B O 1
ATOM 5896 N N . PHE B 1 316 ? -14.414 2.488 -7.188 1 94.88 316 PHE B N 1
ATOM 5897 C CA . PHE B 1 316 ? -12.969 2.348 -7.102 1 94.88 316 PHE B CA 1
ATOM 5898 C C . PHE B 1 316 ? -12.531 2.121 -5.66 1 94.88 316 PHE B C 1
ATOM 5900 O O . PHE B 1 316 ? -11.727 1.227 -5.383 1 94.88 316 PHE B O 1
ATOM 5907 N N . ILE B 1 317 ? -13.008 2.85 -4.789 1 91.88 317 ILE B N 1
ATOM 5908 C CA . ILE B 1 317 ? -12.68 2.729 -3.375 1 91.88 317 ILE B CA 1
ATOM 5909 C C . ILE B 1 317 ? -13.094 1.351 -2.865 1 91.88 317 ILE B C 1
ATOM 5911 O O . ILE B 1 317 ? -12.344 0.708 -2.123 1 91.88 317 ILE B O 1
ATOM 5915 N N . LYS B 1 318 ? -14.25 0.912 -3.217 1 91.81 318 LYS B N 1
ATOM 5916 C CA . LYS B 1 318 ? -14.727 -0.41 -2.82 1 91.81 318 LYS B CA 1
ATOM 5917 C C . LYS B 1 318 ? -13.781 -1.504 -3.312 1 91.81 318 LYS B C 1
ATOM 5919 O O . LYS B 1 318 ? -13.508 -2.467 -2.592 1 91.81 318 LYS B O 1
ATOM 5924 N N . GLY B 1 319 ? -13.359 -1.354 -4.512 1 90.5 319 GLY B N 1
ATOM 5925 C CA . GLY B 1 319 ? -12.43 -2.318 -5.07 1 90.5 319 GLY B CA 1
ATOM 5926 C C . GLY B 1 319 ? -11.094 -2.352 -4.344 1 90.5 319 GLY B C 1
ATOM 5927 O O . GLY B 1 319 ? -10.578 -3.426 -4.027 1 90.5 319 GLY B O 1
ATOM 5928 N N . VAL B 1 320 ? -10.531 -1.198 -4.094 1 92.5 320 VAL B N 1
ATOM 5929 C CA . VAL B 1 320 ? -9.273 -1.112 -3.355 1 92.5 320 VAL B CA 1
ATOM 5930 C C . VAL B 1 320 ? -9.453 -1.705 -1.959 1 92.5 320 VAL B C 1
ATOM 5932 O O . VAL B 1 320 ? -8.586 -2.439 -1.474 1 92.5 320 VAL B O 1
ATOM 5935 N N . SER B 1 321 ? -10.586 -1.432 -1.363 1 91.5 321 SER B N 1
ATOM 5936 C CA . SER B 1 321 ? -10.883 -1.932 -0.026 1 91.5 321 SER B CA 1
ATOM 5937 C C . SER B 1 321 ? -10.93 -3.455 -0.004 1 91.5 321 SER B C 1
ATOM 5939 O O . SER B 1 321 ? -10.484 -4.082 0.958 1 91.5 321 SER B O 1
ATOM 5941 N N . SER B 1 322 ? -11.43 -3.998 -1.005 1 86 322 SER B N 1
ATOM 5942 C CA . SER B 1 322 ? -11.602 -5.445 -1.052 1 86 322 SER B CA 1
ATOM 5943 C C . SER B 1 322 ? -10.258 -6.156 -1.176 1 86 322 SER B C 1
ATOM 5945 O O . SER B 1 322 ? -10.148 -7.352 -0.887 1 86 322 SER B O 1
ATOM 5947 N N . ALA B 1 323 ? -9.258 -5.438 -1.606 1 85.56 323 ALA B N 1
ATOM 5948 C CA . ALA B 1 323 ? -7.934 -6.027 -1.81 1 85.56 323 ALA B CA 1
ATOM 5949 C C . ALA B 1 323 ? -7.059 -5.855 -0.571 1 85.56 323 ALA B C 1
ATOM 5951 O O . ALA B 1 323 ? -5.902 -6.277 -0.558 1 85.56 323 ALA B O 1
ATOM 5952 N N . ALA B 1 324 ? -7.578 -5.293 0.459 1 84.88 324 ALA B N 1
ATOM 5953 C CA . ALA B 1 324 ? -6.82 -5 1.674 1 84.88 324 ALA B CA 1
ATOM 5954 C C . ALA B 1 324 ? -6.293 -6.281 2.312 1 84.88 324 ALA B C 1
ATOM 5956 O O . ALA B 1 324 ? -5.156 -6.32 2.789 1 84.88 324 ALA B O 1
ATOM 5957 N N . SER B 1 325 ? -7.086 -7.305 2.34 1 84.06 325 SER B N 1
ATOM 5958 C CA . SER B 1 325 ? -6.68 -8.57 2.938 1 84.06 325 SER B CA 1
ATOM 5959 C C . SER B 1 325 ? -5.473 -9.156 2.217 1 84.06 325 SER B C 1
ATOM 5961 O O . SER B 1 325 ? -4.582 -9.734 2.85 1 84.06 325 SER B O 1
ATOM 5963 N N . ILE B 1 326 ? -5.484 -8.992 0.94 1 81.06 326 ILE B N 1
ATOM 5964 C CA . ILE B 1 326 ? -4.387 -9.516 0.135 1 81.06 326 ILE B CA 1
ATOM 5965 C C . ILE B 1 326 ? -3.111 -8.727 0.429 1 81.06 326 ILE B C 1
ATOM 5967 O O . ILE B 1 326 ? -2.018 -9.297 0.473 1 81.06 326 ILE B O 1
ATOM 5971 N N . ALA B 1 327 ? -3.266 -7.441 0.612 1 86 327 ALA B N 1
ATOM 5972 C CA . ALA B 1 327 ? -2.121 -6.598 0.949 1 86 327 ALA B CA 1
ATOM 5973 C C . ALA B 1 327 ? -1.439 -7.082 2.227 1 86 327 ALA B C 1
ATOM 5975 O O . ALA B 1 327 ? -0.21 -7.121 2.303 1 86 327 ALA B O 1
ATOM 5976 N N . LEU B 1 328 ? -2.211 -7.465 3.156 1 88.19 328 LEU B N 1
ATOM 5977 C CA . LEU B 1 328 ? -1.673 -7.938 4.426 1 88.19 328 LEU B CA 1
ATOM 5978 C C . LEU B 1 328 ? -0.949 -9.266 4.25 1 88.19 328 LEU B C 1
ATOM 5980 O O . LEU B 1 328 ? 0.117 -9.477 4.832 1 88.19 328 LEU B O 1
ATOM 5984 N N . ILE B 1 329 ? -1.541 -10.086 3.484 1 86 329 ILE B N 1
ATOM 5985 C CA . ILE B 1 329 ? -0.935 -11.383 3.209 1 86 329 ILE B CA 1
ATOM 5986 C C . ILE B 1 329 ? 0.439 -11.188 2.574 1 86 329 ILE B C 1
ATOM 5988 O O . ILE B 1 329 ? 1.415 -11.828 2.98 1 86 329 ILE B O 1
ATOM 5992 N N . LEU B 1 330 ? 0.5 -10.32 1.645 1 84.94 330 LEU B N 1
ATOM 5993 C CA . LEU B 1 330 ? 1.747 -10.07 0.931 1 84.94 330 LEU B CA 1
ATOM 5994 C C . LEU B 1 330 ? 2.789 -9.453 1.858 1 84.94 330 LEU B C 1
ATOM 5996 O O . LEU B 1 330 ? 3.979 -9.758 1.754 1 84.94 330 LEU B O 1
ATOM 6000 N N . GLY B 1 331 ? 2.344 -8.617 2.697 1 88.06 331 GLY B N 1
ATOM 6001 C CA . GLY B 1 331 ? 3.254 -8.023 3.66 1 88.06 331 GLY B CA 1
ATOM 6002 C C . GLY B 1 331 ? 3.871 -9.031 4.609 1 88.06 331 GLY B C 1
ATOM 6003 O O . GLY B 1 331 ? 5.078 -9.008 4.852 1 88.06 331 GLY B O 1
ATOM 6004 N N . ILE B 1 332 ? 3.059 -9.906 5.133 1 90.69 332 ILE B N 1
ATOM 6005 C CA . ILE B 1 332 ? 3.547 -10.938 6.051 1 90.69 332 ILE B CA 1
ATOM 6006 C C . ILE B 1 332 ? 4.473 -11.891 5.305 1 90.69 332 ILE B C 1
ATOM 6008 O O . ILE B 1 332 ? 5.535 -12.258 5.812 1 90.69 332 ILE B O 1
ATOM 6012 N N . ALA B 1 333 ? 4.051 -12.227 4.121 1 86.56 333 ALA B N 1
ATOM 6013 C CA . ALA B 1 333 ? 4.883 -13.117 3.312 1 86.56 333 ALA B CA 1
ATOM 6014 C C . ALA B 1 333 ? 6.254 -12.5 3.059 1 86.56 333 ALA B C 1
ATOM 6016 O O . ALA B 1 333 ? 7.277 -13.18 3.195 1 86.56 333 ALA B O 1
ATOM 6017 N N . ARG B 1 334 ? 6.262 -11.266 2.666 1 89.12 334 ARG B N 1
ATOM 6018 C CA . ARG B 1 334 ? 7.531 -10.586 2.426 1 89.12 334 ARG B CA 1
ATOM 6019 C C . ARG B 1 334 ? 8.305 -10.398 3.725 1 89.12 334 ARG B C 1
ATOM 6021 O O . ARG B 1 334 ? 9.531 -10.266 3.705 1 89.12 334 ARG B O 1
ATOM 6028 N N . GLY B 1 335 ? 7.625 -10.352 4.82 1 93 335 GLY B N 1
ATOM 6029 C CA . GLY B 1 335 ? 8.273 -10.273 6.117 1 93 335 GLY B CA 1
ATOM 6030 C C . GLY B 1 335 ? 9.195 -11.438 6.398 1 93 335 GLY B C 1
ATOM 6031 O O . GLY B 1 335 ? 10.211 -11.289 7.086 1 93 335 GLY B O 1
ATOM 6032 N N . ILE B 1 336 ? 8.883 -12.578 5.879 1 90.19 336 ILE B N 1
ATOM 6033 C CA . ILE B 1 336 ? 9.734 -13.75 6.027 1 90.19 336 ILE B CA 1
ATOM 6034 C C . ILE B 1 336 ? 11.117 -13.461 5.438 1 90.19 336 ILE B C 1
ATOM 6036 O O . ILE B 1 336 ? 12.133 -13.695 6.086 1 90.19 336 ILE B O 1
ATOM 6040 N N . GLN B 1 337 ? 11.078 -12.938 4.254 1 88.19 337 GLN B N 1
ATOM 6041 C CA . GLN B 1 337 ? 12.328 -12.602 3.59 1 88.19 337 GLN B CA 1
ATOM 6042 C C . GLN B 1 337 ? 13.094 -11.531 4.367 1 88.19 337 GLN B C 1
ATOM 6044 O O . GLN B 1 337 ? 14.32 -11.586 4.465 1 88.19 337 GLN B O 1
ATOM 6049 N N . VAL B 1 338 ? 12.391 -10.57 4.883 1 92 338 VAL B N 1
ATOM 6050 C CA . VAL B 1 338 ? 13 -9.492 5.648 1 92 338 VAL B CA 1
ATOM 6051 C C . VAL B 1 338 ? 13.742 -10.07 6.852 1 92 338 VAL B C 1
ATOM 6053 O O . VAL B 1 338 ? 14.867 -9.656 7.156 1 92 338 VAL B O 1
ATOM 6056 N N . VAL B 1 339 ? 13.172 -11.031 7.516 1 95 339 VAL B N 1
ATOM 6057 C CA . VAL B 1 339 ? 13.773 -11.648 8.695 1 95 339 VAL B CA 1
ATOM 6058 C C . VAL B 1 339 ? 15.031 -12.406 8.297 1 95 339 VAL B C 1
ATOM 6060 O O . VAL B 1 339 ? 16.062 -12.305 8.969 1 95 339 VAL B O 1
ATOM 6063 N N . LEU B 1 340 ? 14.977 -13.078 7.285 1 91.19 340 LEU B N 1
ATOM 6064 C C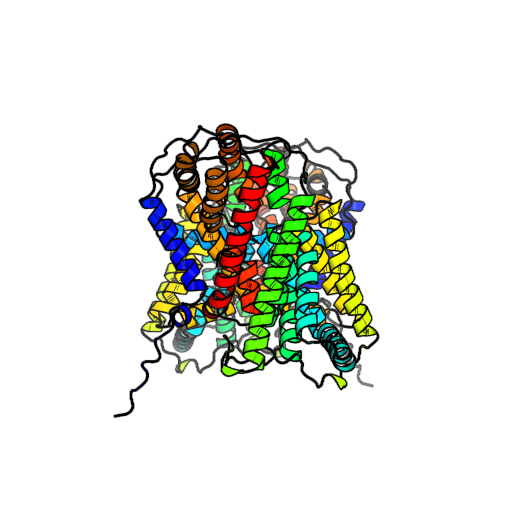A . LEU B 1 340 ? 16.125 -13.859 6.836 1 91.19 340 LEU B CA 1
ATOM 6065 C C . LEU B 1 340 ? 17.266 -12.945 6.422 1 91.19 340 LEU B C 1
ATOM 6067 O O . LEU B 1 340 ? 18.438 -13.258 6.668 1 91.19 340 LEU B O 1
ATOM 6071 N N . GLU B 1 341 ? 16.922 -11.898 5.777 1 90.12 341 GLU B N 1
ATOM 6072 C CA . GLU B 1 341 ? 17.922 -10.922 5.371 1 90.12 341 GLU B CA 1
ATOM 6073 C C . GLU B 1 341 ? 18.531 -10.219 6.578 1 90.12 341 GLU B C 1
ATOM 6075 O O . GLU B 1 341 ? 19.75 -10.008 6.637 1 90.12 341 GLU B O 1
ATOM 6080 N N . SER B 1 342 ? 17.688 -9.883 7.496 1 93 342 SER B N 1
ATOM 6081 C CA . SER B 1 342 ? 18.172 -9.234 8.711 1 93 342 SER B CA 1
ATOM 6082 C C . SER B 1 342 ? 19.094 -10.156 9.508 1 93 342 SER B C 1
ATOM 6084 O O . SER B 1 342 ? 20.047 -9.695 10.125 1 93 342 SER B O 1
ATOM 6086 N N . GLY B 1 343 ? 18.781 -11.414 9.453 1 94.88 34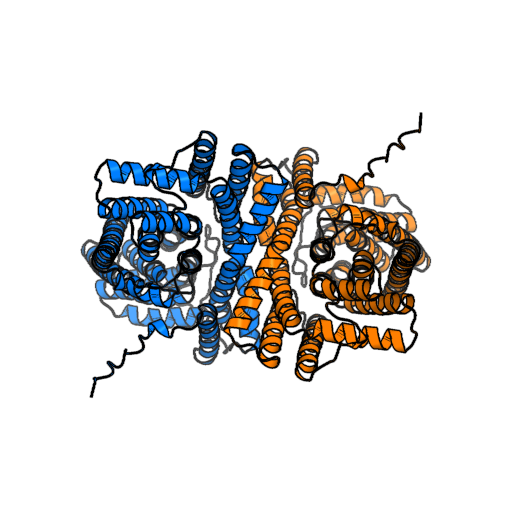3 GLY B N 1
ATOM 6087 C CA . GLY B 1 343 ? 19.594 -12.406 10.148 1 94.88 343 GLY B CA 1
ATOM 6088 C C . GLY B 1 343 ? 20.828 -12.828 9.375 1 94.88 343 GLY B C 1
ATOM 6089 O O . GLY B 1 343 ? 21.656 -13.578 9.875 1 94.88 343 GLY B O 1
ATOM 6090 N N . MET B 1 344 ? 20.922 -12.383 8.156 1 93.62 344 MET B N 1
ATOM 6091 C CA . MET B 1 344 ? 22.062 -12.656 7.285 1 93.62 344 MET B CA 1
ATOM 6092 C C . MET B 1 344 ? 22.297 -14.164 7.148 1 93.62 344 MET B C 1
ATOM 6094 O O . MET B 1 344 ? 23.422 -14.633 7.273 1 93.62 344 MET B O 1
ATOM 6098 N N . ILE B 1 345 ? 21.266 -14.828 6.949 1 93 345 ILE B N 1
ATOM 6099 C CA . ILE B 1 345 ? 21.438 -16.281 6.852 1 93 345 ILE B CA 1
ATOM 6100 C C . ILE B 1 345 ? 21.062 -16.75 5.457 1 93 345 ILE B C 1
ATOM 6102 O O . ILE B 1 345 ? 21.188 -17.938 5.141 1 93 345 ILE B O 1
ATOM 6106 N N . MET B 1 346 ? 20.5 -15.914 4.609 1 87.94 346 MET B N 1
ATOM 6107 C CA . MET B 1 346 ? 20.094 -16.312 3.264 1 87.94 346 MET B CA 1
ATOM 6108 C C . MET B 1 346 ? 21.266 -16.906 2.498 1 87.94 346 MET B C 1
ATOM 6110 O O . MET B 1 346 ? 21.125 -17.953 1.865 1 87.94 346 MET B O 1
ATOM 6114 N N . ASP B 1 347 ? 22.406 -16.25 2.506 1 89.12 347 ASP B N 1
ATOM 6115 C CA . ASP B 1 347 ? 23.594 -16.719 1.8 1 89.12 347 ASP B CA 1
ATOM 6116 C C . ASP B 1 347 ? 24.094 -18.031 2.402 1 89.12 347 ASP B C 1
ATOM 6118 O O . ASP B 1 347 ? 24.625 -18.891 1.688 1 89.12 347 ASP B O 1
ATOM 6122 N N . THR B 1 348 ? 23.969 -18.156 3.662 1 91.38 348 THR B N 1
ATOM 6123 C CA . THR B 1 348 ? 24.328 -19.391 4.328 1 91.38 348 THR B CA 1
ATOM 6124 C C . THR B 1 348 ? 23.469 -20.547 3.809 1 91.38 348 THR B C 1
ATOM 6126 O O . THR B 1 348 ? 23.984 -21.641 3.539 1 91.38 348 THR B O 1
ATOM 6129 N N . ILE B 1 349 ? 22.219 -20.312 3.703 1 90.06 349 ILE B N 1
ATOM 6130 C CA . ILE B 1 349 ? 21.297 -21.328 3.189 1 90.06 349 ILE B CA 1
ATOM 6131 C C . ILE B 1 349 ? 21.703 -21.719 1.771 1 90.06 349 ILE B C 1
ATOM 6133 O O . ILE B 1 349 ? 21.828 -22.906 1.457 1 90.06 349 ILE B O 1
ATOM 6137 N N . ILE B 1 350 ? 21.969 -20.766 0.938 1 88.38 350 ILE B N 1
ATOM 6138 C CA . ILE B 1 350 ? 22.328 -21 -0.456 1 88.38 350 ILE B CA 1
ATOM 6139 C C . ILE B 1 350 ? 23.656 -21.766 -0.522 1 88.38 350 ILE B C 1
ATOM 6141 O O . ILE B 1 350 ? 23.75 -22.766 -1.236 1 88.38 350 ILE B O 1
ATOM 6145 N N . ASN B 1 351 ? 24.594 -21.359 0.213 1 88.75 351 ASN B N 1
ATOM 6146 C CA . ASN B 1 351 ? 25.906 -22 0.232 1 88.75 351 ASN B CA 1
ATOM 6147 C C . ASN B 1 351 ? 25.828 -23.453 0.717 1 88.75 351 ASN B C 1
ATOM 6149 O O . ASN B 1 351 ? 26.422 -24.344 0.125 1 88.75 351 ASN B O 1
ATOM 6153 N N . THR B 1 352 ? 25.109 -23.672 1.759 1 89.75 352 THR B N 1
ATOM 6154 C CA . THR B 1 352 ? 25 -24.984 2.361 1 89.75 352 THR B CA 1
ATOM 6155 C C . THR B 1 352 ? 24.266 -25.953 1.428 1 89.75 352 THR B C 1
ATOM 6157 O O . THR B 1 352 ? 24.656 -27.109 1.278 1 89.75 352 THR B O 1
ATOM 6160 N N . LEU B 1 353 ? 23.234 -25.453 0.831 1 88.88 353 LEU B N 1
ATOM 6161 C CA . LEU B 1 353 ? 22.422 -26.312 -0.025 1 88.88 353 LEU B CA 1
ATOM 6162 C C . LEU B 1 353 ? 23.141 -26.594 -1.342 1 88.88 353 LEU B C 1
ATOM 6164 O O . LEU B 1 353 ? 22.938 -27.656 -1.948 1 88.88 353 LEU B O 1
ATOM 6168 N N . SER B 1 354 ? 24.031 -25.734 -1.771 1 88.06 354 SER B N 1
ATOM 6169 C CA . SER B 1 354 ? 24.656 -25.875 -3.08 1 88.06 354 SER B CA 1
ATOM 6170 C C . SER B 1 354 ? 25.953 -26.672 -2.992 1 88.06 354 SER B C 1
ATOM 6172 O O . SER B 1 354 ? 26.391 -27.266 -3.982 1 88.06 354 SER B O 1
ATOM 6174 N N . SER B 1 355 ? 26.5 -26.797 -1.891 1 85.88 355 SER B N 1
ATOM 6175 C CA . SER B 1 355 ? 27.828 -27.406 -1.696 1 85.88 355 SER B CA 1
ATOM 6176 C C . SER B 1 355 ? 27.812 -28.875 -2.098 1 85.88 355 SER B C 1
ATOM 6178 O O . SER B 1 355 ? 28.734 -29.344 -2.775 1 85.88 355 SER B O 1
ATOM 6180 N N . PRO B 1 356 ? 26.781 -29.609 -1.769 1 86.81 356 PRO B N 1
ATOM 6181 C CA . PRO B 1 356 ? 26.812 -31.047 -2.104 1 86.81 356 PRO B CA 1
ATOM 6182 C C . PRO B 1 356 ? 26.656 -31.297 -3.602 1 86.81 356 PRO B C 1
ATOM 6184 O O . PRO B 1 356 ? 26.922 -32.406 -4.07 1 86.81 356 PRO B O 1
ATOM 6187 N N . LEU B 1 357 ? 26.344 -30.328 -4.348 1 88.56 357 LEU B N 1
ATOM 6188 C CA . LEU B 1 357 ? 26.078 -30.484 -5.773 1 88.56 357 LEU B CA 1
ATOM 6189 C C . LEU B 1 357 ? 27.359 -30.828 -6.527 1 88.56 357 LEU B C 1
ATOM 6191 O O . LEU B 1 357 ? 27.312 -31.5 -7.562 1 88.56 357 LEU B O 1
ATOM 6195 N N . GLN B 1 358 ? 28.5 -30.453 -6.02 1 86.62 358 GLN B N 1
ATOM 6196 C CA . GLN B 1 358 ? 29.766 -30.594 -6.711 1 86.62 358 GLN B CA 1
ATOM 6197 C C . GLN B 1 358 ? 30.141 -32.062 -6.898 1 86.62 358 GLN B C 1
ATOM 6199 O O . GLN B 1 358 ? 30.938 -32.406 -7.777 1 86.62 358 GLN B O 1
ATOM 6204 N N . ASN B 1 359 ? 29.5 -32.969 -6.254 1 88.62 359 ASN B N 1
ATOM 6205 C CA . ASN B 1 359 ? 29.891 -34.375 -6.273 1 88.62 359 ASN B CA 1
ATOM 6206 C C . ASN B 1 359 ? 28.828 -35.25 -6.953 1 88.62 359 ASN B C 1
ATOM 6208 O O . ASN B 1 359 ? 28.828 -36.469 -6.789 1 88.62 359 ASN B O 1
ATOM 6212 N N . THR B 1 360 ? 28.062 -34.656 -7.781 1 93.38 360 THR B N 1
ATOM 6213 C CA . THR B 1 360 ? 26.969 -35.406 -8.398 1 93.38 360 THR B CA 1
ATOM 6214 C C . THR B 1 360 ? 27.203 -35.531 -9.898 1 93.38 360 THR B C 1
ATOM 6216 O O . THR B 1 360 ? 28.062 -34.875 -10.469 1 93.38 360 THR B O 1
ATOM 6219 N N . SER B 1 361 ? 26.5 -36.562 -10.469 1 95.88 361 SER B N 1
ATOM 6220 C CA . SER B 1 361 ? 26.469 -36.656 -11.922 1 95.88 361 SER B CA 1
ATOM 6221 C C . SER B 1 361 ? 25.703 -35.5 -12.547 1 95.88 361 SER B C 1
ATOM 6223 O O . SER B 1 361 ? 24.938 -34.812 -11.867 1 95.88 361 SER B O 1
ATOM 6225 N N . PRO B 1 362 ? 25.938 -35.25 -13.836 1 96 362 PRO B N 1
ATOM 6226 C CA . PRO B 1 362 ? 25.281 -34.125 -14.492 1 96 362 PRO B CA 1
ATOM 6227 C C . PRO B 1 362 ? 23.766 -34.156 -14.344 1 96 362 PRO B C 1
ATOM 6229 O O . PRO B 1 362 ? 23.156 -33.125 -13.992 1 96 362 PRO B O 1
ATOM 6232 N N . THR B 1 363 ? 23.156 -35.281 -14.586 1 97.5 363 THR B N 1
ATOM 6233 C CA . THR B 1 363 ? 21.703 -35.406 -14.523 1 97.5 363 THR B CA 1
ATOM 6234 C C . THR B 1 363 ? 21.203 -35.188 -13.102 1 97.5 363 THR B C 1
ATOM 6236 O O . THR B 1 363 ? 20.281 -34.406 -12.867 1 97.5 363 THR B O 1
ATOM 6239 N N . ILE B 1 364 ? 21.797 -35.844 -12.141 1 97.25 364 ILE B N 1
ATOM 6240 C CA . ILE B 1 364 ? 21.406 -35.719 -10.742 1 97.25 364 ILE B CA 1
ATOM 6241 C C . ILE B 1 364 ? 21.656 -34.281 -10.258 1 97.25 364 ILE B C 1
ATOM 6243 O O . ILE B 1 364 ? 20.859 -33.719 -9.523 1 97.25 364 ILE B O 1
ATOM 6247 N N . GLY B 1 365 ? 22.828 -33.75 -10.68 1 96.81 365 GLY B N 1
ATOM 6248 C CA . GLY B 1 365 ? 23.156 -32.375 -10.328 1 96.81 365 GLY B CA 1
ATOM 6249 C C . GLY B 1 365 ? 22.109 -31.391 -10.797 1 96.81 365 GLY B C 1
ATOM 6250 O O . GLY B 1 365 ? 21.703 -30.5 -10.047 1 96.81 365 GLY B O 1
ATOM 6251 N N . ALA B 1 366 ? 21.719 -31.547 -12.047 1 97.44 366 ALA B N 1
ATOM 6252 C CA . ALA B 1 366 ? 20.719 -30.641 -12.609 1 97.44 366 ALA B CA 1
ATOM 6253 C C . ALA B 1 366 ? 19.391 -30.75 -11.875 1 97.44 366 ALA B C 1
ATOM 6255 O O . ALA B 1 366 ? 18.734 -29.75 -11.602 1 97.44 366 ALA B O 1
ATOM 6256 N N . ILE B 1 367 ? 18.969 -31.938 -11.57 1 98 367 ILE B N 1
ATOM 6257 C CA . ILE B 1 367 ? 17.734 -32.156 -10.852 1 98 367 ILE B CA 1
ATOM 6258 C C . ILE B 1 367 ? 17.828 -31.562 -9.445 1 98 367 ILE B C 1
ATOM 6260 O O . ILE B 1 367 ? 16.906 -30.875 -8.984 1 98 367 ILE B O 1
ATOM 6264 N N . LEU B 1 368 ? 18.938 -31.75 -8.82 1 96.94 368 LEU B N 1
ATOM 6265 C CA . LEU B 1 368 ? 19.141 -31.219 -7.477 1 96.94 368 LEU B CA 1
ATOM 6266 C C . LEU B 1 368 ? 19.172 -29.688 -7.492 1 96.94 368 LEU B C 1
ATOM 6268 O O . LEU B 1 368 ? 18.719 -29.047 -6.543 1 96.94 368 LEU B O 1
ATOM 6272 N N . MET B 1 369 ? 19.703 -29.109 -8.57 1 97.12 369 MET B N 1
ATOM 6273 C CA . MET B 1 369 ? 19.656 -27.656 -8.711 1 97.12 369 MET B CA 1
ATOM 6274 C C . MET B 1 369 ? 18.234 -27.156 -8.664 1 97.12 369 MET B C 1
ATOM 6276 O O . MET B 1 369 ? 17.953 -26.125 -8.039 1 97.12 369 MET B O 1
ATOM 6280 N N . SER B 1 370 ? 17.344 -27.859 -9.32 1 97.62 370 SER B N 1
ATOM 6281 C CA . SER B 1 370 ? 15.945 -27.469 -9.312 1 97.62 370 SER B CA 1
ATOM 6282 C C . SER B 1 370 ? 15.336 -27.609 -7.918 1 97.62 370 SER B C 1
ATOM 6284 O O . SER B 1 370 ? 14.539 -26.781 -7.492 1 97.62 370 SER B O 1
ATOM 6286 N N . ILE B 1 371 ? 15.688 -28.641 -7.215 1 96.88 371 ILE B N 1
ATOM 6287 C CA . ILE B 1 371 ? 15.156 -28.891 -5.883 1 96.88 371 ILE B CA 1
ATOM 6288 C C . ILE B 1 371 ? 15.664 -27.828 -4.906 1 96.88 371 ILE B C 1
ATOM 6290 O O . ILE B 1 371 ? 14.891 -27.281 -4.117 1 96.88 371 ILE B O 1
ATOM 6294 N N . ILE B 1 372 ? 16.938 -27.547 -4.961 1 95.5 372 ILE B N 1
ATOM 6295 C CA . ILE B 1 372 ? 17.531 -26.531 -4.098 1 95.5 372 ILE B CA 1
ATOM 6296 C C . ILE B 1 372 ? 16.906 -25.172 -4.383 1 95.5 372 ILE B C 1
ATOM 6298 O O . ILE B 1 372 ? 16.578 -24.422 -3.459 1 95.5 372 ILE B O 1
ATOM 6302 N N . THR B 1 373 ? 16.75 -24.906 -5.688 1 96.5 373 THR B N 1
ATOM 6303 C CA . THR B 1 373 ? 16.109 -23.656 -6.074 1 96.5 373 THR B CA 1
ATOM 6304 C C . THR B 1 373 ? 14.703 -23.578 -5.504 1 96.5 373 THR B C 1
ATOM 6306 O O . THR B 1 373 ? 14.281 -22.516 -5.023 1 96.5 373 THR B O 1
ATOM 6309 N N . ALA B 1 374 ? 13.992 -24.656 -5.504 1 96.19 374 ALA B N 1
ATOM 6310 C CA . ALA B 1 374 ? 12.633 -24.688 -4.973 1 96.19 374 ALA B CA 1
ATOM 6311 C C . ALA B 1 374 ? 12.625 -24.391 -3.473 1 96.19 374 ALA B C 1
ATOM 6313 O O . ALA B 1 374 ? 11.742 -23.703 -2.973 1 96.19 374 ALA B O 1
ATOM 6314 N N . ILE B 1 375 ? 13.547 -24.906 -2.789 1 92.94 375 ILE B N 1
ATOM 6315 C CA . ILE B 1 375 ? 13.648 -24.688 -1.35 1 92.94 375 ILE B CA 1
ATOM 6316 C C . ILE B 1 375 ? 13.938 -23.219 -1.069 1 92.94 375 ILE B C 1
ATOM 6318 O O . ILE B 1 375 ? 13.297 -22.594 -0.221 1 92.94 375 ILE B O 1
ATOM 6322 N N . VAL B 1 376 ? 14.891 -22.656 -1.805 1 91.31 376 VAL B N 1
ATOM 6323 C CA . VAL B 1 376 ? 15.289 -21.266 -1.588 1 91.31 376 VAL B CA 1
ATOM 6324 C C . VAL B 1 376 ? 14.156 -20.328 -2.012 1 91.31 376 VAL B C 1
ATOM 6326 O O . VAL B 1 376 ? 13.977 -19.25 -1.435 1 91.31 376 VAL B O 1
ATOM 6329 N N . HIS B 1 377 ? 13.391 -20.828 -2.998 1 92.94 377 HIS B N 1
ATOM 6330 C CA . HIS B 1 377 ? 12.242 -20.078 -3.479 1 92.94 377 HIS B CA 1
ATOM 6331 C C . HIS B 1 377 ? 11.25 -19.797 -2.35 1 92.94 377 HIS B C 1
ATOM 6333 O O . HIS B 1 377 ? 10.578 -18.766 -2.34 1 92.94 377 HIS B O 1
ATOM 6339 N N . PHE B 1 378 ? 11.141 -20.641 -1.466 1 87.19 378 PHE B N 1
ATOM 6340 C CA . PHE B 1 378 ? 10.25 -20.469 -0.324 1 87.19 378 PHE B CA 1
ATOM 6341 C C . PHE B 1 378 ? 10.625 -19.219 0.46 1 87.19 378 PHE B C 1
ATOM 6343 O O . PHE B 1 378 ? 9.75 -18.516 0.99 1 87.19 378 PHE B O 1
ATOM 6350 N N . PHE B 1 379 ? 11.906 -18.891 0.422 1 83.06 379 PHE B N 1
ATOM 6351 C CA . PHE B 1 379 ? 12.43 -17.797 1.233 1 83.06 379 PHE B CA 1
ATOM 6352 C C . PHE B 1 379 ? 12.523 -16.516 0.414 1 83.06 379 PHE B C 1
ATOM 6354 O O . PHE B 1 379 ? 12.461 -15.414 0.965 1 83.06 379 PHE B O 1
ATOM 6361 N N . ILE B 1 380 ? 12.734 -16.656 -0.839 1 82.69 380 ILE B N 1
ATOM 6362 C CA . ILE B 1 380 ? 12.844 -15.516 -1.75 1 82.69 380 ILE B CA 1
ATOM 6363 C C . ILE B 1 380 ? 11.781 -15.625 -2.836 1 82.69 380 ILE B C 1
ATOM 6365 O O . ILE B 1 380 ? 12.07 -16.031 -3.963 1 82.69 380 ILE B O 1
ATOM 6369 N N . PRO B 1 381 ? 10.602 -15.172 -2.43 1 80.81 381 PRO B N 1
ATOM 6370 C CA . PRO B 1 381 ? 9.523 -15.328 -3.402 1 80.81 381 PRO B CA 1
ATOM 6371 C C . PRO B 1 381 ? 9.555 -14.266 -4.5 1 80.81 381 PRO B C 1
ATOM 6373 O O . PRO B 1 381 ? 8.57 -13.555 -4.715 1 80.81 381 PRO B O 1
ATOM 6376 N N . SER B 1 382 ? 10.617 -14.008 -5.105 1 78.12 382 SER B N 1
ATOM 6377 C CA . SER B 1 382 ? 10.875 -13.094 -6.215 1 78.12 382 SER B CA 1
ATOM 6378 C C . SER B 1 382 ? 11.742 -13.758 -7.281 1 78.12 382 SER B C 1
ATOM 6380 O O . SER B 1 382 ? 12.836 -14.234 -6.984 1 78.12 382 SER B O 1
ATOM 6382 N N . GLY B 1 383 ? 11.211 -13.828 -8.422 1 83.25 383 GLY B N 1
ATOM 6383 C CA . GLY B 1 383 ? 11.945 -14.484 -9.492 1 83.25 383 GLY B CA 1
ATOM 6384 C C . GLY B 1 383 ? 13.289 -13.844 -9.773 1 83.25 383 GLY B C 1
ATOM 6385 O O . GLY B 1 383 ? 14.312 -14.531 -9.789 1 83.25 383 GLY B O 1
ATOM 6386 N N . SER B 1 384 ? 13.258 -12.523 -9.984 1 81.19 384 SER B N 1
ATOM 6387 C CA . SER B 1 384 ? 14.5 -11.82 -10.266 1 81.19 384 SER B CA 1
ATOM 6388 C C . SER B 1 384 ? 15.438 -11.852 -9.062 1 81.19 384 SER B C 1
ATOM 6390 O O . SER B 1 384 ? 16.656 -11.984 -9.219 1 81.19 384 SER B O 1
ATOM 6392 N N . GLY B 1 385 ? 14.844 -11.773 -7.918 1 82.75 385 GLY B N 1
ATOM 6393 C CA . GLY B 1 385 ? 15.641 -11.859 -6.703 1 82.75 385 GLY B CA 1
ATOM 6394 C C . GLY B 1 385 ? 16.312 -13.203 -6.523 1 82.75 385 GLY B C 1
ATOM 6395 O O . GLY B 1 385 ? 17.469 -13.273 -6.105 1 82.75 385 GLY B O 1
ATOM 6396 N N . LEU B 1 386 ? 15.625 -14.195 -6.875 1 89.88 386 LEU B N 1
ATOM 6397 C CA . LEU B 1 386 ? 16.172 -15.547 -6.789 1 89.88 386 LEU B CA 1
ATOM 6398 C C . LEU B 1 386 ? 17.297 -15.742 -7.797 1 89.88 386 LEU B C 1
ATOM 6400 O O . LEU B 1 386 ? 18.312 -16.375 -7.488 1 89.88 386 LEU B O 1
ATOM 6404 N N . ALA B 1 387 ? 17.141 -15.164 -8.93 1 91.12 387 ALA B N 1
ATOM 6405 C CA . ALA B 1 387 ? 18.141 -15.305 -9.984 1 91.12 387 ALA B CA 1
ATOM 6406 C C . ALA B 1 387 ? 19.453 -14.641 -9.602 1 91.12 387 ALA B C 1
ATOM 6408 O O . ALA B 1 387 ? 20.531 -15.242 -9.75 1 91.12 387 ALA B O 1
ATOM 6409 N N . VAL B 1 388 ? 19.375 -13.531 -9.102 1 85.81 388 VAL B N 1
ATOM 6410 C CA . VAL B 1 388 ? 20.594 -12.781 -8.766 1 85.81 388 VAL B CA 1
ATOM 6411 C C . VAL B 1 388 ? 21.281 -13.422 -7.559 1 85.81 388 VAL B C 1
ATOM 6413 O O . VAL B 1 388 ? 22.5 -13.375 -7.438 1 85.81 388 VAL B O 1
ATOM 6416 N N . ALA B 1 389 ? 20.484 -14.102 -6.809 1 85.56 389 ALA B N 1
ATOM 6417 C CA . ALA B 1 389 ? 21.031 -14.703 -5.594 1 85.56 389 ALA B CA 1
ATOM 6418 C C . ALA B 1 389 ? 21.625 -16.078 -5.883 1 85.56 389 ALA B C 1
ATOM 6420 O O . ALA B 1 389 ? 22.656 -16.438 -5.316 1 85.56 389 ALA B O 1
ATOM 6421 N N . LEU B 1 390 ? 21 -16.812 -6.742 1 91.69 390 LEU B N 1
ATOM 6422 C CA . LEU B 1 390 ? 21.312 -18.234 -6.828 1 91.69 390 LEU B CA 1
ATOM 6423 C C . LEU B 1 390 ? 22.109 -18.531 -8.102 1 91.69 390 LEU B C 1
ATOM 6425 O O . LEU B 1 390 ? 22.969 -19.406 -8.102 1 91.69 390 LEU B O 1
ATOM 6429 N N . MET B 1 391 ? 21.875 -17.844 -9.141 1 92.44 391 MET B N 1
ATOM 6430 C CA . MET B 1 391 ? 22.438 -18.188 -10.438 1 92.44 391 MET B CA 1
ATOM 6431 C C . MET B 1 391 ? 23.953 -18.078 -10.414 1 92.44 391 MET B C 1
ATOM 6433 O O . MET B 1 391 ? 24.656 -18.906 -10.984 1 92.44 391 MET B O 1
ATOM 6437 N N . PRO B 1 392 ? 24.516 -17.047 -9.773 1 89.62 392 PRO B N 1
ATOM 6438 C CA . PRO B 1 392 ? 25.984 -16.953 -9.719 1 89.62 392 PRO B CA 1
ATOM 6439 C C . PRO B 1 392 ? 26.625 -18.156 -9.023 1 89.62 392 PRO B C 1
ATOM 6441 O O . PRO B 1 392 ? 27.797 -18.438 -9.25 1 89.62 392 PRO B O 1
ATOM 6444 N N . VAL B 1 393 ? 25.891 -18.797 -8.227 1 89.69 393 VAL B N 1
ATOM 6445 C CA . VAL B 1 393 ? 26.391 -19.984 -7.531 1 89.69 393 VAL B CA 1
ATOM 6446 C C . VAL B 1 393 ? 26.141 -21.234 -8.383 1 89.69 393 VAL B C 1
ATOM 6448 O O . VAL B 1 393 ? 27.016 -22.078 -8.516 1 89.69 393 VAL B O 1
ATOM 6451 N N . LEU B 1 394 ? 25 -21.312 -9.016 1 93.88 394 LEU B N 1
ATOM 6452 C CA . LEU B 1 394 ? 24.609 -22.5 -9.773 1 93.88 394 LEU B CA 1
ATOM 6453 C C . LEU B 1 394 ? 25.359 -22.562 -11.102 1 93.88 394 LEU B C 1
ATOM 6455 O O . LEU B 1 394 ? 25.703 -23.656 -11.57 1 93.88 394 LEU B O 1
ATOM 6459 N N . SER B 1 395 ? 25.609 -21.422 -11.742 1 93.12 395 SER B N 1
ATOM 6460 C CA . SER B 1 395 ? 26.234 -21.375 -13.055 1 93.12 395 SER B CA 1
ATOM 6461 C C . SER B 1 395 ? 27.609 -22.016 -13.047 1 93.12 395 SER B C 1
ATOM 6463 O O . SER B 1 395 ? 27.859 -22.953 -13.805 1 93.12 395 SER B O 1
ATOM 6465 N N . PRO B 1 396 ? 28.531 -21.578 -12.195 1 89.69 396 PRO B N 1
ATOM 6466 C CA . PRO B 1 396 ? 29.844 -22.25 -12.156 1 89.69 396 PRO B CA 1
ATOM 6467 C C . PRO B 1 396 ? 29.75 -23.719 -11.773 1 89.69 396 PRO B C 1
ATOM 6469 O O . PRO B 1 396 ? 30.516 -24.547 -12.266 1 89.69 396 PRO B O 1
ATOM 6472 N N . LEU B 1 397 ? 28.859 -24.062 -10.938 1 90.44 397 LEU B N 1
ATOM 6473 C CA . LEU B 1 397 ? 28.672 -25.453 -10.562 1 90.44 397 LEU B CA 1
ATOM 6474 C C . LEU B 1 397 ? 28.234 -26.281 -11.773 1 90.44 397 LEU B C 1
ATOM 6476 O O . LEU B 1 397 ? 28.609 -27.453 -11.906 1 90.44 397 LEU B O 1
ATOM 6480 N N . GLY B 1 398 ? 27.375 -25.688 -12.539 1 93.38 398 GLY B N 1
ATOM 6481 C CA . GLY B 1 398 ? 27 -26.344 -13.789 1 93.38 398 GLY B CA 1
ATOM 6482 C C . GLY B 1 398 ? 28.188 -26.656 -14.672 1 93.38 398 GLY B C 1
ATOM 6483 O O . GLY B 1 398 ? 28.266 -27.75 -15.234 1 93.38 398 GLY B O 1
ATOM 6484 N N . THR B 1 399 ? 29.062 -25.766 -14.742 1 91.06 399 THR B N 1
ATOM 6485 C CA . THR B 1 399 ? 30.281 -25.969 -15.531 1 91.06 399 THR B CA 1
ATOM 6486 C C . THR B 1 399 ? 31.109 -27.109 -14.961 1 91.06 399 THR B C 1
ATOM 6488 O O . THR B 1 399 ? 31.594 -27.969 -15.703 1 91.06 399 THR B O 1
ATOM 6491 N N . ILE B 1 400 ? 31.219 -27.109 -13.75 1 90.12 400 ILE B N 1
ATOM 6492 C CA . ILE B 1 400 ? 32 -28.125 -13.07 1 90.12 400 ILE B CA 1
ATOM 6493 C C . ILE B 1 400 ? 31.391 -29.5 -13.328 1 90.12 400 ILE B C 1
ATOM 6495 O O . ILE B 1 400 ? 32.094 -30.484 -13.508 1 90.12 400 ILE B O 1
ATOM 6499 N N . LEU B 1 401 ? 30.141 -29.562 -13.406 1 93.56 401 LEU B N 1
ATOM 6500 C CA . LEU B 1 401 ? 29.438 -30.844 -13.547 1 93.56 401 LEU B CA 1
ATOM 6501 C C . LEU B 1 401 ? 29.234 -31.172 -15.023 1 93.56 401 LEU B C 1
ATOM 6503 O O . LEU B 1 401 ? 28.594 -32.188 -15.352 1 93.56 401 LEU B O 1
ATOM 6507 N N . ASN B 1 402 ? 29.672 -30.297 -15.836 1 93.62 402 ASN B N 1
ATOM 6508 C CA . ASN B 1 402 ? 29.547 -30.484 -17.281 1 93.62 402 ASN B CA 1
ATOM 6509 C C . ASN B 1 402 ? 28.078 -30.438 -17.719 1 93.62 402 ASN B C 1
ATOM 6511 O O . ASN B 1 402 ? 27.641 -31.297 -18.5 1 93.62 402 ASN B O 1
ATOM 6515 N N . ILE B 1 403 ? 27.344 -29.594 -17.203 1 95.88 403 ILE B N 1
ATOM 6516 C CA . ILE B 1 403 ? 25.984 -29.281 -17.594 1 95.88 403 ILE B CA 1
ATOM 6517 C C . ILE B 1 403 ? 25.953 -27.969 -18.375 1 95.88 403 ILE B C 1
ATOM 6519 O O . ILE B 1 403 ? 26.656 -27.016 -18.031 1 95.88 403 ILE B O 1
ATOM 6523 N N . SER B 1 404 ? 25.266 -27.984 -19.484 1 96.81 404 SER B N 1
ATOM 6524 C CA . SER B 1 404 ? 25.172 -26.75 -20.25 1 96.81 404 SER B CA 1
ATOM 6525 C C . SER B 1 404 ? 24.547 -25.625 -19.422 1 96.81 404 SER B C 1
ATOM 6527 O O . SER B 1 404 ? 23.703 -25.891 -18.562 1 96.81 404 SER B O 1
ATOM 6529 N N . GLN B 1 405 ? 24.906 -24.406 -19.734 1 96.75 405 GLN B N 1
ATOM 6530 C CA . GLN B 1 405 ? 24.344 -23.266 -19.031 1 96.75 405 GLN B CA 1
ATOM 6531 C C . GLN B 1 405 ? 22.828 -23.172 -19.281 1 96.75 405 GLN B C 1
ATOM 6533 O O . GLN B 1 405 ? 22.078 -22.75 -18.406 1 96.75 405 GLN B O 1
ATOM 6538 N N . GLN B 1 406 ? 22.406 -23.531 -20.422 1 97.25 406 GLN B N 1
ATOM 6539 C CA . GLN B 1 406 ? 20.984 -23.531 -20.734 1 97.25 406 GLN B CA 1
ATOM 6540 C C . GLN B 1 406 ? 20.219 -24.484 -19.812 1 97.25 406 GLN B C 1
ATOM 6542 O O . GLN B 1 406 ? 19.109 -24.188 -19.391 1 97.25 406 GLN B O 1
ATOM 6547 N N . THR B 1 407 ? 20.844 -25.609 -19.594 1 97.88 407 THR B N 1
ATOM 6548 C CA . THR B 1 407 ? 20.219 -26.594 -18.703 1 97.88 407 THR B CA 1
ATOM 6549 C C . THR B 1 407 ? 20.234 -26.094 -17.266 1 97.88 407 THR B C 1
ATOM 6551 O O . THR B 1 407 ? 19.281 -26.344 -16.516 1 97.88 407 THR B O 1
ATOM 6554 N N . VAL B 1 408 ? 21.25 -25.406 -16.859 1 97.44 408 VAL B N 1
ATOM 6555 C CA . VAL B 1 408 ? 21.297 -24.828 -15.523 1 97.44 408 VAL B CA 1
ATOM 6556 C C . VAL B 1 408 ? 20.156 -23.828 -15.344 1 97.44 408 VAL B C 1
ATOM 6558 O O . VAL B 1 408 ? 19.469 -23.844 -14.328 1 97.44 408 VAL B O 1
ATOM 6561 N N . VAL B 1 409 ? 19.938 -23 -16.344 1 97.69 409 VAL B N 1
ATOM 6562 C CA . VAL B 1 409 ? 18.875 -22 -16.297 1 97.69 409 VAL B CA 1
ATOM 6563 C C . VAL B 1 409 ? 17.516 -22.703 -16.266 1 97.69 409 VAL B C 1
ATOM 6565 O O . VAL B 1 409 ? 16.609 -22.266 -15.555 1 97.69 409 VAL B O 1
ATOM 6568 N N . LEU B 1 410 ? 17.406 -23.75 -17 1 97.88 410 LEU B N 1
ATOM 6569 C CA . LEU B 1 410 ? 16.172 -24.531 -17.031 1 97.88 410 LEU B CA 1
ATOM 6570 C C . LEU B 1 410 ? 15.859 -25.094 -15.641 1 97.88 410 LEU B C 1
ATOM 6572 O O . LEU B 1 410 ? 14.727 -25 -15.164 1 97.88 410 LEU B O 1
ATOM 6576 N N . ALA B 1 411 ? 16.844 -25.703 -15.031 1 97.88 411 ALA B N 1
ATOM 6577 C CA . ALA B 1 411 ? 16.703 -26.25 -13.688 1 97.88 411 ALA B CA 1
ATOM 6578 C C . ALA B 1 411 ? 16.312 -25.172 -12.68 1 97.88 411 ALA B C 1
ATOM 6580 O O . ALA B 1 411 ? 15.43 -25.375 -11.844 1 97.88 411 ALA B O 1
ATOM 6581 N N . PHE B 1 412 ? 16.969 -24.078 -12.797 1 97.31 412 PHE B N 1
ATOM 6582 C CA . PHE B 1 412 ? 16.672 -22.938 -11.953 1 97.31 412 PHE B CA 1
ATOM 6583 C C . PHE B 1 412 ? 15.219 -22.484 -12.141 1 97.31 412 PHE B C 1
ATOM 6585 O O . PHE B 1 412 ? 14.492 -22.297 -11.172 1 97.31 412 PHE B O 1
ATOM 6592 N N . GLN B 1 413 ? 14.82 -22.328 -13.344 1 98 413 GLN B N 1
ATOM 6593 C CA . GLN B 1 413 ? 13.477 -21.859 -13.672 1 98 413 GLN B CA 1
ATOM 6594 C C . GLN B 1 413 ? 12.414 -22.766 -13.062 1 98 413 GLN B C 1
ATOM 6596 O O . GLN B 1 413 ? 11.445 -22.297 -12.469 1 98 413 GLN B O 1
ATOM 6601 N N . PHE B 1 414 ? 12.617 -24.062 -13.242 1 97.94 414 PHE B N 1
ATOM 6602 C CA . PHE B 1 414 ? 11.633 -25.031 -12.75 1 97.94 414 PHE B CA 1
ATOM 6603 C C . PHE B 1 414 ? 11.516 -24.953 -11.234 1 97.94 414 PHE B C 1
ATOM 6605 O O . PHE B 1 414 ? 10.406 -24.891 -10.695 1 97.94 414 PHE B O 1
ATOM 6612 N N . GLY B 1 415 ? 12.602 -24.875 -10.602 1 97.19 415 GLY B N 1
ATOM 6613 C CA . GLY B 1 415 ? 12.586 -24.781 -9.148 1 97.19 415 GLY B CA 1
ATOM 6614 C C . GLY B 1 415 ? 12.016 -23.469 -8.641 1 97.19 415 GLY B C 1
ATOM 6615 O O . GLY B 1 415 ? 11.344 -23.438 -7.609 1 97.19 415 GLY B O 1
ATOM 6616 N N . ALA B 1 416 ? 12.289 -22.438 -9.383 1 96.44 416 ALA B N 1
ATOM 6617 C CA . ALA B 1 416 ? 11.953 -21.094 -8.961 1 96.44 416 ALA B CA 1
ATOM 6618 C C . ALA B 1 416 ? 10.469 -20.797 -9.164 1 96.44 416 ALA B C 1
ATOM 6620 O O . ALA B 1 416 ? 9.953 -19.781 -8.688 1 96.44 416 ALA B O 1
ATOM 6621 N N . THR B 1 417 ? 9.688 -21.734 -9.773 1 96.12 417 THR B N 1
ATOM 6622 C CA . THR B 1 417 ? 8.336 -21.328 -10.148 1 96.12 417 THR B CA 1
ATOM 6623 C C . THR B 1 417 ? 7.324 -22.422 -9.805 1 96.12 417 THR B C 1
ATOM 6625 O O . THR B 1 417 ? 6.203 -22.125 -9.391 1 96.12 417 THR B O 1
ATOM 6628 N N . ILE B 1 418 ? 7.703 -23.688 -9.867 1 96.75 418 ILE B N 1
ATOM 6629 C CA . ILE B 1 418 ? 6.766 -24.797 -9.727 1 96.75 418 ILE B CA 1
ATOM 6630 C C . ILE B 1 418 ? 6.086 -24.719 -8.359 1 96.75 418 ILE B C 1
ATOM 6632 O O . ILE B 1 418 ? 4.871 -24.906 -8.25 1 96.75 418 ILE B O 1
ATOM 6636 N N . PRO B 1 419 ? 6.785 -24.344 -7.332 1 96.12 419 PRO B N 1
ATOM 6637 C CA . PRO B 1 419 ? 6.145 -24.328 -6.012 1 96.12 419 PRO B CA 1
ATOM 6638 C C . PRO B 1 419 ? 5.098 -23.219 -5.883 1 96.12 419 PRO B C 1
ATOM 6640 O O . PRO B 1 419 ? 4.395 -23.156 -4.871 1 96.12 419 PRO B O 1
ATOM 6643 N N . ASN B 1 420 ? 4.961 -22.406 -6.848 1 94.25 420 ASN B N 1
ATOM 6644 C CA . ASN B 1 420 ? 3.98 -21.328 -6.816 1 94.25 420 ASN B CA 1
ATOM 6645 C C . ASN B 1 420 ? 2.57 -21.859 -6.57 1 94.25 420 ASN B C 1
ATOM 6647 O O . ASN B 1 420 ? 1.722 -21.141 -6.035 1 94.25 420 ASN B O 1
ATOM 6651 N N . PHE B 1 421 ? 2.34 -23.109 -6.844 1 94.62 421 PHE B N 1
ATOM 6652 C CA . PHE B 1 421 ? 1.022 -23.719 -6.664 1 94.62 421 PHE B CA 1
ATOM 6653 C C . PHE B 1 421 ? 0.692 -23.859 -5.184 1 94.62 421 PHE B C 1
ATOM 6655 O O . PHE B 1 421 ? -0.479 -23.844 -4.801 1 94.62 421 PHE B O 1
ATOM 6662 N N . ILE B 1 422 ? 1.751 -23.969 -4.359 1 92.94 422 ILE B N 1
ATOM 6663 C CA . ILE B 1 422 ? 1.448 -24.422 -3.008 1 92.94 422 ILE B CA 1
ATOM 6664 C C . ILE B 1 422 ? 2.025 -23.438 -1.991 1 92.94 422 ILE B C 1
ATOM 6666 O O . ILE B 1 422 ? 1.65 -23.453 -0.817 1 92.94 422 ILE B O 1
ATOM 6670 N N . PHE B 1 423 ? 2.967 -22.609 -2.371 1 90.5 423 PHE B N 1
ATOM 6671 C CA . PHE B 1 423 ? 3.645 -21.766 -1.396 1 90.5 423 PHE B CA 1
ATOM 6672 C C . PHE B 1 423 ? 2.742 -20.625 -0.952 1 90.5 423 PHE B C 1
ATOM 6674 O O . PHE B 1 423 ? 2.336 -19.797 -1.769 1 90.5 423 PHE B O 1
ATOM 6681 N N . PRO B 1 424 ? 2.457 -20.547 0.331 1 86.12 424 PRO B N 1
ATOM 6682 C CA . PRO B 1 424 ? 1.64 -19.438 0.833 1 86.12 424 PRO B CA 1
ATOM 6683 C C . PRO B 1 424 ? 2.34 -18.078 0.717 1 86.12 424 PRO B C 1
ATOM 6685 O O . PRO B 1 424 ? 1.699 -17.047 0.855 1 86.12 424 PRO B O 1
ATOM 6688 N N . THR B 1 425 ? 3.645 -18.078 0.461 1 84.88 425 THR B N 1
ATOM 6689 C CA . THR B 1 425 ? 4.422 -16.844 0.328 1 84.88 425 THR B CA 1
ATOM 6690 C C . THR B 1 425 ? 4.188 -16.203 -1.036 1 84.88 425 THR B C 1
ATOM 6692 O O . THR B 1 425 ? 4.566 -15.055 -1.259 1 84.88 425 THR B O 1
ATOM 6695 N N . VAL B 1 426 ? 3.559 -16.984 -1.879 1 88.44 426 VAL B N 1
ATOM 6696 C CA . VAL B 1 426 ? 3.223 -16.453 -3.195 1 88.44 426 VAL B CA 1
ATOM 6697 C C . VAL B 1 426 ? 1.906 -15.68 -3.121 1 88.44 426 VAL B C 1
ATOM 6699 O O . VAL B 1 426 ? 0.831 -16.281 -3.059 1 88.44 426 VAL B O 1
ATOM 6702 N N . GLY B 1 427 ? 2.025 -14.422 -3.201 1 80.69 427 GLY B N 1
ATOM 6703 C CA . GLY B 1 427 ? 0.889 -13.531 -3.029 1 80.69 427 GLY B CA 1
ATOM 6704 C C . GLY B 1 427 ? -0.218 -13.781 -4.039 1 80.69 427 GLY B C 1
ATOM 6705 O O . GLY B 1 427 ? -1.4 -13.742 -3.691 1 80.69 427 GLY B O 1
ATOM 6706 N N . ALA B 1 428 ? 0.145 -13.992 -5.234 1 87.75 428 ALA B N 1
ATOM 6707 C CA . ALA B 1 428 ? -0.855 -14.195 -6.277 1 87.75 428 ALA B CA 1
ATOM 6708 C C . ALA B 1 428 ? -1.734 -15.406 -5.965 1 87.75 428 ALA B C 1
ATOM 6710 O O . ALA B 1 428 ? -2.951 -15.359 -6.156 1 87.75 428 ALA B O 1
ATOM 6711 N N . THR B 1 429 ? -1.086 -16.453 -5.48 1 91.5 429 THR B N 1
ATOM 6712 C CA . THR B 1 429 ? -1.828 -17.656 -5.125 1 91.5 429 THR B CA 1
ATOM 6713 C C . THR B 1 429 ? -2.814 -17.375 -3.996 1 91.5 429 THR B C 1
ATOM 6715 O O . THR B 1 429 ? -3.992 -17.719 -4.09 1 91.5 429 THR B O 1
ATOM 6718 N N . MET B 1 430 ? -2.361 -16.734 -3.068 1 83.81 430 MET B N 1
ATOM 6719 C CA . MET B 1 430 ? -3.213 -16.438 -1.919 1 83.81 430 MET B CA 1
ATOM 6720 C C . MET B 1 430 ? -4.34 -15.484 -2.311 1 83.81 430 MET B C 1
ATOM 6722 O O . MET B 1 430 ? -5.465 -15.625 -1.827 1 83.81 430 MET B O 1
ATOM 6726 N N . ALA B 1 431 ? -3.979 -14.555 -3.133 1 82.75 431 ALA B N 1
ATOM 6727 C CA . ALA B 1 431 ? -4.992 -13.609 -3.586 1 82.75 431 ALA B CA 1
ATOM 6728 C C . ALA B 1 431 ? -6.098 -14.32 -4.363 1 82.75 431 ALA B C 1
ATOM 6730 O O . ALA B 1 431 ? -7.281 -14.047 -4.152 1 82.75 431 ALA B O 1
ATOM 6731 N N . MET B 1 432 ? -5.766 -15.156 -5.219 1 91.44 432 MET B N 1
ATOM 6732 C CA . MET B 1 432 ? -6.75 -15.867 -6.031 1 91.44 432 MET B CA 1
ATOM 6733 C C . MET B 1 432 ? -7.598 -16.797 -5.172 1 91.44 432 MET B C 1
ATOM 6735 O O . MET B 1 432 ? -8.805 -16.922 -5.391 1 91.44 432 MET B O 1
ATOM 6739 N N . LEU B 1 433 ? -6.992 -17.406 -4.188 1 90.06 433 LEU B N 1
ATOM 6740 C CA . LEU B 1 433 ? -7.746 -18.234 -3.244 1 90.06 433 LEU B CA 1
ATOM 6741 C C . LEU B 1 433 ? -8.766 -17.391 -2.48 1 90.06 433 LEU B C 1
ATOM 6743 O O . LEU B 1 433 ? -9.891 -17.828 -2.25 1 90.06 433 LEU B O 1
ATOM 6747 N N . GLY B 1 434 ? -8.336 -16.297 -2.117 1 81.12 434 GLY B N 1
ATOM 6748 C CA . GLY B 1 434 ? -9.227 -15.391 -1.415 1 81.12 434 GLY B CA 1
ATOM 6749 C C . GLY B 1 434 ? -10.438 -14.992 -2.236 1 81.12 434 GLY B C 1
ATOM 6750 O O . GLY B 1 434 ? -11.57 -15.031 -1.747 1 81.12 434 GLY B O 1
ATOM 6751 N N . ILE B 1 435 ? -10.188 -14.641 -3.426 1 80.44 435 ILE B N 1
ATOM 6752 C CA . ILE B 1 435 ? -11.266 -14.258 -4.328 1 80.44 435 ILE B CA 1
ATOM 6753 C C . ILE B 1 435 ? -12.219 -15.438 -4.52 1 80.44 435 ILE B C 1
ATOM 6755 O O . ILE B 1 435 ? -13.438 -15.258 -4.547 1 80.44 435 ILE B O 1
ATOM 6759 N N . ALA B 1 436 ? -11.672 -16.594 -4.578 1 88.44 436 ALA B N 1
ATOM 6760 C CA . ALA B 1 436 ? -12.453 -17.812 -4.785 1 88.44 436 ALA B CA 1
ATOM 6761 C C . ALA B 1 436 ? -13.094 -18.281 -3.482 1 88.44 436 ALA B C 1
ATOM 6763 O O . ALA B 1 436 ? -13.961 -19.156 -3.49 1 88.44 436 ALA B O 1
ATOM 6764 N N . ARG B 1 437 ? -12.695 -17.719 -2.432 1 84.25 437 ARG B N 1
ATOM 6765 C CA . ARG B 1 437 ? -13.148 -18.125 -1.103 1 84.25 437 ARG B CA 1
ATOM 6766 C C . ARG B 1 437 ? -12.836 -19.594 -0.833 1 84.25 437 ARG B C 1
ATOM 6768 O O . ARG B 1 437 ? -13.68 -20.328 -0.309 1 84.25 437 ARG B O 1
ATOM 6775 N N . VAL B 1 438 ? -11.773 -20.031 -1.286 1 90.25 438 VAL B N 1
ATOM 6776 C CA . VAL B 1 438 ? -11.305 -21.391 -1.07 1 90.25 438 VAL B CA 1
ATOM 6777 C C . VAL B 1 438 ? -10.18 -21.406 -0.038 1 90.25 438 VAL B C 1
ATOM 6779 O O . VAL B 1 438 ? -9.148 -20.75 -0.23 1 90.25 438 VAL B O 1
ATOM 6782 N N . PRO B 1 439 ? -10.414 -22.078 1.053 1 86.69 439 PRO B N 1
ATOM 6783 C CA . PRO B 1 439 ? -9.336 -22.172 2.035 1 86.69 439 PRO B CA 1
ATOM 6784 C C . PRO B 1 439 ? -8.094 -22.875 1.482 1 86.69 439 PRO B C 1
ATOM 6786 O O . PRO B 1 439 ? -8.211 -23.812 0.698 1 86.69 439 PRO B O 1
ATOM 6789 N N . LEU B 1 440 ? -6.957 -22.406 1.947 1 88 440 LEU B N 1
ATOM 6790 C CA . LEU B 1 440 ? -5.68 -22.938 1.483 1 88 440 LEU B CA 1
ATOM 6791 C C . LEU B 1 440 ? -5.625 -24.453 1.662 1 88 440 LEU B C 1
ATOM 6793 O O . LEU B 1 440 ? -5.141 -25.172 0.785 1 88 440 LEU B O 1
ATOM 6797 N N . GLY B 1 441 ? -6.168 -24.875 2.785 1 88.06 441 GLY B N 1
ATOM 6798 C CA . GLY B 1 441 ? -6.129 -26.312 3.064 1 88.06 441 GLY B CA 1
ATOM 6799 C C . GLY B 1 441 ? -6.828 -27.141 2.008 1 88.06 441 GLY B C 1
ATOM 6800 O O . GLY B 1 441 ? -6.336 -28.203 1.617 1 88.06 441 GLY B O 1
ATOM 6801 N N . ARG B 1 442 ? -7.949 -26.688 1.534 1 91 442 ARG B N 1
ATOM 6802 C CA . ARG B 1 442 ? -8.711 -27.391 0.506 1 91 442 ARG B CA 1
ATOM 6803 C C . ARG B 1 442 ? -7.996 -27.328 -0.841 1 91 442 ARG B C 1
ATOM 6805 O O . ARG B 1 442 ? -7.984 -28.312 -1.591 1 91 442 ARG B O 1
ATOM 6812 N N . TRP B 1 443 ? -7.43 -26.219 -1.099 1 93.62 443 TRP B N 1
ATOM 6813 C CA . TRP B 1 443 ? -6.68 -26.047 -2.338 1 93.62 443 TRP B CA 1
ATOM 6814 C C . TRP B 1 443 ? -5.449 -26.953 -2.361 1 93.62 443 TRP B C 1
ATOM 6816 O O . TRP B 1 443 ? -5.082 -27.484 -3.41 1 93.62 443 TRP B O 1
ATOM 6826 N N . MET B 1 444 ? -4.848 -27.203 -1.237 1 93.31 444 MET B N 1
ATOM 6827 C CA . MET B 1 444 ? -3.602 -27.969 -1.144 1 93.31 444 MET B CA 1
ATOM 6828 C C . MET B 1 444 ? -3.789 -29.391 -1.657 1 93.31 444 MET B C 1
ATOM 6830 O O . MET B 1 444 ? -2.854 -29.984 -2.189 1 93.31 444 MET B O 1
ATOM 6834 N N . LYS B 1 445 ? -4.953 -29.891 -1.587 1 92.81 445 LYS B N 1
ATOM 6835 C CA . LYS B 1 445 ? -5.211 -31.25 -2.047 1 92.81 445 LYS B CA 1
ATOM 6836 C C . LYS B 1 445 ? -4.953 -31.391 -3.545 1 92.81 445 LYS B C 1
ATOM 6838 O O . LYS B 1 445 ? -4.324 -32.344 -3.988 1 92.81 445 LYS B O 1
ATOM 6843 N N . ILE B 1 446 ? -5.426 -30.438 -4.238 1 94.94 446 ILE B N 1
ATOM 6844 C CA . ILE B 1 446 ? -5.234 -30.5 -5.684 1 94.94 446 ILE B CA 1
ATOM 6845 C C . ILE B 1 446 ? -3.889 -29.875 -6.047 1 94.94 446 ILE B C 1
ATOM 6847 O O . ILE B 1 446 ? -3.236 -30.297 -7.004 1 94.94 446 ILE B O 1
ATOM 6851 N N . ALA B 1 447 ? -3.482 -28.875 -5.312 1 96.56 447 ALA B N 1
ATOM 6852 C CA . ALA B 1 447 ? -2.242 -28.156 -5.602 1 96.56 447 ALA B CA 1
ATOM 6853 C C . ALA B 1 447 ? -1.031 -29.062 -5.453 1 96.56 447 ALA B C 1
ATOM 6855 O O . ALA B 1 447 ? -0.066 -28.969 -6.211 1 96.56 447 ALA B O 1
ATOM 6856 N N . LEU B 1 448 ? -1.062 -29.906 -4.441 1 96.38 448 LEU B N 1
ATOM 6857 C CA . LEU B 1 448 ? 0.048 -30.828 -4.242 1 96.38 448 LEU B CA 1
ATOM 6858 C C . LEU B 1 448 ? 0.143 -31.828 -5.395 1 96.38 448 LEU B C 1
ATOM 6860 O O . LEU B 1 448 ? 1.242 -32.219 -5.793 1 96.38 448 LEU B O 1
ATOM 6864 N N . LYS B 1 449 ? -1.014 -32.25 -5.848 1 96.69 449 LYS B N 1
ATOM 6865 C CA . LYS B 1 449 ? -1.031 -33.125 -7.012 1 96.69 449 LYS B CA 1
ATOM 6866 C C . LYS B 1 449 ? -0.444 -32.438 -8.234 1 96.69 449 LYS B C 1
ATOM 6868 O O . LYS B 1 449 ? 0.355 -33.031 -8.969 1 96.69 449 LYS B O 1
ATOM 6873 N N . LEU B 1 450 ? -0.868 -31.219 -8.438 1 97.69 450 LEU B N 1
ATOM 6874 C CA . LEU B 1 450 ? -0.346 -30.422 -9.547 1 97.69 450 LEU B CA 1
ATOM 6875 C C . LEU B 1 450 ? 1.162 -30.234 -9.414 1 97.69 450 LEU B C 1
ATOM 6877 O O . LEU B 1 450 ? 1.902 -30.453 -10.383 1 97.69 450 LEU B O 1
ATOM 6881 N N . THR B 1 451 ? 1.589 -29.844 -8.234 1 97.88 451 THR B N 1
ATOM 6882 C CA . THR B 1 451 ? 3 -29.578 -7.98 1 97.88 451 THR B CA 1
ATOM 6883 C C . THR B 1 451 ? 3.836 -30.828 -8.188 1 97.88 451 THR B C 1
ATOM 6885 O O . THR B 1 451 ? 4.887 -30.781 -8.836 1 97.88 451 THR B O 1
ATOM 6888 N N . ALA B 1 452 ? 3.369 -31.938 -7.648 1 97.94 452 ALA B N 1
ATOM 6889 C CA . ALA B 1 452 ? 4.082 -33.219 -7.812 1 97.94 452 ALA B CA 1
ATOM 6890 C C . ALA B 1 452 ? 4.191 -33.594 -9.289 1 97.94 452 ALA B C 1
ATOM 6892 O O . ALA B 1 452 ? 5.258 -34 -9.75 1 97.94 452 ALA B O 1
ATOM 6893 N N . ALA B 1 453 ? 3.109 -33.469 -9.984 1 98.19 453 ALA B N 1
ATOM 6894 C CA . ALA B 1 453 ? 3.109 -33.812 -11.406 1 98.19 453 ALA B CA 1
ATOM 6895 C C . ALA B 1 453 ? 4.074 -32.906 -12.172 1 98.19 453 ALA B C 1
ATOM 6897 O O . ALA B 1 453 ? 4.777 -33.344 -13.078 1 98.19 453 ALA B O 1
ATOM 6898 N N . MET B 1 454 ? 4.113 -31.641 -11.805 1 98.06 454 MET B N 1
ATOM 6899 C CA . MET B 1 454 ? 4.988 -30.688 -12.469 1 98.06 454 MET B CA 1
ATOM 6900 C C . MET B 1 454 ? 6.453 -31 -12.195 1 98.06 454 MET B C 1
ATOM 6902 O O . MET B 1 454 ? 7.297 -30.875 -13.086 1 98.06 454 MET B O 1
ATOM 6906 N N . PHE B 1 455 ? 6.727 -31.328 -10.984 1 98.12 455 PHE B N 1
ATOM 6907 C CA . PHE B 1 455 ? 8.109 -31.656 -10.656 1 98.12 455 PHE B CA 1
ATOM 6908 C C . PHE B 1 455 ? 8.555 -32.938 -11.383 1 98.12 455 PHE B C 1
ATOM 6910 O O . PHE B 1 455 ? 9.68 -33 -11.875 1 98.12 455 PHE B O 1
ATOM 6917 N N . VAL B 1 456 ? 7.691 -33.906 -11.398 1 98.38 456 VAL B N 1
ATOM 6918 C CA . VAL B 1 456 ? 8.031 -35.125 -12.125 1 98.38 456 VAL B CA 1
ATOM 6919 C C . VAL B 1 456 ? 8.289 -34.812 -13.594 1 98.38 456 VAL B C 1
ATOM 6921 O O . VAL B 1 456 ? 9.289 -35.25 -14.164 1 98.38 456 VAL B O 1
ATOM 6924 N N . MET B 1 457 ? 7.418 -34.062 -14.156 1 98.31 457 MET B N 1
ATOM 6925 C CA . MET B 1 457 ? 7.617 -33.625 -15.531 1 98.31 457 MET B CA 1
ATOM 6926 C C . MET B 1 457 ? 8.938 -32.875 -15.68 1 98.31 457 MET B C 1
ATOM 6928 O O . MET B 1 457 ? 9.703 -33.125 -16.609 1 98.31 457 MET B O 1
ATOM 6932 N N . ALA B 1 458 ? 9.172 -31.922 -14.773 1 98.06 458 ALA B N 1
ATOM 6933 C CA . ALA B 1 458 ? 10.367 -31.094 -14.812 1 98.06 458 ALA B CA 1
ATOM 6934 C C . ALA B 1 458 ? 11.633 -31.938 -14.742 1 98.06 458 ALA B C 1
ATOM 6936 O O . ALA B 1 458 ? 12.586 -31.703 -15.484 1 98.06 458 ALA B O 1
ATOM 6937 N N . TRP B 1 459 ? 11.656 -32.938 -13.898 1 98.5 459 TRP B N 1
ATOM 6938 C CA . TRP B 1 459 ? 12.844 -33.75 -13.711 1 98.5 459 TRP B CA 1
ATOM 6939 C C . TRP B 1 459 ? 13.094 -34.625 -14.93 1 98.5 459 TRP B C 1
ATOM 6941 O O . TRP B 1 459 ? 14.242 -34.875 -15.312 1 98.5 459 TRP B O 1
ATOM 6951 N N . ILE B 1 460 ? 12.07 -35.125 -15.539 1 98.56 460 ILE B N 1
ATOM 6952 C CA . ILE B 1 460 ? 12.211 -35.906 -16.781 1 98.56 460 ILE B CA 1
ATOM 6953 C C . ILE B 1 460 ? 12.766 -35 -17.875 1 98.56 460 ILE B C 1
ATOM 6955 O O . ILE B 1 460 ? 13.703 -35.375 -18.594 1 98.56 460 ILE B O 1
ATOM 6959 N N . LEU B 1 461 ? 12.281 -33.812 -17.969 1 98.31 461 LEU B N 1
ATOM 6960 C CA . LEU B 1 461 ? 12.695 -32.906 -19.031 1 98.31 461 LEU B CA 1
ATOM 6961 C C . LEU B 1 461 ? 14.109 -32.375 -18.797 1 98.31 461 LEU B C 1
ATOM 6963 O O . LEU B 1 461 ? 14.859 -32.156 -19.75 1 98.31 461 LEU B O 1
ATOM 6967 N N . ILE B 1 462 ? 14.453 -32.188 -17.5 1 98.38 462 ILE B N 1
ATOM 6968 C CA . ILE B 1 462 ? 15.828 -31.797 -17.188 1 98.38 462 ILE B CA 1
ATOM 6969 C C . ILE B 1 462 ? 16.781 -32.938 -17.594 1 98.38 462 ILE B C 1
ATOM 6971 O O . ILE B 1 462 ? 17.844 -32.656 -18.156 1 98.38 462 ILE B O 1
ATOM 6975 N N . ALA B 1 463 ? 16.422 -34.188 -17.312 1 98.19 463 ALA B N 1
ATOM 6976 C CA . ALA B 1 463 ? 17.234 -35.312 -17.703 1 98.19 463 ALA B CA 1
ATOM 6977 C C . ALA B 1 463 ? 17.422 -35.375 -19.219 1 98.19 463 ALA B C 1
ATOM 6979 O O . ALA B 1 463 ? 18.531 -35.625 -19.703 1 98.19 463 ALA B O 1
ATOM 6980 N N . VAL B 1 464 ? 16.359 -35.156 -19.922 1 98.25 464 VAL B N 1
ATOM 6981 C CA . VAL B 1 464 ? 16.406 -35.156 -21.375 1 98.25 464 VAL B CA 1
ATOM 6982 C C . VAL B 1 464 ? 17.312 -34 -21.859 1 98.25 464 VAL B C 1
ATOM 6984 O O . VAL B 1 464 ? 18.094 -34.188 -22.797 1 98.25 464 VAL B O 1
ATOM 6987 N N . ALA B 1 465 ? 17.188 -32.844 -21.219 1 97.94 465 ALA B N 1
ATOM 6988 C CA . ALA B 1 465 ? 18.016 -31.688 -21.578 1 97.94 465 ALA B CA 1
ATOM 6989 C C . ALA B 1 465 ? 19.5 -32 -21.438 1 97.94 465 ALA B C 1
ATOM 6991 O O . ALA B 1 465 ? 20.312 -31.609 -22.281 1 97.94 465 ALA B O 1
ATOM 6992 N N . VAL B 1 466 ? 19.828 -32.656 -20.328 1 97.31 466 VAL B N 1
ATOM 6993 C CA . VAL B 1 466 ? 21.219 -33.031 -20.094 1 97.31 466 VAL B CA 1
ATOM 6994 C C . VAL B 1 466 ? 21.672 -34.031 -21.172 1 97.31 466 VAL B C 1
ATOM 6996 O O . VAL B 1 466 ? 22.781 -33.906 -21.703 1 97.31 466 VAL B O 1
ATOM 6999 N N . MET B 1 467 ? 20.875 -34.969 -21.5 1 96.75 467 MET B N 1
ATOM 7000 C CA . MET B 1 467 ? 21.219 -36.031 -22.438 1 96.75 467 MET B CA 1
ATOM 7001 C C . MET B 1 467 ? 21.438 -35.469 -23.844 1 96.75 467 MET B C 1
ATOM 7003 O O . MET B 1 467 ? 22.328 -35.938 -24.562 1 96.75 467 MET B O 1
ATOM 7007 N N . ILE B 1 468 ? 20.703 -34.438 -24.219 1 96.31 468 ILE B N 1
ATOM 7008 C CA . ILE B 1 468 ? 20.797 -33.938 -25.594 1 96.31 468 ILE B CA 1
ATOM 7009 C C . ILE B 1 468 ? 21.734 -32.719 -25.641 1 96.31 468 ILE B C 1
ATOM 7011 O O . ILE B 1 468 ? 21.938 -32.125 -26.703 1 96.31 468 ILE B O 1
ATOM 7015 N N . GLY B 1 469 ? 22.25 -32.344 -24.531 1 93.88 469 GLY B N 1
ATOM 7016 C CA . GLY B 1 469 ? 23.141 -31.188 -24.484 1 93.88 469 GLY B CA 1
ATOM 7017 C C . GLY B 1 469 ? 22.438 -29.875 -24.766 1 93.88 469 GLY B C 1
ATOM 7018 O O . GLY B 1 469 ? 22.953 -29.047 -25.5 1 93.88 469 GLY B O 1
ATOM 7019 N N . TYR B 1 470 ? 21.266 -29.812 -24.234 1 95.69 470 TYR B N 1
ATOM 7020 C CA . TYR B 1 470 ? 20.484 -28.594 -24.391 1 95.69 470 TYR B CA 1
ATOM 7021 C C . TYR B 1 470 ? 21.266 -27.375 -23.906 1 95.69 470 TYR B C 1
ATOM 7023 O O . TYR B 1 470 ? 21.812 -27.375 -22.797 1 95.69 470 TYR B O 1
#

Sequence (940 aa):
MKKKSVEKNKWWKKLPHTYVILFAMIVLSAILTWILPAGQFARETVEGLSKPVVVPGSYESLPQSGVGPWGIFKSIPVGMVGASSIIFLIMISSATFGIINHTGALESGMGVLLYKVDKAGISKTAVIWVVTFLFSALGIIVGPEIQIPFTIIGINIALGLGFDPIVGLGMIMGGGYAGWNFSPINASIVGTAHSITGLPVFSGMEYRFLTVFIATAIVATIVSLYAKRISKDPKKSLVYGMSTEGLGMSKDLSEYKLEGKHKLVLLVLVGIFAAIVYGSSKLGWYLDEMSAVFLIGGLVAGFVYGFNVDQIIDLFIKGVSSAASIALILGIARGIQVVLESGMIMDTIINTLSSPLQNTSPTIGAILMSIITAIVHFFIPSGSGLAVALMPVLSPLGTILNISQQTVVLAFQFGATIPNFIFPTVGATMAMLGIARVPLGRWMKIALKLTAAMFVMAWILIAVAVMIGYMKKKSVEKNKWWKKLPHTYVILFAMIVLSAILTWILPAGQFARETVEGLSKPVVVPGSYESLPQSGVGPWGIFKSIPVGMVGASSIIFLIMISSATFGIINHTGALESGMGVLLYKVDKAGISKTAVIWVVTFLFSALGIIVGPEIQIPFTIIGINIALGLGFDPIVGLGMIMGGGYAGWNFSPINASIVGTAHSITGLPVFSGMEYRFLTVFIATAIVATIVSLYAKRISKDPKKSLVYGMSTEGLGMSKDLSEYKLEGKHKLVLLVLVGIFAAIVYGSSKLGWYLDEMSAVFLIGGLVAGFVYGFNVDQIIDLFIKGVSSAASIALILGIARGIQVVLESGMIMDTIINTLSSPLQNTSPTIGAILMSIITAIVHFFIPSGSGLAVALMPVLSPLGTILNISQQTVVLAFQFGATIPNFIFPTVGATMAMLGIARVPLGRWMKIALKLTAAMFVMAWILIAVAVMIGY